Protein AF-A0A127HU32-F1 (afdb_monomer_lite)

Radius of gyration: 41.6 Å; chains: 1; bounding box: 88×93×128 Å

Sequence (769 aa):
MFDSFRLHVCQQFALRPTLQSLGISQTQVDQQYQDVLEHYAEQLIRFFAGPPAHRGGPWRQLAQSLAQRLRVARRSLAQASLRAMVDTVLDYPDSGARDKRLGERSPQVYVTTRYGCLALVISRDGDTPLVFTVSHGLEAFDDVPALADAERLEHNVFEGWALAALDQALLRVARVDPSRFPVLDDLDRQLMWASQLSGFVQTGRPQDNLRQELEQQLPSWLKGASPAWRLAYSQWLETMARFHEKSEGVGTRGPELDVETEAGAAAQVIFARQLALNLRRLTLECCLQGRCNVTYEGYRVMRAAVKVYKNQRRLRGVAMTFRPLAQGSGYLVGSSTGTPGPWLVVRPEASEVIEQVETAPQVRASLIDPFMTFYRAGITRWLPLLEHPLHTLARLKQVGGNLEGDCEATPTWKCETHLLHNLALLLVCTGAESPVDALDTLPRVKRMDSDWAGASGDLSVVQDRRLQALRRPSSALGQLIQSGVHKGLHLLDDAVVYNKDENHFNVLSNNRVSLNINIIEHQLVDTAQQPTQFGPHVAPDARDHWQLQRTPRVRRDLARLNSAVRAGNTLSATAPALLRDASRQAQTPGALPVDVEERLERSARSFEAAALNIRASGGNDPQVDVLYSQARQLRDYGSALRMDMTRHTARPTVGDMVYLLEQNAIRIRRLNGRVKETIDGREDYLQEYEVQDLTDASKPLWYAHFHYPTLQMADDQPTKAHLKTAAQRRLGRVFEQSERAAGRSTQVYRGPITNAAGRELFLKVKSPT

Foldseek 3Di:
DDDPLQLVLLLLCLPQDFCVNVVNDLVCCVPPVLLSLQVSLFSNLCQQLPAQDVHFGNLVVQLVVVLVLLVVLLVPDPDPVVSVLSVLCSVCLAQVSQCVVQPLQRWWWWWDDDPQAIWIWTDGPPDFIWIAASVPGIDGDDPVVVCVVTHTDNGRNSSVSSVVLQLQLSVLSLPDDCVVVSDSVQNRVSNLQSRRSCRRPDDDPVVLVLLQVLLVLFDPLLNPDDSVLLSLVLVLLLLVLVLLVVCQNPLLVAADLDCPDPSNVVNLLSQLSLLLSLQLVLLSVCCSVVHQVRHPQNSVQSNLCSDPDQVSSDDPNFHWFWWAAPPDAWTKTGGPPPDFDQIWIAHLQDPNRIHTDRDDHHTHDTDPDVSVCCSVVDVPSNSVSRDDLVNVCVVRSNPPRDDDDDCPPPGGSVNSSVSSNVSSSSSSNHRHDDDDPRPVVDDPDGQKAQVQADSVLDGRPVQVVLVVLQWDPDQDFACQDCDDQLHRWGQDPNFTWDDDPSTIFTWDWDWDARPNDIDTWIWTASDRPDGPGTHFIWDADPVRHIDGDNRMRGPQLVSQLVVLVVVLVVLLVCLVVLLVVLVVLLPDPPRQLVVSLVSLLVSLVVLQVSLVSNVVSPDPDVSSVSSNVSSVVSNVSSLVSSLVSLLPDQAHALVSVVSCVVVVQWDKAWDDAWDWDQDPNATKTWTKIFIFGPVPVRHGSKIKIFIDNDRPDDLLDGPFIWIFGPVCPPPDPVNCVVCVVVVHRDDGHTHGQPDSVSSVSHVPHDHDD

Organism: Pseudomonas azotoformans (NCBI:txid47878)

Secondary structure (DSSP, 8-state):
---HHHHHHHHHTTT---TTTTT--HHHHHHHHHHHHHHHHHHHHHHHHPPPPTT--HHHHHHHHHHHHHHHHGGG---HHHHHHHHHHHH--BHHHHHHHHGGGPPEEEEEEETTEEEEEEE-TTS--EEEETTTEEEE---GGGGTTSEE--SBHHHHHHHHHHHHHHHHHTT--GGG--SHHHHHHHHHHHTS-GGGS---HHHHHHHHHHHHHS-HHHHT--HHHHHHHHHHHHHHHHHHHHTTTGGGS---S-TTSHHHHHHHHHHHHHHHHHHHHHHHHHHHTT-TT--HHHHHHHHHHT-SSGGG-EETTEEEEEEEBSSSS-EEEEESS--S--EEEE-TTSSS-EEEESSPPPB-PPPSSHHHHHHHTTGGGTGGG---HHHHHHHTT-TT--SSS---SS--HHHHHHHHHHHHHHHHS---------GGGS----SEE-TT--SSSSPPHHHHHHHHHTB-S----PEEP-SSTTTTSEEETTEEEEEETTEEEEEEE--EEETTEEE--EEEES-SSS--SEEEEEEE-TTS-EEE--S-EE-HHHHHHHHHHHHHHHHHTTHHHHHHHHHHHHTSTT--HHHHHHHHHHHHHHHHHHHHHHHHTT---HHHHHHHHHHHHHHHHHHHHHHHHHHT-SS--HHHHHHHHHTT-EEEEEEEEEEEEEETTEEEEEEEEEEEETTTTTEEEEEEEEEESSTTS-TT--SEEEEEEGGGTT--HHHHHHHHHTT-------EE--SHHHHHHHHT-PPP-

pLDDT: mean 85.21, std 11.89, range [36.69, 97.94]

Structure (mmCIF, N/CA/C/O backbone):
data_AF-A0A127HU32-F1
#
_entry.id   AF-A0A127HU32-F1
#
loop_
_atom_site.group_PDB
_atom_site.id
_atom_site.type_symbol
_atom_site.label_atom_id
_atom_site.label_alt_id
_atom_site.label_comp_id
_atom_site.label_asym_id
_atom_site.label_entity_id
_atom_site.label_seq_id
_atom_site.pdbx_PDB_ins_code
_atom_site.Cartn_x
_atom_site.Cartn_y
_atom_site.Cartn_z
_atom_site.occupancy
_atom_site.B_iso_or_equiv
_atom_site.auth_seq_id
_atom_site.auth_comp_id
_atom_site.auth_asym_id
_atom_site.auth_atom_id
_atom_site.pdbx_PDB_model_num
ATOM 1 N N . MET A 1 1 ? 8.599 -2.832 26.240 1.00 47.50 1 MET A N 1
ATOM 2 C CA . MET A 1 1 ? 7.660 -1.738 26.629 1.00 47.50 1 MET A CA 1
ATOM 3 C C . MET A 1 1 ? 6.621 -1.527 25.524 1.00 47.50 1 MET A C 1
ATOM 5 O O . MET A 1 1 ? 7.007 -1.405 24.368 1.00 47.50 1 MET A O 1
ATOM 9 N N . PHE A 1 2 ? 5.320 -1.507 25.840 1.00 66.94 2 PHE A N 1
ATOM 10 C CA . PHE A 1 2 ? 4.256 -1.289 24.845 1.00 66.94 2 PHE A CA 1
ATOM 11 C C . PHE A 1 2 ? 4.280 0.120 24.237 1.00 66.94 2 PHE A C 1
ATOM 13 O O . PHE A 1 2 ? 4.310 1.118 24.955 1.00 66.94 2 PHE A O 1
ATOM 20 N N . ASP A 1 3 ? 4.188 0.189 22.907 1.00 74.50 3 ASP A N 1
ATOM 21 C CA . ASP A 1 3 ? 4.066 1.440 22.162 1.00 74.50 3 ASP A CA 1
ATOM 22 C C . ASP A 1 3 ? 2.612 1.692 21.727 1.00 74.50 3 ASP A C 1
ATOM 24 O O . ASP A 1 3 ? 2.070 1.049 20.822 1.00 74.50 3 ASP A O 1
ATOM 28 N N . SER A 1 4 ? 1.986 2.693 22.350 1.00 82.12 4 SER A N 1
ATOM 29 C CA . SER A 1 4 ? 0.629 3.146 22.024 1.00 82.12 4 SER A CA 1
ATOM 30 C C . SER A 1 4 ? 0.486 3.687 20.600 1.00 82.12 4 SER A C 1
ATOM 32 O O . SER A 1 4 ? -0.612 3.641 20.042 1.00 82.12 4 SER A O 1
ATOM 34 N N . PHE A 1 5 ? 1.568 4.187 19.988 1.00 86.38 5 PHE A N 1
ATOM 35 C CA . PHE A 1 5 ? 1.554 4.608 18.589 1.00 86.38 5 PHE A CA 1
ATOM 36 C C . PHE A 1 5 ? 1.293 3.414 17.676 1.00 86.38 5 PHE A C 1
ATOM 38 O O . PHE A 1 5 ? 0.394 3.475 16.838 1.00 86.38 5 PHE A O 1
ATOM 45 N N . ARG A 1 6 ? 2.009 2.306 17.893 1.00 86.12 6 ARG A N 1
ATOM 46 C CA . ARG A 1 6 ? 1.838 1.075 17.118 1.00 86.12 6 ARG A CA 1
ATOM 47 C C . ARG A 1 6 ? 0.398 0.581 17.129 1.00 86.12 6 ARG A C 1
ATOM 49 O O . ARG A 1 6 ? -0.160 0.328 16.065 1.00 86.12 6 ARG A O 1
ATOM 56 N N . LEU A 1 7 ? -0.210 0.466 18.313 1.00 88.44 7 LEU A N 1
ATOM 57 C CA . LEU A 1 7 ? -1.601 0.020 18.433 1.00 88.44 7 LEU A CA 1
ATOM 58 C C . LEU A 1 7 ? -2.541 0.924 17.637 1.00 88.44 7 LEU A C 1
ATOM 60 O O . LEU A 1 7 ? -3.376 0.425 16.887 1.00 88.44 7 LEU A O 1
ATOM 64 N N . HIS A 1 8 ? -2.372 2.240 17.763 1.00 89.00 8 HIS A N 1
ATOM 65 C CA . HIS A 1 8 ? -3.201 3.204 17.052 1.00 89.00 8 HIS A CA 1
ATOM 66 C C . HIS A 1 8 ? -3.099 3.050 15.527 1.00 89.00 8 HIS A C 1
ATOM 68 O O . HIS A 1 8 ? -4.124 2.977 14.848 1.00 89.00 8 HIS A O 1
ATOM 74 N N . VAL A 1 9 ? -1.877 2.936 14.996 1.00 89.06 9 VAL A N 1
ATOM 75 C CA . VAL A 1 9 ? -1.640 2.739 13.558 1.00 89.06 9 VAL A CA 1
ATOM 76 C C . VAL A 1 9 ? -2.226 1.407 13.083 1.00 89.06 9 VAL A C 1
ATOM 78 O O . VAL A 1 9 ? -2.944 1.372 12.083 1.00 89.06 9 VAL A O 1
ATOM 81 N N . CYS A 1 10 ? -2.006 0.313 13.820 1.00 89.44 10 CYS A N 1
ATOM 82 C CA . CYS A 1 10 ? -2.577 -0.992 13.483 1.00 89.44 10 CYS A CA 1
ATOM 83 C C . CYS A 1 10 ? -4.112 -0.970 13.491 1.00 89.44 10 CYS A C 1
ATOM 85 O O . CYS A 1 10 ? -4.731 -1.528 12.591 1.00 89.44 10 CYS A O 1
ATOM 87 N N . GLN A 1 11 ? -4.745 -0.291 14.452 1.00 91.19 11 GLN A N 1
ATOM 88 C CA . GLN A 1 11 ? -6.200 -0.135 14.485 1.00 91.19 11 GLN A CA 1
ATOM 89 C C . GLN A 1 11 ? -6.735 0.695 13.309 1.00 91.19 11 GLN A C 1
ATOM 91 O O . GLN A 1 11 ? -7.775 0.345 12.752 1.00 91.19 11 GLN A O 1
ATOM 96 N N . GLN A 1 12 ? -6.045 1.771 12.907 1.00 88.00 12 GLN A N 1
ATOM 97 C CA . GLN A 1 12 ? -6.412 2.559 11.720 1.00 88.00 12 GLN A CA 1
ATOM 98 C C . GLN A 1 12 ? -6.359 1.721 10.437 1.00 88.00 12 GLN A C 1
ATOM 100 O O . GLN A 1 12 ? -7.183 1.909 9.545 1.00 88.00 12 GLN A O 1
ATOM 105 N N . PHE A 1 13 ? -5.425 0.772 10.373 1.00 88.25 13 PHE A N 1
ATOM 106 C CA . PHE A 1 13 ? -5.210 -0.118 9.233 1.00 88.25 13 PHE A CA 1
ATOM 107 C C . PHE A 1 13 ? -5.894 -1.481 9.347 1.00 88.25 13 PHE A C 1
ATOM 109 O O . PHE A 1 13 ? -5.772 -2.304 8.440 1.00 88.25 13 PHE A O 1
ATOM 116 N N . ALA A 1 14 ? -6.625 -1.751 10.428 1.00 89.50 14 ALA A N 1
ATOM 117 C CA . ALA A 1 14 ? -7.217 -3.067 10.670 1.00 89.50 14 ALA A CA 1
ATOM 118 C C . ALA A 1 14 ? -8.267 -3.460 9.616 1.00 89.50 14 ALA A C 1
ATOM 120 O O . ALA A 1 14 ? -8.520 -4.643 9.427 1.00 89.50 14 ALA A O 1
ATOM 121 N N . LEU A 1 15 ? -8.852 -2.474 8.928 1.00 90.12 15 LEU A N 1
ATOM 122 C CA . LEU A 1 15 ? -9.852 -2.651 7.867 1.00 90.12 15 LEU A CA 1
ATOM 123 C C . LEU A 1 15 ? -9.289 -2.459 6.452 1.00 90.12 15 LEU A C 1
ATOM 125 O O . LEU A 1 15 ? -10.052 -2.199 5.523 1.00 90.12 15 LEU A O 1
ATOM 129 N N . ARG A 1 16 ? -7.964 -2.537 6.290 1.00 91.44 16 ARG A N 1
ATOM 130 C CA . ARG A 1 16 ? -7.326 -2.544 4.968 1.00 91.44 16 ARG A CA 1
ATOM 131 C C . ARG A 1 16 ? -7.877 -3.695 4.107 1.00 91.44 16 ARG A C 1
ATOM 133 O O . ARG A 1 16 ? -8.340 -4.689 4.674 1.00 91.44 16 ARG A O 1
ATOM 140 N N . PRO A 1 17 ? -7.845 -3.575 2.769 1.00 92.31 17 PRO A N 1
ATOM 141 C CA . PRO A 1 17 ? -8.366 -4.618 1.897 1.00 92.31 17 PRO A CA 1
ATOM 142 C C . PRO A 1 17 ? -7.631 -5.944 2.107 1.00 92.31 17 PRO A C 1
ATOM 144 O O . PRO A 1 17 ? -6.422 -5.978 2.341 1.00 92.31 17 PRO A O 1
ATOM 147 N N . THR A 1 18 ? -8.393 -7.021 1.983 1.00 91.56 18 THR A N 1
ATOM 148 C CA . THR A 1 18 ? -7.940 -8.413 1.912 1.00 91.56 18 THR A CA 1
ATOM 149 C C . THR A 1 18 ? -8.299 -8.977 0.534 1.00 91.56 18 THR A C 1
ATOM 151 O O . THR A 1 18 ? -9.241 -8.480 -0.094 1.00 91.56 18 THR A O 1
ATOM 154 N N . LEU A 1 19 ? -7.602 -10.005 0.050 1.00 92.19 19 LEU A N 1
ATOM 155 C CA . LEU A 1 19 ? -7.919 -10.655 -1.230 1.00 92.19 19 LEU A CA 1
ATOM 156 C C . LEU A 1 19 ? -9.383 -11.111 -1.278 1.00 92.19 19 LEU A C 1
ATOM 158 O O . LEU A 1 19 ? -10.077 -10.842 -2.260 1.00 92.19 19 LEU A O 1
ATOM 162 N N . GLN A 1 20 ? -9.885 -11.688 -0.181 1.00 88.62 20 GLN A N 1
ATOM 163 C CA . GLN A 1 20 ? -11.295 -12.067 -0.062 1.00 88.62 20 GLN A CA 1
ATOM 164 C C . GLN A 1 20 ? -12.239 -10.859 -0.185 1.00 88.62 20 GLN A C 1
ATOM 166 O O . GLN A 1 20 ? -13.225 -10.917 -0.918 1.00 88.62 20 GLN A O 1
ATOM 171 N N . SER A 1 21 ? -11.939 -9.739 0.488 1.00 89.19 21 SER A N 1
ATOM 172 C CA . SER A 1 21 ? -12.774 -8.526 0.418 1.00 89.19 21 SER A CA 1
ATOM 173 C C . SER A 1 21 ? -12.798 -7.883 -0.974 1.00 89.19 21 SER A C 1
ATOM 175 O O . SER A 1 21 ? -13.738 -7.163 -1.302 1.00 89.19 21 SER A O 1
ATOM 177 N N . LEU A 1 22 ? -11.769 -8.153 -1.784 1.00 92.50 22 LEU A N 1
ATOM 178 C CA . LEU A 1 22 ? -11.656 -7.711 -3.171 1.00 92.50 22 LEU A CA 1
ATOM 179 C C . LEU A 1 22 ? -12.303 -8.692 -4.161 1.00 92.50 22 LEU A C 1
ATOM 181 O O . LEU A 1 22 ? -12.309 -8.426 -5.359 1.00 92.50 22 LEU A O 1
ATOM 185 N N . GLY A 1 23 ? -12.851 -9.814 -3.681 1.00 92.50 23 GLY A N 1
ATOM 186 C CA . GLY A 1 23 ? -13.451 -10.842 -4.529 1.00 92.50 23 GLY A CA 1
ATOM 187 C C . GLY A 1 23 ? -12.434 -11.601 -5.384 1.00 92.50 23 GLY A C 1
ATOM 188 O O . GLY A 1 23 ? -12.806 -12.150 -6.418 1.00 92.50 23 GLY A O 1
ATOM 189 N N . ILE A 1 24 ? -11.159 -11.618 -4.980 1.00 92.81 24 ILE A N 1
ATOM 190 C CA . ILE A 1 24 ? -10.108 -12.352 -5.687 1.00 92.81 24 ILE A CA 1
ATOM 191 C C . ILE A 1 24 ? -10.254 -13.847 -5.397 1.00 92.81 24 ILE A C 1
ATOM 193 O O . ILE A 1 24 ? -10.286 -14.272 -4.244 1.00 92.81 24 ILE A O 1
ATOM 197 N N . SER A 1 25 ? -10.328 -14.643 -6.460 1.00 93.06 25 SER A N 1
ATOM 198 C CA . SER A 1 25 ? -10.402 -16.106 -6.403 1.00 93.06 25 SER A CA 1
ATOM 199 C C . SER A 1 25 ? -9.021 -16.764 -6.471 1.00 93.06 25 SER A C 1
ATOM 201 O O . SER A 1 25 ? -8.071 -16.186 -7.002 1.00 93.06 25 SER A O 1
ATOM 203 N N . GLN A 1 26 ? -8.929 -18.020 -6.019 1.00 92.81 26 GLN A N 1
ATOM 204 C CA . GLN A 1 26 ? -7.721 -18.842 -6.171 1.00 92.81 26 GLN A CA 1
ATOM 205 C C . GLN A 1 26 ? -7.270 -18.922 -7.640 1.00 92.81 26 GLN A C 1
ATOM 207 O O . GLN A 1 26 ? -6.099 -18.741 -7.942 1.00 92.81 26 GLN A O 1
ATOM 212 N N . THR A 1 27 ? -8.208 -19.083 -8.578 1.00 90.88 27 THR A N 1
ATOM 213 C CA . THR A 1 27 ? -7.900 -19.153 -10.014 1.00 90.88 27 THR A CA 1
ATOM 214 C C . THR A 1 27 ? -7.222 -17.884 -10.538 1.00 90.88 27 THR A C 1
ATOM 216 O O . THR A 1 27 ? -6.306 -17.973 -11.351 1.00 90.88 27 THR A O 1
ATOM 219 N N . GLN A 1 28 ? -7.630 -16.700 -10.066 1.00 89.38 28 GLN A N 1
ATOM 220 C CA . GLN A 1 28 ? -6.975 -15.440 -10.439 1.00 89.38 28 GLN A CA 1
ATOM 221 C C . GLN A 1 28 ? -5.568 -15.329 -9.847 1.00 89.38 28 GLN A C 1
ATOM 223 O O . GLN A 1 28 ? -4.672 -14.820 -10.516 1.00 89.38 28 GLN A O 1
ATOM 228 N N . VAL A 1 29 ? -5.356 -15.825 -8.624 1.00 89.25 29 VAL A N 1
ATOM 229 C CA . VAL A 1 29 ? -4.018 -15.907 -8.020 1.00 89.25 29 VAL A CA 1
ATOM 230 C C . VAL A 1 29 ? -3.114 -16.807 -8.860 1.00 89.25 29 VAL A C 1
ATOM 232 O O . VAL A 1 29 ? -2.024 -16.382 -9.235 1.00 89.25 29 VAL A O 1
ATOM 235 N N . ASP A 1 30 ? -3.587 -17.999 -9.225 1.00 86.12 30 ASP A N 1
ATOM 236 C CA . ASP A 1 30 ? -2.795 -18.991 -9.958 1.00 86.12 30 ASP A CA 1
ATOM 237 C C . ASP A 1 30 ? -2.439 -18.527 -11.383 1.00 86.12 30 ASP A C 1
ATOM 239 O O . ASP A 1 30 ? -1.355 -18.821 -11.886 1.00 86.12 30 ASP A O 1
ATOM 243 N N . GLN A 1 31 ? -3.342 -17.795 -12.048 1.00 84.25 31 GLN A N 1
ATOM 244 C CA . GLN A 1 31 ? -3.186 -17.397 -13.454 1.00 84.25 31 GLN A CA 1
ATOM 245 C C . GLN A 1 31 ? -2.615 -15.983 -13.648 1.00 84.25 31 GLN A C 1
ATOM 247 O O . GLN A 1 31 ? -1.984 -15.716 -14.669 1.00 84.25 31 GLN A O 1
ATOM 252 N N . GLN A 1 32 ? -2.864 -15.060 -12.713 1.00 83.25 32 GLN A N 1
ATOM 253 C CA . GLN A 1 32 ? -2.632 -13.616 -12.880 1.00 83.25 32 GLN A CA 1
ATOM 254 C C . GLN A 1 32 ? -2.027 -12.973 -11.619 1.00 83.25 32 GLN A C 1
ATOM 256 O O . GLN A 1 32 ? -2.328 -11.829 -11.279 1.00 83.25 32 GLN A O 1
ATOM 261 N N . TYR A 1 33 ? -1.140 -13.685 -10.917 1.00 83.81 33 TYR A N 1
ATOM 262 C CA . TYR A 1 33 ? -0.592 -13.253 -9.625 1.00 83.81 33 TYR A CA 1
ATOM 263 C C . TYR A 1 33 ? -0.051 -11.811 -9.588 1.00 83.81 33 TYR A C 1
ATOM 265 O O . TYR A 1 33 ? -0.302 -11.075 -8.634 1.00 83.81 33 TYR A O 1
ATOM 273 N N . GLN A 1 34 ? 0.692 -11.379 -10.614 1.00 79.25 34 GLN A N 1
ATOM 274 C CA . GLN A 1 34 ? 1.249 -10.019 -10.634 1.00 79.25 34 GLN A CA 1
ATOM 275 C C . GLN A 1 34 ? 0.154 -8.950 -10.738 1.00 79.25 34 GLN A C 1
ATOM 277 O O . GLN A 1 34 ? 0.233 -7.946 -10.032 1.00 79.25 34 GLN A O 1
ATOM 282 N N . ASP A 1 35 ? -0.884 -9.190 -11.544 1.00 81.69 35 ASP A N 1
ATOM 283 C CA . ASP A 1 35 ? -2.038 -8.293 -11.634 1.00 81.69 35 ASP A CA 1
ATOM 284 C C . ASP A 1 35 ? -2.823 -8.276 -10.311 1.00 81.69 35 ASP A C 1
ATOM 286 O O . ASP A 1 35 ? -3.281 -7.218 -9.882 1.00 81.69 35 ASP A O 1
ATOM 290 N N . VAL A 1 36 ? -2.925 -9.418 -9.615 1.00 88.00 36 VAL A N 1
ATOM 291 C CA . VAL A 1 36 ? -3.525 -9.499 -8.271 1.00 88.00 36 VAL A CA 1
ATOM 292 C C . VAL A 1 36 ? -2.750 -8.644 -7.266 1.00 88.00 36 VAL A C 1
ATOM 294 O O . VAL A 1 36 ? -3.364 -7.878 -6.523 1.00 88.00 36 VAL A O 1
ATOM 297 N N . LEU A 1 37 ? -1.414 -8.724 -7.244 1.00 87.56 37 LEU A N 1
ATOM 298 C CA . LEU A 1 37 ? -0.591 -7.898 -6.353 1.00 87.56 37 LEU A CA 1
ATOM 299 C C . LEU A 1 37 ? -0.663 -6.406 -6.696 1.00 87.56 37 LEU A C 1
ATOM 301 O O . LEU A 1 37 ? -0.705 -5.580 -5.784 1.00 87.56 37 LEU A O 1
ATOM 305 N N . GLU A 1 38 ? -0.673 -6.050 -7.983 1.00 83.31 38 GLU A N 1
ATOM 306 C CA . GLU A 1 38 ? -0.836 -4.661 -8.431 1.00 83.31 38 GLU A CA 1
ATOM 307 C C . GLU A 1 38 ? -2.208 -4.127 -8.007 1.00 83.31 38 GLU A C 1
ATOM 309 O O . GLU A 1 38 ? -2.289 -3.068 -7.383 1.00 83.31 38 GLU A O 1
ATOM 314 N N . HIS A 1 39 ? -3.273 -4.899 -8.230 1.00 88.25 39 HIS A N 1
ATOM 315 C CA . HIS A 1 39 ? -4.617 -4.548 -7.789 1.00 88.25 39 HIS A CA 1
ATOM 316 C C . HIS A 1 39 ? -4.696 -4.394 -6.265 1.00 88.25 39 HIS A C 1
ATOM 318 O O . HIS A 1 39 ? -5.214 -3.391 -5.776 1.00 88.25 39 HIS A O 1
ATOM 324 N N . TYR A 1 40 ? -4.133 -5.335 -5.503 1.00 92.69 40 TYR A N 1
ATOM 325 C CA . TYR A 1 40 ? -4.070 -5.257 -4.043 1.00 92.69 40 TYR A CA 1
ATOM 326 C C . TYR A 1 40 ? -3.330 -3.995 -3.573 1.00 92.69 40 TYR A C 1
ATOM 328 O O . TYR A 1 40 ? -3.834 -3.266 -2.718 1.00 92.69 40 TYR A O 1
ATOM 336 N N . ALA A 1 41 ? -2.169 -3.694 -4.164 1.00 92.06 41 ALA A N 1
ATOM 337 C CA . ALA A 1 41 ? -1.394 -2.487 -3.880 1.00 92.06 41 ALA A CA 1
ATOM 338 C C . ALA A 1 41 ? -2.189 -1.205 -4.179 1.00 92.06 41 ALA A C 1
ATOM 340 O O . ALA A 1 41 ? -2.200 -0.281 -3.364 1.00 92.06 41 ALA A O 1
ATOM 341 N N . GLU A 1 42 ? -2.904 -1.152 -5.304 1.00 89.50 42 GLU A N 1
ATOM 342 C CA . GLU A 1 42 ? -3.776 -0.028 -5.652 1.00 89.50 42 GLU A CA 1
ATOM 343 C C . GLU A 1 42 ? -4.918 0.152 -4.652 1.00 89.50 42 GLU A C 1
ATOM 345 O O . GLU A 1 42 ? -5.186 1.276 -4.220 1.00 89.50 42 GLU A O 1
ATOM 350 N N . GLN A 1 43 ? -5.582 -0.936 -4.249 1.00 91.81 43 GLN A N 1
ATOM 351 C CA . GLN A 1 43 ? -6.646 -0.858 -3.248 1.00 91.81 43 GLN A CA 1
ATOM 352 C C . GLN A 1 43 ? -6.098 -0.469 -1.873 1.00 91.81 43 GLN A C 1
ATOM 354 O O . GLN A 1 43 ? -6.751 0.283 -1.151 1.00 91.81 43 GLN A O 1
ATOM 359 N N . LEU A 1 44 ? -4.887 -0.907 -1.516 1.00 93.81 44 LEU A N 1
ATOM 360 C CA . LEU A 1 44 ? -4.225 -0.501 -0.278 1.00 93.81 44 LEU A CA 1
ATOM 361 C C . LEU A 1 44 ? -3.893 0.998 -0.281 1.00 93.81 44 LEU A C 1
ATOM 363 O O . LEU A 1 44 ? -4.159 1.687 0.706 1.00 93.81 44 LEU A O 1
ATOM 367 N N . ILE A 1 45 ? -3.382 1.525 -1.399 1.00 92.88 45 ILE A N 1
ATOM 368 C CA . ILE A 1 45 ? -3.159 2.964 -1.576 1.00 92.88 45 ILE A CA 1
ATOM 369 C C . ILE A 1 45 ? -4.481 3.728 -1.463 1.00 92.88 45 ILE A C 1
ATOM 371 O O . ILE A 1 45 ? -4.558 4.699 -0.713 1.00 92.88 45 ILE A O 1
ATOM 375 N N . ARG A 1 46 ? -5.537 3.284 -2.156 1.00 90.31 46 ARG A N 1
ATOM 376 C CA . ARG A 1 46 ? -6.868 3.911 -2.083 1.00 90.31 46 ARG A CA 1
ATOM 377 C C . ARG A 1 46 ? -7.448 3.876 -0.676 1.00 90.31 46 ARG A C 1
ATOM 379 O O . ARG A 1 46 ? -8.075 4.842 -0.263 1.00 90.31 46 ARG A O 1
ATOM 386 N N . PHE A 1 47 ? -7.238 2.794 0.067 1.00 91.50 47 PHE A N 1
ATOM 387 C CA . PHE A 1 47 ? -7.652 2.698 1.462 1.00 91.50 47 PHE A CA 1
ATOM 388 C C . PHE A 1 47 ? -6.917 3.729 2.329 1.00 91.50 47 PHE A C 1
ATOM 390 O O . PHE A 1 47 ? -7.546 4.449 3.105 1.00 91.50 47 PHE A O 1
ATOM 397 N N . PHE A 1 48 ? -5.596 3.844 2.175 1.00 92.12 48 PHE A N 1
ATOM 398 C CA . PHE A 1 48 ? -4.788 4.765 2.971 1.00 92.12 48 PHE A CA 1
ATOM 399 C C . PHE A 1 48 ? -5.034 6.241 2.634 1.00 92.12 48 PHE A C 1
ATOM 401 O O . PHE A 1 48 ? -5.201 7.070 3.533 1.00 92.12 48 PHE A O 1
ATOM 408 N N . ALA A 1 49 ? -5.049 6.554 1.338 1.00 88.81 49 ALA A N 1
ATOM 409 C CA . ALA A 1 49 ? -5.159 7.901 0.787 1.00 88.81 49 ALA A CA 1
ATOM 410 C C . ALA A 1 49 ? -6.602 8.296 0.430 1.00 88.81 49 ALA A C 1
ATOM 412 O O . ALA A 1 49 ? -6.820 9.357 -0.152 1.00 88.81 49 ALA A O 1
ATOM 413 N N . GLY A 1 50 ? -7.582 7.448 0.752 1.00 80.19 50 GLY A N 1
ATOM 414 C CA . GLY A 1 50 ? -8.989 7.670 0.441 1.00 80.19 50 GLY A CA 1
ATOM 415 C C . GLY A 1 50 ? -9.517 8.989 1.011 1.00 80.19 50 GLY A C 1
ATOM 416 O O . GLY A 1 50 ? -8.959 9.520 1.981 1.00 80.19 50 GLY A O 1
ATOM 417 N N . PRO A 1 51 ? -10.599 9.532 0.420 1.00 63.88 51 PRO A N 1
ATOM 418 C CA . PRO A 1 51 ? -11.111 10.842 0.780 1.00 63.88 51 PRO A CA 1
ATOM 419 C C . PRO A 1 51 ? -11.387 10.915 2.284 1.00 63.88 51 PRO A C 1
ATOM 421 O O . PRO A 1 51 ? -11.859 9.945 2.889 1.00 63.88 51 PRO A O 1
ATOM 424 N N . PRO A 1 52 ? -11.089 12.056 2.919 1.00 54.00 52 PRO A N 1
ATOM 425 C CA . PRO A 1 52 ? -11.252 12.183 4.348 1.00 54.00 52 PRO A CA 1
ATOM 426 C C . PRO A 1 52 ? -12.720 11.976 4.732 1.00 54.00 52 PRO A C 1
ATOM 428 O O . PRO A 1 52 ? -13.596 12.747 4.344 1.00 54.00 52 PRO A O 1
ATOM 431 N N . ALA A 1 53 ? -12.992 10.981 5.583 1.00 50.78 53 ALA A N 1
ATOM 432 C CA . ALA A 1 53 ? -14.180 11.030 6.431 1.00 50.78 53 ALA A CA 1
ATOM 433 C C . ALA A 1 53 ? -14.150 12.346 7.240 1.00 50.78 53 ALA A C 1
ATOM 435 O O . ALA A 1 53 ? -13.104 12.988 7.324 1.00 50.78 53 ALA A O 1
ATOM 436 N N . HIS A 1 54 ? -15.239 12.736 7.914 1.00 45.03 54 HIS A N 1
ATOM 437 C CA . HIS A 1 54 ? -15.339 13.980 8.713 1.00 45.03 54 HIS A CA 1
ATOM 438 C C . HIS A 1 54 ? -14.190 14.257 9.730 1.00 45.03 54 HIS A C 1
ATOM 440 O O . HIS A 1 54 ? -14.202 15.290 10.392 1.00 45.03 54 HIS A O 1
ATOM 446 N N . ARG A 1 55 ? -13.214 13.350 9.896 1.00 55.44 55 ARG A N 1
ATOM 447 C CA . ARG A 1 55 ? -12.016 13.455 10.745 1.00 55.44 55 ARG A CA 1
ATOM 448 C C . ARG A 1 55 ? -10.662 13.375 10.001 1.00 55.44 55 ARG A C 1
ATOM 450 O O . ARG A 1 55 ? -9.644 13.228 10.666 1.00 55.44 55 ARG A O 1
ATOM 457 N N . GLY A 1 56 ? -10.617 13.456 8.668 1.00 69.31 56 GLY A N 1
ATOM 458 C CA . GLY A 1 56 ? -9.392 13.199 7.887 1.00 69.31 56 GLY A CA 1
ATOM 459 C C . GLY A 1 56 ? -9.228 11.710 7.542 1.00 69.31 56 GLY A C 1
ATOM 460 O O . GLY A 1 56 ? -9.642 10.863 8.330 1.00 69.31 56 GLY A O 1
ATOM 461 N N . GLY A 1 57 ? -8.671 11.370 6.373 1.00 83.69 57 GLY A N 1
ATOM 462 C CA . GLY A 1 57 ? -8.390 9.977 5.977 1.00 83.69 57 GLY A CA 1
ATOM 463 C C . GLY A 1 57 ? -7.215 9.374 6.769 1.00 83.69 57 GLY A C 1
ATOM 464 O O . GLY A 1 57 ? -6.524 10.130 7.463 1.00 83.69 57 GLY A O 1
ATOM 465 N N . PRO A 1 58 ? -6.959 8.052 6.688 1.00 89.69 58 PRO A N 1
ATOM 466 C CA . PRO A 1 58 ? -5.877 7.391 7.429 1.00 89.69 58 PRO A CA 1
ATOM 467 C C . PRO A 1 58 ? -4.514 8.065 7.242 1.00 89.69 58 PRO A C 1
ATOM 469 O O . PRO A 1 58 ? -3.804 8.297 8.219 1.00 89.69 58 PRO A O 1
ATOM 472 N N . TRP A 1 59 ? -4.194 8.480 6.014 1.00 92.00 59 TRP A N 1
ATOM 473 C CA . TRP A 1 59 ? -2.960 9.199 5.706 1.00 92.00 59 TRP A CA 1
ATOM 474 C C . TRP A 1 59 ? -2.802 10.504 6.494 1.00 92.00 59 TRP A C 1
ATOM 476 O O . TRP A 1 59 ? -1.793 10.713 7.170 1.00 92.00 59 TRP A O 1
ATOM 486 N N . ARG A 1 60 ? -3.829 11.361 6.484 1.00 90.75 60 ARG A N 1
ATOM 487 C CA . ARG A 1 60 ? -3.800 12.642 7.202 1.00 90.75 60 ARG A CA 1
ATOM 488 C C . ARG A 1 60 ? -3.739 12.443 8.715 1.00 90.75 60 ARG A C 1
ATOM 490 O O . ARG A 1 60 ? -3.036 13.185 9.398 1.00 90.75 60 ARG A O 1
ATOM 497 N N . GLN A 1 61 ? -4.459 11.451 9.240 1.00 90.69 61 GLN A N 1
ATOM 498 C CA . GLN A 1 61 ? -4.423 11.140 10.670 1.00 90.69 61 GLN A CA 1
ATOM 499 C C . GLN A 1 61 ? -3.030 10.659 11.098 1.00 90.69 61 GLN A C 1
ATOM 501 O O . GLN A 1 61 ? -2.512 11.143 12.102 1.00 90.69 61 GLN A O 1
ATOM 506 N N . LEU A 1 62 ? -2.394 9.780 10.315 1.00 92.50 62 LEU A N 1
ATOM 507 C CA . LEU A 1 62 ? -1.037 9.311 10.588 1.00 92.50 62 LEU A CA 1
ATOM 508 C C . LEU A 1 62 ? -0.026 10.464 10.574 1.00 92.50 62 LEU A C 1
ATOM 510 O O . LEU A 1 62 ? 0.741 10.608 11.524 1.00 92.50 62 LEU A O 1
ATOM 514 N N . ALA A 1 63 ? -0.072 11.331 9.558 1.00 93.44 63 ALA A N 1
ATOM 515 C CA . ALA A 1 63 ? 0.788 12.514 9.480 1.00 93.44 63 ALA A CA 1
ATOM 516 C C . ALA A 1 63 ? 0.631 13.423 10.718 1.00 93.44 63 ALA A C 1
ATOM 518 O O . ALA A 1 63 ? 1.616 13.859 11.316 1.00 93.44 63 ALA A O 1
ATOM 519 N N . GLN A 1 64 ? -0.606 13.655 11.172 1.00 93.44 64 GLN A N 1
ATOM 520 C CA . GLN A 1 64 ? -0.876 14.428 12.390 1.00 93.44 64 GLN A CA 1
ATOM 521 C C . GLN A 1 64 ? -0.331 13.749 13.653 1.00 93.44 64 GLN A C 1
ATOM 523 O O . GLN A 1 64 ? 0.220 14.427 14.523 1.00 93.44 64 GLN A O 1
ATOM 528 N N . SER A 1 65 ? -0.459 12.424 13.762 1.00 92.75 65 SER A N 1
ATOM 529 C CA . SER A 1 65 ? 0.104 11.659 14.877 1.00 92.75 65 SER A CA 1
ATOM 530 C C . SER A 1 65 ? 1.633 11.714 14.898 1.00 92.75 65 SER A C 1
ATOM 532 O O . SER A 1 65 ? 2.207 11.909 15.970 1.00 92.75 65 SER A O 1
ATOM 534 N N . LEU A 1 66 ? 2.292 11.611 13.740 1.00 94.88 66 LEU A N 1
ATOM 535 C CA . LEU A 1 66 ? 3.748 11.739 13.611 1.00 94.88 66 LEU A CA 1
ATOM 536 C C . LEU A 1 66 ? 4.224 13.139 14.024 1.00 94.88 66 LEU A C 1
ATOM 538 O O . LEU A 1 66 ? 5.131 13.260 14.850 1.00 94.88 66 LEU A O 1
ATOM 542 N N . ALA A 1 67 ? 3.551 14.192 13.550 1.00 96.56 67 ALA A N 1
ATOM 543 C CA . ALA A 1 67 ? 3.831 15.565 13.969 1.00 96.56 67 ALA A CA 1
ATOM 544 C C . ALA A 1 67 ? 3.677 15.734 15.487 1.00 96.56 67 ALA A C 1
ATOM 546 O O . ALA A 1 67 ? 4.525 16.330 16.149 1.00 96.56 67 ALA A O 1
ATOM 547 N N . GLN A 1 68 ? 2.617 15.166 16.069 1.00 95.62 68 GLN A N 1
ATOM 548 C CA . GLN A 1 68 ? 2.392 15.233 17.509 1.00 95.62 68 GLN A CA 1
ATOM 549 C C . GLN A 1 68 ? 3.475 14.499 18.308 1.00 95.62 68 GLN A C 1
ATOM 551 O O . GLN A 1 68 ? 3.871 14.979 19.371 1.00 95.62 68 GLN A O 1
ATOM 556 N N . ARG A 1 69 ? 3.982 13.368 17.808 1.00 94.00 69 ARG A N 1
ATOM 557 C CA . ARG A 1 69 ? 5.095 12.643 18.436 1.00 94.00 69 ARG A CA 1
ATOM 558 C C . ARG A 1 69 ? 6.375 13.476 18.419 1.00 94.00 69 ARG A C 1
ATOM 560 O O . ARG A 1 69 ? 7.005 13.599 19.468 1.00 94.00 69 ARG A O 1
ATOM 567 N N . LEU A 1 70 ? 6.692 14.133 17.301 1.00 97.06 70 LEU A N 1
ATOM 568 C CA . LEU A 1 70 ? 7.833 15.048 17.232 1.00 97.06 70 LEU A CA 1
ATOM 569 C C . LEU A 1 70 ? 7.666 16.248 18.185 1.00 97.06 70 LEU A C 1
ATOM 571 O O . LEU A 1 70 ? 8.614 16.596 18.881 1.00 97.06 70 LEU A O 1
ATOM 575 N N . ARG A 1 71 ? 6.458 16.827 18.317 1.00 97.19 71 ARG A N 1
ATOM 576 C CA . ARG A 1 71 ? 6.181 17.895 19.311 1.00 97.19 71 ARG A CA 1
ATOM 577 C C . ARG A 1 71 ? 6.457 17.460 20.746 1.00 97.19 71 ARG A C 1
ATOM 579 O O . ARG A 1 71 ? 6.918 18.262 21.555 1.00 97.19 71 ARG A O 1
ATOM 586 N N . VAL A 1 72 ? 6.118 16.217 21.085 1.00 95.31 72 VAL A N 1
ATOM 587 C CA . VAL A 1 72 ? 6.380 15.670 22.421 1.00 95.31 72 VAL A CA 1
ATOM 588 C C . VAL A 1 72 ? 7.879 15.447 22.606 1.00 95.31 72 VAL A C 1
ATOM 590 O O . VAL A 1 72 ? 8.426 15.926 23.596 1.00 95.31 72 VAL A O 1
ATOM 593 N N . ALA A 1 73 ? 8.549 14.812 21.639 1.00 95.50 73 ALA A N 1
ATOM 594 C CA . ALA A 1 73 ? 9.990 14.564 21.682 1.00 95.50 73 ALA A CA 1
ATOM 595 C C . ALA A 1 73 ? 10.802 15.864 21.761 1.00 95.50 73 ALA A C 1
ATOM 597 O O . ALA A 1 73 ? 11.755 15.948 22.522 1.00 95.50 73 ALA A O 1
ATOM 598 N N . ARG A 1 74 ? 10.372 16.929 21.074 1.00 96.31 74 ARG A N 1
ATOM 599 C CA . ARG A 1 74 ? 11.000 18.261 21.121 1.00 96.31 74 ARG A CA 1
ATOM 600 C C . ARG A 1 74 ? 11.184 18.796 22.548 1.00 96.31 74 ARG A C 1
ATOM 602 O O . ARG A 1 74 ? 12.065 19.620 22.779 1.00 96.31 74 ARG A O 1
ATOM 609 N N . ARG A 1 75 ? 10.372 18.362 23.521 1.00 95.12 75 ARG A N 1
ATOM 610 C CA . ARG A 1 75 ? 10.474 18.800 24.926 1.00 95.12 75 ARG A CA 1
ATOM 611 C C . ARG A 1 75 ? 11.737 18.300 25.634 1.00 95.12 75 ARG A C 1
ATOM 613 O O . ARG A 1 75 ? 12.123 18.932 26.611 1.00 95.12 75 ARG A O 1
ATOM 620 N N . SER A 1 76 ? 12.373 17.225 25.160 1.00 93.44 76 SER A N 1
ATOM 621 C CA . SER A 1 76 ? 13.620 16.712 25.749 1.00 93.44 76 SER A CA 1
ATOM 622 C C . SER A 1 76 ? 14.866 17.492 25.314 1.00 93.44 76 SER A C 1
ATOM 624 O O . SER A 1 76 ? 15.912 17.367 25.945 1.00 93.44 76 SER A O 1
ATOM 626 N N . LEU A 1 77 ? 14.775 18.318 24.265 1.00 94.88 77 LEU A N 1
ATOM 627 C CA . LEU A 1 77 ? 15.912 19.091 23.771 1.00 94.88 77 LEU A CA 1
ATOM 628 C C . LEU A 1 77 ? 16.283 20.224 24.742 1.00 94.88 77 LEU A C 1
ATOM 630 O O . LEU A 1 77 ? 15.492 21.138 25.006 1.00 94.88 77 LEU A O 1
ATOM 634 N N . ALA A 1 78 ? 17.525 20.193 25.229 1.00 92.38 78 ALA A N 1
ATOM 635 C CA . ALA A 1 78 ? 18.064 21.219 26.120 1.00 92.38 78 ALA A CA 1
ATOM 636 C C . ALA A 1 78 ? 18.404 22.524 25.374 1.00 92.38 78 ALA A C 1
ATOM 638 O O . ALA A 1 78 ? 18.052 23.613 25.832 1.00 92.38 78 ALA A O 1
ATOM 639 N N . GLN A 1 79 ? 19.053 22.423 24.207 1.00 94.38 79 GLN A N 1
ATOM 640 C CA . GLN A 1 79 ? 19.552 23.577 23.453 1.00 94.38 79 GLN A CA 1
ATOM 641 C C . GLN A 1 79 ? 18.422 24.344 22.749 1.00 94.38 79 GLN A C 1
ATOM 643 O O . GLN A 1 79 ? 17.579 23.767 22.058 1.00 94.38 79 GLN A O 1
ATOM 648 N N . ALA A 1 80 ? 18.415 25.672 22.897 1.00 94.50 80 ALA A N 1
ATOM 649 C CA . ALA A 1 80 ? 17.379 26.530 22.323 1.00 94.50 80 ALA A CA 1
ATOM 650 C C . ALA A 1 80 ? 17.416 26.581 20.784 1.00 94.50 80 ALA A C 1
ATOM 652 O O . ALA A 1 80 ? 16.351 26.584 20.167 1.00 94.50 80 ALA A O 1
ATOM 653 N N . SER A 1 81 ? 18.606 26.569 20.171 1.00 93.62 81 SER A N 1
ATOM 654 C CA . SER A 1 81 ? 18.771 26.573 18.707 1.00 93.62 81 SER A CA 1
ATOM 655 C C . SER A 1 81 ? 18.172 25.321 18.061 1.00 93.62 81 SER A C 1
ATOM 657 O O . SER A 1 81 ? 17.389 25.433 17.114 1.00 93.62 81 SER A O 1
ATOM 659 N N . LEU A 1 82 ? 18.457 24.148 18.635 1.00 95.94 82 LEU A N 1
ATOM 660 C CA . LEU A 1 82 ? 17.920 22.854 18.213 1.00 95.94 82 LEU A CA 1
ATOM 661 C C . LEU A 1 82 ? 16.397 22.785 18.378 1.00 95.94 82 LEU A C 1
ATOM 663 O O . LEU A 1 82 ? 15.693 22.339 17.474 1.00 95.94 82 LEU A O 1
ATOM 667 N N . ARG A 1 83 ? 15.858 23.302 19.492 1.00 96.38 83 ARG A N 1
ATOM 668 C CA . ARG A 1 83 ? 14.401 23.428 19.672 1.00 96.38 83 ARG A CA 1
ATOM 669 C C . ARG A 1 83 ? 13.766 24.293 18.588 1.00 96.38 83 ARG A C 1
ATOM 671 O O . ARG A 1 83 ? 12.786 23.867 17.991 1.00 96.38 83 ARG A O 1
ATOM 678 N N . ALA A 1 84 ? 14.350 25.455 18.297 1.00 95.25 84 ALA A N 1
ATOM 679 C CA . ALA A 1 84 ? 13.855 26.353 17.258 1.00 95.25 84 ALA A CA 1
ATOM 680 C C . ALA A 1 84 ? 13.917 25.723 15.855 1.00 95.25 84 ALA A C 1
ATOM 682 O O . ALA A 1 84 ? 13.038 25.972 15.030 1.00 95.25 84 ALA A O 1
ATOM 683 N N . MET A 1 85 ? 14.928 24.891 15.578 1.00 96.69 85 MET A N 1
ATOM 684 C CA . MET A 1 85 ? 15.016 24.125 14.331 1.00 96.69 85 MET A CA 1
ATOM 685 C C . MET A 1 85 ? 13.828 23.166 14.177 1.00 96.69 85 MET A C 1
ATOM 687 O O . MET A 1 85 ? 13.174 23.159 13.136 1.00 96.69 85 MET A O 1
ATOM 691 N N . VAL A 1 86 ? 13.508 22.402 15.226 1.00 97.75 86 VAL A N 1
ATOM 692 C CA . VAL A 1 86 ? 12.374 21.464 15.221 1.00 97.75 86 VAL A CA 1
ATOM 693 C C . VAL A 1 86 ? 11.031 22.201 15.181 1.00 97.75 86 VAL A C 1
ATOM 695 O O . VAL A 1 86 ? 10.150 21.811 14.416 1.00 97.75 86 VAL A O 1
ATOM 698 N N . ASP A 1 87 ? 10.881 23.288 15.944 1.00 97.31 87 ASP A N 1
ATOM 699 C CA . ASP A 1 87 ? 9.672 24.126 15.946 1.00 97.31 87 ASP A CA 1
ATOM 700 C C . ASP A 1 87 ? 9.394 24.689 14.542 1.00 97.31 87 ASP A C 1
ATOM 702 O O . ASP A 1 87 ? 8.269 24.628 14.056 1.00 97.31 87 ASP A O 1
ATOM 706 N N . THR A 1 88 ? 10.438 25.107 13.822 1.00 97.12 88 THR A N 1
ATOM 707 C CA . THR A 1 88 ? 10.321 25.578 12.435 1.00 97.12 88 THR A CA 1
ATOM 708 C C . THR A 1 88 ? 9.714 24.523 11.503 1.00 97.12 88 THR A C 1
ATOM 710 O O . THR A 1 88 ? 8.855 24.843 10.682 1.00 97.12 88 THR A O 1
ATOM 713 N N . VAL A 1 89 ? 10.146 23.262 11.614 1.00 97.94 89 VAL A N 1
ATOM 714 C CA . VAL A 1 89 ? 9.608 22.151 10.809 1.00 97.94 89 VAL A CA 1
ATOM 715 C C . VAL A 1 89 ? 8.159 21.836 11.197 1.00 97.94 89 VAL A C 1
ATOM 717 O O . VAL A 1 89 ? 7.347 21.496 10.339 1.00 97.94 89 VAL A O 1
ATOM 720 N N . LEU A 1 90 ? 7.819 21.955 12.481 1.00 97.81 90 LEU A N 1
ATOM 721 C CA . LEU A 1 90 ? 6.464 21.734 12.989 1.00 97.81 90 LEU A CA 1
ATOM 722 C C . LEU A 1 90 ? 5.474 22.821 12.554 1.00 97.81 90 LEU A C 1
ATOM 724 O O . LEU A 1 90 ? 4.315 22.496 12.282 1.00 97.81 90 LEU A O 1
ATOM 728 N N . ASP A 1 91 ? 5.926 24.073 12.497 1.00 96.69 91 ASP A N 1
ATOM 729 C CA . ASP A 1 91 ? 5.122 25.237 12.116 1.00 96.69 91 ASP A CA 1
ATOM 730 C C . ASP A 1 91 ? 4.990 25.364 10.591 1.00 96.69 91 ASP A C 1
ATOM 732 O O . ASP A 1 91 ? 3.916 25.693 10.083 1.00 96.69 91 ASP A O 1
ATOM 736 N N . TYR A 1 92 ? 6.058 25.041 9.853 1.00 96.19 92 TYR A N 1
ATOM 737 C CA . TYR A 1 92 ? 6.111 25.064 8.388 1.00 96.19 92 TYR A CA 1
ATOM 738 C C . TYR A 1 92 ? 6.511 23.685 7.845 1.00 96.19 92 TYR A C 1
ATOM 740 O O . TYR A 1 92 ? 7.644 23.494 7.388 1.00 96.19 92 TYR A O 1
ATOM 748 N N . PRO A 1 93 ? 5.597 22.697 7.880 1.00 96.00 93 PRO A N 1
ATOM 749 C CA . PRO A 1 93 ? 5.903 21.345 7.429 1.00 96.00 93 PRO A CA 1
ATOM 750 C C . PRO A 1 93 ? 6.136 21.262 5.919 1.00 96.00 93 PRO A C 1
ATOM 752 O O . PRO A 1 93 ? 6.864 20.381 5.480 1.00 96.00 93 PRO A O 1
ATOM 755 N N . ASP A 1 94 ? 5.560 22.165 5.122 1.00 95.62 94 ASP A N 1
ATOM 756 C CA . ASP A 1 94 ? 5.836 22.279 3.687 1.00 95.62 94 ASP A CA 1
ATOM 757 C C . ASP A 1 94 ? 7.209 22.922 3.446 1.00 95.62 94 ASP A C 1
ATOM 759 O O . ASP A 1 94 ? 7.445 24.048 3.892 1.00 95.62 94 ASP A O 1
ATOM 763 N N . SER A 1 95 ? 8.121 22.225 2.756 1.00 93.94 95 SER A N 1
ATOM 764 C CA . SER A 1 95 ? 9.481 22.744 2.552 1.00 93.94 95 SER A CA 1
ATOM 765 C C . SER A 1 95 ? 9.503 24.040 1.747 1.00 93.94 95 SER A C 1
ATOM 767 O O . SER A 1 95 ? 10.220 24.957 2.119 1.00 93.94 95 SER A O 1
ATOM 769 N N . GLY A 1 96 ? 8.678 24.179 0.706 1.00 92.94 96 GLY A N 1
ATOM 770 C CA . GLY A 1 96 ? 8.653 25.398 -0.100 1.00 92.94 96 GLY A CA 1
ATOM 771 C C . GLY A 1 96 ? 8.112 26.608 0.670 1.00 92.94 96 GLY A C 1
ATOM 772 O O . GLY A 1 96 ? 8.637 27.714 0.524 1.00 92.94 96 GLY A O 1
ATOM 773 N N . ALA A 1 97 ? 7.112 26.416 1.536 1.00 94.06 97 ALA A N 1
ATOM 774 C CA . ALA A 1 97 ? 6.637 27.461 2.445 1.00 94.06 97 ALA A CA 1
ATOM 775 C C . ALA A 1 97 ? 7.707 27.850 3.478 1.00 94.06 97 ALA A C 1
ATOM 777 O O . ALA A 1 97 ? 7.898 29.037 3.761 1.00 94.06 97 ALA A O 1
ATOM 778 N N . ARG A 1 98 ? 8.428 26.857 4.009 1.00 95.50 98 ARG A N 1
ATOM 779 C CA . ARG A 1 98 ? 9.523 27.048 4.966 1.00 95.50 98 ARG A CA 1
ATOM 780 C C . ARG A 1 98 ? 10.710 27.785 4.338 1.00 95.50 98 ARG A C 1
ATOM 782 O O . ARG A 1 98 ? 11.162 28.786 4.893 1.00 95.50 98 ARG A O 1
ATOM 789 N N . ASP A 1 99 ? 11.132 27.374 3.144 1.00 94.44 99 ASP A N 1
ATOM 790 C CA . ASP A 1 99 ? 12.209 27.996 2.366 1.00 94.44 99 ASP A CA 1
ATOM 791 C C . ASP A 1 99 ? 11.857 29.443 2.002 1.00 94.44 99 ASP A C 1
ATOM 793 O O . ASP A 1 99 ? 12.668 30.347 2.191 1.00 94.44 99 ASP A O 1
ATOM 797 N N . LYS A 1 100 ? 10.612 29.706 1.575 1.00 92.94 100 LYS A N 1
ATOM 798 C CA . LYS A 1 100 ? 10.128 31.071 1.299 1.00 92.94 100 LYS A CA 1
ATOM 799 C C . LYS A 1 100 ? 10.225 31.984 2.527 1.00 92.94 100 LYS A C 1
ATOM 801 O O . LYS A 1 100 ? 10.403 33.191 2.379 1.00 92.94 100 LYS A O 1
ATOM 806 N N . ARG A 1 101 ? 10.074 31.432 3.734 1.00 93.31 101 ARG A N 1
ATOM 807 C CA . ARG A 1 101 ? 10.106 32.197 4.986 1.00 93.31 101 ARG A CA 1
ATOM 808 C C . ARG A 1 101 ? 11.525 32.444 5.500 1.00 93.31 101 ARG A C 1
ATOM 810 O O . ARG A 1 101 ? 11.743 33.479 6.127 1.00 93.31 101 ARG A O 1
ATOM 817 N N . LEU A 1 102 ? 12.447 31.504 5.284 1.00 92.94 102 LEU A N 1
ATOM 818 C CA . LEU A 1 102 ? 13.737 31.457 5.987 1.00 92.94 102 LEU A CA 1
ATOM 819 C C . LEU A 1 102 ? 14.976 31.489 5.084 1.00 92.94 102 LEU A C 1
ATOM 821 O O . LEU A 1 102 ? 16.071 31.723 5.597 1.00 92.94 102 LEU A O 1
ATOM 825 N N . GLY A 1 103 ? 14.829 31.274 3.775 1.00 91.38 103 GLY A N 1
ATOM 826 C CA . GLY A 1 103 ? 15.948 31.211 2.834 1.00 91.38 103 GLY A CA 1
ATOM 827 C C . GLY A 1 103 ? 16.969 30.141 3.230 1.00 91.38 103 GLY A C 1
ATOM 828 O O . GLY A 1 103 ? 16.598 29.027 3.592 1.00 91.38 103 GLY A O 1
ATOM 829 N N . GLU A 1 104 ? 18.251 30.503 3.228 1.00 86.31 104 GLU A N 1
ATOM 830 C CA . GLU A 1 104 ? 19.383 29.621 3.568 1.00 86.31 104 GLU A CA 1
ATOM 831 C C . GLU A 1 104 ? 19.329 29.069 5.003 1.00 86.31 104 GLU A C 1
ATOM 833 O O . GLU A 1 104 ? 19.915 28.036 5.301 1.00 86.31 104 GLU A O 1
ATOM 838 N N . ARG A 1 105 ? 18.570 29.706 5.907 1.00 89.69 105 ARG A N 1
ATOM 839 C CA . ARG A 1 105 ? 18.377 29.218 7.285 1.00 89.69 105 ARG A CA 1
ATOM 840 C C . ARG A 1 105 ? 17.276 28.160 7.406 1.00 89.69 105 ARG A C 1
ATOM 842 O O . ARG A 1 105 ? 16.934 27.760 8.522 1.00 89.69 105 ARG A O 1
ATOM 849 N N . SER A 1 106 ? 16.662 27.755 6.296 1.00 94.38 106 SER A N 1
ATOM 850 C CA . SER A 1 106 ? 15.584 26.769 6.281 1.00 94.38 106 SER A CA 1
ATOM 851 C C . SER A 1 106 ? 16.118 25.369 6.599 1.00 94.38 106 SER A C 1
ATOM 853 O O . SER A 1 106 ? 16.977 24.866 5.868 1.00 94.38 106 SER A O 1
ATOM 855 N N . PRO A 1 107 ? 15.615 24.699 7.655 1.00 96.06 107 PRO A N 1
ATOM 856 C CA . PRO A 1 107 ? 16.010 23.330 7.931 1.00 96.06 107 PRO A CA 1
ATOM 857 C C . PRO A 1 107 ? 15.516 22.391 6.823 1.00 96.06 107 PRO A C 1
ATOM 859 O O . PRO A 1 107 ? 14.349 22.420 6.406 1.00 96.06 107 PRO A O 1
ATOM 862 N N . GLN A 1 108 ? 16.420 21.526 6.382 1.00 95.62 108 GLN A N 1
ATOM 863 C CA . GLN A 1 108 ? 16.174 20.456 5.429 1.00 95.62 108 GLN A CA 1
ATOM 864 C C . GLN A 1 108 ? 15.809 19.177 6.177 1.00 95.62 108 GLN A C 1
ATOM 866 O O . GLN A 1 108 ? 16.341 18.896 7.253 1.00 95.62 108 GLN A O 1
ATOM 871 N N . VAL A 1 109 ? 14.869 18.415 5.620 1.00 97.56 109 VAL A N 1
ATOM 872 C CA . VAL A 1 109 ? 14.336 17.212 6.263 1.00 97.56 109 VAL A CA 1
ATOM 873 C C . VAL A 1 109 ? 14.443 16.032 5.313 1.00 97.56 109 VAL A C 1
ATOM 875 O O . VAL A 1 109 ? 14.012 16.122 4.163 1.00 97.56 109 VAL A O 1
ATOM 878 N N . TYR A 1 110 ? 14.993 14.930 5.813 1.00 95.88 110 TYR A N 1
ATOM 879 C CA . TYR A 1 110 ? 15.263 13.717 5.050 1.00 95.88 110 TYR A CA 1
ATOM 880 C C . TYR A 1 110 ? 14.617 12.503 5.710 1.00 95.88 110 TYR A C 1
ATOM 882 O O . TYR A 1 110 ? 14.533 12.431 6.939 1.00 95.88 110 TYR A O 1
ATOM 890 N N . VAL A 1 111 ? 14.201 11.529 4.902 1.00 92.44 111 VAL A N 1
ATOM 891 C CA . VAL A 1 111 ? 13.817 10.196 5.378 1.00 92.44 111 VAL A CA 1
ATOM 892 C C . VAL A 1 111 ? 15.000 9.252 5.239 1.00 92.44 111 VAL A C 1
ATOM 894 O O . VAL A 1 111 ? 15.613 9.146 4.177 1.00 92.44 111 VAL A O 1
ATOM 897 N N . THR A 1 112 ? 15.293 8.531 6.317 1.00 89.25 112 THR A N 1
ATOM 898 C CA . THR A 1 112 ? 16.307 7.473 6.351 1.00 89.25 112 THR A CA 1
ATOM 899 C C . THR A 1 112 ? 15.839 6.308 7.227 1.00 89.25 112 THR A C 1
ATOM 901 O O . THR A 1 112 ? 14.697 6.285 7.692 1.00 89.25 112 THR A O 1
ATOM 904 N N . THR A 1 113 ? 16.713 5.329 7.453 1.00 86.06 113 THR A N 1
ATOM 905 C CA . THR A 1 113 ? 16.506 4.240 8.412 1.00 86.06 113 THR A CA 1
ATOM 906 C C . THR A 1 113 ? 17.512 4.357 9.555 1.00 86.06 113 THR A C 1
ATOM 908 O O . THR A 1 113 ? 18.702 4.532 9.315 1.00 86.06 113 THR A O 1
ATOM 911 N N . ARG A 1 114 ? 17.046 4.248 10.803 1.00 86.06 114 ARG A N 1
ATOM 912 C CA . ARG A 1 114 ? 17.884 4.157 12.010 1.00 86.06 114 ARG A CA 1
ATOM 913 C C . ARG A 1 114 ? 17.252 3.157 12.976 1.00 86.06 114 ARG A C 1
ATOM 915 O O . ARG A 1 114 ? 16.036 3.152 13.147 1.00 86.06 114 ARG A O 1
ATOM 922 N N . TYR A 1 115 ? 18.059 2.270 13.559 1.00 84.12 115 TYR A N 1
ATOM 923 C CA . TYR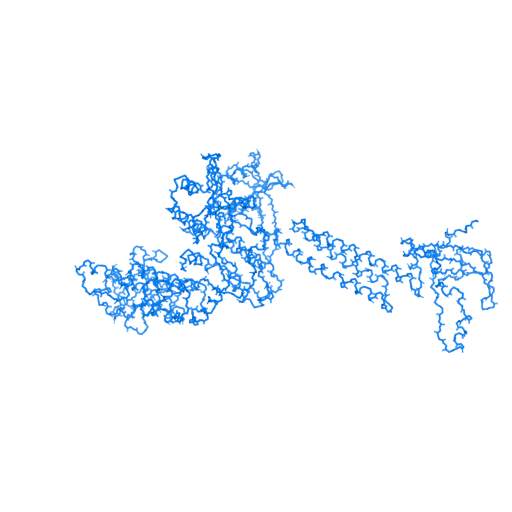 A 1 115 ? 17.589 1.147 14.394 1.00 84.12 115 TYR A CA 1
ATOM 924 C C . TYR A 1 115 ? 16.539 0.248 13.709 1.00 84.12 115 TYR A C 1
ATOM 926 O O . TYR A 1 115 ? 15.604 -0.238 14.345 1.00 84.12 115 TYR A O 1
ATOM 934 N N . GLY A 1 116 ? 16.650 0.069 12.387 1.00 78.94 116 GLY A N 1
ATOM 935 C CA . GLY A 1 116 ? 15.670 -0.682 11.591 1.00 78.94 116 GLY A CA 1
ATOM 936 C C . GLY A 1 116 ? 14.295 -0.010 11.473 1.00 78.94 116 GLY A C 1
ATOM 937 O O . GLY A 1 116 ? 13.338 -0.658 11.058 1.00 78.94 116 GLY A O 1
ATOM 938 N N . CYS A 1 117 ? 14.179 1.268 11.848 1.00 84.12 117 CYS A N 1
ATOM 939 C CA . CYS A 1 117 ? 12.955 2.061 11.765 1.00 84.12 117 CYS A CA 1
ATOM 940 C C . CYS A 1 117 ? 13.143 3.250 10.818 1.00 84.12 117 CYS A C 1
ATOM 942 O O . CYS A 1 117 ? 14.224 3.831 10.734 1.00 84.12 117 CYS A O 1
ATOM 944 N N . LEU A 1 118 ? 12.068 3.667 10.159 1.00 89.44 118 LEU A N 1
ATOM 945 C CA . LEU A 1 118 ? 11.984 4.932 9.446 1.00 89.44 118 LEU A CA 1
ATOM 946 C C . LEU A 1 118 ? 12.238 6.088 10.409 1.00 89.44 118 LEU A C 1
ATOM 948 O O . LEU A 1 118 ? 11.606 6.201 11.463 1.00 89.44 118 LEU A O 1
ATOM 952 N N . ALA A 1 119 ? 13.139 6.967 9.997 1.00 92.25 119 ALA A N 1
ATOM 953 C CA . ALA A 1 119 ? 13.621 8.080 10.787 1.00 92.25 119 ALA A CA 1
ATOM 954 C C . ALA A 1 119 ? 13.548 9.381 9.981 1.00 92.25 119 ALA A C 1
ATOM 956 O O . ALA A 1 119 ? 13.735 9.369 8.762 1.00 92.25 119 ALA A O 1
ATOM 957 N N . LEU A 1 120 ? 13.297 10.495 10.671 1.00 96.12 120 LEU A N 1
ATOM 958 C CA . LEU A 1 120 ? 13.433 11.837 10.106 1.00 96.12 120 LEU A CA 1
ATOM 959 C C . LEU A 1 120 ? 14.754 12.440 10.539 1.00 96.12 120 LEU A C 1
ATOM 961 O O . LEU A 1 120 ? 14.960 12.619 11.736 1.00 96.12 120 LEU A O 1
ATOM 965 N N . VAL A 1 121 ? 15.600 12.814 9.586 1.00 97.50 121 VAL A N 1
ATOM 966 C CA . VAL A 1 121 ? 16.759 13.663 9.871 1.00 97.50 121 VAL A CA 1
ATOM 967 C C . VAL A 1 121 ? 16.388 15.109 9.586 1.00 97.50 121 VAL A C 1
ATOM 969 O O . VAL A 1 121 ? 15.902 15.416 8.501 1.00 97.50 121 VAL A O 1
ATOM 972 N N . ILE A 1 122 ? 16.606 15.988 10.558 1.00 97.44 122 ILE A N 1
ATOM 973 C CA . ILE A 1 122 ? 16.412 17.433 10.455 1.00 97.44 122 ILE A CA 1
ATOM 974 C C . ILE A 1 122 ? 17.795 18.071 10.530 1.00 97.44 122 ILE A C 1
ATOM 976 O O . ILE A 1 122 ? 18.494 17.928 11.532 1.00 97.44 122 ILE A O 1
ATOM 980 N N . SER A 1 123 ? 18.188 18.760 9.465 1.00 95.31 123 SER A N 1
ATOM 981 C CA . SER A 1 123 ? 19.500 19.392 9.339 1.00 95.31 123 SER A CA 1
ATOM 982 C C . SER A 1 123 ? 19.349 20.870 8.998 1.00 95.31 123 SER A C 1
ATOM 984 O O . SER A 1 123 ? 18.497 21.240 8.190 1.00 95.31 123 SER A O 1
ATOM 986 N N . ARG A 1 124 ? 20.168 21.722 9.611 1.00 93.75 124 ARG A N 1
ATOM 987 C CA . ARG A 1 124 ? 20.273 23.152 9.306 1.00 93.75 124 ARG A CA 1
ATOM 988 C C . ARG A 1 124 ? 21.732 23.556 9.426 1.00 93.75 124 ARG A C 1
ATOM 990 O O . ARG A 1 124 ? 22.377 23.198 10.409 1.00 93.75 124 ARG A O 1
ATOM 997 N N . ASP A 1 125 ? 22.220 24.321 8.459 1.00 88.19 125 ASP A N 1
ATOM 998 C CA . ASP A 1 125 ? 23.605 24.783 8.450 1.00 88.19 125 ASP A CA 1
ATOM 999 C C . ASP A 1 125 ? 23.966 25.498 9.759 1.00 88.19 125 ASP A C 1
ATOM 1001 O O . ASP A 1 125 ? 23.239 26.373 10.239 1.00 88.19 125 ASP A O 1
ATOM 1005 N N . GLY A 1 126 ? 25.098 25.101 10.343 1.00 85.38 126 GLY A N 1
ATOM 1006 C CA . GLY A 1 126 ? 25.609 25.641 11.605 1.00 85.38 126 GLY A CA 1
ATOM 1007 C C . GLY A 1 126 ? 25.056 24.992 12.879 1.00 85.38 126 GLY A C 1
ATOM 1008 O O . GLY A 1 126 ? 25.567 25.286 13.957 1.00 85.38 126 GLY A O 1
ATOM 1009 N N . ASP A 1 127 ? 24.075 24.093 12.786 1.00 90.19 127 ASP A N 1
ATOM 1010 C CA . ASP A 1 127 ? 23.600 23.292 13.917 1.00 90.19 127 ASP A CA 1
ATOM 1011 C C . ASP A 1 127 ? 23.974 21.811 13.766 1.00 90.19 127 ASP A C 1
ATOM 1013 O O . ASP A 1 127 ? 24.176 21.302 12.664 1.00 90.19 127 ASP A O 1
ATOM 1017 N N . THR A 1 128 ? 24.005 21.083 14.885 1.00 92.69 128 THR A N 1
ATOM 1018 C CA . THR A 1 128 ? 24.107 19.619 14.870 1.00 92.69 128 THR A CA 1
ATOM 1019 C C . THR A 1 128 ? 22.829 19.014 14.271 1.00 92.69 128 THR A C 1
ATOM 1021 O O . THR A 1 128 ? 21.742 19.287 14.796 1.00 92.69 128 THR A O 1
ATOM 1024 N N . PRO A 1 129 ? 22.920 18.181 13.215 1.00 95.56 129 PRO A N 1
ATOM 1025 C CA . PRO A 1 129 ? 21.765 17.483 12.668 1.00 95.56 129 PRO A CA 1
ATOM 1026 C C . PRO A 1 129 ? 21.116 16.582 13.719 1.00 95.56 129 PRO A C 1
ATOM 1028 O O . PRO A 1 129 ? 21.791 15.961 14.541 1.00 95.56 129 PRO A O 1
ATOM 1031 N N . LEU A 1 130 ? 19.790 16.507 13.689 1.00 97.38 130 LEU A N 1
ATOM 1032 C CA . LEU A 1 130 ? 19.003 15.676 14.592 1.00 97.38 130 LEU A CA 1
ATOM 1033 C C . LEU A 1 130 ? 18.349 14.547 13.824 1.00 97.38 130 LEU A C 1
ATOM 1035 O O . LEU A 1 130 ? 17.875 14.756 12.713 1.00 97.38 130 LEU A O 1
ATOM 1039 N N . VAL A 1 131 ? 18.227 13.382 14.447 1.00 96.62 131 VAL A N 1
ATOM 1040 C CA . VAL A 1 131 ? 17.388 12.297 13.941 1.00 96.62 131 VAL A CA 1
ATOM 1041 C C . VAL A 1 131 ? 16.273 12.005 14.931 1.00 96.62 131 VAL A C 1
ATOM 1043 O O . VAL A 1 131 ? 16.468 11.994 16.145 1.00 96.62 131 VAL A O 1
ATOM 1046 N N . PHE A 1 132 ? 15.077 11.803 14.396 1.00 96.19 132 PHE A N 1
ATOM 1047 C CA . PHE A 1 132 ? 13.894 11.418 15.136 1.00 96.19 132 PHE A CA 1
ATOM 1048 C C . PHE A 1 132 ? 13.421 10.035 14.699 1.00 96.19 132 PHE A C 1
ATOM 1050 O O . PHE A 1 132 ? 13.082 9.830 13.531 1.00 96.19 132 PHE A O 1
ATOM 1057 N N . THR A 1 133 ? 13.321 9.110 15.652 1.00 92.62 133 THR A N 1
ATOM 1058 C CA . THR A 1 133 ? 12.564 7.860 15.492 1.00 92.62 133 THR A CA 1
ATOM 1059 C C . THR A 1 133 ? 11.424 7.827 16.502 1.00 92.62 133 THR A C 1
ATOM 1061 O O . THR A 1 133 ? 11.548 8.337 17.616 1.00 92.62 133 THR A O 1
ATOM 1064 N N . VAL A 1 134 ? 10.293 7.216 16.137 1.00 89.81 134 VAL A N 1
ATOM 1065 C CA . VAL A 1 134 ? 9.125 7.160 17.035 1.00 89.81 134 VAL A CA 1
ATOM 1066 C C . VAL A 1 134 ? 9.448 6.411 18.333 1.00 89.81 134 VAL A C 1
ATOM 1068 O O . VAL A 1 134 ? 8.963 6.808 19.392 1.00 89.81 134 VAL A O 1
ATOM 1071 N N . SER A 1 135 ? 10.287 5.375 18.260 1.00 83.44 135 SER A N 1
ATOM 1072 C CA . SER A 1 135 ? 10.640 4.527 19.399 1.00 83.44 135 SER A CA 1
ATOM 1073 C C . SER A 1 135 ? 11.770 5.075 20.278 1.00 83.44 135 SER A C 1
ATOM 1075 O O . SER A 1 135 ? 11.736 4.828 21.479 1.00 83.44 135 SER A O 1
ATOM 1077 N N . HIS A 1 136 ? 12.743 5.818 19.727 1.00 88.25 136 HIS A N 1
ATOM 1078 C CA . HIS A 1 136 ? 13.904 6.311 20.494 1.00 88.25 136 HIS A CA 1
ATOM 1079 C C . HIS A 1 136 ? 13.897 7.829 20.735 1.00 88.25 136 HIS A C 1
ATOM 1081 O O . HIS A 1 136 ? 14.711 8.334 21.502 1.00 88.25 136 HIS A O 1
ATOM 1087 N N . GLY A 1 137 ? 12.954 8.572 20.150 1.00 92.31 137 GLY A N 1
ATOM 1088 C CA . GLY A 1 137 ? 12.875 10.019 20.329 1.00 92.31 137 GLY A CA 1
ATOM 1089 C C . GLY A 1 137 ? 13.872 10.782 19.455 1.00 92.31 137 GLY A C 1
ATOM 1090 O O . GLY A 1 137 ? 14.200 10.341 18.354 1.00 92.31 137 GLY A O 1
ATOM 1091 N N . LEU A 1 138 ? 14.260 11.976 19.916 1.00 95.56 138 LEU A N 1
ATOM 1092 C CA . LEU A 1 138 ? 15.207 12.873 19.243 1.00 95.56 138 LEU A CA 1
ATOM 1093 C C . LEU A 1 138 ? 16.615 12.689 19.807 1.00 95.56 138 LEU A C 1
ATOM 1095 O O . LEU A 1 138 ? 16.803 12.744 21.021 1.00 95.56 138 LEU A O 1
ATOM 1099 N N . GLU A 1 139 ? 17.592 12.577 18.918 1.00 95.00 139 GLU A N 1
ATOM 1100 C CA . GLU A 1 139 ? 19.013 12.441 19.247 1.00 95.00 139 GLU A CA 1
ATOM 1101 C C . GLU A 1 139 ? 19.893 13.117 18.183 1.00 95.00 139 GLU A C 1
ATOM 1103 O O . GLU A 1 139 ? 19.405 13.518 17.121 1.00 95.00 139 GLU A O 1
ATOM 1108 N N . ALA A 1 140 ? 21.190 13.251 18.470 1.00 94.62 140 ALA A N 1
ATOM 1109 C CA . ALA A 1 140 ? 22.164 13.738 17.498 1.00 94.62 140 ALA A CA 1
ATOM 1110 C C . ALA A 1 140 ? 22.344 12.731 16.350 1.00 94.62 140 ALA A C 1
ATOM 1112 O O . ALA A 1 140 ? 22.333 11.509 16.542 1.00 94.62 140 ALA A O 1
ATOM 1113 N N . PHE A 1 141 ? 22.475 13.256 15.136 1.00 94.12 141 PHE A N 1
ATOM 1114 C CA . PHE A 1 141 ? 22.713 12.463 13.945 1.00 94.12 141 PHE A CA 1
ATOM 1115 C C . PHE A 1 141 ? 24.163 12.612 13.486 1.00 94.12 141 PHE A C 1
ATOM 1117 O O . PHE A 1 141 ? 24.554 13.647 12.950 1.00 94.12 141 PHE A O 1
ATOM 1124 N N . ASP A 1 142 ? 24.934 11.545 13.686 1.00 89.31 142 ASP A N 1
ATOM 1125 C CA . ASP A 1 142 ? 26.392 11.570 13.535 1.00 89.31 142 ASP A CA 1
ATOM 1126 C C . ASP A 1 142 ? 26.871 11.120 12.138 1.00 89.31 142 ASP A C 1
ATOM 1128 O O . ASP A 1 142 ? 28.030 11.318 11.788 1.00 89.31 142 ASP A O 1
ATOM 1132 N N . ASP A 1 143 ? 25.984 10.554 11.311 1.00 86.12 143 ASP A N 1
ATOM 1133 C CA . ASP A 1 143 ? 26.300 10.010 9.980 1.00 86.12 143 ASP A CA 1
ATOM 1134 C C . ASP A 1 143 ? 25.854 10.952 8.850 1.00 86.12 143 ASP A C 1
ATOM 1136 O O . ASP A 1 143 ? 25.057 10.613 7.975 1.00 86.12 143 ASP A O 1
ATOM 1140 N N . VAL A 1 144 ? 26.338 12.196 8.893 1.00 84.00 144 VAL A N 1
ATOM 1141 C CA . VAL A 1 144 ? 26.013 13.231 7.893 1.00 84.00 144 VAL A CA 1
ATOM 1142 C C . VAL A 1 144 ? 26.285 12.784 6.444 1.00 84.00 144 VAL A C 1
ATOM 1144 O O . VAL A 1 144 ? 25.445 13.087 5.592 1.00 84.00 144 VAL A O 1
ATOM 1147 N N . PRO A 1 145 ? 27.371 12.043 6.125 1.00 85.62 145 PRO A N 1
ATOM 1148 C CA . PRO A 1 145 ? 27.597 11.534 4.771 1.00 85.62 145 PRO A CA 1
ATOM 1149 C C . PRO A 1 145 ? 26.444 10.678 4.226 1.00 85.62 145 PRO A C 1
ATOM 1151 O O . PRO A 1 145 ? 26.137 10.779 3.039 1.00 85.62 145 PRO A O 1
ATOM 1154 N N . ALA A 1 146 ? 25.740 9.913 5.071 1.00 82.38 146 ALA A N 1
ATOM 1155 C CA . ALA A 1 146 ? 24.595 9.104 4.645 1.00 82.38 146 ALA A CA 1
ATOM 1156 C C . ALA A 1 146 ? 23.384 9.924 4.156 1.00 82.38 146 ALA A C 1
ATOM 1158 O O . ALA A 1 146 ? 22.459 9.358 3.566 1.00 82.38 146 ALA A O 1
ATOM 1159 N N . LEU A 1 147 ? 23.366 11.249 4.367 1.00 83.94 147 LEU A N 1
ATOM 1160 C CA . LEU A 1 147 ? 22.320 12.124 3.828 1.00 83.94 147 LEU A CA 1
ATOM 1161 C C . LEU A 1 147 ? 22.433 12.356 2.323 1.00 83.94 147 LEU A C 1
ATOM 1163 O O . LEU A 1 147 ? 21.423 12.696 1.714 1.00 83.94 147 LEU A O 1
ATOM 1167 N N . ALA A 1 148 ? 23.607 12.143 1.720 1.00 81.19 148 ALA A N 1
ATOM 1168 C CA . ALA A 1 148 ? 23.783 12.293 0.275 1.00 81.19 148 ALA A CA 1
ATOM 1169 C C . ALA A 1 148 ? 22.842 11.369 -0.523 1.00 81.19 148 ALA A C 1
ATOM 1171 O O . ALA A 1 148 ? 22.315 11.770 -1.557 1.00 81.19 148 ALA A O 1
ATOM 1172 N N . ASP A 1 149 ? 22.572 10.174 0.013 1.00 75.31 149 ASP A N 1
ATOM 1173 C CA . ASP A 1 149 ? 21.694 9.168 -0.594 1.00 75.31 149 ASP A CA 1
ATOM 1174 C C . ASP A 1 149 ? 20.283 9.138 0.027 1.00 75.31 149 ASP A C 1
ATOM 1176 O O . ASP A 1 149 ? 19.454 8.292 -0.332 1.00 75.31 149 ASP A O 1
ATOM 1180 N N . ALA A 1 150 ? 20.008 9.993 1.018 1.00 84.31 150 ALA A N 1
ATOM 1181 C CA . ALA A 1 150 ? 18.729 10.030 1.719 1.00 84.31 150 ALA A CA 1
ATOM 1182 C C . ALA A 1 150 ? 17.684 10.834 0.937 1.00 84.31 150 ALA A C 1
ATOM 1184 O O . ALA A 1 150 ? 17.975 11.848 0.303 1.00 84.31 150 ALA A O 1
ATOM 1185 N N . GLU A 1 151 ? 16.425 10.410 1.018 1.00 87.62 151 GLU A N 1
ATOM 1186 C CA . GLU A 1 151 ? 15.344 11.111 0.334 1.00 87.62 151 GLU A CA 1
ATOM 1187 C C . GLU A 1 151 ? 15.007 12.415 1.062 1.00 87.62 151 GLU A C 1
ATOM 1189 O O . GLU A 1 151 ? 14.544 12.393 2.205 1.00 87.62 151 GLU A O 1
ATOM 1194 N N . ARG A 1 152 ? 15.177 13.554 0.383 1.00 91.88 152 ARG A N 1
ATOM 1195 C CA . ARG A 1 152 ? 14.710 14.852 0.88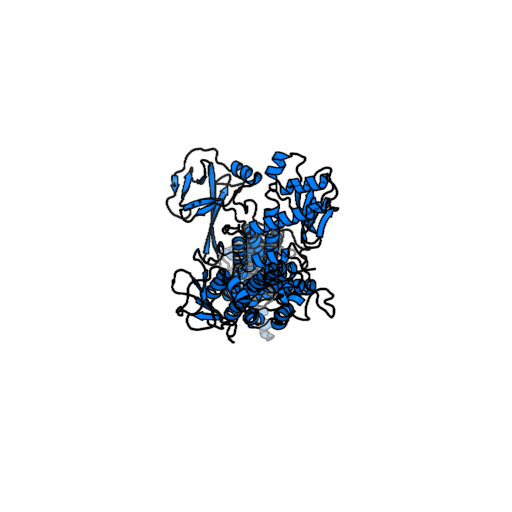0 1.00 91.88 152 ARG A CA 1
ATOM 1196 C C . ARG A 1 152 ? 13.192 14.971 0.739 1.00 91.88 152 ARG A C 1
ATOM 1198 O O . ARG A 1 152 ? 12.638 14.762 -0.336 1.00 91.88 152 ARG A O 1
ATOM 1205 N N . LEU A 1 153 ? 12.518 15.391 1.807 1.00 93.81 153 LEU A N 1
ATOM 1206 C CA . LEU A 1 153 ? 11.077 15.636 1.804 1.00 93.81 153 LEU A CA 1
ATOM 1207 C C . LEU A 1 153 ? 10.758 17.050 1.293 1.00 93.81 153 LEU A C 1
ATOM 1209 O O . LEU A 1 153 ? 10.771 18.016 2.055 1.00 93.81 153 LEU A O 1
ATOM 1213 N N . GLU A 1 154 ? 10.448 17.161 -0.003 1.00 88.94 154 GLU A N 1
ATOM 1214 C CA . GLU A 1 154 ? 10.210 18.438 -0.710 1.00 88.94 154 GLU A CA 1
ATOM 1215 C C . GLU A 1 154 ? 8.781 19.007 -0.578 1.00 88.94 154 GLU A C 1
ATOM 1217 O O . GLU A 1 154 ? 8.429 20.014 -1.198 1.00 88.94 154 GLU A O 1
ATOM 1222 N N . HIS A 1 155 ? 7.911 18.329 0.167 1.00 92.56 155 HIS A N 1
ATOM 1223 C CA . HIS A 1 155 ? 6.512 18.719 0.377 1.00 92.56 155 HIS A CA 1
ATOM 1224 C C . HIS A 1 155 ? 6.231 18.804 1.881 1.00 92.56 155 HIS A C 1
ATOM 1226 O O . HIS A 1 155 ? 7.121 19.152 2.660 1.00 92.56 155 HIS A O 1
ATOM 1232 N N . ASN A 1 156 ? 5.008 18.497 2.319 1.00 95.19 156 ASN A N 1
ATOM 1233 C CA . ASN A 1 156 ? 4.718 18.356 3.740 1.00 95.19 156 ASN A CA 1
ATOM 1234 C C . ASN A 1 156 ? 5.496 17.166 4.325 1.00 95.19 156 ASN A C 1
ATOM 1236 O O . ASN A 1 156 ? 5.239 16.012 3.973 1.00 95.19 156 ASN A O 1
ATOM 1240 N N . VAL A 1 157 ? 6.413 17.447 5.254 1.00 96.38 157 VAL A N 1
ATOM 1241 C CA . VAL A 1 157 ? 7.310 16.437 5.838 1.00 96.38 157 VAL A CA 1
ATOM 1242 C C . VAL A 1 157 ? 6.569 15.267 6.492 1.00 96.38 157 VAL A C 1
ATOM 1244 O O . VAL A 1 157 ? 6.986 14.122 6.366 1.00 96.38 157 VAL A O 1
ATOM 1247 N N . PHE A 1 158 ? 5.442 15.504 7.163 1.00 96.06 158 PHE A N 1
ATOM 1248 C CA . PHE A 1 158 ? 4.736 14.435 7.876 1.00 96.06 158 PHE A CA 1
ATOM 1249 C C . PHE A 1 158 ? 3.867 13.598 6.941 1.00 96.06 158 PHE A C 1
ATOM 1251 O O . PHE A 1 158 ? 3.689 12.403 7.175 1.00 96.06 158 PHE A O 1
ATOM 1258 N N . GLU A 1 159 ? 3.352 14.201 5.869 1.00 94.38 159 GLU A N 1
ATOM 1259 C CA . GLU A 1 159 ? 2.658 13.462 4.814 1.00 94.38 159 GLU A CA 1
ATOM 1260 C C . GLU A 1 159 ? 3.639 12.592 4.024 1.00 94.38 159 GLU A C 1
ATOM 1262 O O . GLU A 1 159 ? 3.358 11.411 3.825 1.00 94.38 159 GLU A O 1
ATOM 1267 N N . GLY A 1 160 ? 4.804 13.138 3.654 1.00 93.50 160 GLY A N 1
ATOM 1268 C CA . GLY A 1 160 ? 5.875 12.401 2.979 1.00 93.50 160 GLY A CA 1
ATOM 1269 C C . GLY A 1 160 ? 6.445 11.266 3.833 1.00 93.50 160 GLY A C 1
ATOM 1270 O O . GLY A 1 160 ? 6.616 10.152 3.345 1.00 93.50 160 GLY A O 1
ATOM 1271 N N . TRP A 1 161 ? 6.639 11.488 5.136 1.00 94.25 161 TRP A N 1
ATOM 1272 C CA . TRP A 1 161 ? 7.101 10.432 6.042 1.00 94.25 161 TRP A CA 1
ATOM 1273 C C . TRP A 1 161 ? 6.078 9.299 6.201 1.00 94.25 161 TRP A C 1
ATOM 1275 O O . TRP A 1 161 ? 6.438 8.122 6.223 1.00 94.25 161 TRP A O 1
ATOM 1285 N N . ALA A 1 162 ? 4.786 9.637 6.245 1.00 93.81 162 ALA A N 1
ATOM 1286 C CA . ALA A 1 162 ? 3.710 8.651 6.240 1.00 93.81 162 ALA A CA 1
ATOM 1287 C C . ALA A 1 162 ? 3.657 7.857 4.917 1.00 93.81 162 ALA A C 1
ATOM 1289 O O . ALA A 1 162 ? 3.428 6.647 4.940 1.00 93.81 162 ALA A O 1
ATOM 1290 N N . LEU A 1 163 ? 3.916 8.508 3.775 1.00 92.69 163 LEU A N 1
ATOM 1291 C CA . LEU A 1 163 ? 4.030 7.844 2.473 1.00 92.69 163 LEU A CA 1
ATOM 1292 C C . LEU A 1 163 ? 5.235 6.902 2.396 1.00 92.69 163 LEU A C 1
ATOM 1294 O O . LEU A 1 163 ? 5.096 5.812 1.849 1.00 92.69 163 LEU A O 1
ATOM 1298 N N . ALA A 1 164 ? 6.376 7.261 2.988 1.00 91.38 164 ALA A N 1
ATOM 1299 C CA . ALA A 1 164 ? 7.542 6.378 3.045 1.00 91.38 164 ALA A CA 1
ATOM 1300 C C . ALA A 1 164 ? 7.233 5.056 3.777 1.00 91.38 164 ALA A C 1
ATOM 1302 O O . ALA A 1 164 ? 7.672 3.986 3.355 1.00 91.38 164 ALA A O 1
ATOM 1303 N N . ALA A 1 165 ? 6.411 5.098 4.832 1.00 90.38 165 ALA A N 1
ATOM 1304 C CA . ALA A 1 165 ? 5.955 3.888 5.519 1.00 90.38 165 ALA A CA 1
ATOM 1305 C C . ALA A 1 165 ? 5.033 3.020 4.657 1.00 90.38 165 ALA A C 1
ATOM 1307 O O . ALA A 1 165 ? 5.142 1.790 4.696 1.00 90.38 165 ALA A O 1
ATOM 1308 N N . LEU A 1 166 ? 4.146 3.641 3.872 1.00 92.19 166 LEU A N 1
ATOM 1309 C CA . LEU A 1 166 ? 3.322 2.913 2.910 1.00 92.19 166 LEU A CA 1
ATOM 1310 C C . LEU A 1 166 ? 4.181 2.302 1.795 1.00 92.19 166 LEU A C 1
ATOM 1312 O O . LEU A 1 166 ? 3.975 1.141 1.455 1.00 92.19 166 LEU A O 1
ATOM 1316 N N . ASP A 1 167 ? 5.169 3.026 1.271 1.00 89.12 167 ASP A N 1
ATOM 1317 C CA . ASP A 1 167 ? 6.070 2.515 0.232 1.00 89.12 167 ASP A CA 1
ATOM 1318 C C . ASP A 1 167 ? 6.853 1.283 0.718 1.00 89.12 167 ASP A C 1
ATOM 1320 O O . ASP A 1 167 ? 6.896 0.263 0.029 1.00 89.12 167 ASP A O 1
ATOM 1324 N N . GLN A 1 168 ? 7.348 1.296 1.964 1.00 85.50 168 GLN A N 1
ATOM 1325 C CA . GLN A 1 168 ? 7.942 0.105 2.584 1.00 85.50 168 GLN A CA 1
ATOM 1326 C C . GLN A 1 168 ? 6.961 -1.075 2.691 1.00 85.50 168 GLN A C 1
ATOM 1328 O O . GLN A 1 168 ? 7.359 -2.228 2.509 1.00 85.50 168 GLN A O 1
ATOM 1333 N N . ALA A 1 169 ? 5.683 -0.819 2.981 1.00 87.88 169 ALA A N 1
ATOM 1334 C CA . ALA A 1 169 ? 4.658 -1.861 3.013 1.00 87.88 169 ALA A CA 1
ATOM 1335 C C . ALA A 1 169 ? 4.398 -2.442 1.613 1.00 87.88 169 ALA A C 1
ATOM 1337 O O . ALA A 1 169 ? 4.345 -3.660 1.443 1.00 87.88 169 ALA A O 1
ATOM 1338 N N . LEU A 1 170 ? 4.335 -1.591 0.587 1.00 88.94 170 LEU A N 1
ATOM 1339 C CA . LEU A 1 170 ? 4.207 -2.011 -0.811 1.00 88.94 170 LEU A CA 1
ATOM 1340 C C . LEU A 1 170 ? 5.432 -2.795 -1.300 1.00 88.94 170 LEU A C 1
ATOM 1342 O O . LEU A 1 170 ? 5.290 -3.744 -2.074 1.00 88.94 170 LEU A O 1
ATOM 1346 N N . LEU A 1 171 ? 6.630 -2.451 -0.824 1.00 82.94 171 LEU A N 1
ATOM 1347 C CA . LEU A 1 171 ? 7.851 -3.217 -1.073 1.00 82.94 171 LEU A CA 1
ATOM 1348 C C . LEU A 1 171 ? 7.791 -4.618 -0.458 1.00 82.94 171 LEU A C 1
ATOM 1350 O O . LEU A 1 171 ? 8.223 -5.569 -1.107 1.00 82.94 171 LEU A O 1
ATOM 1354 N N . ARG A 1 172 ? 7.233 -4.773 0.749 1.00 83.69 172 ARG A N 1
ATOM 1355 C CA . ARG A 1 172 ? 7.004 -6.099 1.352 1.00 83.69 172 ARG A CA 1
ATOM 1356 C C . ARG A 1 172 ? 5.964 -6.900 0.572 1.00 83.69 172 ARG A C 1
ATOM 1358 O O . ARG A 1 172 ? 6.220 -8.054 0.246 1.00 83.69 172 ARG A O 1
ATOM 1365 N N . VAL A 1 173 ? 4.837 -6.282 0.214 1.00 87.31 173 VAL A N 1
ATOM 1366 C CA . VAL A 1 173 ? 3.770 -6.904 -0.597 1.00 87.31 173 VAL A CA 1
ATOM 1367 C C . VAL A 1 173 ? 4.322 -7.432 -1.923 1.00 87.31 173 VAL A C 1
ATOM 1369 O O . VAL A 1 173 ? 4.072 -8.571 -2.296 1.00 87.31 173 VAL A O 1
ATOM 1372 N N . ALA A 1 174 ? 5.150 -6.636 -2.600 1.00 81.31 174 ALA A N 1
ATOM 1373 C CA . ALA A 1 174 ? 5.785 -6.983 -3.871 1.00 81.31 174 ALA A CA 1
ATOM 1374 C C . ALA A 1 174 ? 6.670 -8.239 -3.850 1.00 81.31 174 ALA A C 1
ATOM 1376 O O . ALA A 1 174 ? 7.044 -8.742 -4.912 1.00 81.31 174 ALA A O 1
ATOM 1377 N N . ARG A 1 175 ? 7.080 -8.671 -2.656 1.00 77.88 175 ARG A N 1
ATOM 1378 C CA . ARG A 1 175 ? 8.043 -9.753 -2.427 1.00 77.88 175 ARG A CA 1
ATOM 1379 C C . ARG A 1 175 ? 7.404 -11.016 -1.892 1.00 77.88 175 ARG A C 1
ATOM 1381 O O . ARG A 1 175 ? 8.113 -11.998 -1.707 1.00 77.88 175 ARG A O 1
ATOM 1388 N N . VAL A 1 176 ? 6.103 -10.984 -1.620 1.00 81.81 176 VAL A N 1
ATOM 1389 C CA . VAL A 1 176 ? 5.382 -12.188 -1.234 1.00 81.81 176 VAL A CA 1
ATOM 1390 C C . VAL A 1 176 ? 5.502 -13.192 -2.378 1.00 81.81 176 VAL A C 1
ATOM 1392 O O . VAL A 1 176 ? 5.179 -12.884 -3.528 1.00 81.81 176 VAL A O 1
ATOM 1395 N N . ASP A 1 177 ? 6.035 -14.366 -2.055 1.00 76.00 177 ASP A N 1
ATOM 1396 C CA . ASP A 1 177 ? 6.231 -15.467 -2.989 1.00 76.00 177 ASP A CA 1
ATOM 1397 C C . ASP A 1 177 ? 5.005 -16.393 -2.941 1.00 76.00 177 ASP A C 1
ATOM 1399 O O . ASP A 1 177 ? 4.775 -17.030 -1.907 1.00 76.00 177 ASP A O 1
ATOM 1403 N N . PRO A 1 178 ? 4.210 -16.482 -4.023 1.00 78.31 178 PRO A N 1
ATOM 1404 C CA . PRO A 1 178 ? 2.974 -17.251 -4.015 1.00 78.31 178 PRO A CA 1
ATOM 1405 C C . PRO A 1 178 ? 3.224 -18.752 -3.858 1.00 78.31 178 PRO A C 1
ATOM 1407 O O . PRO A 1 178 ? 2.371 -19.438 -3.306 1.00 78.31 178 PRO A O 1
ATOM 1410 N N . SER A 1 179 ? 4.390 -19.286 -4.257 1.00 79.00 179 SER A N 1
ATOM 1411 C CA . SER A 1 179 ? 4.639 -20.730 -4.125 1.00 79.00 179 SER A CA 1
ATOM 1412 C C . SER A 1 179 ? 4.745 -21.193 -2.673 1.00 79.00 179 SER A C 1
ATOM 1414 O O . SER A 1 179 ? 4.617 -22.381 -2.393 1.00 79.00 179 SER A O 1
ATOM 1416 N N . ARG A 1 180 ? 4.970 -20.261 -1.739 1.00 82.44 180 ARG A N 1
ATOM 1417 C CA . ARG A 1 180 ? 4.994 -20.541 -0.297 1.00 82.44 180 ARG A CA 1
ATOM 1418 C C . ARG A 1 180 ? 3.609 -20.494 0.340 1.00 82.44 180 ARG A C 1
ATOM 1420 O O . ARG A 1 180 ? 3.439 -21.022 1.431 1.00 82.44 180 ARG A O 1
ATOM 1427 N N . PHE A 1 181 ? 2.639 -19.892 -0.343 1.00 86.12 181 PHE A N 1
ATOM 1428 C CA . PHE A 1 181 ? 1.274 -19.700 0.134 1.00 86.12 181 PHE A CA 1
ATOM 1429 C C . PHE A 1 181 ? 0.283 -20.137 -0.956 1.00 86.12 181 PHE A C 1
ATOM 1431 O O . PHE A 1 181 ? -0.399 -19.297 -1.545 1.00 86.12 181 PHE A O 1
ATOM 1438 N N . PRO A 1 182 ? 0.211 -21.449 -1.262 1.00 82.25 182 PRO A N 1
ATOM 1439 C CA . PRO A 1 182 ? -0.623 -21.953 -2.352 1.00 82.25 182 PRO A CA 1
ATOM 1440 C C . PRO A 1 182 ? -2.123 -21.802 -2.068 1.00 82.25 182 PRO A C 1
ATOM 1442 O O . PRO A 1 182 ? -2.925 -21.836 -2.995 1.00 82.25 182 PRO A O 1
ATOM 1445 N N . VAL A 1 183 ? -2.509 -21.638 -0.799 1.00 89.56 183 VAL A N 1
ATOM 1446 C CA . VAL A 1 183 ? -3.896 -21.443 -0.367 1.00 89.56 183 VAL A CA 1
ATOM 1447 C C . VAL A 1 183 ? -4.179 -19.950 -0.204 1.00 89.56 183 VAL A C 1
ATOM 1449 O O . VAL A 1 183 ? -3.458 -19.254 0.515 1.00 89.56 183 VAL A O 1
ATOM 1452 N N . LEU A 1 184 ? -5.266 -19.473 -0.819 1.00 90.31 184 LEU A N 1
ATOM 1453 C CA . LEU A 1 184 ? -5.695 -18.070 -0.797 1.00 90.31 184 LEU A CA 1
ATOM 1454 C C . LEU A 1 184 ? -5.703 -17.455 0.611 1.00 90.31 184 LEU A C 1
ATOM 1456 O O . LEU A 1 184 ? -5.203 -16.350 0.790 1.00 90.31 184 LEU A O 1
ATOM 1460 N N . ASP A 1 185 ? -6.230 -18.165 1.608 1.00 86.88 185 ASP A N 1
ATOM 1461 C CA . ASP A 1 185 ? -6.343 -17.665 2.985 1.00 86.88 185 ASP A CA 1
ATOM 1462 C C . ASP A 1 185 ? -4.978 -17.467 3.665 1.00 86.88 185 ASP A C 1
ATOM 1464 O O . ASP A 1 185 ? -4.815 -16.578 4.506 1.00 86.88 185 ASP A O 1
ATOM 1468 N N . ASP A 1 186 ? -3.982 -18.279 3.308 1.00 85.81 186 ASP A N 1
ATOM 1469 C CA . ASP A 1 186 ? -2.617 -18.153 3.826 1.00 85.81 186 ASP A CA 1
ATOM 1470 C C . ASP A 1 186 ? -1.880 -17.009 3.126 1.00 85.81 186 ASP A C 1
ATOM 1472 O O . ASP A 1 186 ? -1.207 -16.210 3.783 1.00 85.81 186 ASP A O 1
ATOM 1476 N N . LEU A 1 187 ? -2.089 -16.858 1.813 1.00 88.81 187 LEU A N 1
ATOM 1477 C CA . LEU A 1 187 ? -1.582 -15.722 1.047 1.00 88.81 187 LEU A CA 1
ATOM 1478 C C . LEU A 1 187 ? -2.178 -14.399 1.550 1.00 88.81 187 LEU A C 1
ATOM 1480 O O . LEU A 1 187 ? -1.451 -13.422 1.729 1.00 88.81 187 LEU A O 1
ATOM 1484 N N . ASP A 1 188 ? -3.483 -14.363 1.821 1.00 88.62 188 ASP A N 1
ATOM 1485 C CA . ASP A 1 188 ? -4.172 -13.178 2.334 1.00 88.62 188 ASP A CA 1
ATOM 1486 C C . ASP A 1 188 ? -3.644 -12.801 3.730 1.00 88.62 188 ASP A C 1
ATOM 1488 O O . ASP A 1 188 ? -3.329 -11.638 3.993 1.00 88.62 188 ASP A O 1
ATOM 1492 N N . ARG A 1 189 ? -3.415 -13.790 4.610 1.00 84.38 189 ARG A N 1
ATOM 1493 C CA . ARG A 1 189 ? -2.741 -13.573 5.904 1.00 84.38 189 ARG A CA 1
ATOM 1494 C C . ARG A 1 189 ? -1.329 -13.006 5.739 1.00 84.38 189 ARG A C 1
ATOM 1496 O O . ARG A 1 189 ? -0.973 -12.059 6.449 1.00 84.38 189 ARG A O 1
ATOM 1503 N N . GLN A 1 190 ? -0.552 -13.517 4.786 1.00 86.38 190 GLN A N 1
ATOM 1504 C CA . GLN A 1 190 ? 0.790 -13.007 4.508 1.00 86.38 190 GLN A CA 1
ATOM 1505 C C . GLN A 1 190 ? 0.767 -11.571 3.966 1.00 86.38 190 GLN A C 1
ATOM 1507 O O . GLN A 1 190 ? 1.563 -10.731 4.395 1.00 86.38 190 GLN A O 1
ATOM 1512 N N . LEU A 1 191 ? -0.156 -11.249 3.058 1.00 89.56 191 LEU A N 1
ATOM 1513 C CA . LEU A 1 191 ? -0.333 -9.893 2.532 1.00 89.56 191 LEU A CA 1
ATOM 1514 C C . LEU A 1 191 ? -0.797 -8.922 3.617 1.00 89.56 191 LEU A C 1
ATOM 1516 O O . LEU A 1 191 ? -0.327 -7.783 3.675 1.00 89.56 191 LEU A O 1
ATOM 1520 N N . MET A 1 192 ? -1.655 -9.376 4.530 1.00 86.44 192 MET A N 1
ATOM 1521 C CA . MET A 1 192 ? -2.051 -8.610 5.706 1.00 86.44 192 MET A CA 1
ATOM 1522 C C . MET A 1 192 ? -0.853 -8.298 6.603 1.00 86.44 192 MET A C 1
ATOM 1524 O O . MET A 1 192 ? -0.756 -7.172 7.090 1.00 86.44 192 MET A O 1
ATOM 1528 N N . TRP A 1 193 ? 0.074 -9.230 6.811 1.00 85.81 193 TRP A N 1
ATOM 1529 C CA . TRP A 1 193 ? 1.323 -8.942 7.522 1.00 85.81 193 TRP A CA 1
ATOM 1530 C C . TRP A 1 193 ? 2.221 -7.969 6.741 1.00 85.81 193 TRP A C 1
ATOM 1532 O O . TRP A 1 193 ? 2.661 -6.957 7.288 1.00 85.81 193 TRP A O 1
ATOM 1542 N N . ALA A 1 194 ? 2.421 -8.202 5.443 1.00 85.94 194 ALA A N 1
ATOM 1543 C CA . ALA A 1 194 ? 3.292 -7.383 4.600 1.00 85.94 194 ALA A CA 1
ATOM 1544 C C . ALA A 1 194 ? 2.829 -5.915 4.515 1.00 85.94 194 ALA A C 1
ATOM 1546 O O . ALA A 1 194 ? 3.651 -4.995 4.527 1.00 85.94 194 ALA A O 1
ATOM 1547 N N . SER A 1 195 ? 1.511 -5.700 4.489 1.00 89.06 195 SER A N 1
ATOM 1548 C CA . SER A 1 195 ? 0.857 -4.389 4.408 1.00 89.06 195 SER A CA 1
ATOM 1549 C C . SER A 1 195 ? 0.777 -3.625 5.739 1.00 89.06 195 SER A C 1
ATOM 1551 O O . SER A 1 195 ? 0.249 -2.512 5.772 1.00 89.06 195 SER A O 1
ATOM 1553 N N . GLN A 1 196 ? 1.294 -4.174 6.846 1.00 84.62 196 GLN A N 1
ATOM 1554 C CA . GLN A 1 196 ? 1.388 -3.433 8.107 1.00 84.62 196 GLN A CA 1
ATOM 1555 C C . GLN A 1 196 ? 2.300 -2.209 7.943 1.00 84.62 196 GLN A C 1
ATOM 1557 O O . GLN A 1 196 ? 3.363 -2.299 7.332 1.00 84.62 196 GLN A O 1
ATOM 1562 N N . LEU A 1 197 ? 1.946 -1.075 8.556 1.00 84.81 197 LEU A N 1
ATOM 1563 C CA . LEU A 1 197 ? 2.829 0.097 8.648 1.00 84.81 197 LEU A CA 1
ATOM 1564 C C . LEU A 1 197 ? 3.838 -0.033 9.800 1.00 84.81 197 LEU A C 1
ATOM 1566 O O . LEU A 1 197 ? 3.957 0.840 10.659 1.00 84.81 197 LEU A O 1
ATOM 1570 N N . SER A 1 198 ? 4.566 -1.146 9.831 1.00 72.00 198 SER A N 1
ATOM 1571 C CA . SER A 1 198 ? 5.562 -1.436 10.863 1.00 72.00 198 SER A CA 1
ATOM 1572 C C . SER A 1 198 ? 6.838 -0.608 10.740 1.00 72.00 198 SER A C 1
ATOM 1574 O O . SER A 1 198 ? 7.630 -0.625 11.665 1.00 72.00 198 SER A O 1
ATOM 1576 N N . GLY A 1 199 ? 7.033 0.165 9.665 1.00 72.19 199 GLY A N 1
ATOM 1577 C CA . GLY A 1 199 ? 8.270 0.922 9.435 1.00 72.19 199 GLY A CA 1
ATOM 1578 C C . GLY A 1 199 ? 8.664 1.871 10.576 1.00 72.19 199 GLY A C 1
ATOM 1579 O O . GLY A 1 199 ? 9.828 2.215 10.689 1.00 72.19 199 GLY A O 1
ATOM 1580 N N . PHE A 1 200 ? 7.744 2.269 11.456 1.00 79.69 200 PHE A N 1
ATOM 1581 C CA . PHE A 1 200 ? 8.043 3.124 12.616 1.00 79.69 200 PHE A CA 1
ATOM 1582 C C . PHE A 1 200 ? 8.426 2.366 13.893 1.00 79.69 200 PHE A C 1
ATOM 1584 O O . PHE A 1 200 ? 8.760 3.001 14.892 1.00 79.69 200 PHE A O 1
ATOM 1591 N N . VAL A 1 201 ? 8.321 1.036 13.892 1.00 74.00 201 VAL A N 1
ATOM 1592 C CA . VAL A 1 201 ? 8.551 0.197 15.067 1.00 74.00 201 VAL A CA 1
ATOM 1593 C C . VAL A 1 201 ? 9.421 -0.983 14.682 1.00 74.00 201 VAL A C 1
ATOM 1595 O O . VAL A 1 201 ? 9.118 -1.709 13.742 1.00 74.00 201 VAL A O 1
ATOM 1598 N N . GLN A 1 202 ? 10.462 -1.233 15.465 1.00 65.88 202 GLN A N 1
ATOM 1599 C CA . GLN A 1 202 ? 11.341 -2.365 15.234 1.00 65.88 202 GLN A CA 1
ATOM 1600 C C . GLN A 1 202 ? 10.541 -3.677 15.313 1.00 65.88 202 GLN A C 1
ATOM 1602 O O . GLN A 1 202 ? 9.979 -4.028 16.354 1.00 65.88 202 GLN A O 1
ATOM 1607 N N . THR A 1 203 ? 10.458 -4.405 14.201 1.00 60.06 203 THR A N 1
ATOM 1608 C CA . THR A 1 203 ? 9.847 -5.738 14.148 1.00 60.06 203 THR A CA 1
ATOM 1609 C C . THR A 1 203 ? 10.942 -6.790 14.061 1.00 60.06 203 THR A C 1
ATOM 1611 O O . THR A 1 203 ? 11.644 -6.869 13.056 1.00 60.06 203 THR A O 1
ATOM 1614 N N . GLY A 1 204 ? 11.100 -7.591 15.117 1.00 62.50 204 GLY A N 1
ATOM 1615 C CA . GLY A 1 204 ? 12.007 -8.741 15.139 1.00 62.50 204 GLY A CA 1
ATOM 1616 C C . GLY A 1 204 ? 11.258 -10.069 15.000 1.00 62.50 204 GLY A C 1
ATOM 1617 O O . GLY A 1 204 ? 10.174 -10.220 15.567 1.00 62.50 204 GLY A O 1
ATOM 1618 N N . ARG A 1 205 ? 11.871 -11.055 14.321 1.00 61.34 205 ARG A N 1
ATOM 1619 C CA . ARG A 1 205 ? 11.329 -12.422 14.134 1.00 61.34 205 ARG A CA 1
ATOM 1620 C C . ARG A 1 205 ? 10.798 -13.075 15.432 1.00 61.34 205 ARG A C 1
ATOM 1622 O O . ARG A 1 205 ? 9.703 -13.629 15.386 1.00 61.34 205 ARG A O 1
ATOM 1629 N N . PRO A 1 206 ? 11.473 -12.977 16.600 1.00 65.69 206 PRO A N 1
ATOM 1630 C CA . PRO A 1 206 ? 10.974 -13.596 17.835 1.00 65.69 206 PRO A CA 1
ATOM 1631 C C . PRO A 1 206 ? 9.617 -13.053 18.297 1.00 65.69 206 PRO A C 1
ATOM 1633 O O . PRO A 1 206 ? 8.793 -13.801 18.815 1.00 65.69 206 PRO A O 1
ATOM 1636 N N . GLN A 1 207 ? 9.355 -11.759 18.084 1.00 71.31 207 GLN A N 1
ATOM 1637 C CA . GLN A 1 207 ? 8.086 -11.152 18.486 1.00 71.31 207 GLN A CA 1
ATOM 1638 C C . GLN A 1 207 ? 6.925 -11.585 17.586 1.00 71.31 207 GLN A C 1
ATOM 1640 O O . GLN A 1 207 ? 5.796 -11.668 18.063 1.00 71.31 207 GLN A O 1
ATOM 1645 N N . ASP A 1 208 ? 7.177 -11.830 16.298 1.00 72.38 208 ASP A N 1
ATOM 1646 C CA . ASP A 1 208 ? 6.141 -12.280 15.362 1.00 72.38 208 ASP A CA 1
ATOM 1647 C C . ASP A 1 208 ? 5.756 -13.743 15.610 1.00 72.38 208 ASP A C 1
ATOM 1649 O O . ASP A 1 208 ? 4.565 -14.051 15.641 1.00 72.38 208 ASP A O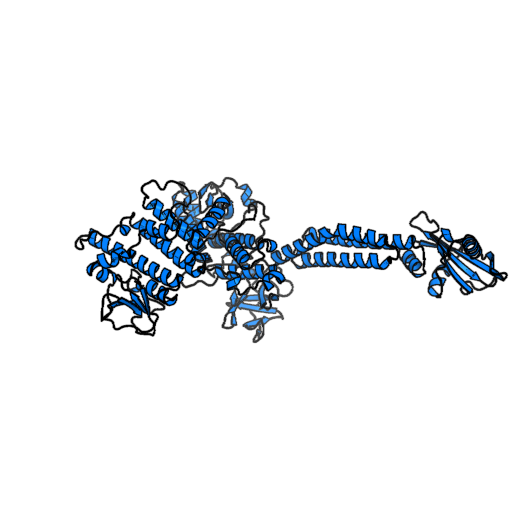 1
ATOM 1653 N N . ASN A 1 209 ? 6.734 -14.608 15.899 1.00 74.00 209 ASN A N 1
ATOM 1654 C CA . ASN A 1 209 ? 6.474 -15.993 16.304 1.00 74.00 209 ASN A CA 1
ATOM 1655 C C . ASN A 1 209 ? 5.642 -16.050 17.590 1.00 74.00 209 ASN A C 1
ATOM 1657 O O . ASN A 1 209 ? 4.652 -16.775 17.661 1.00 74.00 209 ASN A O 1
ATOM 1661 N N . LEU A 1 210 ? 5.998 -15.229 18.583 1.00 77.44 210 LEU A N 1
ATOM 1662 C CA . LEU A 1 210 ? 5.242 -15.147 19.828 1.00 77.44 210 LEU A CA 1
ATOM 1663 C C . LEU A 1 210 ? 3.804 -14.657 19.577 1.00 77.44 210 LEU A C 1
ATOM 1665 O O . LEU A 1 210 ? 2.862 -15.265 20.073 1.00 77.44 210 LEU A O 1
ATOM 1669 N N . ARG A 1 211 ? 3.601 -13.625 18.737 1.00 80.62 211 ARG A N 1
ATOM 1670 C CA . ARG A 1 211 ? 2.253 -13.191 18.300 1.00 80.62 211 ARG A CA 1
ATOM 1671 C C . ARG A 1 211 ? 1.453 -14.338 17.696 1.00 80.62 211 ARG A C 1
ATOM 1673 O O . ARG A 1 211 ? 0.295 -14.518 18.064 1.00 80.62 211 ARG A O 1
ATOM 1680 N N . GLN A 1 212 ? 2.063 -15.113 16.804 1.00 80.25 212 GLN A N 1
ATOM 1681 C CA . GLN A 1 212 ? 1.407 -16.259 16.182 1.00 80.25 212 GLN A CA 1
ATOM 1682 C C . GLN A 1 212 ? 0.992 -17.305 17.226 1.00 80.25 212 GLN A C 1
ATOM 1684 O O . GLN A 1 212 ? -0.146 -17.767 17.185 1.00 80.25 212 GLN A O 1
ATOM 1689 N N . GLU A 1 213 ? 1.868 -17.640 18.177 1.00 82.81 213 GLU A N 1
ATOM 1690 C CA . GLU A 1 213 ? 1.582 -18.591 19.259 1.00 82.81 213 GLU A CA 1
ATOM 1691 C C . GLU A 1 213 ? 0.387 -18.144 20.115 1.00 82.81 213 GLU A C 1
ATOM 1693 O O . GLU A 1 213 ? -0.551 -18.910 20.342 1.00 82.81 213 GLU A O 1
ATOM 1698 N N . LEU A 1 214 ? 0.358 -16.880 20.529 1.00 84.00 214 LEU A N 1
ATOM 1699 C CA . LEU A 1 214 ? -0.729 -16.332 21.350 1.00 84.00 214 LEU A CA 1
ATOM 1700 C C . LEU A 1 214 ? -2.051 -16.258 20.612 1.00 84.00 214 LEU A C 1
ATOM 1702 O O . LEU A 1 214 ? -3.111 -16.448 21.209 1.00 84.00 214 LEU A O 1
ATOM 1706 N N . GLU A 1 215 ? -1.999 -15.962 19.315 1.00 86.31 215 GLU A N 1
ATOM 1707 C CA . GLU A 1 215 ? -3.183 -15.957 18.474 1.00 86.31 215 GLU A CA 1
ATOM 1708 C C . GLU A 1 215 ? -3.823 -17.352 18.429 1.00 86.31 215 GLU A C 1
ATOM 1710 O O . GLU A 1 215 ? -5.051 -17.463 18.399 1.00 86.31 215 GLU A O 1
ATOM 1715 N N . GLN A 1 216 ? -3.024 -18.427 18.505 1.00 85.81 216 GLN A N 1
ATOM 1716 C CA . GLN A 1 216 ? -3.557 -19.788 18.618 1.00 85.81 216 GLN A CA 1
ATOM 1717 C C . GLN A 1 216 ? -4.290 -20.033 19.941 1.00 85.81 216 GLN A C 1
ATOM 1719 O O . GLN A 1 216 ? -5.214 -20.847 19.964 1.00 85.81 216 GLN A O 1
ATOM 1724 N N . GLN A 1 217 ? -3.913 -19.334 21.014 1.00 87.75 217 GLN A N 1
ATOM 1725 C CA . GLN A 1 217 ? -4.525 -19.477 22.337 1.00 87.75 217 GLN A CA 1
ATOM 1726 C C . GLN A 1 217 ? -5.879 -18.757 22.449 1.00 87.75 217 GLN A C 1
ATOM 1728 O O . GLN A 1 217 ? -6.670 -19.084 23.338 1.00 87.75 217 GLN A O 1
ATOM 1733 N N . LEU A 1 218 ? -6.184 -17.810 21.550 1.00 90.12 218 LEU A N 1
ATOM 1734 C CA . LEU A 1 218 ? -7.453 -17.079 21.561 1.00 90.12 218 LEU A CA 1
ATOM 1735 C C . LEU A 1 218 ? -8.667 -18.023 21.442 1.00 90.12 218 LEU A C 1
ATOM 1737 O O . LEU A 1 218 ? -8.613 -19.035 20.735 1.00 90.12 218 LEU A O 1
ATOM 1741 N N . PRO A 1 219 ? -9.814 -17.681 22.063 1.00 92.12 219 PRO A N 1
ATOM 1742 C CA . PRO A 1 219 ? -11.059 -18.413 21.862 1.00 92.12 219 PRO A CA 1
ATOM 1743 C C . PRO A 1 219 ? -11.435 -18.504 20.378 1.00 92.12 219 PRO A C 1
ATOM 1745 O O . PRO A 1 219 ? -11.272 -17.535 19.636 1.00 92.12 219 PRO A O 1
ATOM 1748 N N . SER A 1 220 ? -12.004 -19.638 19.954 1.00 90.44 220 SER A N 1
ATOM 1749 C CA . SER A 1 220 ? -12.338 -19.906 18.544 1.00 90.44 220 SER A CA 1
ATOM 1750 C C . SER A 1 220 ? -13.221 -18.825 17.915 1.00 90.44 220 SER A C 1
ATOM 1752 O O . SER A 1 220 ? -12.968 -18.425 16.783 1.00 90.44 220 SER A O 1
ATOM 1754 N N . TRP A 1 221 ? -14.195 -18.292 18.659 1.00 91.25 221 TRP A N 1
ATOM 1755 C CA . TRP A 1 221 ? -15.076 -17.215 18.194 1.00 91.25 221 TRP A CA 1
ATOM 1756 C C . TRP A 1 221 ? -14.340 -15.892 17.941 1.00 91.25 221 TRP A C 1
ATOM 1758 O O . TRP A 1 221 ? -14.739 -15.140 17.061 1.00 91.25 221 TRP A O 1
ATOM 1768 N N . LEU A 1 222 ? -13.264 -15.596 18.681 1.00 91.94 222 LEU A N 1
ATOM 1769 C CA . LEU A 1 222 ? -12.464 -14.380 18.494 1.00 91.94 222 LEU A CA 1
ATOM 1770 C C . LEU A 1 222 ? -11.379 -14.594 17.434 1.00 91.94 222 LEU A C 1
ATOM 1772 O O . LEU A 1 222 ? -11.113 -13.714 16.618 1.00 91.94 222 LEU A O 1
ATOM 1776 N N . LYS A 1 223 ? -10.794 -15.794 17.410 1.00 88.50 223 LYS A N 1
ATOM 1777 C CA . LYS A 1 223 ? -9.821 -16.220 16.405 1.00 88.50 223 LYS A CA 1
ATOM 1778 C C . LYS A 1 223 ? -10.444 -16.294 15.004 1.00 88.50 223 LYS A C 1
ATOM 1780 O O . LYS A 1 223 ? -9.833 -15.846 14.045 1.00 88.50 223 LYS A O 1
ATOM 1785 N N . GLY A 1 224 ? -11.669 -16.793 14.868 1.00 86.31 224 GLY A N 1
ATOM 1786 C CA . GLY A 1 224 ? -12.398 -16.829 13.592 1.00 86.31 224 GLY A CA 1
ATOM 1787 C C . GLY A 1 224 ? -13.125 -15.527 13.238 1.00 86.31 224 GLY A C 1
ATOM 1788 O O . GLY A 1 224 ? -13.782 -15.458 12.203 1.00 86.31 224 GLY A O 1
ATOM 1789 N N . ALA A 1 225 ? -13.059 -14.501 14.091 1.00 88.88 225 ALA A N 1
ATOM 1790 C CA . ALA A 1 225 ? -13.785 -13.258 13.875 1.00 88.88 225 ALA A CA 1
ATOM 1791 C C . ALA A 1 225 ? -13.221 -12.452 12.695 1.00 88.88 225 ALA A C 1
ATOM 1793 O O . ALA A 1 225 ? -12.005 -12.359 12.514 1.00 88.88 225 ALA A O 1
ATOM 1794 N N . SER A 1 226 ? -14.111 -11.787 11.951 1.00 85.75 226 SER A N 1
ATOM 1795 C CA . SER A 1 226 ? -13.718 -10.882 10.865 1.00 85.75 226 SER A CA 1
ATOM 1796 C C . SER A 1 226 ? -12.851 -9.711 11.368 1.00 85.75 226 SER A C 1
ATOM 1798 O O . SER A 1 226 ? -12.929 -9.336 12.548 1.00 85.75 226 SER A O 1
ATOM 1800 N N . PRO A 1 227 ? -12.072 -9.053 10.486 1.00 87.25 227 PRO A N 1
ATOM 1801 C CA . PRO A 1 227 ? -11.231 -7.915 10.871 1.00 87.25 227 PRO A CA 1
ATOM 1802 C C . PRO A 1 227 ? -12.001 -6.780 11.562 1.00 87.25 227 PRO A C 1
ATOM 1804 O O . PRO A 1 227 ? -11.516 -6.188 12.527 1.00 87.25 227 PRO A O 1
ATOM 1807 N N . ALA A 1 228 ? -13.239 -6.511 11.133 1.00 86.56 228 ALA A N 1
ATOM 1808 C CA . ALA A 1 228 ? -14.088 -5.487 11.744 1.00 86.56 228 ALA A CA 1
ATOM 1809 C C . ALA A 1 228 ? -14.442 -5.798 13.197 1.00 86.56 228 ALA A C 1
ATOM 1811 O O . ALA A 1 228 ? -14.486 -4.896 14.041 1.00 86.56 228 ALA A O 1
ATOM 1812 N N . TRP A 1 229 ? -14.652 -7.073 13.503 1.00 88.25 229 TRP A N 1
ATOM 1813 C CA . TRP A 1 229 ? -14.962 -7.502 14.852 1.00 88.25 229 TRP A CA 1
ATOM 1814 C C . TRP A 1 229 ? -13.750 -7.506 15.765 1.00 88.25 229 TRP A C 1
ATOM 1816 O O . TRP A 1 229 ? -13.825 -6.986 16.880 1.00 88.25 229 TRP A O 1
ATOM 1826 N N . ARG A 1 230 ? -12.618 -8.015 15.274 1.00 91.88 230 ARG A N 1
ATOM 1827 C CA . ARG A 1 230 ? -11.349 -7.955 16.002 1.00 91.88 230 ARG A CA 1
ATOM 1828 C C . ARG A 1 230 ? -10.938 -6.509 16.294 1.00 91.88 230 ARG A C 1
ATOM 1830 O O . ARG A 1 230 ? -10.530 -6.213 17.415 1.00 91.88 230 ARG A O 1
ATOM 1837 N N . LEU A 1 231 ? -11.147 -5.582 15.351 1.00 93.12 231 LEU A N 1
ATOM 1838 C CA . LEU A 1 231 ? -10.951 -4.146 15.576 1.00 93.12 231 LEU A CA 1
ATOM 1839 C C . LEU A 1 231 ? -11.875 -3.599 16.672 1.00 93.12 231 LEU A C 1
ATOM 1841 O O . LEU A 1 231 ? -11.413 -2.891 17.566 1.00 93.12 231 LEU A O 1
ATOM 1845 N N . ALA A 1 232 ? -13.175 -3.907 16.624 1.00 91.81 232 ALA A N 1
ATOM 1846 C CA . ALA A 1 232 ? -14.123 -3.442 17.638 1.00 91.81 232 ALA A CA 1
ATOM 1847 C C . ALA A 1 232 ? -13.738 -3.929 19.046 1.00 91.81 232 ALA A C 1
ATOM 1849 O O . ALA A 1 232 ? -13.840 -3.171 20.015 1.00 91.81 232 ALA A O 1
ATOM 1850 N N . TYR A 1 233 ? -13.249 -5.167 19.144 1.00 95.06 233 TYR A N 1
ATOM 1851 C CA . TYR A 1 233 ? -12.788 -5.762 20.394 1.00 95.06 233 TYR A CA 1
ATOM 1852 C C . TYR A 1 233 ? -11.451 -5.161 20.862 1.00 95.06 233 TYR A C 1
ATOM 1854 O O . TYR A 1 233 ? -11.313 -4.808 22.031 1.00 95.06 233 TYR A O 1
ATOM 1862 N N . SER A 1 234 ? -10.500 -4.935 19.947 1.00 95.19 234 SER A N 1
ATOM 1863 C CA . SER A 1 234 ? -9.239 -4.219 20.210 1.00 95.19 234 SER A CA 1
ATOM 1864 C C . SER A 1 234 ? -9.479 -2.814 20.774 1.00 95.19 234 SER A C 1
ATOM 1866 O O . SER A 1 234 ? -8.901 -2.441 21.793 1.00 95.19 234 SER A O 1
ATOM 1868 N N . GLN A 1 235 ? -10.399 -2.049 20.176 1.00 94.50 235 GLN A N 1
ATOM 1869 C CA . GLN A 1 235 ? -10.771 -0.713 20.661 1.00 94.50 235 GLN A CA 1
ATOM 1870 C C . GLN A 1 235 ? -11.420 -0.756 22.049 1.00 94.50 235 GLN A C 1
ATOM 1872 O O . GLN A 1 235 ? -11.251 0.168 22.851 1.00 94.50 235 GLN A O 1
ATOM 1877 N N . TRP A 1 236 ? -12.190 -1.808 22.341 1.00 94.81 236 TRP A N 1
ATOM 1878 C CA . TRP A 1 236 ? -12.752 -2.010 23.670 1.00 94.81 236 TRP A CA 1
ATOM 1879 C C . TRP A 1 236 ? -11.652 -2.276 24.707 1.00 94.81 236 TRP A C 1
ATOM 1881 O O . TRP A 1 236 ? -11.627 -1.576 25.721 1.00 94.81 236 TRP A O 1
ATOM 1891 N N . LEU A 1 237 ? -10.713 -3.186 24.421 1.00 95.00 237 LEU A N 1
ATOM 1892 C CA . LEU A 1 237 ? -9.564 -3.488 25.286 1.00 95.00 237 LEU A CA 1
ATOM 1893 C C . LEU A 1 237 ? -8.704 -2.249 25.554 1.00 95.00 237 LEU A C 1
ATOM 1895 O O . LEU A 1 237 ? -8.361 -1.974 26.699 1.00 95.00 237 LEU A O 1
ATOM 1899 N N . GLU A 1 238 ? -8.413 -1.451 24.526 1.00 94.75 238 GLU A N 1
ATOM 1900 C CA . GLU A 1 238 ? -7.676 -0.195 24.686 1.00 94.75 238 GLU A CA 1
ATOM 1901 C C . GLU A 1 238 ? -8.441 0.808 25.563 1.00 94.75 238 GLU A C 1
ATOM 1903 O O . GLU A 1 238 ? -7.865 1.481 26.418 1.00 94.75 238 GLU A O 1
ATOM 1908 N N . THR A 1 239 ? -9.763 0.911 25.384 1.00 92.69 239 THR A N 1
ATOM 1909 C CA . THR A 1 239 ? -10.574 1.803 26.222 1.00 92.69 239 THR A CA 1
ATOM 1910 C C . THR A 1 239 ? -10.597 1.324 27.676 1.00 92.69 239 THR A C 1
ATOM 1912 O O . THR A 1 239 ? -10.562 2.153 28.585 1.00 92.69 239 THR A O 1
ATOM 1915 N N . MET A 1 240 ? -10.628 0.007 27.897 1.00 91.44 240 MET A N 1
ATOM 1916 C CA . MET A 1 240 ? -10.538 -0.604 29.221 1.00 91.44 240 MET A CA 1
ATOM 1917 C C . MET A 1 240 ? -9.176 -0.338 29.868 1.00 91.44 240 MET A C 1
ATOM 1919 O O . MET A 1 240 ? -9.140 0.120 31.005 1.00 91.44 240 MET A O 1
ATOM 1923 N N . ALA A 1 241 ? -8.076 -0.523 29.134 1.00 91.50 241 ALA A N 1
ATOM 1924 C CA . ALA A 1 241 ? -6.720 -0.242 29.601 1.00 91.50 241 ALA A CA 1
ATOM 1925 C C . ALA A 1 241 ? -6.560 1.225 30.034 1.00 91.50 241 ALA A C 1
ATOM 1927 O O . ALA A 1 241 ? -6.151 1.503 31.158 1.00 91.50 241 ALA A O 1
ATOM 1928 N N . ARG A 1 242 ? -6.993 2.175 29.194 1.00 91.25 242 ARG A N 1
ATOM 1929 C CA . ARG A 1 242 ? -6.960 3.613 29.521 1.00 91.25 242 ARG A CA 1
ATOM 1930 C C . ARG A 1 242 ? -7.844 3.976 30.712 1.00 91.25 242 ARG A C 1
ATOM 1932 O O . ARG A 1 242 ? -7.531 4.911 31.445 1.00 91.25 242 ARG A O 1
ATOM 1939 N N . PHE A 1 243 ? -8.994 3.318 30.864 1.00 89.19 243 PHE A N 1
ATOM 1940 C CA . PHE A 1 243 ? -9.849 3.521 32.032 1.00 89.19 243 PHE A CA 1
ATOM 1941 C C . PHE A 1 243 ? -9.159 3.013 33.299 1.00 89.19 243 PHE A C 1
ATOM 1943 O O . PHE A 1 243 ? -9.114 3.739 34.288 1.00 89.19 243 PHE A O 1
ATOM 1950 N N . HIS A 1 244 ? -8.576 1.816 33.230 1.00 87.50 244 HIS A N 1
ATOM 1951 C CA . HIS A 1 244 ? -7.861 1.189 34.330 1.00 87.50 244 HIS A CA 1
ATOM 1952 C C . HIS A 1 244 ? -6.687 2.048 34.809 1.00 87.50 244 HIS A C 1
ATOM 1954 O O . HIS A 1 244 ? -6.625 2.376 35.992 1.00 87.50 244 HIS A O 1
ATOM 1960 N N . GLU A 1 245 ? -5.854 2.512 33.871 1.00 89.00 245 GLU A N 1
ATOM 1961 C CA . GLU A 1 245 ? -4.745 3.443 34.104 1.00 89.00 245 GLU A CA 1
ATOM 1962 C C . GLU A 1 245 ? -5.208 4.745 34.764 1.00 89.00 245 GLU A C 1
ATOM 1964 O O . GLU A 1 245 ? -4.693 5.124 35.809 1.00 89.00 245 GLU A O 1
ATOM 1969 N N . LYS A 1 246 ? -6.236 5.408 34.214 1.00 87.38 246 LYS A N 1
ATOM 1970 C CA . LYS A 1 246 ? -6.773 6.660 34.786 1.00 87.38 246 LYS A CA 1
ATOM 1971 C C . LYS A 1 246 ? -7.384 6.501 36.173 1.00 87.38 246 LYS A C 1
ATOM 1973 O O . LYS A 1 246 ? -7.579 7.502 36.854 1.00 87.38 246 LYS A O 1
ATOM 1978 N N . SER A 1 247 ? -7.776 5.285 36.531 1.00 82.38 247 SER A N 1
ATOM 1979 C CA . SER A 1 247 ? -8.345 4.967 37.838 1.00 82.38 247 SER A CA 1
ATOM 1980 C C . SER A 1 247 ? -7.328 4.358 38.799 1.00 82.38 247 SER A C 1
ATOM 1982 O O . SER A 1 247 ? -7.725 3.978 39.891 1.00 82.38 247 SER A O 1
ATOM 1984 N N . GLU A 1 248 ? -6.064 4.199 38.388 1.00 82.62 248 GLU A N 1
ATOM 1985 C CA . GLU A 1 248 ? -5.010 3.533 39.169 1.00 82.62 248 GLU A CA 1
ATOM 1986 C C . GLU A 1 248 ? -5.445 2.161 39.730 1.00 82.62 248 GLU A C 1
ATOM 1988 O O . GLU A 1 248 ? -5.077 1.757 40.831 1.00 82.62 248 GLU A O 1
ATOM 1993 N N . GLY A 1 249 ? -6.285 1.442 38.978 1.00 76.31 249 GLY A N 1
ATOM 1994 C CA . GLY A 1 249 ? -6.874 0.161 39.386 1.00 76.31 249 GLY A CA 1
ATOM 1995 C C . GLY A 1 249 ? -7.986 0.226 40.444 1.00 76.31 249 GLY A C 1
ATOM 1996 O O . GLY A 1 249 ? -8.535 -0.810 40.811 1.00 76.31 249 GLY A O 1
ATOM 1997 N N . VAL A 1 250 ? -8.376 1.411 40.921 1.00 70.75 250 VAL A N 1
ATOM 1998 C CA . VAL A 1 250 ? -9.465 1.581 41.902 1.00 70.75 250 VAL A CA 1
ATOM 1999 C C . VAL A 1 250 ? -10.823 1.253 41.280 1.00 70.75 250 VAL A C 1
ATOM 2001 O O . VAL A 1 250 ? -11.674 0.619 41.903 1.00 70.75 250 VAL A O 1
ATOM 2004 N N . GLY A 1 251 ? -11.029 1.638 40.018 1.00 63.47 251 GLY A N 1
ATOM 2005 C CA . GLY A 1 251 ? -12.343 1.584 39.375 1.00 63.47 251 GLY A CA 1
ATOM 2006 C C . GLY A 1 251 ? -12.913 0.187 39.121 1.00 63.47 251 GLY A C 1
ATOM 2007 O O . GLY A 1 251 ? -14.081 0.062 38.752 1.00 63.47 251 GLY A O 1
ATOM 2008 N N . THR A 1 252 ? -12.109 -0.858 39.312 1.00 56.31 252 THR A N 1
ATOM 2009 C CA . THR A 1 252 ? -12.468 -2.262 39.081 1.00 56.31 252 THR A CA 1
ATOM 2010 C C . THR A 1 252 ? -12.765 -3.032 40.372 1.00 56.31 252 THR A C 1
ATOM 2012 O O . THR A 1 252 ? -13.250 -4.157 40.286 1.00 56.31 252 THR A O 1
ATOM 2015 N N . ARG A 1 253 ? -12.536 -2.435 41.555 1.00 57.62 253 ARG A N 1
ATOM 2016 C CA . ARG A 1 253 ? -12.761 -3.062 42.877 1.00 57.62 253 ARG A CA 1
ATOM 2017 C C . ARG A 1 253 ? -14.173 -2.848 43.452 1.00 57.62 253 ARG A C 1
ATOM 2019 O O . ARG A 1 253 ? -14.494 -3.408 44.493 1.00 57.62 253 ARG A O 1
ATOM 2026 N N . GLY A 1 254 ? -15.026 -2.104 42.742 1.00 55.94 254 GLY A N 1
ATOM 2027 C CA . GLY A 1 254 ? -16.369 -1.711 43.192 1.00 55.94 254 GLY A CA 1
ATOM 2028 C C . GLY A 1 254 ? -16.358 -0.384 43.971 1.00 55.94 254 GLY A C 1
ATOM 2029 O O . GLY A 1 254 ? -15.317 -0.008 44.503 1.00 55.94 254 GLY A O 1
ATOM 2030 N N . PRO A 1 255 ? -17.464 0.381 43.992 1.00 55.25 255 PRO A N 1
ATOM 2031 C CA . PRO A 1 255 ? -17.494 1.679 44.664 1.00 55.25 255 PRO A CA 1
ATOM 2032 C C . PRO A 1 255 ? -17.749 1.569 46.171 1.00 55.25 255 PRO A C 1
ATOM 2034 O O . PRO A 1 255 ? -18.542 0.736 46.610 1.00 55.25 255 PRO A O 1
ATOM 2037 N N . GLU A 1 256 ? -17.140 2.474 46.942 1.00 55.47 256 GLU A N 1
ATOM 2038 C CA . GLU A 1 256 ? -17.626 2.832 48.278 1.00 55.47 256 GLU A CA 1
ATOM 2039 C C . GLU A 1 256 ? -19.041 3.421 48.161 1.00 55.47 256 GLU A C 1
ATOM 2041 O O . GLU A 1 256 ? -19.345 4.201 47.257 1.00 55.47 256 GLU A O 1
ATOM 2046 N N . LEU A 1 257 ? -19.933 2.974 49.046 1.00 54.88 257 LEU A N 1
ATOM 2047 C CA . LEU A 1 257 ? -21.388 3.084 48.901 1.00 54.88 257 LEU A CA 1
ATOM 2048 C C . LEU A 1 257 ? -21.975 4.458 49.270 1.00 54.88 257 LEU A C 1
ATOM 2050 O O . LEU A 1 257 ? -23.194 4.614 49.195 1.00 54.88 257 LEU A O 1
ATOM 2054 N N . ASP A 1 258 ? -21.158 5.444 49.650 1.00 55.31 258 ASP A N 1
ATOM 2055 C CA . ASP A 1 258 ? -21.666 6.690 50.229 1.00 55.31 258 ASP A CA 1
ATOM 2056 C C . ASP A 1 258 ? -21.720 7.844 49.214 1.00 55.31 258 ASP A C 1
ATOM 2058 O O . ASP A 1 258 ? -20.697 8.332 48.740 1.00 55.31 258 ASP A O 1
ATOM 2062 N N . VAL A 1 259 ? -22.933 8.257 48.833 1.00 55.50 259 VAL A N 1
ATOM 2063 C CA . VAL A 1 259 ? -23.210 9.112 47.656 1.00 55.50 259 VAL A CA 1
ATOM 2064 C C . VAL A 1 259 ? -23.126 10.612 47.971 1.00 55.50 259 VAL A C 1
ATOM 2066 O O . VAL A 1 259 ? -23.076 11.426 47.051 1.00 55.50 259 VAL A O 1
ATOM 2069 N N . GLU A 1 260 ? -23.107 10.992 49.250 1.00 61.09 260 GLU A N 1
ATOM 2070 C CA . GLU A 1 260 ? -23.182 12.398 49.685 1.00 61.09 260 GLU A CA 1
ATOM 2071 C C . GLU A 1 260 ? -21.815 13.090 49.824 1.00 61.09 260 GLU A C 1
ATOM 2073 O O . GLU A 1 260 ? -21.742 14.288 50.092 1.00 61.09 260 GLU A O 1
ATOM 2078 N N . THR A 1 261 ? -20.722 12.365 49.587 1.00 68.00 261 THR A N 1
ATOM 2079 C CA . THR A 1 261 ? -19.348 12.881 49.665 1.00 68.00 261 THR A CA 1
ATOM 2080 C C . THR A 1 261 ? -18.754 13.137 48.273 1.00 68.00 261 THR A C 1
ATOM 2082 O O . THR A 1 261 ? -19.209 12.583 47.268 1.00 68.00 261 THR A O 1
ATOM 2085 N N . GLU A 1 262 ? -17.680 13.934 48.185 1.00 68.25 262 GLU A N 1
ATOM 2086 C CA . GLU A 1 262 ? -16.893 14.059 46.941 1.00 68.25 262 GLU A CA 1
ATOM 2087 C C . GLU A 1 262 ? -16.387 12.692 46.440 1.00 68.25 262 GLU A C 1
ATOM 2089 O O . GLU A 1 262 ? -16.359 12.439 45.230 1.00 68.25 262 GLU A O 1
ATOM 2094 N N . ALA A 1 263 ? -16.070 11.777 47.365 1.00 67.69 263 ALA A N 1
ATOM 2095 C CA . ALA A 1 263 ? -15.709 10.395 47.059 1.00 67.69 263 ALA A CA 1
ATOM 2096 C C . ALA A 1 263 ? -16.867 9.635 46.383 1.00 67.69 263 ALA A C 1
ATOM 2098 O O . ALA A 1 263 ? -16.655 8.958 45.374 1.00 67.69 263 ALA A O 1
ATOM 2099 N N . GLY A 1 264 ? -18.104 9.829 46.849 1.00 71.06 264 GLY A N 1
ATOM 2100 C CA . GLY A 1 264 ? -19.318 9.288 46.230 1.00 71.06 264 GLY A CA 1
ATOM 2101 C C . GLY A 1 264 ? -19.551 9.771 44.798 1.00 71.06 264 GLY A C 1
ATOM 2102 O O . GLY A 1 264 ? -19.858 8.978 43.902 1.00 71.06 264 GLY A O 1
ATOM 2103 N N . ALA A 1 265 ? -19.342 11.065 44.540 1.00 74.50 265 ALA A N 1
ATOM 2104 C CA . ALA A 1 265 ? -19.459 11.633 43.196 1.00 74.50 265 ALA A CA 1
ATOM 2105 C C . ALA A 1 265 ? -18.399 11.063 42.229 1.00 74.50 265 ALA A C 1
ATOM 2107 O O . ALA A 1 265 ? -18.702 10.765 41.066 1.00 74.50 265 ALA A O 1
ATOM 2108 N N . ALA A 1 266 ? -17.166 10.857 42.701 1.00 76.25 266 ALA A N 1
ATOM 2109 C CA . ALA A 1 266 ? -16.112 10.205 41.925 1.00 76.25 266 ALA A CA 1
ATOM 2110 C C . ALA A 1 266 ? -16.440 8.726 41.640 1.00 76.25 266 ALA A C 1
ATOM 2112 O O . ALA A 1 266 ? -16.352 8.279 40.489 1.00 76.25 266 ALA A O 1
ATOM 2113 N N . ALA A 1 267 ? -16.898 7.987 42.655 1.00 77.56 267 ALA A N 1
ATOM 2114 C CA . ALA A 1 267 ? -17.306 6.586 42.562 1.00 77.56 267 ALA A CA 1
ATOM 2115 C C . ALA A 1 267 ? -18.432 6.369 41.536 1.00 77.56 267 ALA A C 1
ATOM 2117 O O . ALA A 1 267 ? -18.399 5.437 40.728 1.00 77.56 267 ALA A O 1
ATOM 2118 N N . GLN A 1 268 ? -19.386 7.292 41.482 1.00 79.50 268 GLN A N 1
ATOM 2119 C CA . GLN A 1 268 ? -20.480 7.293 40.518 1.00 79.50 268 GLN A CA 1
ATOM 2120 C C . GLN A 1 268 ? -19.998 7.450 39.063 1.00 79.50 268 GLN A C 1
ATOM 2122 O O . GLN A 1 268 ? -20.469 6.746 38.164 1.00 79.50 268 GLN A O 1
ATOM 2127 N N . VAL A 1 269 ? -19.048 8.357 38.800 1.00 82.38 269 VAL A N 1
ATOM 2128 C CA . VAL A 1 269 ? -18.471 8.544 37.454 1.00 82.38 269 VAL A CA 1
ATOM 2129 C C . VAL A 1 269 ? -17.693 7.304 37.018 1.00 82.38 269 VAL A C 1
ATOM 2131 O O . VAL A 1 269 ? -17.779 6.891 35.855 1.00 82.38 269 VAL A O 1
ATOM 2134 N N . ILE A 1 270 ? -16.947 6.706 37.946 1.00 82.75 270 ILE A N 1
ATOM 2135 C CA . ILE A 1 270 ? -16.206 5.460 37.744 1.00 82.75 270 ILE A CA 1
ATOM 2136 C C . ILE A 1 270 ? -17.174 4.321 37.401 1.00 82.75 270 ILE A C 1
ATOM 2138 O O . ILE A 1 270 ? -17.010 3.689 36.354 1.00 82.75 270 ILE A O 1
ATOM 2142 N N . PHE A 1 271 ? -18.231 4.126 38.196 1.00 84.31 271 PHE A N 1
ATOM 2143 C CA . PHE A 1 271 ? -19.265 3.122 37.941 1.00 84.31 271 PHE A CA 1
ATOM 2144 C C . PHE A 1 271 ? -19.911 3.300 36.565 1.00 84.31 271 PHE A C 1
ATOM 2146 O O . PHE A 1 271 ? -19.980 2.351 35.786 1.00 84.31 271 PHE A O 1
ATOM 2153 N N . ALA A 1 272 ? -20.344 4.520 36.229 1.00 86.06 272 ALA A N 1
ATOM 2154 C CA . ALA A 1 272 ? -21.000 4.798 34.955 1.00 86.06 272 ALA A CA 1
ATOM 2155 C C . ALA A 1 272 ? -20.107 4.431 33.759 1.00 86.06 272 ALA A C 1
ATOM 2157 O O . ALA A 1 272 ? -20.572 3.838 32.782 1.00 86.06 272 ALA A O 1
ATOM 2158 N N . ARG A 1 273 ? -18.809 4.753 33.836 1.00 88.00 273 ARG A N 1
ATOM 2159 C CA . ARG A 1 273 ? -17.828 4.418 32.794 1.00 88.00 273 ARG A CA 1
ATOM 2160 C C . ARG A 1 273 ? -17.573 2.914 32.717 1.00 88.00 273 ARG A C 1
ATOM 2162 O O . ARG A 1 273 ? -17.604 2.372 31.611 1.00 88.00 273 ARG A O 1
ATOM 2169 N N . GLN A 1 274 ? -17.381 2.246 33.853 1.00 86.81 274 GLN A N 1
ATOM 2170 C CA . GLN A 1 274 ? -17.127 0.805 33.904 1.00 86.81 274 GLN A CA 1
ATOM 2171 C C . GLN A 1 274 ? -18.336 0.006 33.401 1.00 86.81 274 GLN A C 1
ATOM 2173 O O . GLN A 1 274 ? -18.184 -0.898 32.576 1.00 86.81 274 GLN A O 1
ATOM 2178 N N . LEU A 1 275 ? -19.552 0.374 33.810 1.00 88.88 275 LEU A N 1
ATOM 2179 C CA . LEU A 1 275 ? -20.775 -0.269 33.336 1.00 88.88 275 LEU A CA 1
ATOM 2180 C C . LEU A 1 275 ? -20.983 -0.041 31.834 1.00 88.88 275 LEU A C 1
ATOM 2182 O O . LEU A 1 275 ? -21.274 -0.983 31.098 1.00 88.88 275 LEU A O 1
ATOM 2186 N N . ALA A 1 276 ? -20.772 1.185 31.344 1.00 91.44 276 ALA A N 1
ATOM 2187 C CA . ALA A 1 276 ? -20.837 1.477 29.914 1.00 91.44 276 ALA A CA 1
ATOM 2188 C C . ALA A 1 276 ? -19.850 0.626 29.095 1.00 91.44 276 ALA A C 1
ATOM 2190 O O . ALA A 1 276 ? -20.195 0.158 28.008 1.00 91.44 276 ALA A O 1
ATOM 2191 N N . LEU A 1 277 ? -18.629 0.415 29.599 1.00 91.69 277 LEU A N 1
ATOM 2192 C CA . LEU A 1 277 ? -17.629 -0.442 28.958 1.00 91.69 277 LEU A CA 1
ATOM 2193 C C . LEU A 1 277 ? -18.057 -1.909 28.938 1.00 91.69 277 LEU A C 1
ATOM 2195 O O . LEU A 1 277 ? -17.927 -2.561 27.902 1.00 91.69 277 LEU A O 1
ATOM 2199 N N . ASN A 1 278 ? -18.606 -2.413 30.039 1.00 90.94 278 ASN A N 1
ATOM 2200 C CA . ASN A 1 278 ? -19.022 -3.807 30.141 1.00 90.94 278 ASN A CA 1
ATOM 2201 C C . ASN A 1 278 ? -20.281 -4.116 29.325 1.00 90.94 278 ASN A C 1
ATOM 2203 O O . ASN A 1 278 ? -20.335 -5.158 28.681 1.00 90.94 278 ASN A O 1
ATOM 2207 N N . LEU A 1 279 ? -21.245 -3.197 29.238 1.00 93.75 279 LEU A N 1
ATOM 2208 C CA . LEU A 1 279 ? -22.400 -3.361 28.348 1.00 93.75 279 LEU A CA 1
ATOM 2209 C C . LEU A 1 279 ? -21.983 -3.420 26.871 1.00 93.75 279 LEU A C 1
ATOM 2211 O O . LEU A 1 279 ? -22.531 -4.214 26.105 1.00 93.75 279 LEU A O 1
ATOM 2215 N N . ARG A 1 280 ? -20.973 -2.633 26.465 1.00 94.19 280 ARG A N 1
ATOM 2216 C CA . ARG A 1 280 ? -20.388 -2.731 25.114 1.00 94.19 280 ARG A CA 1
ATOM 2217 C C . ARG A 1 280 ? -19.742 -4.089 24.879 1.00 94.19 280 ARG A C 1
ATOM 2219 O O . ARG A 1 280 ? -20.000 -4.672 23.832 1.00 94.19 280 ARG A O 1
ATOM 2226 N N . ARG A 1 281 ? -18.930 -4.567 25.831 1.00 93.50 281 ARG A N 1
ATOM 2227 C CA . ARG A 1 281 ? -18.290 -5.891 25.785 1.00 93.50 281 ARG A CA 1
ATOM 2228 C C . ARG A 1 281 ? -19.328 -6.992 25.618 1.00 93.50 281 ARG A C 1
ATOM 2230 O O . ARG A 1 281 ? -19.274 -7.715 24.636 1.00 93.50 281 ARG A O 1
ATOM 2237 N N . LEU A 1 282 ? -20.294 -7.069 26.534 1.00 93.38 282 LEU A N 1
ATOM 2238 C CA . LEU A 1 282 ? -21.318 -8.114 26.543 1.00 93.38 282 LEU A CA 1
ATOM 2239 C C . LEU A 1 282 ? -22.086 -8.146 25.220 1.00 93.38 282 LEU A C 1
ATOM 2241 O O . LEU A 1 282 ? -22.261 -9.208 24.636 1.00 93.38 282 LEU A O 1
ATOM 2245 N N . THR A 1 283 ? -22.466 -6.977 24.695 1.00 95.06 283 THR A N 1
ATOM 2246 C CA . THR A 1 283 ? -23.171 -6.896 23.405 1.00 95.06 283 THR A CA 1
ATOM 2247 C C . THR A 1 283 ? -22.281 -7.345 22.246 1.00 95.06 283 THR A C 1
ATOM 2249 O O . THR A 1 283 ? -22.746 -8.039 21.346 1.00 95.06 283 THR A O 1
ATOM 2252 N N . LEU A 1 284 ? -21.003 -6.949 22.255 1.00 93.94 284 LEU A N 1
ATOM 2253 C CA . LEU A 1 284 ? -20.034 -7.343 21.233 1.00 93.94 284 LEU A CA 1
ATOM 2254 C C . LEU A 1 284 ? -19.796 -8.856 21.240 1.00 93.94 284 LEU A C 1
ATOM 2256 O O . LEU A 1 284 ? -19.783 -9.470 20.181 1.00 93.94 284 LEU A O 1
ATOM 2260 N N . GLU A 1 285 ? -19.639 -9.449 22.421 1.00 92.62 285 GLU A N 1
ATOM 2261 C CA . GLU A 1 285 ? -19.427 -10.886 22.594 1.00 92.62 285 GLU A CA 1
ATOM 2262 C C . GLU A 1 285 ? -20.658 -11.702 22.208 1.00 92.62 285 GLU A C 1
ATOM 2264 O O . GLU A 1 285 ? -20.508 -12.690 21.494 1.00 92.62 285 GLU A O 1
ATOM 2269 N N . CYS A 1 286 ? -21.866 -11.263 22.587 1.00 92.50 286 CYS A N 1
ATOM 2270 C CA . CYS A 1 286 ? -23.107 -11.894 22.127 1.00 92.50 286 CYS A CA 1
ATOM 2271 C C . CYS A 1 286 ? -23.161 -11.919 20.596 1.00 92.50 286 CYS A C 1
ATOM 2273 O O . CYS A 1 286 ? -23.392 -12.966 19.999 1.00 92.50 286 CYS A O 1
ATOM 2275 N N . CYS A 1 287 ? -22.857 -10.782 19.961 1.00 90.69 287 CYS A N 1
ATOM 2276 C CA . CYS A 1 287 ? -22.835 -10.678 18.506 1.00 90.69 287 CYS A CA 1
ATOM 2277 C C . CYS A 1 287 ? -21.782 -11.597 17.866 1.00 90.69 287 CYS A C 1
ATOM 2279 O O . CYS A 1 287 ? -22.067 -12.265 16.876 1.00 90.69 287 CYS A O 1
ATOM 2281 N N . LEU A 1 288 ? -20.570 -11.636 18.424 1.00 91.56 288 LEU A N 1
ATOM 2282 C CA . LEU A 1 288 ? -19.455 -12.445 17.924 1.00 91.56 288 LEU A CA 1
ATOM 2283 C C . LEU A 1 288 ? -19.696 -13.950 18.047 1.00 91.56 288 LEU A C 1
ATOM 2285 O O . LEU A 1 288 ? -19.251 -14.718 17.201 1.00 91.56 288 LEU A O 1
ATOM 2289 N N . GLN A 1 289 ? -20.387 -14.364 19.103 1.00 91.75 289 GLN A N 1
ATOM 2290 C CA . GLN A 1 289 ? -20.679 -15.767 19.390 1.00 91.75 289 GLN A CA 1
ATOM 2291 C C . GLN A 1 289 ? -21.988 -16.245 18.742 1.00 91.75 289 GLN A C 1
ATOM 2293 O O . GLN A 1 289 ? -22.367 -17.395 18.943 1.00 91.75 289 GLN A O 1
ATOM 2298 N N . GLY A 1 290 ? -22.697 -15.383 17.999 1.00 89.81 290 GLY A N 1
ATOM 2299 C CA . GLY A 1 290 ? -24.003 -15.714 17.421 1.00 89.81 290 GLY A CA 1
ATOM 2300 C C . GLY A 1 290 ? -25.092 -15.949 18.475 1.00 89.81 290 GLY A C 1
ATOM 2301 O O . GLY A 1 290 ? -26.022 -16.717 18.247 1.00 89.81 290 GLY A O 1
ATOM 2302 N N . ARG A 1 291 ? -24.965 -15.317 19.646 1.00 92.44 291 ARG A N 1
ATOM 2303 C CA . ARG A 1 291 ? -25.886 -15.446 20.780 1.00 92.44 291 ARG A CA 1
ATOM 2304 C C . ARG A 1 291 ? -26.835 -14.255 20.878 1.00 92.44 291 ARG A C 1
ATOM 2306 O O . ARG A 1 291 ? -26.566 -13.161 20.375 1.00 92.44 291 ARG A O 1
ATOM 2313 N N . CYS A 1 292 ? -27.943 -14.466 21.585 1.00 91.69 292 CYS A N 1
ATOM 2314 C CA . CYS A 1 292 ? -28.881 -13.413 21.985 1.00 91.69 292 CYS A CA 1
ATOM 2315 C C . CYS A 1 292 ? -29.517 -12.627 20.828 1.00 91.69 292 CYS A C 1
ATOM 2317 O O . CYS A 1 292 ? -29.987 -11.505 21.031 1.00 91.69 292 CYS A O 1
ATOM 2319 N N . ASN A 1 293 ? -29.483 -13.185 19.613 1.00 92.06 293 ASN A N 1
ATOM 2320 C CA . ASN A 1 293 ? -29.922 -12.555 18.364 1.00 92.06 293 ASN A CA 1
ATOM 2321 C C . ASN A 1 293 ? -29.256 -11.195 18.073 1.00 92.06 293 ASN A C 1
ATOM 2323 O O . ASN A 1 293 ? -29.756 -10.410 17.264 1.00 92.06 293 ASN A O 1
ATOM 2327 N N . VAL A 1 294 ? -28.135 -10.882 18.735 1.00 92.62 294 VAL A N 1
ATOM 2328 C CA . VAL A 1 294 ? -27.489 -9.576 18.601 1.00 92.62 294 VAL A CA 1
ATOM 2329 C C . VAL A 1 294 ? -26.772 -9.501 17.261 1.00 92.62 294 VAL A C 1
ATOM 2331 O O . VAL A 1 294 ? -25.882 -10.287 16.958 1.00 92.62 294 VAL A O 1
ATOM 2334 N N . THR A 1 295 ? -27.143 -8.498 16.475 1.00 91.00 295 THR A N 1
ATOM 2335 C CA . THR A 1 295 ? -26.525 -8.167 15.188 1.00 91.00 295 THR A CA 1
ATOM 2336 C C . THR A 1 295 ? -25.506 -7.038 15.341 1.00 91.00 295 THR A C 1
ATOM 2338 O O . THR A 1 295 ? -25.442 -6.361 16.374 1.00 91.00 295 THR A O 1
ATOM 2341 N N . TYR A 1 296 ? -24.751 -6.742 14.276 1.00 87.38 296 TYR A N 1
ATOM 2342 C CA . TYR A 1 296 ? -23.868 -5.572 14.268 1.00 87.38 296 TYR A CA 1
ATOM 2343 C C . TYR A 1 296 ? -24.605 -4.259 14.496 1.00 87.38 296 TYR A C 1
ATOM 2345 O O . TYR A 1 296 ? -24.113 -3.399 15.227 1.00 87.38 296 TYR A O 1
ATOM 2353 N N . GLU A 1 297 ? -25.801 -4.103 13.930 1.00 88.88 297 GLU A N 1
ATOM 2354 C CA . GLU A 1 297 ? -26.613 -2.916 14.187 1.00 88.88 297 GLU A CA 1
ATOM 2355 C C . GLU A 1 297 ? -27.054 -2.849 15.656 1.00 88.88 297 GLU A C 1
ATOM 2357 O O . GLU A 1 297 ? -26.963 -1.779 16.259 1.00 88.88 297 GLU A O 1
ATOM 2362 N N . GLY A 1 298 ? -27.392 -3.982 16.282 1.00 92.31 298 GLY A N 1
ATOM 2363 C CA . GLY A 1 298 ? -27.614 -4.068 17.729 1.00 92.31 298 GLY A CA 1
ATOM 2364 C C . GLY A 1 298 ? -26.398 -3.594 18.535 1.00 92.31 298 GLY A C 1
ATOM 2365 O O . GLY A 1 298 ? -26.504 -2.688 19.365 1.00 92.31 298 GLY A O 1
ATOM 2366 N N . TYR A 1 299 ? -25.201 -4.102 18.231 1.00 93.00 299 TYR A N 1
ATOM 2367 C CA . TYR A 1 299 ? -23.962 -3.625 18.859 1.00 93.00 299 TYR A CA 1
ATOM 2368 C C . TYR A 1 299 ? -23.750 -2.110 18.689 1.00 93.00 299 TYR A C 1
ATOM 2370 O O . TYR A 1 299 ? -23.395 -1.411 19.648 1.00 93.00 299 TYR A O 1
ATOM 2378 N N . ARG A 1 300 ? -24.012 -1.564 17.494 1.00 91.31 300 ARG A N 1
ATOM 2379 C CA . ARG A 1 300 ? -23.916 -0.119 17.226 1.00 91.31 300 ARG A CA 1
ATOM 2380 C C . ARG A 1 300 ? -24.914 0.686 18.057 1.00 91.31 300 ARG A C 1
ATOM 2382 O O . ARG A 1 300 ? -24.538 1.754 18.553 1.00 91.31 300 ARG A O 1
ATOM 2389 N N . VAL A 1 301 ? -26.133 0.175 18.249 1.00 93.12 301 VAL A N 1
ATOM 2390 C CA . VAL A 1 301 ? -27.150 0.761 19.136 1.00 93.12 301 VAL A CA 1
ATOM 2391 C C . VAL A 1 301 ? -26.632 0.834 20.571 1.00 93.12 301 VAL A C 1
ATOM 2393 O O . VAL A 1 301 ? -26.588 1.934 21.128 1.00 93.12 301 VAL A O 1
ATOM 2396 N N . MET A 1 302 ? -26.148 -0.274 21.150 1.00 95.62 302 MET A N 1
ATOM 2397 C CA . MET A 1 302 ? -25.594 -0.258 22.514 1.00 95.62 302 MET A CA 1
ATOM 2398 C C . MET A 1 302 ? -24.426 0.723 22.634 1.00 95.62 302 MET A C 1
ATOM 2400 O O . MET A 1 302 ? -24.394 1.569 23.530 1.00 95.62 302 MET A O 1
ATOM 2404 N N . ARG A 1 303 ? -23.461 0.647 21.708 1.00 93.88 303 ARG A N 1
ATOM 2405 C CA . ARG A 1 303 ? -22.264 1.499 21.713 1.00 93.88 303 ARG A CA 1
ATOM 2406 C C . ARG A 1 303 ? -22.621 2.985 21.684 1.00 93.88 303 ARG A C 1
ATOM 2408 O O . ARG A 1 303 ? -21.955 3.779 22.352 1.00 93.88 303 ARG A O 1
ATOM 2415 N N . ALA A 1 304 ? -23.649 3.362 20.925 1.00 93.38 304 ALA A N 1
ATOM 2416 C CA . ALA A 1 304 ? -24.167 4.723 20.896 1.00 93.38 304 ALA A CA 1
ATOM 2417 C C . ALA A 1 304 ? -24.901 5.087 22.197 1.00 93.38 304 ALA A C 1
ATOM 2419 O O . ALA A 1 304 ? -24.634 6.149 22.757 1.00 93.38 304 ALA A O 1
ATOM 2420 N N . ALA A 1 305 ? -25.770 4.213 22.707 1.00 94.75 305 ALA A N 1
ATOM 2421 C CA . ALA A 1 305 ? -26.571 4.461 23.904 1.00 94.75 305 ALA A CA 1
ATOM 2422 C C . ALA A 1 305 ? -25.726 4.666 25.170 1.00 94.75 305 ALA A C 1
ATOM 2424 O O . ALA A 1 305 ? -26.042 5.517 25.997 1.00 94.75 305 ALA A O 1
ATOM 2425 N N . VAL A 1 306 ? -24.618 3.939 25.307 1.00 94.06 306 VAL A N 1
ATOM 2426 C CA . VAL A 1 306 ? -23.757 3.989 26.500 1.00 94.06 306 VAL A CA 1
ATOM 2427 C C . VAL A 1 306 ? -22.629 5.021 26.400 1.00 94.06 306 VAL A C 1
ATOM 2429 O O . VAL A 1 306 ? -21.590 4.894 27.050 1.00 94.06 306 VAL A O 1
ATOM 2432 N N . LYS A 1 307 ? -22.739 6.031 25.531 1.00 89.62 307 LYS A N 1
ATOM 2433 C CA . LYS A 1 307 ? -21.786 7.150 25.569 1.00 89.62 307 LYS A CA 1
ATOM 2434 C C . LYS A 1 307 ? -21.991 7.980 26.834 1.00 89.62 307 LYS A C 1
ATOM 2436 O O . LYS A 1 307 ? -23.120 8.181 27.272 1.00 89.62 307 LYS A O 1
ATOM 2441 N N . VAL A 1 308 ? -20.887 8.479 27.393 1.00 78.38 308 VAL A N 1
ATOM 2442 C CA . VAL A 1 308 ? -20.883 9.226 28.662 1.00 78.38 308 VAL A CA 1
ATOM 2443 C C . VAL A 1 308 ? -21.793 10.451 28.559 1.00 78.38 308 VAL A C 1
ATOM 2445 O O . VAL A 1 308 ? -22.737 10.584 29.332 1.00 78.38 308 VAL A O 1
ATOM 2448 N N . TYR A 1 309 ? -21.583 11.288 27.540 1.00 81.75 309 TYR A N 1
ATOM 2449 C CA . TYR A 1 309 ? -22.345 12.520 27.352 1.00 81.75 309 TYR A CA 1
ATOM 2450 C C . TYR A 1 309 ? -23.656 12.288 26.593 1.00 81.75 309 TYR A C 1
ATOM 2452 O O . TYR A 1 309 ? -23.664 11.722 25.497 1.00 81.75 309 TYR A O 1
ATOM 2460 N N . LYS A 1 310 ? -24.767 12.788 27.152 1.00 83.19 310 LYS A N 1
ATOM 2461 C CA . LYS A 1 310 ? -26.130 12.646 26.606 1.00 83.19 310 LYS A CA 1
ATOM 2462 C C . LYS A 1 310 ? -26.244 13.106 25.149 1.00 83.19 310 LYS A C 1
ATOM 2464 O O . LYS A 1 310 ? -26.836 12.405 24.335 1.00 83.19 310 LYS A O 1
ATOM 2469 N N . ASN A 1 311 ? -25.641 14.242 24.797 1.00 86.62 311 ASN A N 1
ATOM 2470 C CA . ASN A 1 311 ? -25.660 14.786 23.431 1.00 86.62 311 ASN A CA 1
ATOM 2471 C C . ASN A 1 311 ? -24.970 13.874 22.399 1.00 86.62 311 ASN A C 1
ATOM 2473 O O . ASN A 1 311 ? -25.290 13.941 21.214 1.00 86.62 311 ASN A O 1
ATOM 2477 N N . GLN A 1 312 ? -24.067 12.995 22.841 1.00 89.25 312 GLN A N 1
ATOM 2478 C CA . GLN A 1 312 ? -23.352 12.060 21.978 1.00 89.25 312 GLN A CA 1
ATOM 2479 C C . GLN A 1 312 ? -24.068 10.713 21.817 1.00 89.25 312 GLN A C 1
ATOM 2481 O O . GLN A 1 312 ? -23.662 9.940 20.942 1.00 89.25 312 GLN A O 1
ATOM 2486 N N . ARG A 1 313 ? -25.105 10.420 22.622 1.00 91.88 313 ARG A N 1
ATOM 2487 C CA . ARG A 1 313 ? -25.888 9.171 22.572 1.00 91.88 313 ARG A CA 1
ATOM 2488 C C . ARG A 1 313 ? -26.806 9.143 21.356 1.00 91.88 313 ARG A C 1
ATOM 2490 O O . ARG A 1 313 ? -28.027 9.174 21.467 1.00 91.88 313 ARG A O 1
ATOM 2497 N N . ARG A 1 314 ? -26.202 9.156 20.172 1.00 91.00 314 ARG A N 1
ATOM 2498 C CA . ARG A 1 314 ? -26.887 9.195 18.886 1.00 91.00 314 ARG A CA 1
ATOM 2499 C C . ARG A 1 314 ? -26.293 8.173 17.930 1.00 91.00 314 ARG A C 1
ATOM 2501 O O . ARG A 1 314 ? -25.072 8.018 17.867 1.00 91.00 314 ARG A O 1
ATOM 2508 N N . LEU A 1 315 ? -27.158 7.526 17.160 1.00 90.44 315 LEU A N 1
ATOM 2509 C CA . LEU A 1 315 ? -26.800 6.658 16.043 1.00 90.44 315 LEU A CA 1
ATOM 2510 C C . LEU A 1 315 ? -27.483 7.204 14.788 1.00 90.44 315 LEU A C 1
ATOM 2512 O O . LEU A 1 315 ? -28.696 7.372 14.784 1.00 90.44 315 LEU A O 1
ATOM 2516 N N . ARG A 1 316 ? -26.701 7.537 13.749 1.00 88.81 316 ARG A N 1
ATOM 2517 C CA . ARG A 1 316 ? -27.206 8.170 12.509 1.00 88.81 316 ARG A CA 1
ATOM 2518 C C . ARG A 1 316 ? -28.117 9.386 12.788 1.00 88.81 316 ARG A C 1
ATOM 2520 O O . ARG A 1 316 ? -29.177 9.536 12.202 1.00 88.81 316 ARG A O 1
ATOM 2527 N N . GLY A 1 317 ? -27.722 10.227 13.749 1.00 87.62 317 GLY A N 1
ATOM 2528 C CA . GLY A 1 317 ? -28.478 11.417 14.167 1.00 87.62 317 GLY A CA 1
ATOM 2529 C C . GLY A 1 317 ? -29.629 11.156 15.150 1.00 87.62 317 GLY A C 1
ATOM 2530 O O . GLY A 1 317 ? -30.006 12.071 15.881 1.00 87.62 317 GLY A O 1
ATOM 2531 N N . VAL A 1 318 ? -30.120 9.921 15.265 1.00 89.81 318 VAL A N 1
ATOM 2532 C CA . VAL A 1 318 ? -31.245 9.548 16.138 1.00 89.81 318 VAL A CA 1
ATOM 2533 C C . VAL A 1 318 ? -30.770 9.319 17.571 1.00 89.81 318 VAL A C 1
ATOM 2535 O O . VAL A 1 318 ? -29.755 8.657 17.786 1.00 89.81 318 VAL A O 1
ATOM 2538 N N . ALA A 1 319 ? -31.487 9.861 18.559 1.00 91.50 319 ALA A N 1
ATOM 2539 C CA . ALA A 1 319 ? -31.144 9.707 19.971 1.00 91.50 319 ALA A CA 1
ATOM 2540 C C . ALA A 1 319 ? -31.401 8.276 20.461 1.00 91.50 319 ALA A C 1
ATOM 2542 O O . ALA A 1 319 ? -32.484 7.726 20.270 1.00 91.50 319 ALA A O 1
ATOM 2543 N N . MET A 1 320 ? -30.395 7.689 21.106 1.00 93.50 320 MET A N 1
ATOM 2544 C CA . MET A 1 320 ? -30.470 6.375 21.735 1.00 93.50 320 MET A CA 1
ATOM 2545 C C . MET A 1 320 ? -30.763 6.547 23.225 1.00 93.50 320 MET A C 1
ATOM 2547 O O . MET A 1 320 ? -30.102 7.331 23.911 1.00 93.50 320 MET A O 1
ATOM 2551 N N . THR A 1 321 ? -31.762 5.827 23.725 1.00 92.75 321 THR A N 1
ATOM 2552 C CA . THR A 1 321 ? -32.309 6.000 25.076 1.00 92.75 321 THR A CA 1
ATOM 2553 C C . THR A 1 321 ? -32.400 4.676 25.818 1.00 92.75 321 THR A C 1
ATOM 2555 O O . THR A 1 321 ? -32.474 3.619 25.196 1.00 92.75 321 THR A O 1
ATOM 2558 N N . PHE A 1 322 ? -32.397 4.756 27.149 1.00 94.25 322 PHE A N 1
ATOM 2559 C CA . PHE A 1 322 ? -32.747 3.651 28.035 1.00 94.25 322 PHE A CA 1
ATOM 2560 C C . PHE A 1 322 ? -34.157 3.894 28.563 1.00 94.25 322 PHE A C 1
ATOM 2562 O O . PHE A 1 322 ? -34.426 4.954 29.134 1.00 94.25 322 PHE A O 1
ATOM 2569 N N . ARG A 1 323 ? -35.047 2.922 28.374 1.00 93.31 323 ARG A N 1
ATOM 2570 C CA . ARG A 1 323 ? -36.439 2.967 28.835 1.00 93.31 323 ARG A CA 1
ATOM 2571 C C . ARG A 1 323 ? -36.709 1.773 29.750 1.00 93.31 323 ARG A C 1
ATOM 2573 O O . ARG A 1 323 ? -36.468 0.651 29.311 1.00 93.31 323 ARG A O 1
ATOM 2580 N N . PRO A 1 324 ? -37.178 1.958 30.993 1.00 94.19 324 PRO A N 1
ATOM 2581 C CA . PRO A 1 324 ? -37.493 0.836 31.876 1.00 94.19 324 PRO A CA 1
ATOM 2582 C C . PRO A 1 324 ? -38.596 -0.038 31.273 1.00 94.19 324 PRO A C 1
ATOM 2584 O O . PRO A 1 324 ? -39.550 0.496 30.705 1.00 94.19 324 PRO A O 1
ATOM 2587 N N . LEU A 1 325 ? -38.497 -1.359 31.404 1.00 93.62 325 LEU A N 1
ATOM 2588 C CA . LEU A 1 325 ? -39.570 -2.268 30.991 1.00 93.62 325 LEU A CA 1
ATOM 2589 C C . LEU A 1 325 ? -40.810 -2.098 31.886 1.00 93.62 325 LEU A C 1
ATOM 2591 O O . LEU A 1 325 ? -40.693 -1.835 33.082 1.00 93.62 325 LEU A O 1
ATOM 2595 N N . ALA A 1 326 ? -42.010 -2.257 31.322 1.00 91.62 326 ALA A N 1
ATOM 2596 C CA . ALA A 1 326 ? -43.255 -2.103 32.076 1.00 91.62 326 ALA A CA 1
ATOM 2597 C C . ALA A 1 326 ? -43.475 -3.231 33.103 1.00 91.62 326 ALA A C 1
ATOM 2599 O O . ALA A 1 326 ? -43.931 -2.951 34.211 1.00 91.62 326 ALA A O 1
ATOM 2600 N N . GLN A 1 327 ? -43.116 -4.472 32.744 1.00 81.75 327 GLN A N 1
ATOM 2601 C CA . GLN A 1 327 ? -43.438 -5.700 33.488 1.00 81.75 327 GLN A CA 1
ATOM 2602 C C . GLN A 1 327 ? -42.280 -6.290 34.327 1.00 81.75 327 GLN A C 1
ATOM 2604 O O . GLN A 1 327 ? -42.420 -7.399 34.829 1.00 81.75 327 GLN A O 1
ATOM 2609 N N . GLY A 1 328 ? -41.126 -5.625 34.495 1.00 71.94 328 GLY A N 1
ATOM 2610 C CA . GLY A 1 328 ? -40.032 -6.256 35.254 1.00 71.94 328 GLY A CA 1
ATOM 2611 C C . GLY A 1 328 ? -38.705 -5.500 35.355 1.00 71.94 328 GLY A C 1
ATOM 2612 O O . GLY A 1 328 ? -38.613 -4.306 35.070 1.00 71.94 328 GLY A O 1
ATOM 2613 N N . SER A 1 329 ? -37.665 -6.228 35.779 1.00 78.88 329 SER A N 1
ATOM 2614 C CA . SER A 1 329 ? -36.292 -5.772 36.023 1.00 78.88 329 SER A CA 1
ATOM 2615 C C . SER A 1 329 ? -35.453 -5.679 34.742 1.00 78.88 329 SER A C 1
ATOM 2617 O O . SER A 1 329 ? -34.655 -6.558 34.420 1.00 78.88 329 SER A O 1
ATOM 2619 N N . GLY A 1 330 ? -35.599 -4.588 33.991 1.00 90.44 330 GLY A N 1
ATOM 2620 C CA . GLY A 1 330 ? -34.741 -4.360 32.832 1.00 90.44 330 GLY A CA 1
ATOM 2621 C C . GLY A 1 330 ? -35.009 -3.067 32.082 1.00 90.44 330 GLY A C 1
ATOM 2622 O O . GLY A 1 330 ? -35.877 -2.269 32.447 1.00 90.44 330 GLY A O 1
ATOM 2623 N N . TYR A 1 331 ? -34.253 -2.881 31.005 1.00 93.94 331 TYR A N 1
ATOM 2624 C CA . TYR A 1 331 ? -34.289 -1.677 30.187 1.00 93.94 331 TYR A CA 1
ATOM 2625 C C . TYR A 1 331 ? -34.293 -2.029 28.707 1.00 93.94 331 TYR A C 1
ATOM 2627 O O . TYR A 1 331 ? -33.519 -2.867 28.257 1.00 93.94 331 TYR A O 1
ATOM 2635 N N . LEU A 1 332 ? -35.129 -1.341 27.941 1.00 94.12 332 LEU A N 1
ATOM 2636 C CA . LEU A 1 332 ? -35.054 -1.316 26.494 1.00 94.12 332 LEU A CA 1
ATOM 2637 C C . LEU A 1 332 ? -34.093 -0.209 26.058 1.00 94.12 332 LEU A C 1
ATOM 2639 O O . LEU A 1 332 ? -34.254 0.956 26.434 1.00 94.12 332 LEU A O 1
ATOM 2643 N N . VAL A 1 333 ? -33.122 -0.575 25.236 1.00 95.31 333 VAL A N 1
ATOM 2644 C CA . VAL A 1 333 ? -32.110 0.304 24.665 1.00 95.31 333 VAL A CA 1
ATOM 2645 C C . VAL A 1 333 ? -32.343 0.421 23.167 1.00 95.31 333 VAL A C 1
ATOM 2647 O O . VAL A 1 333 ? -32.398 -0.578 22.452 1.00 95.31 333 VAL A O 1
ATOM 2650 N N . GLY A 1 334 ? -32.476 1.653 22.685 1.00 91.94 334 GLY A N 1
ATOM 2651 C CA . GLY A 1 334 ? -32.605 1.932 21.257 1.00 91.94 334 GLY A CA 1
ATOM 2652 C C . GLY A 1 334 ? -33.157 3.319 20.962 1.00 91.94 334 GLY A C 1
ATOM 2653 O O . GLY A 1 334 ? -33.095 4.217 21.807 1.00 91.94 334 GLY A O 1
ATOM 2654 N N . SER A 1 335 ? -33.685 3.492 19.752 1.00 89.06 335 SER A N 1
ATOM 2655 C CA . SER A 1 335 ? -34.225 4.760 19.254 1.00 89.06 335 SER A CA 1
ATOM 2656 C C . SER A 1 335 ? -35.263 5.403 20.191 1.00 89.06 335 SER A C 1
ATOM 2658 O O . SER A 1 335 ? -36.118 4.740 20.769 1.00 89.06 335 SER A O 1
ATOM 2660 N N . SER A 1 336 ? -35.237 6.728 20.329 1.00 79.62 336 SER A N 1
ATOM 2661 C CA . SER A 1 336 ? -36.307 7.461 21.016 1.00 79.62 336 SER A CA 1
ATOM 2662 C C . SER A 1 336 ? -37.585 7.601 20.180 1.00 79.62 336 SER A C 1
ATOM 2664 O O . SER A 1 336 ? -38.614 7.968 20.732 1.00 79.62 336 SER A O 1
ATOM 2666 N N . THR A 1 337 ? -37.528 7.359 18.864 1.00 73.56 337 THR A N 1
ATOM 2667 C CA . THR A 1 337 ? -38.601 7.700 17.907 1.00 73.56 337 THR A CA 1
ATOM 2668 C C . THR A 1 337 ? -39.482 6.521 17.487 1.00 73.56 337 THR A C 1
ATOM 2670 O O . THR A 1 337 ? -40.368 6.703 16.662 1.00 73.56 337 THR A O 1
ATOM 2673 N N . GLY A 1 338 ? -39.263 5.317 18.028 1.00 61.59 338 GLY A N 1
ATOM 2674 C CA . GLY A 1 338 ? -40.143 4.164 17.776 1.00 61.59 338 GLY A CA 1
ATOM 2675 C C . GLY A 1 338 ? -40.064 3.550 16.369 1.00 61.59 338 GLY A C 1
ATOM 2676 O O . GLY A 1 338 ? -40.910 2.731 16.033 1.00 61.59 338 GLY A O 1
ATOM 2677 N N . THR A 1 339 ? -39.061 3.900 15.555 1.00 64.81 339 THR A N 1
ATOM 2678 C CA . THR A 1 339 ? -38.777 3.217 14.276 1.00 64.81 339 THR A CA 1
ATOM 2679 C C . THR A 1 339 ? -38.538 1.719 14.502 1.00 64.81 339 THR A C 1
ATOM 2681 O O . THR A 1 339 ? -37.958 1.381 15.541 1.00 64.81 339 THR A O 1
ATOM 2684 N N . PRO A 1 340 ? -38.925 0.818 13.574 1.00 67.88 340 PRO A N 1
ATOM 2685 C CA . PRO A 1 340 ? -38.634 -0.603 13.739 1.00 67.88 340 PRO A CA 1
ATOM 2686 C C . PRO A 1 340 ? -37.128 -0.817 13.948 1.00 67.88 340 PRO A C 1
ATOM 2688 O O . PRO A 1 340 ? -36.313 -0.028 13.464 1.00 67.88 340 PRO A O 1
ATOM 2691 N N . GLY A 1 341 ? -36.813 -1.808 14.789 1.00 67.25 341 GLY A N 1
ATOM 2692 C CA . GLY A 1 341 ? -35.528 -1.992 15.468 1.00 67.25 341 GLY A CA 1
ATOM 2693 C C . GLY A 1 341 ? -34.299 -2.179 14.558 1.00 67.25 341 GLY A C 1
ATOM 2694 O O . GLY A 1 341 ? -34.386 -2.086 13.337 1.00 67.25 341 GLY A O 1
ATOM 2695 N N . PRO A 1 342 ? -33.122 -2.437 15.155 1.00 88.31 342 PRO A N 1
ATOM 2696 C CA . PRO A 1 342 ? -32.989 -3.329 16.307 1.00 88.31 342 PRO A CA 1
ATOM 2697 C C . PRO A 1 342 ? -33.117 -2.642 17.670 1.00 88.31 342 PRO A C 1
ATOM 2699 O O . PRO A 1 342 ? -32.595 -1.547 17.891 1.00 88.31 342 PRO A O 1
ATOM 2702 N N . TRP A 1 343 ? -33.776 -3.331 18.604 1.00 92.12 343 TRP A N 1
ATOM 2703 C CA . TRP A 1 343 ? -33.854 -2.959 20.016 1.00 92.12 343 TRP A CA 1
ATOM 2704 C C . TRP A 1 343 ? -33.076 -3.953 20.867 1.00 92.12 343 TRP A C 1
ATOM 2706 O O . TRP A 1 343 ? -33.082 -5.144 20.572 1.00 92.12 343 TRP A O 1
ATOM 2716 N N . LEU A 1 344 ? -32.451 -3.481 21.944 1.00 95.81 344 LEU A N 1
ATOM 2717 C CA . LEU A 1 344 ? -31.776 -4.351 22.905 1.00 95.81 344 LEU A CA 1
ATOM 2718 C C . LEU A 1 344 ? -32.494 -4.313 24.245 1.00 95.81 344 LEU A C 1
ATOM 2720 O O . LEU A 1 344 ? -32.682 -3.243 24.820 1.00 95.81 344 LEU A O 1
ATOM 2724 N N . VAL A 1 345 ? -32.859 -5.472 24.764 1.00 94.75 345 VAL A N 1
ATOM 2725 C CA . VAL A 1 345 ? -33.349 -5.625 26.127 1.00 94.75 345 VAL A CA 1
ATOM 2726 C C . VAL A 1 345 ? -32.169 -5.970 27.030 1.00 94.75 345 VAL A C 1
ATOM 2728 O O . VAL A 1 345 ? -31.414 -6.891 26.737 1.00 94.75 345 VAL A O 1
ATOM 2731 N N . VAL A 1 346 ? -32.003 -5.218 28.118 1.00 94.88 346 VAL A N 1
ATOM 2732 C CA . VAL A 1 346 ? -30.937 -5.394 29.112 1.00 94.88 346 VAL A CA 1
ATOM 2733 C C . VAL A 1 346 ? -31.550 -5.790 30.450 1.00 94.88 346 VAL A C 1
ATOM 2735 O O . VAL A 1 346 ? -32.316 -5.012 31.025 1.00 94.88 346 VAL A O 1
ATOM 2738 N N . ARG A 1 347 ? -31.198 -6.973 30.957 1.00 93.00 347 ARG A N 1
ATOM 2739 C CA . ARG A 1 347 ? -31.679 -7.548 32.222 1.00 93.00 347 ARG A CA 1
ATOM 2740 C C . ARG A 1 347 ? -30.475 -7.947 33.091 1.00 93.00 347 ARG A C 1
ATOM 2742 O O . ARG A 1 347 ? -29.913 -9.011 32.869 1.00 93.00 347 ARG A O 1
ATOM 2749 N N . PRO A 1 348 ? -30.053 -7.120 34.065 1.00 88.19 348 PRO A N 1
ATOM 2750 C CA . PRO A 1 348 ? -28.786 -7.319 34.786 1.00 88.19 348 PRO A CA 1
ATOM 2751 C C . PRO A 1 348 ? -28.675 -8.642 35.552 1.00 88.19 348 PRO A C 1
ATOM 2753 O O . PRO A 1 348 ? -27.582 -9.164 35.721 1.00 88.19 348 PRO A O 1
ATOM 2756 N N . GLU A 1 349 ? -29.812 -9.173 36.001 1.00 86.12 349 GLU A N 1
ATOM 2757 C CA . GLU A 1 349 ? -29.910 -10.385 36.826 1.00 86.12 349 GLU A CA 1
ATOM 2758 C C . GLU A 1 349 ? -30.256 -11.635 36.002 1.00 86.12 349 GLU A C 1
ATOM 2760 O O . GLU A 1 349 ? -30.388 -12.723 36.555 1.00 86.12 349 GLU A O 1
ATOM 2765 N N . ALA A 1 350 ? -30.441 -11.492 34.686 1.00 87.81 350 ALA A N 1
ATOM 2766 C CA . ALA A 1 350 ? -30.698 -12.626 33.809 1.00 87.81 350 ALA A CA 1
ATOM 2767 C C . ALA A 1 350 ? -29.395 -13.358 33.464 1.00 87.81 350 ALA A C 1
ATOM 2769 O O . ALA A 1 350 ? -28.329 -12.749 33.375 1.00 87.81 350 ALA A O 1
ATOM 2770 N N . SER A 1 351 ? -29.501 -14.661 33.192 1.00 83.44 351 SER A N 1
ATOM 2771 C CA . SER A 1 351 ? -28.400 -15.449 32.624 1.00 83.44 351 SER A CA 1
ATOM 2772 C C . SER A 1 351 ? -27.943 -14.889 31.272 1.00 83.44 351 SER A C 1
ATOM 2774 O O . SER A 1 351 ? -26.745 -14.785 31.018 1.00 83.44 351 SER A O 1
ATOM 2776 N N . GLU A 1 352 ? -28.899 -14.470 30.438 1.00 88.12 352 GLU A N 1
ATOM 2777 C CA . GLU A 1 352 ? -28.667 -13.689 29.224 1.00 88.12 352 GLU A CA 1
ATOM 2778 C C . GLU A 1 352 ? -28.979 -12.216 29.489 1.00 88.12 352 GLU A C 1
ATOM 2780 O O . GLU A 1 352 ? -30.124 -11.761 29.432 1.00 88.12 352 GLU A O 1
ATOM 2785 N N . VAL A 1 353 ? -27.929 -11.460 29.806 1.00 92.25 353 VAL A N 1
ATOM 2786 C CA . VAL A 1 353 ? -28.038 -10.053 30.215 1.00 92.25 353 VAL A CA 1
ATOM 2787 C C . VAL A 1 353 ? -28.562 -9.171 29.086 1.00 92.25 353 VAL A C 1
ATOM 2789 O O . VAL A 1 353 ? -29.201 -8.153 29.350 1.00 92.25 353 VAL A O 1
ATOM 2792 N N . ILE A 1 354 ? -28.265 -9.525 27.835 1.00 95.12 354 ILE A N 1
ATOM 2793 C CA . ILE A 1 354 ? -28.590 -8.737 26.647 1.00 95.12 354 ILE A CA 1
ATOM 2794 C C . ILE A 1 354 ? -29.298 -9.637 25.651 1.00 95.12 354 ILE A C 1
ATOM 2796 O O . ILE A 1 354 ? -28.837 -10.740 25.398 1.00 95.12 354 ILE A O 1
ATOM 2800 N N . GLU A 1 355 ? -30.375 -9.133 25.062 1.00 94.38 355 GLU A N 1
ATOM 2801 C CA . GLU A 1 355 ? -31.152 -9.805 24.025 1.00 94.38 355 GLU A CA 1
ATOM 2802 C C . GLU A 1 355 ? -31.583 -8.778 22.979 1.00 94.38 355 GLU A C 1
ATOM 2804 O O . GLU A 1 355 ? -32.099 -7.715 23.329 1.00 94.38 355 GLU A O 1
ATOM 2809 N N . GLN A 1 356 ? -31.370 -9.063 21.695 1.00 94.75 356 GLN A N 1
ATOM 2810 C CA . GLN A 1 356 ? -31.934 -8.244 20.628 1.00 94.75 356 GLN A CA 1
ATOM 2811 C C . GLN A 1 356 ? -33.341 -8.725 20.281 1.00 94.75 356 GLN A C 1
ATOM 2813 O O . GLN A 1 356 ? -33.562 -9.911 20.050 1.00 94.75 356 GLN A O 1
ATOM 2818 N N . VAL A 1 357 ? -34.274 -7.779 20.184 1.00 91.62 357 VAL A N 1
ATOM 2819 C CA . VAL A 1 357 ? -35.668 -8.036 19.815 1.00 91.62 357 VAL A CA 1
ATOM 2820 C C . VAL A 1 357 ? -36.077 -7.172 18.626 1.00 91.62 357 VAL A C 1
ATOM 2822 O O . VAL A 1 357 ? -35.668 -6.012 18.498 1.00 91.62 357 VAL A O 1
ATOM 2825 N N . GLU A 1 358 ? -36.899 -7.736 17.747 1.00 84.94 358 GLU A N 1
ATOM 2826 C CA . GLU A 1 358 ? -37.444 -7.022 16.586 1.00 84.94 358 GLU A CA 1
ATOM 2827 C C . GLU A 1 358 ? -38.639 -6.147 16.978 1.00 84.94 358 GLU A C 1
ATOM 2829 O O . GLU A 1 358 ? -38.758 -5.003 16.534 1.00 84.94 358 GLU A O 1
ATOM 2834 N N . THR A 1 359 ? -39.478 -6.657 17.886 1.00 86.88 359 THR A N 1
ATOM 2835 C CA . THR A 1 359 ? -40.646 -5.949 18.419 1.00 86.88 359 THR A CA 1
ATOM 2836 C C . THR A 1 359 ? -40.327 -5.369 19.792 1.00 86.88 359 THR A C 1
ATOM 2838 O O . THR A 1 359 ? -39.914 -6.085 20.703 1.00 86.88 359 THR A O 1
ATOM 2841 N N . ALA A 1 360 ? -40.515 -4.057 19.949 1.00 86.06 360 ALA A N 1
ATOM 2842 C CA . ALA A 1 360 ? -40.257 -3.381 21.213 1.00 86.06 360 ALA A CA 1
ATOM 2843 C C . ALA A 1 360 ? -41.276 -3.817 22.291 1.00 86.06 360 ALA A C 1
ATOM 2845 O O . ALA A 1 360 ? -42.480 -3.675 22.068 1.00 86.06 360 ALA A O 1
ATOM 2846 N N . PRO A 1 361 ? -40.831 -4.295 23.469 1.00 88.88 361 PRO A N 1
ATOM 2847 C CA . PRO A 1 361 ? -41.719 -4.586 24.590 1.00 88.88 361 PRO A CA 1
ATOM 2848 C C . PRO A 1 361 ? -42.337 -3.304 25.166 1.00 88.88 361 PRO A C 1
ATOM 2850 O O . PRO A 1 361 ? -41.864 -2.192 24.916 1.00 88.88 361 PRO A O 1
ATOM 2853 N N . GLN A 1 362 ? -43.370 -3.457 26.000 1.00 90.38 362 GLN A N 1
ATOM 2854 C CA . GLN A 1 362 ? -43.956 -2.333 26.733 1.00 90.38 362 GLN A CA 1
ATOM 2855 C C . GLN A 1 362 ? -42.926 -1.703 27.684 1.00 90.38 362 GLN A C 1
ATOM 2857 O O . GLN A 1 362 ? -42.254 -2.397 28.453 1.00 90.38 362 GLN A O 1
ATOM 2862 N N . VAL A 1 363 ? -42.819 -0.374 27.645 1.00 92.12 363 VAL A N 1
ATOM 2863 C CA . VAL A 1 363 ? -41.801 0.402 28.365 1.00 92.12 363 VAL A CA 1
ATOM 2864 C C . VAL A 1 363 ? -42.371 1.669 28.992 1.00 92.12 363 VAL A C 1
ATOM 2866 O O . VAL A 1 363 ? -43.379 2.205 28.539 1.00 92.12 363 VAL A O 1
ATOM 2869 N N . ARG A 1 364 ? -41.692 2.167 30.026 1.00 92.38 364 ARG A N 1
ATOM 2870 C CA . ARG A 1 364 ? -41.945 3.462 30.670 1.00 92.38 364 ARG A CA 1
ATOM 2871 C C . ARG A 1 364 ? -41.164 4.587 29.974 1.00 92.38 364 ARG A C 1
ATOM 2873 O O . ARG A 1 364 ? -40.429 4.358 29.011 1.00 92.38 364 ARG A O 1
ATOM 2880 N N . ALA A 1 365 ? -41.319 5.812 30.481 1.00 91.00 365 ALA A N 1
ATOM 2881 C CA . ALA A 1 365 ? -40.618 6.991 29.978 1.00 91.00 365 ALA A CA 1
ATOM 2882 C C . ALA A 1 365 ? -39.087 6.817 29.985 1.00 91.00 365 ALA A C 1
ATOM 2884 O O . ALA A 1 365 ? -38.515 6.163 30.860 1.00 91.00 365 ALA A O 1
ATOM 2885 N N . SER A 1 366 ? -38.422 7.426 29.000 1.00 91.75 366 SER A N 1
ATOM 2886 C CA . SER A 1 366 ? -36.964 7.390 28.867 1.00 91.75 366 SER A CA 1
ATOM 2887 C C . SER A 1 366 ? -36.258 8.017 30.063 1.00 91.75 366 SER A C 1
ATOM 2889 O O . SER A 1 366 ? -36.621 9.099 30.522 1.00 91.75 366 SER A O 1
ATOM 2891 N N . LEU A 1 367 ? -35.189 7.367 30.519 1.00 91.31 367 LEU A N 1
ATOM 2892 C CA . LEU A 1 367 ? -34.346 7.879 31.591 1.00 91.31 367 LEU A CA 1
ATOM 2893 C C . LEU A 1 367 ? -33.541 9.093 31.109 1.00 91.31 367 LEU A C 1
ATOM 2895 O O . LEU A 1 367 ? -32.877 9.044 30.069 1.00 91.31 367 LEU A O 1
ATOM 2899 N N . ILE A 1 368 ? -33.568 10.174 31.894 1.00 87.38 368 ILE A N 1
ATOM 2900 C CA . ILE A 1 368 ? -32.778 11.388 31.633 1.00 87.38 368 ILE A CA 1
ATOM 2901 C C . ILE A 1 368 ? -31.286 11.088 31.812 1.00 87.38 368 ILE A C 1
ATOM 2903 O O . ILE A 1 368 ? -30.482 11.424 30.937 1.00 87.38 368 ILE A O 1
ATOM 2907 N N . ASP A 1 369 ? -30.943 10.411 32.911 1.00 88.00 369 ASP A N 1
ATOM 2908 C CA . ASP A 1 369 ? -29.598 9.926 33.200 1.00 88.00 369 ASP A CA 1
ATOM 2909 C C . ASP A 1 369 ? -29.634 8.449 33.642 1.00 88.00 369 ASP A C 1
ATOM 2911 O O . ASP A 1 369 ? -29.787 8.149 34.826 1.00 88.00 369 ASP A O 1
ATOM 2915 N N . PRO A 1 370 ? -29.519 7.507 32.686 1.00 89.88 370 PRO A N 1
ATOM 2916 C CA . PRO A 1 370 ? -29.617 6.078 32.950 1.00 89.88 370 PRO A CA 1
ATOM 2917 C C . PRO A 1 370 ? -28.594 5.596 33.975 1.00 89.88 370 PRO A C 1
ATOM 2919 O O . PRO A 1 370 ? -28.956 4.875 34.893 1.00 89.88 370 PRO A O 1
ATOM 2922 N N . PHE A 1 371 ? -27.332 6.020 33.865 1.00 88.25 371 PHE A N 1
ATOM 2923 C CA . PHE A 1 371 ? -26.266 5.527 34.741 1.00 88.25 371 PHE A CA 1
ATOM 2924 C C . PHE A 1 371 ? -26.429 6.030 36.173 1.00 88.25 371 PHE A C 1
ATOM 2926 O O . PHE A 1 371 ? -26.167 5.280 37.110 1.00 88.25 371 PHE A O 1
ATOM 2933 N N . MET A 1 372 ? -26.948 7.248 36.339 1.00 85.38 372 MET A N 1
ATOM 2934 C CA . MET A 1 372 ? -27.370 7.751 37.646 1.00 85.38 372 MET A CA 1
ATOM 2935 C C . MET A 1 372 ? -28.497 6.939 38.252 1.00 85.38 372 MET A C 1
ATOM 2937 O O . MET A 1 372 ? -28.451 6.585 39.430 1.00 85.38 372 MET A O 1
ATOM 2941 N N . THR A 1 373 ? -29.509 6.628 37.446 1.00 87.31 373 THR A N 1
ATOM 2942 C CA . THR A 1 373 ? -30.602 5.764 37.885 1.00 87.31 373 THR A CA 1
ATOM 2943 C C . THR A 1 373 ? -30.075 4.383 38.275 1.00 87.31 373 THR A C 1
ATOM 2945 O O . THR A 1 373 ? -30.473 3.867 39.311 1.00 87.31 373 THR A O 1
ATOM 2948 N N . PHE A 1 374 ? -29.147 3.807 37.508 1.00 87.56 374 PHE A N 1
ATOM 2949 C CA . PHE A 1 374 ? -28.568 2.487 37.785 1.00 87.56 374 PHE A CA 1
ATOM 2950 C C . PHE A 1 374 ? -27.745 2.465 39.071 1.00 87.56 374 PHE A C 1
ATOM 2952 O O . PHE A 1 374 ? -27.855 1.511 39.833 1.00 87.56 374 PHE A O 1
ATOM 2959 N N . TYR A 1 375 ? -26.972 3.523 39.325 1.00 80.62 375 TYR A N 1
ATOM 2960 C CA . TYR A 1 375 ? -26.195 3.673 40.552 1.00 80.62 375 TYR A CA 1
ATOM 2961 C C . TYR A 1 375 ? -27.113 3.738 41.786 1.00 80.62 375 TYR A C 1
ATOM 2963 O O . TYR A 1 375 ? -26.935 2.978 42.733 1.00 80.62 375 TYR A O 1
ATOM 2971 N N . ARG A 1 376 ? -28.157 4.583 41.740 1.00 78.44 376 ARG A N 1
ATOM 2972 C CA . ARG A 1 376 ? -29.105 4.783 42.856 1.00 78.44 376 ARG A CA 1
ATOM 2973 C C . ARG A 1 376 ? -30.062 3.611 43.082 1.00 78.44 376 ARG A C 1
ATOM 2975 O O . ARG A 1 376 ? -30.459 3.367 44.212 1.00 78.44 376 ARG A O 1
ATOM 2982 N N . ALA A 1 377 ? -30.447 2.891 42.028 1.00 71.38 377 ALA A N 1
ATOM 2983 C CA . ALA A 1 377 ? -31.415 1.791 42.101 1.00 71.38 377 ALA A CA 1
ATOM 2984 C C . ALA A 1 377 ? -30.823 0.456 42.609 1.00 71.38 377 ALA A C 1
ATOM 2986 O O . ALA A 1 377 ? -31.495 -0.574 42.529 1.00 71.38 377 ALA A O 1
ATOM 2987 N N . GLY A 1 378 ? -29.581 0.464 43.107 1.00 69.19 378 GLY A N 1
ATOM 2988 C CA . GLY A 1 378 ? -28.894 -0.699 43.670 1.00 69.19 378 GLY A CA 1
ATOM 2989 C C . GLY A 1 378 ? -27.727 -1.158 42.801 1.00 69.19 378 GLY A C 1
ATOM 2990 O O . GLY A 1 378 ? -27.895 -1.956 41.877 1.00 69.19 378 GLY A O 1
ATOM 2991 N N . ILE A 1 379 ? -26.522 -0.690 43.138 1.00 70.62 379 ILE A N 1
ATOM 2992 C CA . ILE A 1 379 ? -25.274 -1.050 42.451 1.00 70.62 379 ILE A CA 1
ATOM 2993 C C . ILE A 1 379 ? -24.998 -2.556 42.440 1.00 70.62 379 ILE A C 1
ATOM 2995 O O . ILE A 1 379 ? -24.444 -3.085 41.477 1.00 70.62 379 ILE A O 1
ATOM 2999 N N . THR A 1 380 ? -25.446 -3.259 43.481 1.00 74.38 380 THR A N 1
ATOM 3000 C CA . THR A 1 380 ? -25.287 -4.706 43.663 1.00 74.38 380 THR A CA 1
ATOM 3001 C C . THR A 1 380 ? -25.846 -5.509 42.492 1.00 74.38 380 THR A C 1
ATOM 3003 O O . THR A 1 380 ? -25.265 -6.523 42.125 1.00 74.38 380 THR A O 1
ATOM 3006 N N . ARG A 1 381 ? -26.901 -5.015 41.832 1.00 82.62 381 ARG A N 1
ATOM 3007 C CA . ARG A 1 381 ? -27.530 -5.667 40.668 1.00 82.62 381 ARG A CA 1
ATOM 3008 C C . ARG A 1 381 ? -26.664 -5.622 39.409 1.00 82.62 381 ARG A C 1
ATOM 3010 O O . ARG A 1 381 ? -26.848 -6.421 38.500 1.00 82.62 381 ARG A O 1
ATOM 3017 N N . TRP A 1 382 ? -25.740 -4.668 39.340 1.00 84.19 382 TRP A N 1
ATOM 3018 C CA . TRP A 1 382 ? -24.853 -4.451 38.195 1.00 84.19 382 TRP A CA 1
ATOM 3019 C C . TRP A 1 382 ? -23.425 -4.928 38.458 1.00 84.19 382 TRP A C 1
ATOM 3021 O O . TRP A 1 382 ? -22.678 -5.139 37.504 1.00 84.19 382 TRP A O 1
ATOM 3031 N N . LEU A 1 383 ? -23.054 -5.107 39.730 1.00 78.50 383 LEU A N 1
ATOM 3032 C CA . LEU A 1 383 ? -21.717 -5.509 40.162 1.00 78.50 383 LEU A CA 1
ATOM 3033 C C . LEU A 1 383 ? -21.206 -6.788 39.465 1.00 78.50 383 LEU A C 1
ATOM 3035 O O . LEU A 1 383 ? -20.066 -6.758 39.003 1.00 78.50 383 LEU A O 1
ATOM 3039 N N . PRO A 1 384 ? -22.017 -7.854 39.260 1.00 83.75 384 PRO A N 1
ATOM 3040 C CA . PRO A 1 384 ? -21.563 -9.064 38.562 1.00 83.75 384 PRO A CA 1
ATOM 3041 C C . PRO A 1 384 ? -21.140 -8.837 37.104 1.00 83.75 384 PRO A C 1
ATOM 3043 O O . PRO A 1 384 ? -20.433 -9.657 36.525 1.00 83.75 384 PRO A O 1
ATOM 3046 N N . LEU A 1 385 ? -21.572 -7.731 36.488 1.00 84.75 385 LEU A N 1
ATOM 3047 C CA . LEU A 1 385 ? -21.254 -7.405 35.098 1.00 84.75 385 LEU A CA 1
ATOM 3048 C C . LEU A 1 385 ? -19.943 -6.630 34.953 1.00 84.75 385 LEU A C 1
ATOM 3050 O O . LEU A 1 385 ? -19.454 -6.491 33.829 1.00 84.75 385 LEU A O 1
ATOM 3054 N N . LEU A 1 386 ? -19.397 -6.095 36.050 1.00 84.38 386 LEU A N 1
ATOM 3055 C CA . LEU A 1 386 ? -18.184 -5.285 36.038 1.00 84.38 386 LEU A CA 1
ATOM 3056 C C . LEU A 1 386 ? -16.956 -6.207 36.036 1.00 84.38 386 LEU A C 1
ATOM 3058 O O . LEU A 1 386 ? -16.536 -6.710 37.071 1.00 84.38 386 LEU A O 1
ATOM 3062 N N . GLU A 1 387 ? -16.375 -6.439 34.857 1.00 83.00 387 GLU A N 1
ATOM 3063 C CA . GLU A 1 387 ? -15.222 -7.334 34.712 1.00 83.00 387 GLU A CA 1
ATOM 3064 C C . GLU A 1 387 ? -13.895 -6.619 35.040 1.00 83.00 387 GLU A C 1
ATOM 3066 O O . GLU A 1 387 ? -13.633 -5.508 34.568 1.00 83.00 387 GLU A O 1
ATOM 3071 N N . HIS A 1 388 ? -13.044 -7.280 35.833 1.00 83.69 388 HIS A N 1
ATOM 3072 C CA . HIS A 1 388 ? -11.663 -6.871 36.104 1.00 83.69 388 HIS A CA 1
ATOM 3073 C C . HIS A 1 388 ? -10.742 -7.227 34.913 1.00 83.69 388 HIS A C 1
ATOM 3075 O O . HIS A 1 388 ? -10.962 -8.266 34.280 1.00 83.69 388 HIS A O 1
ATOM 3081 N N . PRO A 1 389 ? -9.685 -6.446 34.606 1.00 85.69 389 PRO A N 1
ATOM 3082 C CA . PRO A 1 389 ? -8.712 -6.767 33.555 1.00 85.69 389 PRO A CA 1
ATOM 3083 C C . PRO A 1 389 ? -8.193 -8.208 33.578 1.00 85.69 389 PRO A C 1
ATOM 3085 O O . PRO A 1 389 ? -8.235 -8.891 32.559 1.00 85.69 389 PRO A O 1
ATOM 3088 N N . LEU A 1 390 ? -7.776 -8.712 34.742 1.00 82.12 390 LEU A N 1
ATOM 3089 C CA . LEU A 1 390 ? -7.301 -10.096 34.884 1.00 82.12 390 LEU A CA 1
ATOM 3090 C C . LEU A 1 390 ? -8.365 -11.143 34.527 1.00 82.12 390 LEU A C 1
ATOM 3092 O O . LEU A 1 390 ? -8.041 -12.130 33.874 1.00 82.12 390 LEU A O 1
ATOM 3096 N N . HIS A 1 391 ? -9.634 -10.920 34.883 1.00 85.31 391 HIS A N 1
ATOM 3097 C CA . HIS A 1 391 ? -10.725 -11.816 34.486 1.00 85.31 391 HIS A CA 1
ATOM 3098 C C . HIS A 1 391 ? -10.942 -11.790 32.969 1.00 85.31 391 HIS A C 1
ATOM 3100 O O . HIS A 1 391 ? -11.102 -12.845 32.356 1.00 85.31 391 HIS A O 1
ATOM 3106 N N . THR A 1 392 ? -10.846 -10.605 32.352 1.00 88.19 392 THR A N 1
ATOM 3107 C CA . THR A 1 392 ? -10.883 -10.462 30.886 1.00 88.19 392 THR A CA 1
ATOM 3108 C C . THR A 1 392 ? -9.769 -11.280 30.238 1.00 88.19 392 THR A C 1
ATOM 3110 O O . THR A 1 392 ? -10.025 -12.074 29.335 1.00 88.19 392 THR A O 1
ATOM 3113 N N . LEU A 1 393 ? -8.532 -11.116 30.710 1.00 85.88 393 LEU A N 1
ATOM 3114 C CA . LEU A 1 393 ? -7.369 -11.827 30.182 1.00 85.88 393 LEU A CA 1
ATOM 3115 C C . LEU A 1 393 ? -7.506 -13.343 30.378 1.00 85.88 393 LEU A C 1
ATOM 3117 O O . LEU A 1 393 ? -7.231 -14.101 29.449 1.00 85.88 393 LEU A O 1
ATOM 3121 N N . ALA A 1 394 ? -7.970 -13.792 31.547 1.00 84.25 394 ALA A N 1
ATOM 3122 C CA . ALA A 1 394 ? -8.142 -15.210 31.859 1.00 84.25 394 ALA A CA 1
ATOM 3123 C C . ALA A 1 394 ? -9.180 -15.859 30.938 1.00 84.25 394 ALA A C 1
ATOM 3125 O O . ALA A 1 394 ? -8.921 -16.894 30.325 1.00 84.25 394 ALA A O 1
ATOM 3126 N N . ARG A 1 395 ? -10.331 -15.203 30.765 1.00 87.12 395 ARG A N 1
ATOM 3127 C CA . ARG A 1 395 ? -11.409 -15.651 29.876 1.00 87.12 395 ARG A CA 1
ATOM 3128 C C . ARG A 1 395 ? -10.972 -15.729 28.414 1.00 87.12 395 ARG A C 1
ATOM 3130 O O . ARG A 1 395 ? -11.419 -16.609 27.681 1.00 87.12 395 ARG A O 1
ATOM 3137 N N . LEU A 1 396 ? -10.085 -14.829 27.995 1.00 88.38 396 LEU A N 1
ATOM 3138 C CA . LEU A 1 396 ? -9.499 -14.822 26.654 1.00 88.38 396 LEU A CA 1
ATOM 3139 C C . LEU A 1 396 ? -8.279 -15.743 26.524 1.00 88.38 396 LEU A C 1
ATOM 3141 O O . LEU A 1 396 ? -7.686 -15.791 25.449 1.00 88.38 396 LEU A O 1
ATOM 3145 N N . LYS A 1 397 ? -7.937 -16.498 27.579 1.00 83.69 397 LYS A N 1
ATOM 3146 C CA . LYS A 1 397 ? -6.791 -17.416 27.633 1.00 83.69 397 LYS A CA 1
ATOM 3147 C C . LYS A 1 397 ? -5.462 -16.711 27.345 1.00 83.69 397 LYS A C 1
ATOM 3149 O O . LYS A 1 397 ? -4.646 -17.203 26.581 1.00 83.69 397 LYS A O 1
ATOM 3154 N N . GLN A 1 398 ? -5.278 -15.524 27.921 1.00 81.00 398 GLN A N 1
ATOM 3155 C CA . GLN A 1 398 ? -4.086 -14.681 27.739 1.00 81.00 398 GLN A CA 1
ATOM 3156 C C . GLN A 1 398 ? -3.334 -14.424 29.054 1.00 81.00 398 GLN A C 1
ATOM 3158 O O . GLN A 1 398 ? -2.475 -13.547 29.124 1.00 81.00 398 GLN A O 1
ATOM 3163 N N . VAL A 1 399 ? -3.655 -15.168 30.116 1.00 61.03 399 VAL A N 1
ATOM 3164 C CA . VAL A 1 399 ? -2.923 -15.118 31.390 1.00 61.03 399 VAL A CA 1
ATOM 3165 C C . VAL A 1 399 ? -1.759 -16.104 31.319 1.00 61.03 399 VAL A C 1
ATOM 3167 O O . VAL A 1 399 ? -1.984 -17.290 31.103 1.00 61.03 399 VAL A O 1
ATOM 3170 N N . GLY A 1 400 ? -0.530 -15.606 31.502 1.00 54.62 400 GLY A N 1
ATOM 3171 C CA . GLY A 1 400 ? 0.687 -16.428 31.583 1.00 54.62 400 GLY A CA 1
ATOM 3172 C C . GLY A 1 400 ? 1.530 -16.537 30.305 1.00 54.62 400 GLY A C 1
ATOM 3173 O O . GLY A 1 400 ? 2.433 -17.364 30.275 1.00 54.62 400 GLY A O 1
ATOM 3174 N N . GLY A 1 401 ? 1.266 -15.725 29.269 1.00 49.19 401 GLY A N 1
ATOM 3175 C CA . GLY A 1 401 ? 1.878 -15.910 27.945 1.00 49.19 401 GLY A CA 1
ATOM 3176 C C . GLY A 1 401 ? 2.681 -14.760 27.322 1.00 49.19 401 GLY A C 1
ATOM 3177 O O . GLY A 1 401 ? 3.131 -14.962 26.205 1.00 49.19 401 GLY A O 1
ATOM 3178 N N . ASN A 1 402 ? 2.882 -13.571 27.929 1.00 44.84 402 ASN A N 1
ATOM 3179 C CA . ASN A 1 402 ? 3.397 -12.435 27.136 1.00 44.84 402 ASN A CA 1
ATOM 3180 C C . ASN A 1 402 ? 4.396 -11.420 27.711 1.00 44.84 402 ASN A C 1
ATOM 3182 O O . ASN A 1 402 ? 4.061 -10.663 28.614 1.00 44.84 402 ASN A O 1
ATOM 3186 N N . LEU A 1 403 ? 5.506 -11.305 26.956 1.00 45.12 403 LEU A N 1
ATOM 3187 C CA . LEU A 1 403 ? 6.242 -10.098 26.535 1.00 45.12 403 LEU A CA 1
ATOM 3188 C C . LEU A 1 403 ? 6.850 -9.218 27.645 1.00 45.12 403 LEU A C 1
ATOM 3190 O O . LEU A 1 403 ? 6.232 -8.260 28.095 1.00 45.12 403 LEU A O 1
ATOM 3194 N N . GLU A 1 404 ? 8.125 -9.492 27.952 1.00 37.50 404 GLU A N 1
ATOM 3195 C CA . GLU A 1 404 ? 9.042 -8.677 28.774 1.00 37.50 404 GLU A CA 1
ATOM 3196 C C . GLU A 1 404 ? 8.583 -8.400 30.222 1.00 37.50 404 GLU A C 1
ATOM 3198 O O . GLU A 1 404 ? 8.062 -7.328 30.513 1.00 37.50 404 GLU A O 1
ATOM 3203 N N . GLY A 1 405 ? 8.900 -9.330 31.134 1.00 43.56 405 GLY A N 1
ATOM 3204 C CA . GLY A 1 405 ? 9.285 -9.020 32.523 1.00 43.56 405 GLY A CA 1
ATOM 3205 C C . GLY A 1 405 ? 8.182 -8.721 33.553 1.00 43.56 405 GLY A C 1
ATOM 3206 O O . GLY A 1 405 ? 7.323 -7.866 33.364 1.00 43.56 405 GLY A O 1
ATOM 3207 N N . ASP A 1 406 ? 8.297 -9.400 34.697 1.00 39.66 406 ASP A N 1
ATOM 3208 C CA . ASP A 1 406 ? 7.918 -8.942 36.042 1.00 39.66 406 ASP A CA 1
ATOM 3209 C C . ASP A 1 406 ? 6.453 -8.565 36.318 1.00 39.66 406 ASP A C 1
ATOM 3211 O O . ASP A 1 406 ? 6.153 -7.517 36.892 1.00 39.66 406 ASP A O 1
ATOM 3215 N N . CYS A 1 407 ? 5.506 -9.457 36.028 1.00 46.22 407 CYS A N 1
ATOM 3216 C CA . CYS A 1 407 ? 4.279 -9.462 36.828 1.00 46.22 407 CYS A CA 1
ATOM 3217 C C . CYS A 1 407 ? 4.541 -10.337 38.065 1.00 46.22 407 CYS A C 1
ATOM 3219 O O . CYS A 1 407 ? 4.355 -11.552 38.024 1.00 46.22 407 CYS A O 1
ATOM 3221 N N . GLU A 1 408 ? 5.054 -9.715 39.136 1.00 47.56 408 GLU A N 1
ATOM 3222 C CA . GLU A 1 408 ? 5.225 -10.337 40.458 1.00 47.56 408 GLU A CA 1
ATOM 3223 C C . GLU A 1 408 ? 3.911 -10.962 40.971 1.00 47.56 408 GLU A C 1
ATOM 3225 O O . GLU A 1 408 ? 2.822 -10.681 40.463 1.00 47.56 408 GLU A O 1
ATOM 3230 N N . ALA A 1 409 ? 4.007 -11.784 42.025 1.00 49.50 409 ALA A N 1
ATOM 3231 C CA . ALA A 1 409 ? 2.909 -12.541 42.641 1.00 49.50 409 ALA A CA 1
ATOM 3232 C C . ALA A 1 409 ? 1.644 -11.717 42.994 1.00 49.50 409 ALA A C 1
ATOM 3234 O O . ALA A 1 409 ? 0.573 -12.295 43.179 1.00 49.50 409 ALA A O 1
ATOM 3235 N N . THR A 1 410 ? 1.738 -10.382 43.036 1.00 54.09 410 THR A N 1
ATOM 3236 C CA . THR A 1 410 ? 0.601 -9.450 43.038 1.00 54.09 410 THR A CA 1
ATOM 3237 C C . THR A 1 410 ? 0.664 -8.520 41.814 1.00 54.09 410 THR A C 1
ATOM 3239 O O . THR A 1 410 ? 1.446 -7.565 41.821 1.00 54.09 410 THR A O 1
ATOM 3242 N N . PRO A 1 411 ? -0.157 -8.742 40.769 1.00 62.53 411 PRO A N 1
ATOM 3243 C CA . PRO A 1 411 ? -0.176 -7.893 39.581 1.00 62.53 411 PRO A CA 1
ATOM 3244 C C . PRO A 1 411 ? -0.514 -6.440 39.935 1.00 62.53 411 PRO A C 1
ATOM 3246 O O . PRO A 1 411 ? -1.511 -6.156 40.598 1.00 62.53 411 PRO A O 1
ATOM 3249 N N . THR A 1 412 ? 0.314 -5.497 39.486 1.00 80.31 412 THR A N 1
ATOM 3250 C CA . THR A 1 412 ? 0.003 -4.066 39.594 1.00 80.31 412 THR A CA 1
ATOM 3251 C C . THR A 1 412 ? -0.919 -3.640 38.457 1.00 80.31 412 THR A C 1
ATOM 3253 O O . THR A 1 412 ? -0.882 -4.205 37.359 1.00 80.31 412 THR A O 1
ATOM 3256 N N . TRP A 1 413 ? -1.682 -2.561 38.655 1.00 82.38 413 TRP A N 1
ATOM 3257 C CA . TRP A 1 413 ? -2.548 -2.033 37.597 1.00 82.38 413 TRP A CA 1
ATOM 3258 C C . TRP A 1 413 ? -1.777 -1.650 36.322 1.00 82.38 413 TRP A C 1
ATOM 3260 O O . TRP A 1 413 ? -2.341 -1.673 35.224 1.00 82.38 413 TRP A O 1
ATOM 3270 N N . LYS A 1 414 ? -0.475 -1.345 36.447 1.00 84.94 414 LYS A N 1
ATOM 3271 C CA . LYS A 1 414 ? 0.441 -1.076 35.331 1.00 84.94 414 LYS A CA 1
ATOM 3272 C C . LYS A 1 414 ? 0.710 -2.334 34.496 1.00 84.94 414 LYS A C 1
ATOM 3274 O O . LYS A 1 414 ? 0.577 -2.266 33.275 1.00 84.94 414 LYS A O 1
ATOM 3279 N N . CYS A 1 415 ? 1.016 -3.471 35.136 1.00 82.69 415 CYS A N 1
ATOM 3280 C CA . CYS A 1 415 ? 1.178 -4.767 34.452 1.00 82.69 415 CYS A CA 1
ATOM 3281 C C . CYS A 1 415 ? -0.113 -5.139 33.700 1.00 82.69 415 CYS A C 1
ATOM 3283 O O . CYS A 1 415 ? -0.085 -5.440 32.508 1.00 82.69 415 CYS A O 1
ATOM 3285 N N . GLU A 1 416 ? -1.273 -5.021 34.346 1.00 85.00 416 GLU A N 1
ATOM 3286 C CA . GLU A 1 416 ? -2.561 -5.357 33.726 1.00 85.00 416 GLU A CA 1
ATOM 3287 C C . GLU A 1 416 ? -2.894 -4.471 32.520 1.00 85.00 416 GLU A C 1
ATOM 3289 O O . GLU A 1 416 ? -3.362 -4.951 31.487 1.00 85.00 416 GLU A O 1
ATOM 3294 N N . THR A 1 417 ? -2.606 -3.173 32.630 1.00 88.50 417 THR A N 1
ATOM 3295 C CA . THR A 1 417 ? -2.763 -2.210 31.532 1.00 88.50 417 THR A CA 1
ATOM 3296 C C . THR A 1 417 ? -1.874 -2.587 30.347 1.00 88.50 417 THR A C 1
ATOM 3298 O O . THR A 1 417 ? -2.321 -2.540 29.200 1.00 88.50 417 THR A O 1
ATOM 3301 N N . HIS A 1 418 ? -0.631 -3.002 30.605 1.00 85.12 418 HIS A N 1
ATOM 3302 C CA . HIS A 1 418 ? 0.292 -3.466 29.570 1.00 85.12 418 HIS A CA 1
ATOM 3303 C C . HIS A 1 418 ? -0.233 -4.731 28.866 1.00 85.12 418 HIS A C 1
ATOM 3305 O O . HIS A 1 418 ? -0.262 -4.781 27.635 1.00 85.12 418 HIS A O 1
ATOM 3311 N N . LEU A 1 419 ? -0.732 -5.713 29.621 1.00 85.19 419 LEU A N 1
ATOM 3312 C CA . LEU A 1 419 ? -1.302 -6.946 29.066 1.00 85.19 419 LEU A CA 1
ATOM 3313 C C . LEU A 1 419 ? -2.537 -6.680 28.191 1.00 85.19 419 LEU A C 1
ATOM 3315 O O . LEU A 1 419 ? -2.637 -7.220 27.088 1.00 85.19 419 LEU A O 1
ATOM 3319 N N . LEU A 1 420 ? -3.452 -5.810 28.634 1.00 90.06 420 LEU A N 1
ATOM 3320 C CA . LEU A 1 420 ? -4.621 -5.411 27.840 1.00 90.06 420 LEU A CA 1
ATOM 3321 C C . LEU A 1 420 ? -4.218 -4.744 26.520 1.00 90.06 420 LEU A C 1
ATOM 3323 O O . LEU A 1 420 ? -4.803 -5.031 25.476 1.00 90.06 420 LEU A O 1
ATOM 3327 N N . HIS A 1 421 ? -3.214 -3.870 26.554 1.00 90.19 421 HIS A N 1
ATOM 3328 C CA . HIS A 1 421 ? -2.686 -3.201 25.371 1.00 90.19 421 HIS A CA 1
ATOM 3329 C C . HIS A 1 421 ? -2.018 -4.173 24.383 1.00 90.19 421 HIS A C 1
ATOM 3331 O O . HIS A 1 421 ? -2.246 -4.071 23.175 1.00 90.19 421 HIS A O 1
ATOM 3337 N N . ASN A 1 422 ? -1.254 -5.150 24.879 1.00 86.75 422 ASN A N 1
ATOM 3338 C CA . ASN A 1 422 ? -0.645 -6.189 24.046 1.00 86.75 422 ASN A CA 1
ATOM 3339 C C . ASN A 1 422 ? -1.705 -7.083 23.395 1.00 86.75 422 ASN A C 1
ATOM 3341 O O . ASN A 1 422 ? -1.620 -7.358 22.198 1.00 86.75 422 ASN A O 1
ATOM 3345 N N . LEU A 1 423 ? -2.749 -7.463 24.137 1.00 90.25 423 LEU A N 1
ATOM 3346 C CA . LEU A 1 423 ? -3.874 -8.203 23.572 1.00 90.25 423 LEU A CA 1
ATOM 3347 C C . LEU A 1 423 ? -4.649 -7.365 22.546 1.00 90.25 423 LEU A C 1
ATOM 3349 O O . LEU A 1 423 ? -5.004 -7.861 21.480 1.00 90.25 423 LEU A O 1
ATOM 3353 N N . ALA A 1 424 ? -4.869 -6.077 22.821 1.00 93.12 424 ALA A N 1
ATOM 3354 C CA . ALA A 1 424 ? -5.491 -5.172 21.860 1.00 93.12 424 ALA A CA 1
ATOM 3355 C C . ALA A 1 424 ? -4.688 -5.105 20.553 1.00 93.12 424 ALA A C 1
ATOM 3357 O O . ALA A 1 424 ? -5.290 -5.103 19.478 1.00 93.12 424 ALA A O 1
ATOM 3358 N N . LEU A 1 425 ? -3.353 -5.081 20.638 1.00 89.31 425 LEU A N 1
ATOM 3359 C CA . LEU A 1 425 ? -2.463 -5.091 19.478 1.00 89.31 425 LEU A CA 1
ATOM 3360 C C . LEU A 1 425 ? -2.539 -6.422 18.726 1.00 89.31 425 LEU A C 1
ATOM 3362 O O . LEU A 1 425 ? -2.702 -6.394 17.510 1.00 89.31 425 LEU A O 1
ATOM 3366 N N . LEU A 1 426 ? -2.496 -7.556 19.431 1.00 88.50 426 LEU A N 1
ATOM 3367 C CA . LEU A 1 426 ? -2.594 -8.901 18.850 1.00 88.50 426 LEU A CA 1
ATOM 3368 C C . LEU A 1 426 ? -3.829 -9.054 17.948 1.00 88.50 426 LEU A C 1
ATOM 3370 O O . LEU A 1 426 ? -3.745 -9.617 16.861 1.00 88.50 426 LEU A O 1
ATOM 3374 N N . LEU A 1 427 ? -4.974 -8.499 18.359 1.00 91.12 427 LEU A N 1
ATOM 3375 C CA . LEU A 1 427 ? -6.219 -8.614 17.592 1.00 91.12 427 LEU A CA 1
ATOM 3376 C C . LEU A 1 427 ? -6.197 -7.877 16.243 1.00 91.12 427 LEU A C 1
ATOM 3378 O O . LEU A 1 427 ? -6.954 -8.244 15.348 1.00 91.12 427 LEU A O 1
ATOM 3382 N N . VAL A 1 428 ? -5.356 -6.853 16.076 1.00 90.44 428 VAL A N 1
ATOM 3383 C CA . VAL A 1 428 ? -5.275 -6.040 14.841 1.00 90.44 428 VAL A CA 1
ATOM 3384 C C . VAL A 1 428 ? -3.935 -6.169 14.110 1.00 90.44 428 VAL A C 1
ATOM 3386 O O . VAL A 1 428 ? -3.757 -5.601 13.031 1.00 90.44 428 VAL A O 1
ATOM 3389 N N . CYS A 1 429 ? -2.996 -6.911 14.691 1.00 85.06 429 CYS A N 1
ATOM 3390 C CA . CYS A 1 429 ? -1.632 -7.100 14.223 1.00 85.06 429 CYS A CA 1
ATOM 3391 C C . CYS A 1 429 ? -1.268 -8.580 14.387 1.00 85.06 429 CYS A C 1
ATOM 3393 O O . CYS A 1 429 ? -0.756 -9.001 15.425 1.00 85.06 429 CYS A O 1
ATOM 3395 N N . THR A 1 430 ? -1.596 -9.369 13.366 1.00 72.44 430 THR A N 1
ATOM 3396 C CA . THR A 1 430 ? -1.376 -10.819 13.335 1.00 72.44 430 THR A CA 1
ATOM 3397 C C . THR A 1 430 ? 0.104 -11.139 13.118 1.00 72.44 430 THR A C 1
ATOM 3399 O O . THR A 1 430 ? 0.820 -10.384 12.447 1.00 72.44 430 THR A O 1
ATOM 3402 N N . GLY A 1 431 ? 0.558 -12.266 13.672 1.00 68.19 431 GLY A N 1
ATOM 3403 C CA . GLY A 1 431 ? 1.837 -12.873 13.287 1.00 68.19 431 GLY A CA 1
ATOM 3404 C C . GLY A 1 431 ? 1.732 -13.545 11.912 1.00 68.19 431 GLY A C 1
ATOM 3405 O O . GLY A 1 431 ? 0.626 -13.817 11.442 1.00 68.19 431 GLY A O 1
ATOM 3406 N N . ALA A 1 432 ? 2.863 -13.807 11.258 1.00 65.62 432 ALA A N 1
ATOM 3407 C CA . ALA A 1 432 ? 2.917 -14.559 10.004 1.00 65.62 432 ALA A CA 1
ATOM 3408 C C . ALA A 1 432 ? 4.195 -15.406 9.917 1.00 65.62 432 ALA A C 1
ATOM 3410 O O . ALA A 1 432 ? 5.201 -15.077 10.550 1.00 65.62 432 ALA A O 1
ATOM 3411 N N . GLU A 1 433 ? 4.161 -16.476 9.115 1.00 59.53 433 GLU A N 1
ATOM 3412 C CA . GLU A 1 433 ? 5.344 -17.287 8.808 1.00 59.53 433 GLU A CA 1
ATOM 3413 C C . GLU A 1 433 ? 6.323 -16.462 7.957 1.00 59.53 433 GLU A C 1
ATOM 3415 O O . GLU A 1 433 ? 6.066 -16.132 6.800 1.00 59.53 433 GLU A O 1
ATOM 3420 N N . SER A 1 434 ? 7.448 -16.064 8.556 1.00 54.66 434 SER A N 1
ATOM 3421 C CA . SER A 1 434 ? 8.418 -15.159 7.928 1.00 54.66 434 SER A CA 1
ATOM 3422 C C . SER A 1 434 ? 9.154 -15.818 6.758 1.00 54.66 434 SER A C 1
ATOM 3424 O O . SER A 1 434 ? 9.655 -16.940 6.891 1.00 54.66 434 SER A O 1
ATOM 3426 N N . PRO A 1 435 ? 9.317 -15.085 5.639 1.00 52.03 435 PRO A N 1
ATOM 3427 C CA . PRO A 1 435 ? 10.658 -14.930 5.077 1.00 52.03 435 PRO A CA 1
ATOM 3428 C C . PRO A 1 435 ? 10.774 -13.658 4.221 1.00 52.03 435 PRO A C 1
ATOM 3430 O O . PRO A 1 435 ? 10.470 -13.675 3.032 1.00 52.03 435 PRO A O 1
ATOM 3433 N N . VAL A 1 436 ? 11.280 -12.560 4.773 1.00 49.44 436 VAL A N 1
ATOM 3434 C CA . VAL A 1 436 ? 12.080 -11.637 3.956 1.00 49.44 436 VAL A CA 1
ATOM 3435 C C . VAL A 1 436 ? 13.252 -11.210 4.823 1.00 49.44 436 VAL A C 1
ATOM 3437 O O . VAL A 1 436 ? 13.062 -10.714 5.934 1.00 49.44 436 VAL A O 1
ATOM 3440 N N . ASP A 1 437 ? 14.461 -11.500 4.353 1.00 46.59 437 ASP A N 1
ATOM 3441 C CA . ASP A 1 437 ? 15.696 -11.025 4.967 1.00 46.59 437 ASP A CA 1
ATOM 3442 C C . ASP A 1 437 ? 15.698 -9.501 5.100 1.00 46.59 437 ASP A C 1
ATOM 3444 O O . ASP A 1 437 ? 14.927 -8.804 4.433 1.00 46.59 437 ASP A O 1
ATOM 3448 N N . ALA A 1 438 ? 16.527 -9.018 6.029 1.00 46.34 438 ALA A N 1
ATOM 3449 C CA . ALA A 1 438 ? 16.600 -7.632 6.471 1.00 46.34 438 ALA A CA 1
ATOM 3450 C C . ALA A 1 438 ? 16.340 -6.642 5.325 1.00 46.34 438 ALA A C 1
ATOM 3452 O O . ALA A 1 438 ? 17.020 -6.672 4.292 1.00 46.34 438 ALA A O 1
ATOM 3453 N N . LEU A 1 439 ? 15.364 -5.749 5.543 1.00 47.16 439 LEU A N 1
ATOM 3454 C CA . LEU A 1 439 ? 15.036 -4.629 4.651 1.00 47.16 439 LEU A CA 1
ATOM 3455 C C . LEU A 1 439 ? 16.287 -3.815 4.250 1.00 47.16 439 LEU A C 1
ATOM 3457 O O . LEU A 1 439 ? 16.283 -3.151 3.217 1.00 47.16 439 LEU A O 1
ATOM 3461 N N . ASP A 1 440 ? 17.354 -3.931 5.040 1.00 42.75 440 ASP A N 1
ATOM 3462 C CA . ASP A 1 440 ? 18.654 -3.281 4.898 1.00 42.75 440 ASP A CA 1
ATOM 3463 C C . ASP A 1 440 ? 19.469 -3.727 3.666 1.00 42.75 440 ASP A C 1
ATOM 3465 O O . ASP A 1 440 ? 20.388 -3.023 3.263 1.00 42.75 440 ASP A O 1
ATOM 3469 N N . THR A 1 441 ? 19.146 -4.860 3.027 1.00 40.38 441 THR A N 1
ATOM 3470 C CA . THR A 1 441 ? 19.920 -5.396 1.878 1.00 40.38 441 THR A CA 1
ATOM 3471 C C . THR A 1 441 ? 19.388 -4.979 0.500 1.00 40.38 441 THR A C 1
ATOM 3473 O O . THR A 1 441 ? 19.811 -5.510 -0.526 1.00 40.38 441 THR A O 1
ATOM 3476 N N . LEU A 1 442 ? 18.413 -4.069 0.444 1.00 44.78 442 LEU A N 1
ATOM 3477 C CA . LEU A 1 442 ? 17.536 -3.934 -0.720 1.00 44.78 442 LEU A CA 1
ATOM 3478 C C . LEU A 1 442 ? 17.770 -2.644 -1.507 1.00 44.78 442 LEU A C 1
ATOM 3480 O O . LEU A 1 442 ? 17.915 -1.581 -0.902 1.00 44.78 442 LEU A O 1
ATOM 3484 N N . PRO A 1 443 ? 17.714 -2.693 -2.853 1.00 43.25 443 PRO A N 1
ATOM 3485 C CA . PRO A 1 443 ? 17.754 -1.480 -3.655 1.00 43.25 443 PRO A CA 1
ATOM 3486 C C . PRO A 1 443 ? 16.538 -0.603 -3.323 1.00 43.25 443 PRO A C 1
ATOM 3488 O O . PRO A 1 443 ? 15.397 -1.076 -3.311 1.00 43.25 443 PRO A O 1
ATOM 3491 N N . ARG A 1 444 ? 16.797 0.680 -3.037 1.00 56.78 444 ARG A N 1
ATOM 3492 C CA . ARG A 1 444 ? 15.824 1.714 -2.638 1.00 56.78 444 ARG A CA 1
ATOM 3493 C C . ARG A 1 444 ? 14.935 2.145 -3.810 1.00 56.78 444 ARG A C 1
ATOM 3495 O O . ARG A 1 444 ? 14.926 3.311 -4.193 1.00 56.78 444 ARG A O 1
ATOM 3502 N N . VAL A 1 445 ? 14.216 1.214 -4.432 1.00 66.00 445 VAL A N 1
ATOM 3503 C CA . VAL A 1 445 ? 13.344 1.554 -5.559 1.00 66.00 445 VAL A CA 1
ATOM 3504 C C . VAL A 1 445 ? 11.925 1.799 -5.069 1.00 66.00 445 VAL A C 1
ATOM 3506 O O . VAL A 1 445 ? 11.243 0.864 -4.653 1.00 66.00 445 VAL A O 1
ATOM 3509 N N . LYS A 1 446 ? 11.479 3.058 -5.136 1.00 76.75 446 LYS A N 1
ATOM 3510 C CA . LYS A 1 446 ? 10.107 3.437 -4.782 1.00 76.75 446 LYS A CA 1
ATOM 3511 C C . LYS A 1 446 ? 9.092 2.634 -5.594 1.00 76.75 446 LYS A C 1
ATOM 3513 O O . LYS A 1 446 ? 9.199 2.537 -6.818 1.00 76.75 446 LYS A O 1
ATOM 3518 N N . ARG A 1 447 ? 8.081 2.087 -4.920 1.00 81.56 447 ARG A N 1
ATOM 3519 C CA . ARG A 1 447 ? 6.933 1.394 -5.539 1.00 81.56 447 ARG A CA 1
ATOM 3520 C C . ARG A 1 447 ? 5.764 2.336 -5.780 1.00 81.56 447 ARG A C 1
ATOM 3522 O O . ARG A 1 447 ? 4.804 1.944 -6.443 1.00 81.56 447 ARG A O 1
ATOM 3529 N N . MET A 1 448 ? 5.852 3.552 -5.264 1.00 88.44 448 MET A N 1
ATOM 3530 C CA . MET A 1 448 ? 4.813 4.559 -5.330 1.00 88.44 448 MET A CA 1
ATOM 3531 C C . MET A 1 448 ? 5.294 5.817 -6.061 1.00 88.44 448 MET A C 1
ATOM 3533 O O . MET A 1 448 ? 6.386 6.319 -5.802 1.00 88.44 448 MET A O 1
ATOM 3537 N N . ASP A 1 449 ? 4.468 6.314 -6.979 1.00 86.06 449 ASP A N 1
ATOM 3538 C CA . ASP A 1 449 ? 4.563 7.666 -7.519 1.00 86.06 449 ASP A CA 1
ATOM 3539 C C . ASP A 1 449 ? 3.768 8.574 -6.581 1.00 86.06 449 ASP A C 1
ATOM 3541 O O . ASP A 1 449 ? 2.557 8.405 -6.387 1.00 86.06 449 ASP A O 1
ATOM 3545 N N . SER A 1 450 ? 4.484 9.492 -5.942 1.00 89.25 450 SER A N 1
ATOM 3546 C CA . SER A 1 450 ? 3.958 10.400 -4.931 1.00 89.25 450 SER A CA 1
ATOM 3547 C C . SER A 1 450 ? 4.221 11.870 -5.242 1.00 89.25 450 SER A C 1
ATOM 3549 O O . SER A 1 450 ? 3.922 12.714 -4.399 1.00 89.25 450 SER A O 1
ATOM 3551 N N . ASP A 1 451 ? 4.758 12.195 -6.419 1.00 87.25 451 ASP A N 1
ATOM 3552 C CA . ASP A 1 451 ? 5.268 13.541 -6.728 1.00 87.25 451 ASP A CA 1
ATOM 3553 C C . ASP A 1 451 ? 4.166 14.607 -6.679 1.00 87.25 451 ASP A C 1
ATOM 3555 O O . ASP A 1 451 ? 4.386 15.762 -6.315 1.00 87.25 451 ASP A O 1
ATOM 3559 N N . TRP A 1 452 ? 2.938 14.192 -6.982 1.00 90.25 452 TRP A N 1
ATOM 3560 C CA . TRP A 1 452 ? 1.744 15.033 -6.966 1.00 90.25 452 TRP A CA 1
ATOM 3561 C C . TRP A 1 452 ? 0.774 14.693 -5.834 1.00 90.25 452 TRP A C 1
ATOM 3563 O O . TRP A 1 452 ? -0.332 15.235 -5.768 1.00 90.25 452 TRP A O 1
ATOM 3573 N N . ALA A 1 453 ? 1.160 13.803 -4.922 1.00 91.44 453 ALA A N 1
ATOM 3574 C CA . ALA A 1 453 ? 0.292 13.379 -3.838 1.00 91.44 453 ALA A CA 1
ATOM 3575 C C . ALA A 1 453 ? 0.188 14.462 -2.742 1.00 91.44 453 ALA A C 1
ATOM 3577 O O . ALA A 1 453 ? 1.126 15.228 -2.516 1.00 91.44 453 ALA A O 1
ATOM 3578 N N . GLY A 1 454 ? -0.960 14.547 -2.062 1.00 90.12 454 GLY A N 1
ATOM 3579 C CA . GLY A 1 454 ? -1.119 15.364 -0.848 1.00 90.12 454 GLY A CA 1
ATOM 3580 C C . GLY A 1 454 ? -2.363 14.989 -0.040 1.00 90.12 454 GLY A C 1
ATOM 3581 O O . GLY A 1 454 ? -3.460 14.907 -0.593 1.00 90.12 454 GLY A O 1
ATOM 3582 N N . ALA A 1 455 ? -2.214 14.778 1.271 1.00 87.94 455 ALA A N 1
ATOM 3583 C CA . ALA A 1 455 ? -3.292 14.318 2.155 1.00 87.94 455 ALA A CA 1
ATOM 3584 C C . ALA A 1 455 ? -4.291 15.432 2.506 1.00 87.94 455 ALA A C 1
ATOM 3586 O O . ALA A 1 455 ? -5.439 15.159 2.876 1.00 87.94 455 ALA A O 1
ATOM 3587 N N . SER A 1 456 ? -3.854 16.693 2.441 1.00 81.12 456 SER A N 1
ATOM 3588 C CA . SER A 1 456 ? -4.702 17.871 2.646 1.00 81.12 456 SER A CA 1
ATOM 3589 C C . SER A 1 456 ? -5.641 18.148 1.469 1.00 81.12 456 SER A C 1
ATOM 3591 O O . SER A 1 456 ? -6.695 18.743 1.684 1.00 81.12 456 SER A O 1
ATOM 3593 N N . GLY A 1 457 ? -5.278 17.696 0.263 1.00 78.06 457 GLY A N 1
ATOM 3594 C CA . GLY A 1 457 ? -5.898 18.082 -1.009 1.00 78.06 457 GLY A CA 1
ATOM 3595 C C . GLY A 1 457 ? -5.267 19.326 -1.655 1.00 78.06 457 GLY A C 1
ATOM 3596 O O . GLY A 1 457 ? -5.388 19.502 -2.868 1.00 78.06 457 GLY A O 1
ATOM 3597 N N . ASP A 1 458 ? -4.527 20.130 -0.887 1.00 84.75 458 ASP A N 1
ATOM 3598 C CA . ASP A 1 458 ? -3.875 21.363 -1.345 1.00 84.75 458 ASP A CA 1
ATOM 3599 C C . ASP A 1 458 ? -2.503 21.077 -1.963 1.00 84.75 458 ASP A C 1
ATOM 3601 O O . ASP A 1 458 ? -1.818 20.121 -1.594 1.00 84.75 458 ASP A O 1
ATOM 3605 N N . LEU A 1 459 ? -2.105 21.838 -2.987 1.00 90.94 459 LEU A N 1
ATOM 3606 C CA . LEU A 1 459 ? -0.773 21.705 -3.597 1.00 90.94 459 LEU A CA 1
ATOM 3607 C C . LEU A 1 459 ? 0.284 22.280 -2.649 1.00 90.94 459 LEU A C 1
ATOM 3609 O O . LEU A 1 459 ? 0.078 23.342 -2.061 1.00 90.94 459 LEU A O 1
ATOM 3613 N N . SER A 1 460 ? 1.418 21.588 -2.513 1.00 92.94 460 SER A N 1
ATOM 3614 C CA . SER A 1 460 ? 2.608 22.189 -1.904 1.00 92.94 460 SER A CA 1
ATOM 3615 C C . SER A 1 460 ? 3.080 23.379 -2.735 1.00 92.94 460 SER A C 1
ATOM 3617 O O . SER A 1 460 ? 2.792 23.469 -3.930 1.00 92.94 460 SER A O 1
ATOM 3619 N N . VAL A 1 461 ? 3.882 24.267 -2.144 1.00 93.44 461 VAL A N 1
ATOM 3620 C CA . VAL A 1 461 ? 4.469 25.396 -2.891 1.00 93.44 461 VAL A CA 1
ATOM 3621 C C . VAL A 1 461 ? 5.315 24.901 -4.074 1.00 93.44 461 VAL A C 1
ATOM 3623 O O . VAL A 1 461 ? 5.356 25.532 -5.130 1.00 93.44 461 VAL A O 1
ATOM 3626 N N . VAL A 1 462 ? 5.980 23.752 -3.914 1.00 90.81 462 VAL A N 1
ATOM 3627 C CA . VAL A 1 462 ? 6.774 23.116 -4.975 1.00 90.81 462 VAL A CA 1
ATOM 3628 C C . VAL A 1 462 ? 5.875 22.534 -6.068 1.00 90.81 462 VAL A C 1
ATOM 3630 O O . VAL A 1 462 ? 6.142 22.758 -7.247 1.00 90.81 462 VAL A O 1
ATOM 3633 N N . GLN A 1 463 ? 4.806 21.822 -5.698 1.00 93.81 463 GLN A N 1
ATOM 3634 C CA . GLN A 1 463 ? 3.846 21.261 -6.653 1.00 93.81 463 GLN A CA 1
ATOM 3635 C C . GLN A 1 463 ? 3.127 22.361 -7.432 1.00 93.81 463 GLN A C 1
ATOM 3637 O O . GLN A 1 463 ? 3.024 22.266 -8.649 1.00 93.81 463 GLN A O 1
ATOM 3642 N N . ASP A 1 464 ? 2.685 23.428 -6.766 1.00 93.50 464 ASP A N 1
ATOM 3643 C CA . ASP A 1 464 ? 2.037 24.562 -7.426 1.00 93.50 464 ASP A CA 1
ATOM 3644 C C . ASP A 1 464 ? 2.967 25.204 -8.464 1.00 93.50 464 ASP A C 1
ATOM 3646 O O . ASP A 1 464 ? 2.599 25.336 -9.629 1.00 93.50 464 ASP A O 1
ATOM 3650 N N . ARG A 1 465 ? 4.230 25.472 -8.100 1.00 91.69 465 ARG A N 1
ATOM 3651 C CA . ARG A 1 465 ? 5.233 25.986 -9.047 1.00 91.69 465 ARG A CA 1
ATOM 3652 C C . ARG A 1 465 ? 5.439 25.051 -10.243 1.00 91.69 465 ARG A C 1
ATOM 3654 O O . ARG A 1 465 ? 5.491 25.526 -11.375 1.00 91.69 465 ARG A O 1
ATOM 3661 N N . ARG A 1 466 ? 5.562 23.739 -10.002 1.00 92.31 466 ARG A N 1
ATOM 3662 C CA . ARG A 1 466 ? 5.689 22.735 -11.073 1.00 92.31 466 ARG A CA 1
ATOM 3663 C C . ARG A 1 466 ? 4.445 22.714 -11.961 1.00 92.31 466 ARG A C 1
ATOM 3665 O O . ARG A 1 466 ? 4.578 22.567 -13.166 1.00 92.31 466 ARG A O 1
ATOM 3672 N N . LEU A 1 467 ? 3.252 22.901 -11.394 1.00 93.56 467 LEU A N 1
ATOM 3673 C CA . LEU A 1 467 ? 2.004 22.886 -12.152 1.00 93.56 467 LEU A CA 1
ATOM 3674 C C . LEU A 1 467 ? 1.930 24.118 -13.048 1.00 93.56 467 LEU A C 1
ATOM 3676 O O . LEU A 1 467 ? 1.638 23.986 -14.229 1.00 93.56 467 LEU A O 1
ATOM 3680 N N . GLN A 1 468 ? 2.270 25.295 -12.519 1.00 91.88 468 GLN A N 1
ATOM 3681 C CA . GLN A 1 468 ? 2.314 26.536 -13.295 1.00 91.88 468 GLN A CA 1
ATOM 3682 C C . GLN A 1 468 ? 3.289 26.455 -14.479 1.00 91.88 468 GLN A C 1
ATOM 3684 O O . GLN A 1 468 ? 3.010 27.028 -15.528 1.00 91.88 468 GLN A O 1
ATOM 3689 N N . ALA A 1 469 ? 4.390 25.706 -14.357 1.00 91.25 469 ALA A N 1
ATOM 3690 C CA . ALA A 1 469 ? 5.332 25.492 -15.458 1.00 91.25 469 ALA A CA 1
ATOM 3691 C C . ALA A 1 469 ? 4.743 24.680 -16.632 1.00 91.25 469 ALA A C 1
ATOM 3693 O O . ALA A 1 469 ? 5.226 24.803 -17.753 1.00 91.25 469 ALA A O 1
ATOM 3694 N N . LEU A 1 470 ? 3.686 23.893 -16.396 1.00 91.31 470 LEU A N 1
ATOM 3695 C CA . LEU A 1 470 ? 2.978 23.123 -17.429 1.00 91.31 470 LEU A CA 1
ATOM 3696 C C . LEU A 1 470 ? 1.859 23.924 -18.111 1.00 91.31 470 LEU A C 1
ATOM 3698 O O . LEU A 1 470 ? 1.196 23.418 -19.019 1.00 91.31 470 LEU A O 1
ATOM 3702 N N . ARG A 1 471 ? 1.582 25.146 -17.641 1.00 91.50 471 ARG A N 1
ATOM 3703 C CA . ARG A 1 471 ? 0.474 25.960 -18.141 1.00 91.50 471 ARG A CA 1
ATOM 3704 C C . ARG A 1 471 ? 0.709 26.323 -19.609 1.00 91.50 471 ARG A C 1
ATOM 3706 O O . ARG A 1 471 ? 1.755 26.857 -19.972 1.00 91.50 471 ARG A O 1
ATOM 3713 N N . ARG A 1 472 ? -0.304 26.108 -20.452 1.00 88.25 472 ARG A N 1
ATOM 3714 C CA . ARG A 1 472 ? -0.304 26.583 -21.841 1.00 88.25 472 ARG A CA 1
ATOM 3715 C C . ARG A 1 472 ? -0.327 28.120 -21.857 1.00 88.25 472 ARG A C 1
ATOM 3717 O O . ARG A 1 472 ? -1.107 28.722 -21.119 1.00 88.25 472 ARG A O 1
ATOM 3724 N N . PRO A 1 473 ? 0.434 28.766 -22.754 1.00 81.12 473 PRO A N 1
ATOM 3725 C CA . PRO A 1 473 ? 0.458 30.226 -22.872 1.00 81.12 473 PRO A CA 1
ATOM 3726 C C . PRO A 1 473 ? -0.814 30.830 -23.503 1.00 81.12 473 PRO A C 1
ATOM 3728 O O . PRO A 1 473 ? -0.968 32.046 -23.508 1.00 81.12 473 PRO A O 1
ATOM 3731 N N . SER A 1 474 ? -1.725 30.010 -24.043 1.00 70.94 474 SER A N 1
ATOM 3732 C CA . SER A 1 474 ? -2.945 30.469 -24.724 1.00 70.94 474 SER A CA 1
ATOM 3733 C C . SER A 1 474 ? -4.119 30.697 -23.762 1.00 70.94 474 SER A C 1
ATOM 3735 O O . SER A 1 474 ? -4.354 29.905 -22.844 1.00 70.94 474 SER A O 1
ATOM 3737 N N . SER A 1 475 ? -4.893 31.755 -24.017 1.00 64.94 475 SER A N 1
ATOM 3738 C CA . SER A 1 475 ? -6.161 32.075 -23.346 1.00 64.94 475 SER A CA 1
ATOM 3739 C C . SER A 1 475 ? -7.402 31.580 -24.106 1.00 64.94 475 SER A C 1
ATOM 3741 O O . SER A 1 475 ? -8.519 31.776 -23.631 1.00 64.94 475 SER A O 1
ATOM 3743 N N . ALA A 1 476 ? -7.235 30.944 -25.272 1.00 71.31 476 ALA A N 1
ATOM 3744 C CA . ALA A 1 476 ? -8.355 30.450 -26.067 1.00 71.31 476 ALA A CA 1
ATOM 3745 C C . ALA A 1 476 ? -9.031 29.245 -25.393 1.00 71.31 476 ALA A C 1
ATOM 3747 O O . ALA A 1 476 ? -8.385 28.236 -25.105 1.00 71.31 476 ALA A O 1
ATOM 3748 N N . LEU A 1 477 ? -10.346 29.334 -25.186 1.00 67.88 477 LEU A N 1
ATOM 3749 C CA . LEU A 1 477 ? -11.165 28.198 -24.773 1.00 67.88 477 LEU A CA 1
ATOM 3750 C C . LEU A 1 477 ? -11.338 27.253 -25.969 1.00 67.88 477 LEU A C 1
ATOM 3752 O O . LEU A 1 477 ? -11.952 27.617 -26.970 1.00 67.88 477 LEU A O 1
ATOM 3756 N N . GLY A 1 478 ? -10.777 26.045 -25.867 1.00 80.12 478 GLY A N 1
ATOM 3757 C CA . GLY A 1 478 ? -11.034 24.962 -26.821 1.00 80.12 478 GLY A CA 1
ATOM 3758 C C . GLY A 1 478 ? -12.503 24.526 -26.845 1.00 80.12 478 GLY A C 1
ATOM 3759 O O . GLY A 1 478 ? -13.310 24.940 -26.013 1.00 80.12 478 GLY A O 1
ATOM 3760 N N . GLN A 1 479 ? -12.865 23.641 -27.771 1.00 90.50 479 GLN A N 1
ATOM 3761 C CA . GLN A 1 479 ? -14.216 23.081 -27.858 1.00 90.50 479 GLN A CA 1
ATOM 3762 C C . GLN A 1 479 ? -14.457 22.052 -26.742 1.00 90.50 479 GLN A C 1
ATOM 3764 O O . GLN A 1 479 ? -13.707 21.088 -26.625 1.00 90.50 479 GLN A O 1
ATOM 3769 N N . LEU A 1 480 ? -15.522 22.205 -25.946 1.00 92.00 480 LEU A N 1
ATOM 3770 C CA . LEU A 1 480 ? -15.886 21.239 -24.898 1.00 92.00 480 LEU A CA 1
ATOM 3771 C C . LEU A 1 480 ? -16.297 19.879 -25.496 1.00 92.00 480 LEU A C 1
ATOM 3773 O O . LEU A 1 480 ? -17.212 19.799 -26.319 1.00 92.00 480 LEU A O 1
ATOM 3777 N N . ILE A 1 481 ? -15.666 18.804 -25.027 1.00 92.88 481 ILE A N 1
ATOM 3778 C CA . ILE A 1 481 ? -15.926 17.423 -25.440 1.00 92.88 481 ILE A CA 1
ATOM 3779 C C . ILE A 1 481 ? -17.155 16.886 -24.692 1.00 92.88 481 ILE A C 1
ATOM 3781 O O . ILE A 1 481 ? -17.181 16.832 -23.463 1.00 92.88 481 ILE A O 1
ATOM 3785 N N . GLN A 1 482 ? -18.174 16.450 -25.438 1.00 93.50 482 GLN A N 1
ATOM 3786 C CA . GLN A 1 482 ? -19.490 16.067 -24.894 1.00 93.50 482 GLN A CA 1
ATOM 3787 C C . GLN A 1 482 ? -19.668 14.558 -24.646 1.00 93.50 482 GLN A C 1
ATOM 3789 O O . GLN A 1 482 ? -20.629 14.145 -23.995 1.00 93.50 482 GLN A O 1
ATOM 3794 N N . SER A 1 483 ? -18.763 13.713 -25.148 1.00 91.12 483 SER A N 1
ATOM 3795 C CA . SER A 1 483 ? -18.911 12.253 -25.108 1.00 91.12 483 SER A CA 1
ATOM 3796 C C . SER A 1 483 ? -17.574 11.513 -25.071 1.00 91.12 483 SER A C 1
ATOM 3798 O O . SER A 1 483 ? -16.541 12.057 -25.453 1.00 91.12 483 SER A O 1
ATOM 3800 N N . GLY A 1 484 ? -17.613 10.238 -24.675 1.00 88.44 484 GLY A N 1
ATOM 3801 C CA . GLY A 1 484 ? -16.442 9.361 -24.630 1.00 88.44 484 GLY A CA 1
ATOM 3802 C C . GLY A 1 484 ? -15.579 9.558 -23.382 1.00 88.44 484 GLY A C 1
ATOM 3803 O O . GLY A 1 484 ? -15.977 10.219 -22.427 1.00 88.44 484 GLY A O 1
ATOM 3804 N N . VAL A 1 485 ? -14.380 8.971 -23.397 1.00 86.94 485 VAL A N 1
ATOM 3805 C CA . VAL A 1 485 ? -13.453 8.959 -22.246 1.00 86.94 485 VAL A CA 1
ATOM 3806 C C . VAL A 1 485 ? -12.886 10.340 -21.889 1.00 86.94 485 VAL A C 1
ATOM 3808 O O . VAL A 1 485 ? -12.412 10.527 -20.775 1.00 86.94 485 VAL A O 1
ATOM 3811 N N . HIS A 1 486 ? -12.987 11.310 -22.807 1.00 91.06 486 HIS A N 1
ATOM 3812 C CA . HIS A 1 486 ? -12.557 12.702 -22.620 1.00 91.06 486 HIS A CA 1
ATOM 3813 C C . HIS A 1 486 ? -13.720 13.664 -22.317 1.00 91.06 486 HIS A C 1
ATOM 3815 O O . HIS A 1 486 ? -13.524 14.879 -22.335 1.00 91.06 486 HIS A O 1
ATOM 3821 N N . LYS A 1 487 ? -14.942 13.162 -22.080 1.00 92.19 487 LYS A N 1
ATOM 3822 C CA . LYS A 1 487 ? -16.111 14.005 -21.786 1.00 92.19 487 LYS A CA 1
ATOM 3823 C C . LYS A 1 487 ? -15.809 14.973 -20.634 1.00 92.19 487 LYS A C 1
ATOM 3825 O O . LYS A 1 487 ? -15.352 14.548 -19.578 1.00 92.19 487 LYS A O 1
ATOM 3830 N N . GLY A 1 488 ? -16.069 16.264 -20.840 1.00 90.50 488 GLY A N 1
ATOM 3831 C CA . GLY A 1 488 ? -15.791 17.332 -19.870 1.00 90.50 488 GLY A CA 1
ATOM 3832 C C . GLY A 1 488 ? -14.421 18.015 -20.019 1.00 90.50 488 GLY A C 1
ATOM 3833 O O . GLY A 1 488 ? -14.196 19.041 -19.381 1.00 90.50 488 GLY A O 1
ATOM 3834 N N . LEU A 1 489 ? -13.522 17.501 -20.869 1.00 92.12 489 LEU A N 1
ATOM 3835 C CA . LEU A 1 489 ? -12.288 18.187 -21.286 1.00 92.12 489 LEU A CA 1
ATOM 3836 C C . LEU A 1 489 ? -12.521 19.017 -22.555 1.00 92.12 489 LEU A C 1
ATOM 3838 O O . LEU A 1 489 ? -13.583 18.941 -23.167 1.00 92.12 489 LEU A O 1
ATOM 3842 N N . HIS A 1 490 ? -11.529 19.805 -22.968 1.00 91.56 490 HIS A N 1
ATOM 3843 C CA . HIS A 1 490 ? -11.604 20.632 -24.174 1.00 91.56 490 HIS A CA 1
ATOM 3844 C C . HIS A 1 490 ? -10.673 20.104 -25.270 1.00 91.56 490 HIS A C 1
ATOM 3846 O O . HIS A 1 490 ? -9.622 19.549 -24.971 1.00 91.56 490 HIS A O 1
ATOM 3852 N N . LEU A 1 491 ? -11.037 20.294 -26.535 1.00 91.12 491 LEU A N 1
ATOM 3853 C CA . LEU A 1 491 ? -10.180 20.062 -27.694 1.00 91.12 491 LEU A CA 1
ATOM 3854 C C . LEU A 1 491 ? -9.674 21.412 -28.214 1.00 91.12 491 LEU A C 1
ATOM 3856 O O . LEU A 1 491 ? -10.478 22.290 -28.531 1.00 91.12 491 LEU A O 1
ATOM 3860 N N . LEU A 1 492 ? -8.356 21.591 -28.278 1.00 89.12 492 LEU A N 1
ATOM 3861 C CA . LEU A 1 492 ? -7.717 22.817 -28.761 1.00 89.12 492 LEU A CA 1
ATOM 3862 C C . LEU A 1 492 ? -6.423 22.477 -29.502 1.00 89.12 492 LEU A C 1
ATOM 3864 O O . LEU A 1 492 ? -5.512 21.902 -28.902 1.00 89.12 492 LEU A O 1
ATOM 3868 N N . ASP A 1 493 ? -6.332 22.880 -30.771 1.00 85.88 493 ASP A N 1
ATOM 3869 C CA . ASP A 1 493 ? -5.196 22.600 -31.663 1.00 85.88 493 ASP A CA 1
ATOM 3870 C C . ASP A 1 493 ? -4.875 21.093 -31.742 1.00 85.88 493 ASP A C 1
ATOM 3872 O O . ASP A 1 493 ? -3.740 20.674 -31.525 1.00 85.88 493 ASP A O 1
ATOM 3876 N N . ASP A 1 494 ? -5.909 20.266 -31.946 1.00 85.38 494 ASP A N 1
ATOM 3877 C CA . ASP A 1 494 ? -5.851 18.792 -31.955 1.00 85.38 494 ASP A CA 1
ATOM 3878 C C . ASP A 1 494 ? -5.326 18.134 -30.662 1.00 85.38 494 ASP A C 1
ATOM 3880 O O . ASP A 1 494 ? -5.111 16.923 -30.607 1.00 85.38 494 ASP A O 1
ATOM 3884 N N . ALA A 1 495 ? -5.177 18.905 -29.582 1.00 89.00 495 ALA A N 1
ATOM 3885 C CA . ALA A 1 495 ? -4.780 18.415 -28.269 1.00 89.00 495 ALA A CA 1
ATOM 3886 C C . ALA A 1 495 ? -5.950 18.434 -27.278 1.00 89.00 495 ALA A C 1
ATOM 3888 O O . ALA A 1 495 ? -6.771 19.354 -27.261 1.00 89.00 495 ALA A O 1
ATOM 3889 N N . VAL A 1 496 ? -5.991 17.431 -26.398 1.00 91.81 496 VAL A N 1
ATOM 3890 C CA . VAL A 1 496 ? -6.920 17.403 -25.263 1.00 91.81 496 VAL A CA 1
ATOM 3891 C C . VAL A 1 496 ? -6.394 18.328 -24.167 1.00 91.81 496 VAL A C 1
ATOM 3893 O O . VAL A 1 496 ? -5.214 18.290 -23.819 1.00 91.81 496 VAL A O 1
ATOM 3896 N N . VAL A 1 497 ? -7.274 19.163 -23.621 1.00 92.31 497 VAL A N 1
ATOM 3897 C CA . VAL A 1 497 ? -6.943 20.227 -22.675 1.00 92.31 497 VAL A CA 1
ATOM 3898 C C . VAL A 1 497 ? -7.800 20.145 -21.423 1.00 92.31 497 VAL A C 1
ATOM 3900 O O . VAL A 1 497 ? -9.033 20.114 -21.474 1.00 92.31 497 VAL A O 1
ATOM 3903 N N . TYR A 1 498 ? -7.123 20.183 -20.281 1.00 92.50 498 TYR A N 1
ATOM 3904 C CA . TYR A 1 498 ? -7.722 20.421 -18.979 1.00 92.50 498 TYR A CA 1
ATOM 3905 C C . TYR A 1 498 ? -7.785 21.926 -18.720 1.00 92.50 498 TYR A C 1
ATOM 3907 O O . TYR A 1 498 ? -6.766 22.610 -18.820 1.00 92.50 498 TYR A O 1
ATOM 3915 N N . ASN A 1 499 ? -8.977 22.433 -18.398 1.00 86.56 499 ASN A N 1
ATOM 3916 C CA . ASN A 1 499 ? -9.196 23.832 -18.042 1.00 86.56 499 ASN A CA 1
ATOM 3917 C C . ASN A 1 499 ? -9.665 23.926 -16.588 1.00 86.56 499 ASN A C 1
ATOM 3919 O O . ASN A 1 499 ? -10.688 23.337 -16.233 1.00 86.56 499 ASN A O 1
ATOM 3923 N N . LYS A 1 500 ? -8.926 24.671 -15.764 1.00 82.00 500 LYS A N 1
ATOM 3924 C CA . LYS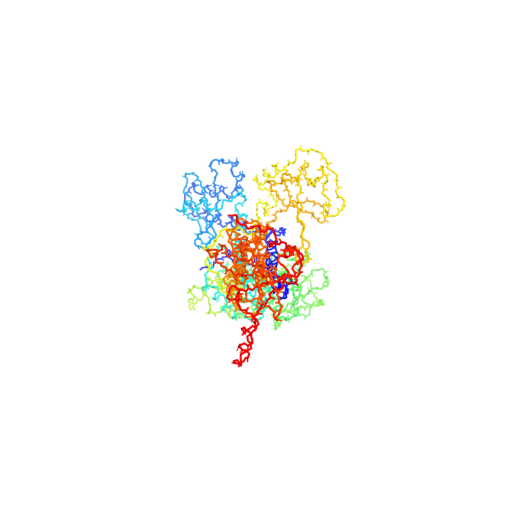 A 1 500 ? -9.320 25.000 -14.393 1.00 82.00 500 LYS A CA 1
ATOM 3925 C C . LYS A 1 500 ? -8.904 26.425 -14.051 1.00 82.00 500 LYS A C 1
ATOM 3927 O O . LYS A 1 500 ? -7.728 26.763 -14.175 1.00 82.00 500 LYS A O 1
ATOM 3932 N N . ASP A 1 501 ? -9.853 27.228 -13.572 1.00 77.44 501 ASP A N 1
ATOM 3933 C CA . ASP A 1 501 ? -9.615 28.603 -13.114 1.00 77.44 501 ASP A CA 1
ATOM 3934 C C . ASP A 1 501 ? -8.861 29.450 -14.165 1.00 77.44 501 ASP A C 1
ATOM 3936 O O . ASP A 1 501 ? -7.884 30.120 -13.845 1.00 77.44 501 ASP A O 1
ATOM 3940 N N . GLU A 1 502 ? -9.263 29.351 -15.440 1.00 73.75 502 GLU A N 1
ATOM 3941 C CA . GLU A 1 502 ? -8.632 30.041 -16.588 1.00 73.75 502 GLU A CA 1
ATOM 3942 C C . GLU A 1 502 ? -7.173 29.615 -16.881 1.00 73.75 502 GLU A C 1
ATOM 3944 O O . GLU A 1 502 ? -6.420 30.288 -17.598 1.00 73.75 502 GLU A O 1
ATOM 3949 N N . ASN A 1 503 ? -6.755 28.463 -16.350 1.00 82.38 503 ASN A N 1
ATOM 3950 C CA . ASN A 1 503 ? -5.493 27.813 -16.681 1.00 82.38 503 ASN A CA 1
ATOM 3951 C C . ASN A 1 503 ? -5.745 26.612 -17.592 1.00 82.38 503 ASN A C 1
ATOM 3953 O O . ASN A 1 503 ? -6.540 25.729 -17.267 1.00 82.38 503 ASN A O 1
ATOM 3957 N N . HIS A 1 504 ? -5.021 26.563 -18.708 1.00 88.94 504 HIS A N 1
ATOM 3958 C CA . HIS A 1 504 ? -5.105 25.496 -19.699 1.00 88.94 504 HIS A CA 1
ATOM 3959 C C . HIS A 1 504 ? -3.872 24.593 -19.610 1.00 88.94 504 HIS A C 1
ATOM 3961 O O . HIS A 1 504 ? -2.748 25.092 -19.585 1.00 88.94 504 HIS A O 1
ATOM 3967 N N . PHE A 1 505 ? -4.064 23.276 -19.621 1.00 93.00 505 PHE A N 1
ATOM 3968 C CA . PHE A 1 505 ? -2.986 22.281 -19.564 1.00 93.00 505 PHE A CA 1
ATOM 3969 C C . PHE A 1 505 ? -3.203 21.196 -20.614 1.00 93.00 505 PHE A C 1
ATOM 3971 O O . PHE A 1 505 ? -4.338 20.764 -20.811 1.00 93.00 505 PHE A O 1
ATOM 3978 N N . ASN A 1 506 ? -2.136 20.734 -21.270 1.00 92.12 506 ASN A N 1
ATOM 3979 C CA . ASN A 1 506 ? -2.230 19.593 -22.183 1.00 92.12 506 ASN A CA 1
ATOM 3980 C C . ASN A 1 506 ? -2.486 18.305 -21.395 1.00 92.12 506 ASN A C 1
ATOM 3982 O O . ASN A 1 506 ? -1.961 18.144 -20.295 1.00 92.12 506 ASN A O 1
ATOM 3986 N N . VAL A 1 507 ? -3.276 17.392 -21.960 1.00 91.88 507 VAL A N 1
ATOM 3987 C CA . VAL A 1 507 ? -3.617 16.103 -21.349 1.00 91.88 507 VAL A CA 1
ATOM 3988 C C . VAL A 1 507 ? -3.142 14.965 -22.240 1.00 91.88 507 VAL A C 1
ATOM 3990 O O . VAL A 1 507 ? -3.591 14.820 -23.376 1.00 91.88 507 VAL A O 1
ATOM 3993 N N . LEU A 1 508 ? -2.273 14.122 -21.692 1.00 87.38 508 LEU A N 1
ATOM 3994 C CA . LEU A 1 508 ? -1.917 12.830 -22.262 1.00 87.38 508 LEU A CA 1
ATOM 3995 C C . LEU A 1 508 ? -2.872 11.759 -21.726 1.00 87.38 508 LEU A C 1
ATOM 3997 O O . LEU A 1 508 ? -3.124 11.710 -20.521 1.00 87.38 508 LEU A O 1
ATOM 4001 N N . SER A 1 509 ? -3.376 10.892 -22.606 1.00 83.00 509 SER A N 1
ATOM 4002 C CA . SER A 1 509 ? -4.329 9.833 -22.248 1.00 83.00 509 SER A CA 1
ATOM 4003 C C . SER A 1 509 ? -3.730 8.449 -22.503 1.00 83.00 509 SER A C 1
ATOM 4005 O O . SER A 1 509 ? -3.420 8.117 -23.644 1.00 83.00 509 SER A O 1
ATOM 4007 N N . ASN A 1 510 ? -3.592 7.637 -21.453 1.00 72.00 510 ASN A N 1
ATOM 4008 C CA . ASN A 1 510 ? -3.003 6.296 -21.487 1.00 72.00 510 ASN A CA 1
ATOM 4009 C C . ASN A 1 510 ? -4.027 5.256 -21.008 1.00 72.00 510 ASN A C 1
ATOM 4011 O O . ASN A 1 510 ? -4.108 4.934 -19.823 1.00 72.00 510 ASN A O 1
ATOM 4015 N N . ASN A 1 511 ? -4.816 4.715 -21.938 1.00 68.62 511 ASN A N 1
ATOM 4016 C CA . ASN A 1 511 ? -5.928 3.814 -21.624 1.00 68.62 511 ASN A CA 1
ATOM 4017 C C . ASN A 1 511 ? -5.561 2.349 -21.920 1.00 68.62 511 ASN A C 1
ATOM 4019 O O . ASN A 1 511 ? -5.041 2.042 -22.991 1.00 68.62 511 ASN A O 1
ATOM 4023 N N . ARG A 1 512 ? -5.838 1.432 -20.985 1.00 63.75 512 ARG A N 1
ATOM 4024 C CA . ARG A 1 512 ? -5.531 -0.011 -21.089 1.00 63.75 512 ARG A CA 1
ATOM 4025 C C . ARG A 1 512 ? -6.595 -0.877 -20.403 1.00 63.75 512 ARG A C 1
ATOM 4027 O O . ARG A 1 512 ? -7.452 -0.354 -19.702 1.00 63.75 512 ARG A O 1
ATOM 4034 N N . VAL A 1 513 ? -6.502 -2.201 -20.534 1.00 61.75 513 VAL A N 1
ATOM 4035 C CA . VAL A 1 513 ? -7.359 -3.174 -19.823 1.00 61.75 513 VAL A CA 1
ATOM 4036 C C . VAL A 1 513 ? -6.491 -4.092 -18.952 1.00 61.75 513 VAL A C 1
ATOM 4038 O O . VAL A 1 513 ? -5.457 -4.562 -19.420 1.00 61.75 513 VAL A O 1
ATOM 4041 N N . SER A 1 514 ? -6.874 -4.338 -17.694 1.00 62.62 514 SER A N 1
ATOM 4042 C CA . SER A 1 514 ? -6.225 -5.299 -16.774 1.00 62.62 514 SER A CA 1
ATOM 4043 C C . SER A 1 514 ? -7.277 -5.933 -15.860 1.00 62.62 514 SER A C 1
ATOM 4045 O O . SER A 1 514 ? -8.183 -5.233 -15.418 1.00 62.62 514 SER A O 1
ATOM 4047 N N . LEU A 1 515 ? -7.207 -7.249 -15.615 1.00 65.75 515 LEU A N 1
ATOM 4048 C CA . LEU A 1 515 ? -8.226 -8.014 -14.866 1.00 65.75 515 LEU A CA 1
ATOM 4049 C C . LEU A 1 515 ? -9.673 -7.775 -15.357 1.00 65.75 515 LEU A C 1
ATOM 4051 O O . LEU A 1 515 ? -10.606 -7.726 -14.561 1.00 65.75 515 LEU A O 1
ATOM 4055 N N . ASN A 1 516 ? -9.869 -7.595 -16.670 1.00 66.38 516 ASN A N 1
ATOM 4056 C CA . ASN A 1 516 ? -11.147 -7.196 -17.291 1.00 66.38 516 ASN A CA 1
ATOM 4057 C C . ASN A 1 516 ? -11.683 -5.817 -16.849 1.00 66.38 516 ASN A C 1
ATOM 4059 O O . ASN A 1 516 ? -12.862 -5.516 -17.029 1.00 66.38 516 ASN A O 1
ATOM 4063 N N . ILE A 1 517 ? -10.820 -4.960 -16.301 1.00 62.25 517 ILE A N 1
ATOM 4064 C CA . ILE A 1 517 ? -11.126 -3.586 -15.904 1.00 62.25 517 ILE A CA 1
ATOM 4065 C C . ILE A 1 517 ? -10.427 -2.625 -16.867 1.00 62.25 517 ILE A C 1
ATOM 4067 O O . ILE A 1 517 ? -9.213 -2.696 -17.069 1.00 62.25 517 ILE A O 1
ATOM 4071 N N . ASN A 1 518 ? -11.188 -1.688 -17.433 1.00 69.69 518 ASN A N 1
ATOM 4072 C CA . ASN A 1 518 ? -10.631 -0.577 -18.200 1.00 69.69 518 ASN A CA 1
ATOM 4073 C C . ASN A 1 518 ? -9.937 0.402 -17.245 1.00 69.69 518 ASN A C 1
ATOM 4075 O O . ASN A 1 518 ? -10.571 1.036 -16.404 1.00 69.69 518 ASN A O 1
ATOM 4079 N N . ILE A 1 519 ? -8.626 0.531 -17.393 1.00 68.31 519 ILE A N 1
ATOM 4080 C CA . ILE A 1 519 ? -7.796 1.516 -16.715 1.00 68.31 519 ILE A CA 1
ATOM 4081 C C . ILE A 1 519 ? -7.664 2.706 -17.658 1.00 68.31 519 ILE A C 1
ATOM 4083 O O . ILE A 1 519 ? -7.003 2.620 -18.690 1.00 68.31 519 ILE A O 1
ATOM 4087 N N . ILE A 1 520 ? -8.316 3.804 -17.296 1.00 77.81 520 ILE A N 1
ATOM 4088 C CA . ILE A 1 520 ? -8.306 5.058 -18.045 1.00 77.81 520 ILE A CA 1
ATOM 4089 C C . ILE A 1 520 ? -7.468 6.060 -17.252 1.00 77.81 520 ILE A C 1
ATOM 4091 O O . ILE A 1 520 ? -7.778 6.340 -16.090 1.00 77.81 520 ILE A O 1
ATOM 4095 N N . GLU A 1 521 ? -6.407 6.587 -17.858 1.00 83.69 521 GLU A N 1
ATOM 4096 C CA . GLU A 1 521 ? -5.495 7.524 -17.200 1.00 83.69 521 GLU A CA 1
ATOM 4097 C C . GLU A 1 521 ? -5.303 8.772 -18.037 1.00 83.69 521 GLU A C 1
ATOM 4099 O O . GLU A 1 521 ? -4.998 8.696 -19.221 1.00 83.69 521 GLU A O 1
ATOM 4104 N N . HIS A 1 522 ? -5.444 9.916 -17.379 1.00 89.25 522 HIS A N 1
ATOM 4105 C CA . HIS A 1 522 ? -5.228 11.224 -17.965 1.00 89.25 522 HIS A CA 1
ATOM 4106 C C . HIS A 1 522 ? -4.206 11.952 -17.111 1.00 89.25 522 HIS A C 1
ATOM 4108 O O . HIS A 1 522 ? -4.370 12.038 -15.889 1.00 89.25 522 HIS A O 1
ATOM 4114 N N . GLN A 1 523 ? -3.158 12.463 -17.739 1.00 90.62 523 GLN A N 1
ATOM 4115 C CA . GLN A 1 523 ? -2.071 13.142 -17.055 1.00 90.62 523 GLN A CA 1
ATOM 4116 C C . GLN A 1 523 ? -1.785 14.480 -17.713 1.00 90.62 523 GLN A C 1
ATOM 4118 O O . GLN A 1 523 ? -1.764 14.581 -18.938 1.00 90.62 523 GLN A O 1
ATOM 4123 N N . LEU A 1 524 ? -1.577 15.509 -16.892 1.00 93.19 524 LEU A N 1
ATOM 4124 C CA . LEU A 1 524 ? -1.167 16.807 -17.406 1.00 93.19 524 LEU A CA 1
ATOM 4125 C C . LEU A 1 524 ? 0.269 16.731 -17.922 1.00 93.19 524 LEU A C 1
ATOM 4127 O O . LEU A 1 524 ? 1.107 16.076 -17.309 1.00 93.19 524 LEU A O 1
ATOM 4131 N N . VAL A 1 525 ? 0.555 17.406 -19.026 1.00 88.06 525 VAL A N 1
ATOM 4132 C CA . VAL A 1 525 ? 1.884 17.437 -19.646 1.00 88.06 525 VAL A CA 1
ATOM 4133 C C . VAL A 1 525 ? 2.200 18.830 -20.182 1.00 88.06 525 VAL A C 1
ATOM 4135 O O . VAL A 1 525 ? 1.300 19.645 -20.395 1.00 88.06 525 VAL A O 1
ATOM 4138 N N . ASP A 1 526 ? 3.481 19.108 -20.400 1.00 86.00 526 ASP A N 1
ATOM 4139 C CA . ASP A 1 526 ? 3.951 20.347 -21.024 1.00 86.00 526 ASP A CA 1
ATOM 4140 C C . ASP A 1 526 ? 3.504 20.455 -22.490 1.00 86.00 526 ASP A C 1
ATOM 4142 O O . ASP A 1 526 ? 2.985 21.492 -22.906 1.00 86.00 526 ASP A O 1
ATOM 4146 N N . THR A 1 527 ? 3.630 19.377 -23.272 1.00 83.00 527 THR A N 1
ATOM 4147 C CA . THR A 1 527 ? 3.258 19.332 -24.698 1.00 83.00 527 THR A CA 1
ATOM 4148 C C . THR A 1 527 ? 2.453 18.077 -25.042 1.00 83.00 527 THR A C 1
ATOM 4150 O O . THR A 1 527 ? 2.623 17.028 -24.428 1.00 83.00 527 THR A O 1
ATOM 4153 N N . ALA A 1 528 ? 1.570 18.165 -26.043 1.00 76.06 528 ALA A N 1
ATOM 4154 C CA . ALA A 1 528 ? 0.709 17.047 -26.443 1.00 76.06 528 ALA A CA 1
ATOM 4155 C C . ALA A 1 528 ? 1.402 16.001 -27.340 1.00 76.06 528 ALA A C 1
ATOM 4157 O O . ALA A 1 528 ? 0.971 14.853 -27.385 1.00 76.06 528 ALA A O 1
ATOM 4158 N N . GLN A 1 529 ? 2.449 16.388 -28.075 1.00 74.38 529 GLN A N 1
ATOM 4159 C CA . GLN A 1 529 ? 3.058 15.553 -29.121 1.00 74.38 529 GLN A CA 1
ATOM 4160 C C . GLN A 1 529 ? 4.305 14.812 -28.623 1.00 74.38 529 GLN A C 1
ATOM 4162 O O . GLN A 1 529 ? 4.515 13.655 -28.980 1.00 74.38 529 GLN A O 1
ATOM 4167 N N . GLN A 1 530 ? 5.127 15.470 -27.798 1.00 74.94 530 GLN A N 1
ATOM 4168 C CA . GLN A 1 530 ? 6.349 14.916 -27.208 1.00 74.94 530 GLN A CA 1
ATOM 4169 C C . GLN A 1 530 ? 6.520 15.491 -25.794 1.00 74.94 530 GLN A C 1
ATOM 4171 O O . GLN A 1 530 ? 7.212 16.496 -25.615 1.00 74.94 530 GLN A O 1
ATOM 4176 N N . PRO A 1 531 ? 5.820 14.932 -24.796 1.00 73.50 531 PRO A N 1
ATOM 4177 C CA . PRO A 1 531 ? 5.874 15.446 -23.436 1.00 73.50 531 PRO A CA 1
ATOM 4178 C C . PRO A 1 531 ? 7.256 15.204 -22.816 1.00 73.50 531 PRO A C 1
ATOM 4180 O O . PRO A 1 531 ? 7.766 14.083 -22.857 1.00 73.50 531 PRO A O 1
ATOM 4183 N N . THR A 1 532 ? 7.855 16.242 -22.226 1.00 74.75 532 THR A N 1
ATOM 4184 C CA . THR A 1 532 ? 9.128 16.132 -21.481 1.00 74.75 532 THR A CA 1
ATOM 4185 C C . THR A 1 532 ? 8.955 16.366 -19.985 1.00 74.75 532 THR A C 1
ATOM 4187 O O . THR A 1 532 ? 9.776 15.911 -19.187 1.00 74.75 532 THR A O 1
ATOM 4190 N N . GLN A 1 533 ? 7.862 17.023 -19.590 1.00 79.00 533 GLN A N 1
ATOM 4191 C CA . GLN A 1 533 ? 7.486 17.245 -18.200 1.00 79.00 533 GLN A CA 1
ATOM 4192 C C . GLN A 1 533 ? 6.081 16.713 -17.941 1.00 79.00 533 GLN A C 1
ATOM 4194 O O . GLN A 1 533 ? 5.142 16.970 -18.695 1.00 79.00 533 GLN A O 1
ATOM 4199 N N . PHE A 1 534 ? 5.940 15.996 -16.829 1.00 86.06 534 PHE A N 1
ATOM 4200 C CA . PHE A 1 534 ? 4.702 15.338 -16.440 1.00 86.06 534 PHE A CA 1
ATOM 4201 C C . PHE A 1 534 ? 4.140 15.961 -15.165 1.00 86.06 534 PHE A C 1
ATOM 4203 O O . PHE A 1 534 ? 4.817 16.121 -14.147 1.00 86.06 534 PHE A O 1
ATOM 4210 N N . GLY A 1 535 ? 2.868 16.315 -15.243 1.00 88.94 535 GLY A N 1
ATOM 4211 C CA . GLY A 1 535 ? 2.079 16.894 -14.177 1.00 88.94 535 GLY A CA 1
ATOM 4212 C C . GLY A 1 535 ? 1.241 15.875 -13.414 1.00 88.94 535 GLY A C 1
ATOM 4213 O O . GLY A 1 535 ? 1.398 14.658 -13.575 1.00 88.94 535 GLY A O 1
ATOM 4214 N N . PRO A 1 536 ? 0.316 16.371 -12.576 1.00 91.75 536 PRO A N 1
ATOM 4215 C CA . PRO A 1 536 ? -0.602 15.518 -11.846 1.00 91.75 536 PRO A CA 1
ATOM 4216 C C . PRO A 1 536 ? -1.535 14.782 -12.809 1.00 91.75 536 PRO A C 1
ATOM 4218 O O . PRO A 1 536 ? -1.867 15.258 -13.897 1.00 91.75 536 PRO A O 1
ATOM 4221 N N . HIS A 1 537 ? -2.010 13.622 -12.370 1.00 91.00 537 HIS A N 1
ATOM 4222 C CA . HIS A 1 537 ? -3.111 12.951 -13.047 1.00 91.00 537 HIS A CA 1
ATOM 4223 C C . HIS A 1 537 ? -4.418 13.711 -12.809 1.00 91.00 537 HIS A C 1
ATOM 4225 O O . HIS A 1 537 ? -4.590 14.351 -11.772 1.00 91.00 537 HIS A O 1
ATOM 4231 N N . VAL A 1 538 ? -5.363 13.602 -13.736 1.00 92.69 538 VAL A N 1
ATOM 4232 C CA . VAL A 1 538 ? -6.705 14.185 -13.630 1.00 92.69 538 VAL A CA 1
ATOM 4233 C C . VAL A 1 538 ? -7.769 13.119 -13.864 1.00 92.69 538 VAL A C 1
ATOM 4235 O O . VAL A 1 538 ? -7.543 12.145 -14.580 1.00 92.69 538 VAL A O 1
ATOM 4238 N N . ALA A 1 539 ? -8.926 13.268 -13.224 1.00 90.75 539 ALA A N 1
ATOM 4239 C CA . ALA A 1 539 ? -10.081 12.408 -13.471 1.00 90.75 539 ALA A CA 1
ATOM 4240 C C . ALA A 1 539 ? -11.390 13.177 -13.233 1.00 90.75 539 ALA A C 1
ATOM 4242 O O . ALA A 1 539 ? -11.393 14.105 -12.414 1.00 90.75 539 ALA A O 1
ATOM 4243 N N . PRO A 1 540 ? -12.486 12.808 -13.919 1.00 91.12 540 PRO A N 1
ATOM 4244 C CA . PRO A 1 540 ? -13.799 13.387 -13.678 1.00 91.12 540 PRO A CA 1
ATOM 4245 C C . PRO A 1 540 ? -14.384 12.894 -12.351 1.00 91.12 540 PRO A C 1
ATOM 4247 O O . PRO A 1 540 ? -14.187 11.744 -11.949 1.00 91.12 540 PRO A O 1
ATOM 4250 N N . ASP A 1 541 ? -15.128 13.761 -11.673 1.00 85.31 541 ASP A N 1
ATOM 4251 C CA . ASP A 1 541 ? -16.016 13.370 -10.584 1.00 85.31 541 ASP A CA 1
ATOM 4252 C C . ASP A 1 541 ? -17.371 12.854 -11.111 1.00 85.31 541 ASP A C 1
ATOM 4254 O O . ASP A 1 541 ? -17.606 12.755 -12.314 1.00 85.31 541 ASP A O 1
ATOM 4258 N N . ALA A 1 542 ? -18.294 12.520 -10.202 1.00 82.19 542 ALA A N 1
ATOM 4259 C CA . ALA A 1 542 ? -19.621 12.002 -10.556 1.00 82.19 542 ALA A CA 1
ATOM 4260 C C . ALA A 1 542 ? -20.507 12.992 -11.347 1.00 82.19 542 ALA A C 1
ATOM 4262 O O . ALA A 1 542 ? -21.600 12.621 -11.770 1.00 82.19 542 ALA A O 1
ATOM 4263 N N . ARG A 1 543 ? -20.078 14.249 -11.502 1.00 85.06 543 ARG A N 1
ATOM 4264 C CA . ARG A 1 543 ? -20.748 15.298 -12.280 1.00 85.06 543 ARG A CA 1
ATOM 4265 C C . ARG A 1 543 ? -19.948 15.680 -13.530 1.00 85.06 543 ARG A C 1
ATOM 4267 O O . ARG A 1 543 ? -20.200 16.736 -14.097 1.00 85.06 543 ARG A O 1
ATOM 4274 N N . ASP A 1 544 ? -18.997 14.842 -13.945 1.00 82.50 544 ASP A N 1
ATOM 4275 C CA . ASP A 1 544 ? -18.081 15.086 -15.064 1.00 82.50 544 ASP A CA 1
ATOM 4276 C C . ASP A 1 544 ? -17.168 16.317 -14.870 1.00 82.50 544 ASP A C 1
ATOM 4278 O O . ASP A 1 544 ? -16.599 16.837 -15.833 1.00 82.50 544 ASP A O 1
ATOM 4282 N N . HIS A 1 545 ? -16.974 16.789 -13.632 1.00 86.19 545 HIS A N 1
ATOM 4283 C CA . HIS A 1 545 ? -16.012 17.855 -13.354 1.00 86.19 545 HIS A CA 1
ATOM 4284 C C . HIS A 1 545 ? -14.628 17.264 -13.105 1.00 86.19 545 HIS A C 1
ATOM 4286 O O . HIS A 1 545 ? -14.427 16.453 -12.200 1.00 86.19 545 HIS A O 1
ATOM 4292 N N . TRP A 1 546 ? -13.649 17.699 -13.891 1.00 91.25 546 TRP A N 1
ATOM 4293 C CA . TRP A 1 546 ? -12.292 17.170 -13.830 1.00 91.25 546 TRP A CA 1
ATOM 4294 C C . TRP A 1 546 ? -11.484 17.777 -12.687 1.00 91.25 546 TRP A C 1
ATOM 4296 O O . TRP A 1 546 ? -11.376 18.997 -12.537 1.00 91.25 546 TRP A O 1
ATOM 4306 N N . GLN A 1 547 ? -10.865 16.912 -11.888 1.00 90.62 547 GLN A N 1
ATOM 4307 C CA . GLN A 1 547 ? -10.089 17.307 -10.717 1.00 90.62 547 GLN A CA 1
ATOM 4308 C C . GLN A 1 547 ? -8.701 16.668 -10.730 1.00 90.62 547 GLN A C 1
ATOM 4310 O O . GLN A 1 547 ? -8.533 15.515 -11.146 1.00 90.62 547 GLN A O 1
ATOM 4315 N N . LEU A 1 548 ? -7.716 17.414 -10.218 1.00 91.31 548 LEU A N 1
ATOM 4316 C CA . LEU A 1 548 ? -6.377 16.895 -9.948 1.00 91.31 548 LEU A CA 1
ATOM 4317 C C . LEU A 1 548 ? -6.467 15.724 -8.964 1.00 91.31 548 LEU A C 1
ATOM 4319 O O . LEU A 1 548 ? -7.033 15.844 -7.878 1.00 91.31 548 LEU A O 1
ATOM 4323 N N . GLN A 1 549 ? -5.874 14.600 -9.334 1.00 88.62 549 GLN A N 1
ATOM 4324 C CA . GLN A 1 549 ? -5.773 13.418 -8.495 1.00 88.62 549 GLN A CA 1
ATOM 4325 C C . GLN A 1 549 ? -4.599 13.592 -7.533 1.00 88.62 549 GLN A C 1
ATOM 4327 O O . GLN A 1 549 ? -3.450 13.702 -7.953 1.00 88.62 549 GLN A O 1
ATOM 4332 N N . ARG A 1 550 ? -4.902 13.625 -6.232 1.00 88.94 550 ARG A N 1
ATOM 4333 C CA . ARG A 1 550 ? -3.920 13.835 -5.149 1.00 88.94 550 ARG A CA 1
ATOM 4334 C C . ARG A 1 550 ? -3.578 12.564 -4.377 1.00 88.94 550 ARG A C 1
ATOM 4336 O O . ARG A 1 550 ? -2.801 12.605 -3.425 1.00 88.94 550 ARG A O 1
ATOM 4343 N N . THR A 1 551 ? -4.150 11.434 -4.777 1.00 89.06 551 THR A N 1
ATOM 4344 C CA . THR A 1 551 ? -3.758 10.122 -4.268 1.00 89.06 551 THR A CA 1
ATOM 4345 C C . THR A 1 551 ? -2.480 9.674 -4.970 1.00 89.06 551 THR A C 1
ATOM 4347 O O . THR A 1 551 ? -2.413 9.793 -6.199 1.00 89.06 551 THR A O 1
ATOM 4350 N N . PRO A 1 552 ? -1.499 9.122 -4.243 1.00 91.31 552 PRO A N 1
ATOM 4351 C CA . PRO A 1 552 ? -0.348 8.514 -4.888 1.00 91.31 552 PRO A CA 1
ATOM 4352 C C . PRO A 1 552 ? -0.780 7.301 -5.729 1.00 91.31 552 PRO A C 1
ATOM 4354 O O . PRO A 1 552 ? -1.912 6.818 -5.618 1.00 91.31 552 PRO A O 1
ATOM 4357 N N . ARG A 1 553 ? 0.109 6.810 -6.591 1.00 85.12 553 ARG A N 1
ATOM 4358 C CA . ARG A 1 553 ? -0.165 5.688 -7.502 1.00 85.12 553 ARG A CA 1
ATOM 4359 C C . ARG A 1 553 ? 0.925 4.635 -7.413 1.00 85.12 553 ARG A C 1
ATOM 4361 O O . ARG A 1 553 ? 2.046 4.933 -7.022 1.00 85.12 553 ARG A O 1
ATOM 4368 N N . VAL A 1 554 ? 0.615 3.397 -7.789 1.00 83.38 554 VAL A N 1
ATOM 4369 C CA . VAL A 1 554 ? 1.651 2.371 -7.963 1.00 83.38 554 VAL A CA 1
ATOM 4370 C C . VAL A 1 554 ? 2.547 2.781 -9.138 1.00 83.38 554 VAL A C 1
ATOM 4372 O O . VAL A 1 554 ? 2.040 3.154 -10.195 1.00 83.38 554 VAL A O 1
ATOM 4375 N N . ARG A 1 555 ? 3.871 2.689 -8.979 1.00 76.06 555 ARG A N 1
ATOM 4376 C CA . ARG A 1 555 ? 4.840 2.783 -10.081 1.00 76.06 555 ARG A CA 1
ATOM 4377 C C . ARG A 1 555 ? 4.764 1.522 -10.932 1.00 76.06 555 ARG A C 1
ATOM 4379 O O . ARG A 1 555 ? 5.403 0.501 -10.659 1.00 76.06 555 ARG A O 1
ATOM 4386 N N . ARG A 1 556 ? 3.876 1.575 -11.922 1.00 62.00 556 ARG A N 1
ATOM 4387 C CA . ARG A 1 556 ? 3.548 0.461 -12.823 1.00 62.00 556 ARG A CA 1
ATOM 4388 C C . ARG A 1 556 ? 4.662 0.162 -13.825 1.00 62.00 556 ARG A C 1
ATOM 4390 O O . ARG A 1 556 ? 4.812 -0.989 -14.225 1.00 62.00 556 ARG A O 1
ATOM 4397 N N . ASP A 1 557 ? 5.454 1.172 -14.177 1.00 54.97 557 ASP A N 1
ATOM 4398 C CA . ASP A 1 557 ? 6.736 1.057 -14.885 1.00 54.97 557 ASP A CA 1
ATOM 4399 C C . ASP A 1 557 ? 7.647 0.039 -14.181 1.00 54.97 557 ASP A C 1
ATOM 4401 O O . ASP A 1 557 ? 8.120 -0.924 -14.778 1.00 54.97 557 ASP A O 1
ATOM 4405 N N . LEU A 1 558 ? 7.778 0.160 -12.863 1.00 50.81 558 LEU A N 1
ATOM 4406 C CA . LEU A 1 558 ? 8.732 -0.620 -12.088 1.00 50.81 558 LEU A CA 1
ATOM 4407 C C . LEU A 1 558 ? 8.284 -2.059 -11.789 1.00 50.81 558 LEU A C 1
ATOM 4409 O O . LEU A 1 558 ? 9.101 -2.973 -11.704 1.00 50.81 558 LEU A O 1
ATOM 4413 N N . ALA A 1 559 ? 6.980 -2.288 -11.604 1.00 51.81 559 ALA A N 1
ATOM 4414 C CA . ALA A 1 559 ? 6.432 -3.634 -11.414 1.00 51.81 559 ALA A CA 1
ATOM 4415 C C . ALA A 1 559 ? 6.504 -4.467 -12.699 1.00 51.81 559 ALA A C 1
ATOM 4417 O O . ALA A 1 559 ? 6.919 -5.628 -12.652 1.00 51.81 559 ALA A O 1
ATOM 4418 N N . ARG A 1 560 ? 6.176 -3.850 -13.840 1.00 55.47 560 ARG A N 1
ATOM 4419 C CA . ARG A 1 560 ? 6.334 -4.460 -15.162 1.00 55.47 560 ARG A CA 1
ATOM 4420 C C . ARG A 1 560 ? 7.797 -4.729 -15.471 1.00 55.47 560 ARG A C 1
ATOM 4422 O O . ARG A 1 560 ? 8.111 -5.852 -15.854 1.00 55.47 560 ARG A O 1
ATOM 4429 N N . LEU A 1 561 ? 8.685 -3.767 -15.203 1.00 61.09 561 LEU A N 1
ATOM 4430 C CA . LEU A 1 561 ? 10.124 -3.948 -15.376 1.00 61.09 561 LEU A CA 1
ATOM 4431 C C . LEU A 1 561 ? 10.643 -5.111 -14.527 1.00 61.09 561 LEU A C 1
ATOM 4433 O O . LEU A 1 561 ? 11.225 -6.042 -15.069 1.00 61.09 561 LEU A O 1
ATOM 4437 N N . ASN A 1 562 ? 10.353 -5.132 -13.224 1.00 60.72 562 ASN A N 1
ATOM 4438 C CA . ASN A 1 562 ? 10.804 -6.208 -12.335 1.00 60.72 562 ASN A CA 1
ATOM 4439 C C . ASN A 1 562 ? 10.252 -7.582 -12.746 1.00 60.72 562 ASN A C 1
ATOM 4441 O O . ASN A 1 562 ? 10.954 -8.588 -12.648 1.00 60.72 562 ASN A O 1
ATOM 4445 N N . SER A 1 563 ? 9.000 -7.652 -13.206 1.00 63.78 563 SER A N 1
ATOM 4446 C CA . SER A 1 563 ? 8.424 -8.897 -13.721 1.00 63.78 563 SER A CA 1
ATOM 4447 C C . SER A 1 563 ? 9.100 -9.342 -15.020 1.00 63.78 563 SER A C 1
ATOM 4449 O O . SER A 1 563 ? 9.469 -10.510 -15.143 1.00 63.78 563 SER A O 1
ATOM 4451 N N . ALA A 1 564 ? 9.315 -8.418 -15.959 1.00 64.88 564 ALA A N 1
ATOM 4452 C CA . ALA A 1 564 ? 9.991 -8.681 -17.225 1.00 64.88 564 ALA A CA 1
ATOM 4453 C C . ALA A 1 564 ? 11.451 -9.115 -17.013 1.00 64.88 564 ALA A C 1
ATOM 4455 O O . ALA A 1 564 ? 11.891 -10.082 -17.628 1.00 64.88 564 ALA A O 1
ATOM 4456 N N . VAL A 1 565 ? 12.173 -8.475 -16.087 1.00 71.12 565 VAL A N 1
ATOM 4457 C CA . VAL A 1 565 ? 13.551 -8.834 -15.716 1.00 71.12 565 VAL A CA 1
ATOM 4458 C C . VAL A 1 565 ? 13.598 -10.217 -15.065 1.00 71.12 565 VAL A C 1
ATOM 4460 O O . VAL A 1 565 ? 14.416 -11.041 -15.461 1.00 71.12 565 VAL A O 1
ATOM 4463 N N . ARG A 1 566 ? 12.688 -10.550 -14.135 1.00 71.94 566 ARG A N 1
ATOM 4464 C CA . ARG A 1 566 ? 12.616 -11.907 -13.548 1.00 71.94 566 ARG A CA 1
ATOM 4465 C C . ARG A 1 566 ? 12.326 -12.987 -14.592 1.00 71.94 566 ARG A C 1
ATOM 4467 O O . ARG A 1 566 ? 12.962 -14.042 -14.570 1.00 71.94 566 ARG A O 1
ATOM 4474 N N . ALA A 1 567 ? 11.393 -12.727 -15.507 1.00 69.81 567 ALA A N 1
ATOM 4475 C CA . ALA A 1 567 ? 11.109 -13.628 -16.620 1.00 69.81 567 ALA A CA 1
ATOM 4476 C C . ALA A 1 567 ? 12.338 -13.782 -17.535 1.00 69.81 567 ALA A C 1
ATOM 4478 O O . ALA A 1 567 ? 12.707 -14.903 -17.880 1.00 69.81 567 ALA A O 1
ATOM 4479 N N . GLY A 1 568 ? 13.026 -12.678 -17.843 1.00 77.31 568 GLY A N 1
ATOM 4480 C CA . GLY A 1 568 ? 14.277 -12.663 -18.601 1.00 77.31 568 GLY A CA 1
ATOM 4481 C C . GLY A 1 568 ? 15.405 -13.449 -17.929 1.00 77.31 568 GLY A C 1
ATOM 4482 O O . GLY A 1 568 ? 16.094 -14.212 -18.599 1.00 77.31 568 GLY A O 1
ATOM 4483 N N . ASN A 1 569 ? 15.561 -13.338 -16.609 1.00 77.69 569 ASN A N 1
ATOM 4484 C CA . ASN A 1 569 ? 16.546 -14.103 -15.836 1.00 77.69 569 ASN A CA 1
ATOM 4485 C C . ASN A 1 569 ? 16.240 -15.604 -15.865 1.00 77.69 569 ASN A C 1
ATOM 4487 O O . ASN A 1 569 ? 17.134 -16.422 -16.079 1.00 77.69 569 ASN A O 1
ATOM 4491 N N . THR A 1 570 ? 14.965 -15.963 -15.698 1.00 78.19 570 THR A N 1
ATOM 4492 C CA . THR A 1 570 ? 14.507 -17.358 -15.768 1.00 78.19 570 THR A CA 1
ATOM 4493 C C . THR A 1 570 ? 14.771 -17.947 -17.153 1.00 78.19 570 THR A C 1
ATOM 4495 O O . THR A 1 570 ? 15.302 -19.050 -17.260 1.00 78.19 570 THR A O 1
ATOM 4498 N N . LEU A 1 571 ? 14.465 -17.197 -18.217 1.00 87.69 571 LEU A N 1
ATOM 4499 C CA . LEU A 1 571 ? 14.733 -17.608 -19.594 1.00 87.69 571 LEU A CA 1
ATOM 4500 C C . LEU A 1 571 ? 16.240 -17.730 -19.867 1.00 87.69 571 LEU A C 1
ATOM 4502 O O . LEU A 1 571 ? 16.678 -18.745 -20.406 1.00 87.69 571 LEU A O 1
ATOM 4506 N N . SER A 1 572 ? 17.043 -16.757 -19.429 1.00 89.06 572 SER A N 1
ATOM 4507 C CA . SER A 1 572 ? 18.507 -16.769 -19.562 1.00 89.06 572 SER A CA 1
ATOM 4508 C C . SER A 1 572 ? 19.138 -18.018 -18.940 1.00 89.06 572 SER A C 1
ATOM 4510 O O . SER A 1 572 ? 20.002 -18.649 -19.555 1.00 89.06 572 SER A O 1
ATOM 4512 N N . ALA A 1 573 ? 18.641 -18.459 -17.779 1.00 87.50 573 ALA A N 1
ATOM 4513 C CA . ALA A 1 573 ? 19.113 -19.678 -17.123 1.00 87.50 573 ALA A CA 1
ATOM 4514 C C . ALA A 1 573 ? 18.913 -20.956 -17.970 1.00 87.50 573 ALA A C 1
ATOM 4516 O O . ALA A 1 573 ? 19.611 -21.950 -17.756 1.00 87.50 573 ALA A O 1
ATOM 4517 N N . THR A 1 574 ? 18.009 -20.945 -18.959 1.00 92.25 574 THR A N 1
ATOM 4518 C CA . THR A 1 574 ? 17.766 -22.092 -19.855 1.00 92.25 574 THR A CA 1
ATOM 4519 C C . THR A 1 574 ? 18.759 -22.195 -21.018 1.00 92.25 574 THR A C 1
ATOM 4521 O O . THR A 1 574 ? 18.910 -23.279 -21.588 1.00 92.25 574 THR A O 1
ATOM 4524 N N . ALA A 1 575 ? 19.481 -21.117 -21.359 1.00 93.94 575 ALA A N 1
ATOM 4525 C CA . ALA A 1 575 ? 20.334 -21.064 -22.552 1.00 93.94 575 ALA A CA 1
ATOM 4526 C C . ALA A 1 575 ? 21.371 -22.207 -22.638 1.00 93.94 575 ALA A C 1
ATOM 4528 O O . ALA A 1 575 ? 21.465 -22.843 -23.694 1.00 93.94 575 ALA A O 1
ATOM 4529 N N . PRO A 1 576 ? 22.095 -22.577 -21.557 1.00 94.44 576 PRO A N 1
ATOM 4530 C CA . PRO A 1 576 ? 23.049 -23.684 -21.616 1.00 94.44 576 PRO A CA 1
ATOM 4531 C C . PRO A 1 576 ? 22.398 -25.041 -21.914 1.00 94.44 576 PRO A C 1
ATOM 4533 O O . PRO A 1 576 ? 23.028 -25.903 -22.526 1.00 94.44 576 PRO A O 1
ATOM 4536 N N . ALA A 1 577 ? 21.155 -25.260 -21.471 1.00 93.19 577 ALA A N 1
ATOM 4537 C CA . ALA A 1 577 ? 20.431 -26.499 -21.744 1.00 93.19 577 ALA A CA 1
ATOM 4538 C C . ALA A 1 577 ? 20.018 -26.583 -23.219 1.00 93.19 577 ALA A C 1
ATOM 4540 O O . ALA A 1 577 ? 20.258 -27.611 -23.847 1.00 93.19 577 ALA A O 1
ATOM 4541 N N . LEU A 1 578 ? 19.518 -25.483 -23.791 1.00 95.88 578 LEU A N 1
ATOM 4542 C CA . LEU A 1 578 ? 19.133 -25.404 -25.205 1.00 95.88 578 LEU A CA 1
ATOM 4543 C C . LEU A 1 578 ? 20.304 -25.714 -26.151 1.00 95.88 578 LEU A C 1
ATOM 4545 O O . LEU A 1 578 ? 20.136 -26.469 -27.108 1.00 95.88 578 LEU A O 1
ATOM 4549 N N . LEU A 1 579 ? 21.500 -25.188 -25.861 1.00 95.50 579 LEU A N 1
ATOM 4550 C CA . LEU A 1 579 ? 22.709 -25.475 -26.644 1.00 95.50 579 LEU A CA 1
ATOM 4551 C C . LEU A 1 579 ? 23.106 -26.961 -26.564 1.00 95.50 579 LEU A C 1
ATOM 4553 O O . LEU A 1 579 ? 23.404 -27.581 -27.586 1.00 95.50 579 LEU A O 1
ATOM 4557 N N . ARG A 1 580 ? 23.064 -27.564 -25.364 1.00 95.88 580 ARG A N 1
ATOM 4558 C CA . ARG A 1 580 ? 23.338 -29.004 -25.184 1.00 95.88 580 ARG A CA 1
ATOM 4559 C C . ARG A 1 580 ? 22.317 -29.876 -25.911 1.00 95.88 580 ARG A C 1
ATOM 4561 O O . ARG A 1 580 ? 22.697 -30.874 -26.518 1.00 95.88 580 ARG A O 1
ATOM 4568 N N . ASP A 1 581 ? 21.042 -29.507 -25.864 1.00 93.25 581 ASP A N 1
ATOM 4569 C CA . ASP A 1 581 ? 19.964 -30.232 -26.539 1.00 93.25 581 ASP A CA 1
ATOM 4570 C C . ASP A 1 581 ? 20.127 -30.200 -28.055 1.00 93.25 581 ASP A C 1
ATOM 4572 O O . ASP A 1 581 ? 20.032 -31.245 -28.697 1.00 93.25 581 ASP A O 1
ATOM 4576 N N . ALA A 1 582 ? 20.447 -29.032 -28.618 1.00 94.00 582 ALA A N 1
ATOM 4577 C CA . ALA A 1 582 ? 20.718 -28.892 -30.044 1.00 94.00 582 ALA A CA 1
ATOM 4578 C C . ALA A 1 582 ? 21.929 -29.729 -30.482 1.00 94.00 582 ALA A C 1
ATOM 4580 O O . ALA A 1 582 ? 21.855 -30.422 -31.494 1.00 94.00 582 ALA A O 1
ATOM 4581 N N . SER A 1 583 ? 23.005 -29.747 -29.688 1.00 94.50 583 SER A N 1
ATOM 4582 C CA . SER A 1 583 ? 24.176 -30.594 -29.952 1.00 94.50 583 SER A CA 1
ATOM 4583 C C . SER A 1 583 ? 23.830 -32.089 -29.942 1.00 94.50 583 SER A C 1
ATOM 4585 O O . SER A 1 583 ? 24.219 -32.826 -30.847 1.00 94.50 583 SER A O 1
ATOM 4587 N N . ARG A 1 584 ? 23.033 -32.547 -28.966 1.00 93.56 584 ARG A N 1
ATOM 4588 C CA . ARG A 1 584 ? 22.554 -33.941 -28.915 1.00 93.56 584 ARG A CA 1
ATOM 4589 C C . ARG A 1 584 ?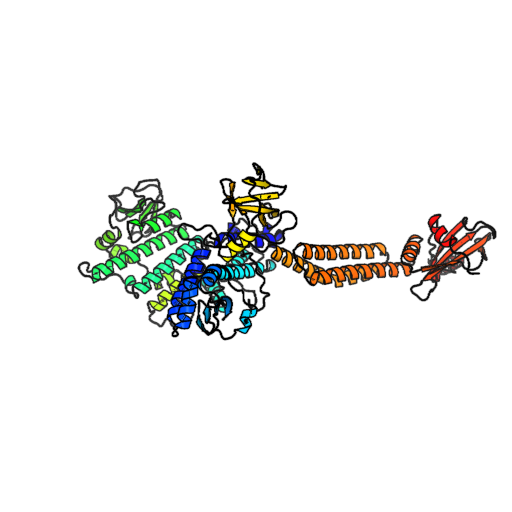 21.662 -34.289 -30.103 1.00 93.56 584 ARG A C 1
ATOM 4591 O O . ARG A 1 584 ? 21.793 -35.367 -30.680 1.00 93.56 584 ARG A O 1
ATOM 4598 N N . GLN A 1 585 ? 20.770 -33.379 -30.487 1.00 91.19 585 GLN A N 1
ATOM 4599 C CA . GLN A 1 585 ? 19.900 -33.575 -31.641 1.00 91.19 585 GLN A CA 1
ATOM 4600 C C . GLN A 1 585 ? 20.710 -33.649 -32.941 1.00 91.19 585 GLN A C 1
ATOM 4602 O O . GLN A 1 585 ? 20.449 -34.528 -33.756 1.00 91.19 585 GLN A O 1
ATOM 4607 N N . ALA A 1 586 ? 21.729 -32.802 -33.107 1.00 91.94 586 ALA A N 1
ATOM 4608 C CA . ALA A 1 586 ? 22.627 -32.826 -34.262 1.00 91.94 586 ALA A CA 1
ATOM 4609 C C . ALA A 1 586 ? 23.363 -34.170 -34.429 1.00 91.94 586 ALA A C 1
ATOM 4611 O O . ALA A 1 586 ? 23.646 -34.590 -35.546 1.00 91.94 586 ALA A O 1
ATOM 4612 N N . GLN A 1 587 ? 23.627 -34.874 -33.325 1.00 90.25 587 GLN A N 1
ATOM 4613 C CA . GLN A 1 587 ? 24.255 -36.202 -33.322 1.00 90.25 587 GLN A CA 1
ATOM 4614 C C . GLN A 1 587 ? 23.257 -37.351 -33.546 1.00 90.25 587 GLN A C 1
ATOM 4616 O O . GLN A 1 587 ? 23.662 -38.506 -33.687 1.00 90.25 587 GLN A O 1
ATOM 4621 N N . THR A 1 588 ? 21.951 -37.071 -33.561 1.00 90.38 588 THR A N 1
ATOM 4622 C CA . THR A 1 588 ? 20.923 -38.106 -33.703 1.00 90.38 588 THR A CA 1
ATOM 4623 C C . THR A 1 588 ? 20.831 -38.573 -35.163 1.00 90.38 588 THR A C 1
ATOM 4625 O O . THR A 1 588 ? 20.669 -37.739 -36.059 1.00 90.38 588 THR A O 1
ATOM 4628 N N . PRO A 1 589 ? 20.881 -39.891 -35.443 1.00 85.25 589 PRO A N 1
ATOM 4629 C CA . PRO A 1 589 ? 20.749 -40.403 -36.803 1.00 85.25 589 PRO A CA 1
ATOM 4630 C C . PRO A 1 589 ? 19.452 -39.934 -37.474 1.00 85.25 589 PRO A C 1
ATOM 4632 O O . PRO A 1 589 ? 18.361 -40.138 -36.949 1.00 85.25 589 PRO A O 1
ATOM 4635 N N . GLY A 1 590 ? 19.574 -39.326 -38.655 1.00 84.69 590 GLY A N 1
ATOM 4636 C CA . GLY A 1 590 ? 18.432 -38.834 -39.431 1.00 84.69 590 GLY A CA 1
ATOM 4637 C C . GLY A 1 590 ? 17.924 -37.442 -39.044 1.00 84.69 590 GLY A C 1
ATOM 4638 O O . GLY A 1 590 ? 16.961 -36.984 -39.655 1.00 84.69 590 GLY A O 1
ATOM 4639 N N . ALA A 1 591 ? 18.554 -36.751 -38.088 1.00 88.38 591 ALA A N 1
ATOM 4640 C CA . ALA A 1 591 ? 18.245 -35.351 -37.812 1.00 88.38 591 ALA A CA 1
ATOM 4641 C C . ALA A 1 591 ? 18.556 -34.465 -39.030 1.00 88.38 591 ALA A C 1
ATOM 4643 O O . ALA A 1 591 ? 19.620 -34.580 -39.642 1.00 88.38 591 ALA A O 1
ATOM 4644 N N . LEU A 1 592 ? 17.632 -33.565 -39.371 1.00 90.81 592 LEU A N 1
ATOM 4645 C CA . LEU A 1 592 ? 17.831 -32.607 -40.453 1.00 90.81 592 LEU A CA 1
ATOM 4646 C C . LEU A 1 592 ? 18.598 -31.378 -39.932 1.00 90.81 592 LEU A C 1
ATOM 4648 O O . LEU A 1 592 ? 18.189 -30.804 -38.920 1.00 90.81 592 LEU A O 1
ATOM 4652 N N . PRO A 1 593 ? 19.670 -30.933 -40.617 1.00 92.31 593 PRO A N 1
ATOM 4653 C CA . PRO A 1 593 ? 20.450 -29.763 -40.200 1.00 92.31 593 PRO A CA 1
ATOM 4654 C C . PRO A 1 593 ? 19.610 -28.487 -40.042 1.00 92.31 593 PRO A C 1
ATOM 4656 O O . PRO A 1 593 ? 19.801 -27.727 -39.095 1.00 92.31 593 PRO A O 1
ATOM 4659 N N . VAL A 1 594 ? 18.651 -28.278 -40.950 1.00 91.81 594 VAL A N 1
ATOM 4660 C CA . VAL A 1 594 ? 17.756 -27.112 -40.936 1.00 91.81 594 VAL A CA 1
ATOM 4661 C C . VAL A 1 594 ? 16.838 -27.099 -39.710 1.00 91.81 594 VAL A C 1
ATOM 4663 O O . VAL A 1 594 ? 16.681 -26.057 -39.087 1.00 91.81 594 VAL A O 1
ATOM 4666 N N . ASP A 1 595 ? 16.316 -28.251 -39.281 1.00 92.25 595 ASP A N 1
ATOM 4667 C CA . ASP A 1 595 ? 15.410 -28.330 -38.127 1.00 92.25 595 ASP A CA 1
ATOM 4668 C C . ASP A 1 595 ? 16.111 -27.954 -36.811 1.00 92.25 595 ASP A C 1
ATOM 4670 O O . ASP A 1 595 ? 15.493 -27.398 -35.894 1.00 92.25 595 ASP A O 1
ATOM 4674 N N . VAL A 1 596 ? 17.403 -28.289 -36.693 1.00 92.62 596 VAL A N 1
ATOM 4675 C CA . VAL A 1 596 ? 18.230 -27.953 -35.523 1.00 92.62 596 VAL A CA 1
ATOM 4676 C C . VAL A 1 596 ? 18.474 -26.445 -35.466 1.00 92.62 596 VAL A C 1
ATOM 4678 O O . VAL A 1 596 ? 18.283 -25.837 -34.409 1.00 92.62 596 VAL A O 1
ATOM 4681 N N . GLU A 1 597 ? 18.824 -25.830 -36.598 1.00 95.94 597 GLU A N 1
ATOM 4682 C CA . GLU A 1 597 ? 18.977 -24.376 -36.709 1.00 95.94 597 GLU A CA 1
ATOM 4683 C C . GLU A 1 597 ? 17.655 -23.649 -36.435 1.00 95.94 597 GLU A C 1
ATOM 4685 O O . GLU A 1 597 ? 17.611 -22.759 -35.590 1.00 95.94 597 GLU A O 1
ATOM 4690 N N . GLU A 1 598 ? 16.547 -24.061 -37.058 1.00 93.00 598 GLU A N 1
ATOM 4691 C CA . GLU A 1 598 ? 15.236 -23.425 -36.872 1.00 93.00 598 GLU A CA 1
ATOM 4692 C C . GLU A 1 598 ? 14.733 -23.499 -35.427 1.00 93.00 598 GLU A C 1
ATOM 4694 O O . GLU A 1 598 ? 14.031 -22.600 -34.947 1.00 93.00 598 GLU A O 1
ATOM 4699 N N . ARG A 1 599 ? 15.065 -24.573 -34.700 1.00 93.25 599 ARG A N 1
ATOM 4700 C CA . ARG A 1 599 ? 14.774 -24.673 -33.266 1.00 93.25 599 ARG A CA 1
ATOM 4701 C C . ARG A 1 599 ? 15.545 -23.615 -32.479 1.00 93.25 599 ARG A C 1
ATOM 4703 O O . ARG A 1 599 ? 14.937 -22.931 -31.657 1.00 93.25 599 ARG A O 1
ATOM 4710 N N . LEU A 1 600 ? 16.844 -23.470 -32.735 1.00 93.75 600 LEU A N 1
ATOM 4711 C CA . LEU A 1 600 ? 17.667 -22.456 -32.079 1.00 93.75 600 LEU A CA 1
ATOM 4712 C C . LEU A 1 600 ? 17.253 -21.036 -32.481 1.00 93.75 600 LEU A C 1
ATOM 4714 O O . LEU A 1 600 ? 17.201 -20.172 -31.613 1.00 93.75 600 LEU A O 1
ATOM 4718 N N . GLU A 1 601 ? 16.840 -20.811 -33.728 1.00 96.00 601 GLU A N 1
ATOM 4719 C CA . GLU A 1 601 ? 16.300 -19.527 -34.193 1.00 96.00 601 GLU A CA 1
ATOM 4720 C C . GLU A 1 601 ? 14.977 -19.175 -33.494 1.00 96.00 601 GLU A C 1
ATOM 4722 O O . GLU A 1 601 ? 14.753 -18.033 -33.091 1.00 96.00 601 GLU A O 1
ATOM 4727 N N . ARG A 1 602 ? 14.074 -20.147 -33.293 1.00 92.50 602 ARG A N 1
ATOM 4728 C CA . ARG A 1 602 ? 12.855 -19.932 -32.489 1.00 92.50 602 ARG A CA 1
ATOM 4729 C C . ARG A 1 602 ? 13.188 -19.557 -31.046 1.00 92.50 602 ARG A C 1
ATOM 4731 O O . ARG A 1 602 ? 12.582 -18.625 -30.517 1.00 92.50 602 ARG A O 1
ATOM 4738 N N . SER A 1 603 ? 14.164 -20.226 -30.435 1.00 93.62 603 SER A N 1
ATOM 4739 C CA . SER A 1 603 ? 14.645 -19.860 -29.102 1.00 93.62 603 SER A CA 1
ATOM 4740 C C . SER A 1 603 ? 15.272 -18.464 -29.100 1.00 93.62 603 SER A C 1
ATOM 4742 O O . SER A 1 603 ? 14.881 -17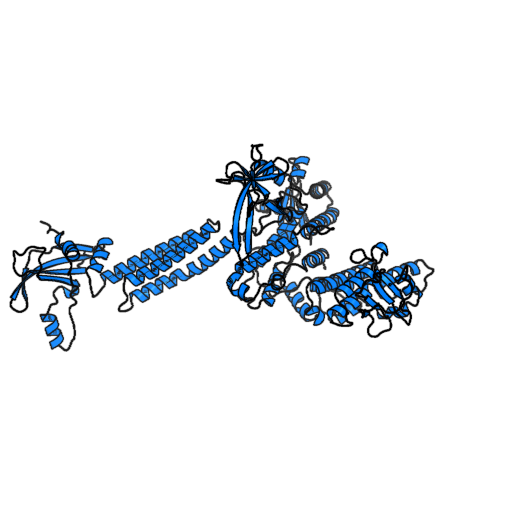.645 -28.277 1.00 93.62 603 SER A O 1
ATOM 4744 N N . ALA A 1 604 ? 16.146 -18.130 -30.050 1.00 94.19 604 ALA A N 1
ATOM 4745 C CA . ALA A 1 604 ? 16.757 -16.804 -30.161 1.00 94.19 604 ALA A CA 1
ATOM 4746 C C . ALA A 1 604 ? 15.698 -15.690 -30.231 1.00 94.19 604 ALA A C 1
ATOM 4748 O O . ALA A 1 604 ? 15.764 -14.728 -29.467 1.00 94.19 604 ALA A O 1
ATOM 4749 N N . ARG A 1 605 ? 14.647 -15.875 -31.042 1.00 90.94 605 ARG A N 1
ATOM 4750 C CA . ARG A 1 605 ? 13.508 -14.942 -31.112 1.00 90.94 605 ARG A CA 1
ATOM 4751 C C . ARG A 1 605 ? 12.783 -14.763 -29.777 1.00 90.94 605 ARG A C 1
ATOM 4753 O O . ARG A 1 605 ? 12.376 -13.649 -29.459 1.00 90.94 605 ARG A O 1
ATOM 4760 N N . SER A 1 606 ? 12.632 -15.817 -28.971 1.00 86.12 606 SER A N 1
ATOM 4761 C CA . SER A 1 606 ? 12.043 -15.681 -27.628 1.00 86.12 606 SER A CA 1
ATOM 4762 C C . SER A 1 606 ? 12.917 -14.868 -26.663 1.00 86.12 606 SER A C 1
ATOM 4764 O O . SER A 1 606 ? 12.380 -14.113 -25.854 1.00 86.12 606 SER A O 1
ATOM 4766 N N . PHE A 1 607 ? 14.247 -14.960 -26.780 1.00 94.62 607 PHE A N 1
ATOM 4767 C CA . PHE A 1 607 ? 15.186 -14.172 -25.972 1.00 94.62 607 PHE A CA 1
ATOM 4768 C C . PHE A 1 607 ? 15.140 -12.692 -26.375 1.00 94.62 607 PHE A C 1
ATOM 4770 O O . PHE A 1 607 ? 15.069 -11.821 -25.510 1.00 94.62 607 PHE A O 1
ATOM 4777 N N . GLU A 1 608 ? 15.080 -12.398 -27.676 1.00 87.88 608 GLU A N 1
ATOM 4778 C CA . GLU A 1 608 ? 14.899 -11.030 -28.181 1.00 87.88 608 GLU A CA 1
ATOM 4779 C C . GLU A 1 608 ? 13.549 -10.437 -27.777 1.00 87.88 608 GLU A C 1
ATOM 4781 O O . GLU A 1 608 ? 13.485 -9.291 -27.341 1.00 87.88 608 GLU A O 1
ATOM 4786 N N . ALA A 1 609 ? 12.469 -11.219 -27.856 1.00 73.81 609 ALA A N 1
ATOM 4787 C CA . ALA A 1 609 ? 11.154 -10.791 -27.393 1.00 73.81 609 ALA A CA 1
ATOM 4788 C C . ALA A 1 609 ? 11.159 -10.472 -25.887 1.00 73.81 609 ALA A C 1
ATOM 4790 O O . ALA A 1 609 ? 10.579 -9.471 -25.465 1.00 73.81 609 ALA A O 1
ATOM 4791 N N . ALA A 1 610 ? 11.855 -11.273 -25.072 1.00 77.38 610 ALA A N 1
ATOM 4792 C CA . ALA A 1 610 ? 12.040 -10.985 -23.652 1.00 77.38 610 ALA A CA 1
ATOM 4793 C C . ALA A 1 610 ? 12.840 -9.687 -23.427 1.00 77.38 610 ALA A C 1
ATOM 4795 O O . ALA A 1 610 ? 12.438 -8.861 -22.607 1.00 77.38 610 ALA A O 1
ATOM 4796 N N . ALA A 1 611 ? 13.910 -9.457 -24.194 1.00 78.81 611 ALA A N 1
ATOM 4797 C CA . ALA A 1 611 ? 14.698 -8.225 -24.135 1.00 78.81 611 ALA A CA 1
ATOM 4798 C C . ALA A 1 611 ? 13.869 -6.986 -24.530 1.00 78.81 611 ALA A C 1
ATOM 4800 O O . ALA A 1 611 ? 13.914 -5.956 -23.853 1.00 78.81 611 ALA A O 1
ATOM 4801 N N . LEU A 1 612 ? 13.057 -7.090 -25.587 1.00 76.50 612 LEU A N 1
ATOM 4802 C CA . LEU A 1 612 ? 12.129 -6.040 -26.016 1.00 76.50 612 LEU A CA 1
ATOM 4803 C C . LEU A 1 612 ? 11.070 -5.742 -24.950 1.00 76.50 612 LEU A C 1
ATOM 4805 O O . LEU A 1 612 ? 10.797 -4.573 -24.686 1.00 76.50 612 LEU A O 1
ATOM 4809 N N . ASN A 1 613 ? 10.527 -6.768 -24.291 1.00 69.31 613 ASN A N 1
ATOM 4810 C CA . ASN A 1 613 ? 9.574 -6.594 -23.192 1.00 69.31 613 ASN A CA 1
ATOM 4811 C C . ASN A 1 613 ? 10.189 -5.859 -21.990 1.00 69.31 613 ASN A C 1
ATOM 4813 O O . ASN A 1 613 ? 9.513 -5.029 -21.378 1.00 69.31 613 ASN A O 1
ATOM 4817 N N . ILE A 1 614 ? 11.464 -6.111 -21.666 1.00 69.69 614 ILE A N 1
ATOM 4818 C CA . ILE A 1 614 ? 12.189 -5.370 -20.618 1.00 69.69 614 ILE A CA 1
ATOM 4819 C C . ILE A 1 614 ? 12.328 -3.891 -21.008 1.00 69.69 614 ILE A C 1
ATOM 4821 O O . ILE A 1 614 ? 11.980 -3.016 -20.213 1.00 69.69 614 ILE A O 1
ATOM 4825 N N . ARG A 1 615 ? 12.742 -3.594 -22.249 1.00 70.88 615 ARG A N 1
ATOM 4826 C CA . ARG A 1 615 ? 12.858 -2.206 -22.741 1.00 70.88 615 ARG A CA 1
ATOM 4827 C C . ARG A 1 615 ? 11.512 -1.482 -22.765 1.00 70.88 615 ARG A C 1
ATOM 4829 O O . ARG A 1 615 ? 11.418 -0.350 -22.300 1.00 70.88 615 ARG A O 1
ATOM 4836 N N . ALA A 1 616 ? 10.460 -2.143 -23.249 1.00 60.94 616 ALA A N 1
ATOM 4837 C CA . ALA A 1 616 ? 9.099 -1.604 -23.285 1.00 60.94 616 ALA A CA 1
ATOM 4838 C C . ALA A 1 616 ? 8.521 -1.351 -21.881 1.00 60.94 616 ALA A C 1
ATOM 4840 O O . ALA A 1 616 ? 7.621 -0.530 -21.719 1.00 60.94 616 ALA A O 1
ATOM 4841 N N . SER A 1 617 ? 9.058 -2.028 -20.863 1.00 59.09 617 SER A N 1
ATOM 4842 C CA . SER A 1 617 ? 8.692 -1.832 -19.459 1.00 59.09 617 SER A CA 1
ATOM 4843 C C . SER A 1 617 ? 9.485 -0.711 -18.769 1.00 59.09 617 SER A C 1
ATOM 4845 O O . SER A 1 617 ? 9.329 -0.525 -17.568 1.00 59.09 617 SER A O 1
ATOM 4847 N N . GLY A 1 618 ? 10.298 0.059 -19.503 1.00 55.28 618 GLY A N 1
ATOM 4848 C CA . GLY A 1 618 ? 10.931 1.286 -19.005 1.00 55.28 618 GLY A CA 1
ATOM 4849 C C . GLY A 1 618 ? 12.354 1.132 -18.458 1.00 55.28 618 GLY A C 1
ATOM 4850 O O . GLY A 1 618 ? 12.791 1.994 -17.700 1.00 55.28 618 GLY A O 1
ATOM 4851 N N . GLY A 1 619 ? 13.084 0.065 -18.810 1.00 59.69 619 GLY A N 1
ATOM 4852 C CA . GLY A 1 619 ? 14.441 -0.186 -18.301 1.00 59.69 619 GLY A CA 1
ATOM 4853 C C . GLY A 1 619 ? 15.553 -0.187 -19.357 1.00 59.69 619 GLY A C 1
ATOM 4854 O O . GLY A 1 619 ? 15.419 -0.813 -20.408 1.00 59.69 619 GLY A O 1
ATOM 4855 N N . ASN A 1 620 ? 16.689 0.431 -19.014 1.00 62.50 620 ASN A N 1
ATOM 4856 C CA . ASN A 1 620 ? 18.026 0.104 -19.536 1.00 62.50 620 ASN A CA 1
ATOM 4857 C C . ASN A 1 620 ? 18.695 -0.900 -18.573 1.00 62.50 620 ASN A C 1
ATOM 4859 O O . ASN A 1 620 ? 19.675 -0.581 -17.904 1.00 62.50 620 ASN A O 1
ATOM 4863 N N . ASP A 1 621 ? 18.093 -2.080 -18.420 1.00 75.00 621 ASP A N 1
ATOM 4864 C CA . ASP A 1 621 ? 18.604 -3.129 -17.530 1.00 75.00 621 ASP A CA 1
ATOM 4865 C C . ASP A 1 621 ? 19.742 -3.915 -18.222 1.00 75.00 621 ASP A C 1
ATOM 4867 O O . ASP A 1 621 ? 19.563 -4.294 -19.385 1.00 75.00 621 ASP A O 1
ATOM 4871 N N . PRO A 1 622 ? 20.880 -4.210 -17.555 1.00 79.38 622 PRO A N 1
ATOM 4872 C CA . PRO A 1 622 ? 21.975 -5.001 -18.134 1.00 79.38 622 PRO A CA 1
ATOM 4873 C C . PRO A 1 622 ? 21.540 -6.369 -18.681 1.00 79.38 622 PRO A C 1
ATOM 4875 O O . PRO A 1 622 ? 22.166 -6.911 -19.594 1.00 79.38 622 PRO A O 1
ATOM 4878 N N . GLN A 1 623 ? 20.441 -6.926 -18.165 1.00 85.12 623 GLN A N 1
ATOM 4879 C CA . GLN A 1 623 ? 19.862 -8.178 -18.637 1.00 85.12 623 GLN A CA 1
ATOM 4880 C C . GLN A 1 623 ? 19.404 -8.110 -20.102 1.00 85.12 623 GLN A C 1
ATOM 4882 O O . GLN A 1 623 ? 19.355 -9.140 -20.774 1.00 85.12 623 GLN A O 1
ATOM 4887 N N . VAL A 1 624 ? 19.097 -6.919 -20.627 1.00 81.31 624 VAL A N 1
ATOM 4888 C CA . VAL A 1 624 ? 18.774 -6.714 -22.049 1.00 81.31 624 VAL A CA 1
ATOM 4889 C C . VAL A 1 624 ? 19.957 -7.122 -22.927 1.00 81.31 624 VAL A C 1
ATOM 4891 O O . VAL A 1 624 ? 19.781 -7.892 -23.873 1.00 81.31 624 VAL A O 1
ATOM 4894 N N . ASP A 1 625 ? 21.164 -6.671 -22.581 1.00 86.50 625 ASP A N 1
ATOM 4895 C CA . ASP A 1 625 ? 22.382 -6.988 -23.331 1.00 86.50 625 ASP A CA 1
ATOM 4896 C C . ASP A 1 625 ? 22.738 -8.472 -23.205 1.00 86.50 625 ASP A C 1
ATOM 4898 O O . ASP A 1 625 ? 23.118 -9.115 -24.188 1.00 86.50 625 ASP A O 1
ATOM 4902 N N . VAL A 1 626 ? 22.531 -9.056 -22.018 1.00 91.38 626 VAL A N 1
ATOM 4903 C CA . VAL A 1 626 ? 22.697 -10.500 -21.796 1.00 91.38 626 VAL A CA 1
ATOM 4904 C C . VAL A 1 626 ? 21.769 -11.294 -22.717 1.00 91.38 626 VAL A C 1
ATOM 4906 O O . VAL A 1 626 ? 22.241 -12.176 -23.433 1.00 91.38 626 VAL A O 1
ATOM 4909 N N . LEU A 1 627 ? 20.478 -10.963 -22.774 1.00 92.25 627 LEU A N 1
ATOM 4910 C CA . LEU A 1 627 ? 19.506 -11.676 -23.608 1.00 92.25 627 LEU A CA 1
ATOM 4911 C C . LEU A 1 627 ? 19.803 -11.540 -25.107 1.00 92.25 627 LEU A C 1
ATOM 4913 O O . LEU A 1 627 ? 19.738 -12.540 -25.823 1.00 92.25 627 LEU A O 1
ATOM 4917 N N . TYR A 1 628 ? 20.181 -10.350 -25.588 1.00 95.12 628 TYR A N 1
ATOM 4918 C CA . TYR A 1 628 ? 20.594 -10.177 -26.986 1.00 95.12 628 TYR A CA 1
ATOM 4919 C C . TYR A 1 628 ? 21.879 -10.945 -27.312 1.00 95.12 628 TYR A C 1
ATOM 4921 O O . TYR A 1 628 ? 21.970 -11.566 -28.374 1.00 95.12 628 TYR A O 1
ATOM 4929 N N . SER A 1 629 ? 22.860 -10.958 -26.404 1.00 95.31 629 SER A N 1
ATOM 4930 C CA . SER A 1 629 ? 24.096 -11.724 -26.604 1.00 95.31 629 SER A CA 1
ATOM 4931 C C . SER A 1 629 ? 23.834 -13.234 -26.654 1.00 95.31 629 SER A C 1
ATOM 4933 O O . SER A 1 629 ? 24.365 -13.919 -27.527 1.00 95.31 629 SER A O 1
ATOM 4935 N N . GLN A 1 630 ? 22.947 -13.750 -25.798 1.00 96.75 630 GLN A N 1
ATOM 4936 C CA . GLN A 1 630 ? 22.523 -15.151 -25.810 1.00 96.75 630 GLN A CA 1
ATOM 4937 C C . GLN A 1 630 ? 21.713 -15.497 -27.064 1.00 96.75 630 GLN A C 1
ATOM 4939 O O . GLN A 1 630 ? 21.936 -16.551 -27.654 1.00 96.75 630 GLN A O 1
ATOM 4944 N N . ALA A 1 631 ? 20.817 -14.614 -27.518 1.00 96.44 631 ALA A N 1
ATOM 4945 C CA . ALA A 1 631 ? 20.094 -14.804 -28.775 1.00 96.44 631 ALA A CA 1
ATOM 4946 C C . ALA A 1 631 ? 21.064 -14.920 -29.959 1.00 96.44 631 ALA A C 1
ATOM 4948 O O . ALA A 1 631 ? 20.951 -15.844 -30.764 1.00 96.44 631 ALA A O 1
ATOM 4949 N N . ARG A 1 632 ? 22.068 -14.037 -30.025 1.00 97.19 632 ARG A N 1
ATOM 4950 C CA . ARG A 1 632 ? 23.136 -14.114 -31.028 1.00 97.19 632 ARG A CA 1
ATOM 4951 C C . ARG A 1 632 ? 23.924 -15.419 -30.918 1.00 97.19 632 ARG A C 1
ATOM 4953 O O . ARG A 1 632 ? 24.112 -16.086 -31.926 1.00 97.19 632 ARG A O 1
ATOM 4960 N N . GLN A 1 633 ? 24.307 -15.829 -29.709 1.00 97.38 633 GLN A N 1
ATOM 4961 C CA . GLN A 1 633 ? 25.010 -17.094 -29.486 1.00 97.38 633 GLN A CA 1
ATOM 4962 C C . GLN A 1 633 ? 24.200 -18.301 -29.982 1.00 97.38 633 GLN A C 1
ATOM 4964 O O . GLN A 1 633 ? 24.768 -19.200 -30.597 1.00 97.38 633 GLN A O 1
ATOM 4969 N N . LEU A 1 634 ? 22.885 -18.331 -29.738 1.00 96.88 634 LEU A N 1
ATOM 4970 C CA . LEU A 1 634 ? 22.002 -19.397 -30.221 1.00 96.88 634 LEU A CA 1
ATOM 4971 C C . LEU A 1 634 ? 21.977 -19.452 -31.757 1.00 96.88 634 LEU A C 1
ATOM 4973 O O . LEU A 1 634 ? 22.038 -20.547 -32.313 1.00 96.88 634 LEU A O 1
ATOM 4977 N N . ARG A 1 635 ? 21.939 -18.296 -32.436 1.00 97.62 635 ARG A N 1
ATOM 4978 C CA . ARG A 1 635 ? 21.994 -18.221 -33.908 1.00 97.62 635 ARG A CA 1
ATOM 4979 C C . ARG A 1 635 ? 23.332 -18.663 -34.467 1.00 97.62 635 ARG A C 1
ATOM 4981 O O . ARG A 1 635 ? 23.370 -19.523 -35.341 1.00 97.62 635 ARG A O 1
ATOM 4988 N N . ASP A 1 636 ? 24.415 -18.108 -33.933 1.00 96.00 636 ASP A N 1
ATOM 4989 C CA . ASP A 1 636 ? 25.772 -18.411 -34.381 1.00 96.00 636 ASP A CA 1
ATOM 4990 C C . ASP A 1 636 ? 26.061 -19.908 -34.192 1.00 96.00 636 ASP A C 1
ATOM 4992 O O . ASP A 1 636 ? 26.577 -20.569 -35.093 1.00 96.00 636 ASP A O 1
ATOM 4996 N N . TYR A 1 637 ? 25.641 -20.481 -33.057 1.00 96.88 637 TYR A N 1
ATOM 4997 C CA . TYR A 1 637 ? 25.770 -21.912 -32.797 1.00 96.88 637 TYR A CA 1
ATOM 4998 C C . TYR A 1 637 ? 24.871 -22.764 -33.700 1.00 96.88 637 TYR A C 1
ATOM 5000 O O . TYR A 1 637 ? 25.309 -23.806 -34.180 1.00 96.88 637 TYR A O 1
ATOM 5008 N N . GLY A 1 638 ? 23.633 -22.334 -33.963 1.00 96.38 638 GLY A N 1
ATOM 5009 C CA . GLY A 1 638 ? 22.713 -23.036 -34.859 1.00 96.38 638 GLY A CA 1
ATOM 5010 C C . GLY A 1 638 ? 23.207 -23.082 -36.301 1.00 96.38 638 GLY A C 1
ATOM 5011 O O . GLY A 1 638 ? 23.225 -24.158 -36.898 1.00 96.38 638 GLY A O 1
ATOM 5012 N N . SER A 1 639 ? 23.690 -21.955 -36.824 1.00 94.38 639 SER A N 1
ATOM 5013 C CA . SER A 1 639 ? 24.300 -21.877 -38.154 1.00 94.38 639 SER A CA 1
ATOM 5014 C C . SER A 1 639 ? 25.578 -22.717 -38.230 1.00 94.38 639 SER A C 1
ATOM 5016 O O . SER A 1 639 ? 25.746 -23.511 -39.156 1.00 94.38 639 SER A O 1
ATOM 5018 N N . ALA A 1 640 ? 26.440 -22.650 -37.206 1.00 94.31 640 ALA A N 1
ATOM 5019 C CA . ALA A 1 640 ? 27.636 -23.486 -37.133 1.00 94.31 640 ALA A CA 1
ATOM 5020 C C . ALA A 1 640 ? 27.299 -24.986 -37.110 1.00 94.31 640 ALA A C 1
ATOM 5022 O O . ALA A 1 640 ? 27.921 -25.756 -37.840 1.00 94.31 640 ALA A O 1
ATOM 5023 N N . LEU A 1 641 ? 26.295 -25.404 -36.328 1.00 95.06 641 LEU A N 1
ATOM 5024 C CA . LEU A 1 641 ? 25.820 -26.789 -36.303 1.00 95.06 641 LEU A CA 1
ATOM 5025 C C . LEU A 1 641 ? 25.246 -27.212 -37.653 1.00 95.06 641 LEU A C 1
ATOM 5027 O O . LEU A 1 641 ? 25.575 -28.293 -38.134 1.00 95.06 641 LEU A O 1
ATOM 5031 N N . ARG A 1 642 ? 24.424 -26.375 -38.294 1.00 95.50 642 ARG A N 1
ATOM 5032 C CA . ARG A 1 642 ? 23.876 -26.683 -39.617 1.00 95.50 642 ARG A CA 1
ATOM 5033 C C . ARG A 1 642 ? 24.989 -26.839 -40.644 1.00 95.50 642 ARG A C 1
ATOM 5035 O O . ARG A 1 642 ? 24.981 -27.821 -41.387 1.00 95.50 642 ARG A O 1
ATOM 5042 N N . MET A 1 643 ? 25.951 -25.921 -40.678 1.00 93.56 643 MET A N 1
ATOM 5043 C CA . MET A 1 643 ? 27.117 -26.005 -41.556 1.00 93.56 643 MET A CA 1
ATOM 5044 C C . MET A 1 643 ? 27.929 -27.270 -41.277 1.00 93.56 643 MET A C 1
ATOM 5046 O O . MET A 1 643 ? 28.286 -27.986 -42.210 1.00 93.56 643 MET A O 1
ATOM 5050 N N . ASP A 1 644 ? 28.167 -27.599 -40.011 1.00 93.06 644 ASP A N 1
ATOM 5051 C CA . ASP A 1 644 ? 28.893 -28.802 -39.623 1.00 93.06 644 ASP A CA 1
ATOM 5052 C C . ASP A 1 644 ? 28.181 -30.090 -40.050 1.00 93.06 644 ASP A C 1
ATOM 5054 O O . ASP A 1 644 ? 28.764 -30.912 -40.757 1.00 93.06 644 ASP A O 1
ATOM 5058 N N . MET A 1 645 ? 26.898 -30.231 -39.717 1.00 94.06 645 MET A N 1
ATOM 5059 C CA . MET A 1 645 ? 26.090 -31.385 -40.115 1.00 94.06 645 MET A CA 1
ATOM 5060 C C . MET A 1 645 ? 25.987 -31.508 -41.639 1.00 94.06 645 MET A C 1
ATOM 5062 O O . MET A 1 645 ? 26.030 -32.615 -42.175 1.00 94.06 645 MET A O 1
ATOM 5066 N N . THR A 1 646 ? 25.870 -30.380 -42.347 1.00 94.31 646 THR A N 1
ATOM 5067 C CA . THR A 1 646 ? 25.779 -30.365 -43.812 1.00 94.31 646 THR A CA 1
ATOM 5068 C C . THR A 1 646 ? 27.095 -30.811 -44.439 1.00 94.31 646 THR A C 1
ATOM 5070 O O . THR A 1 646 ? 27.073 -31.672 -45.312 1.00 94.31 646 THR A O 1
ATOM 5073 N N . ARG A 1 647 ? 28.249 -30.314 -43.968 1.00 92.88 647 ARG A N 1
ATOM 5074 C CA . ARG A 1 647 ? 29.573 -30.758 -44.448 1.00 92.88 647 ARG A CA 1
ATOM 5075 C C . ARG A 1 647 ? 29.776 -32.263 -44.250 1.00 92.88 647 ARG A C 1
ATOM 5077 O O . ARG A 1 647 ? 30.282 -32.943 -45.140 1.00 92.88 647 ARG A O 1
ATOM 5084 N N . HIS A 1 648 ? 29.312 -32.798 -43.124 1.00 90.00 648 HIS A N 1
ATOM 5085 C CA . HIS A 1 648 ? 29.471 -34.210 -42.770 1.00 90.00 648 HIS A CA 1
ATOM 5086 C C . HIS A 1 648 ? 28.324 -35.115 -43.245 1.00 90.00 648 HIS A C 1
ATOM 5088 O O . HIS A 1 648 ? 28.276 -36.293 -42.881 1.00 90.00 648 HIS A O 1
ATOM 5094 N N . THR A 1 649 ? 27.404 -34.613 -44.078 1.00 90.25 649 THR A N 1
ATOM 5095 C CA . THR A 1 649 ? 26.297 -35.433 -44.577 1.00 90.25 649 THR A CA 1
ATOM 5096 C C . THR A 1 649 ? 26.808 -36.600 -45.422 1.00 90.25 649 THR A C 1
ATOM 5098 O O . THR A 1 649 ? 27.572 -36.448 -46.378 1.00 90.25 649 THR A O 1
ATOM 5101 N N . ALA A 1 650 ? 26.323 -37.803 -45.116 1.00 88.00 650 ALA A N 1
ATOM 5102 C CA . ALA A 1 650 ? 26.567 -38.982 -45.944 1.00 88.00 650 ALA A CA 1
ATOM 5103 C C . ALA A 1 650 ? 25.730 -38.976 -47.239 1.00 88.00 650 ALA A C 1
ATOM 5105 O O . ALA A 1 650 ? 25.915 -39.841 -48.099 1.00 88.00 650 ALA A O 1
ATOM 5106 N N . ARG A 1 651 ? 24.779 -38.038 -47.367 1.00 90.75 651 ARG A N 1
ATOM 5107 C CA . ARG A 1 651 ? 23.809 -37.969 -48.465 1.00 90.75 651 ARG A CA 1
ATOM 5108 C C . ARG A 1 651 ? 23.761 -36.569 -49.095 1.00 90.75 651 ARG A C 1
ATOM 5110 O O . ARG A 1 651 ? 22.720 -35.925 -49.016 1.00 90.75 651 ARG A O 1
ATOM 5117 N N . PRO A 1 652 ? 24.846 -36.098 -49.734 1.00 92.94 652 PRO A N 1
ATOM 5118 C CA . PRO A 1 652 ? 24.914 -34.741 -50.268 1.00 92.94 652 PRO A CA 1
ATOM 5119 C C . PRO A 1 652 ? 23.868 -34.481 -51.353 1.00 92.94 652 PRO A C 1
ATOM 5121 O O . PRO A 1 652 ? 23.674 -35.287 -52.268 1.00 92.94 652 PRO A O 1
ATOM 5124 N N . THR A 1 653 ? 23.212 -33.332 -51.275 1.00 92.75 653 THR A N 1
ATOM 5125 C CA . THR A 1 653 ? 22.214 -32.869 -52.239 1.00 92.75 653 THR A CA 1
ATOM 5126 C C . THR A 1 653 ? 22.629 -31.545 -52.878 1.00 92.75 653 THR A C 1
ATOM 5128 O O . THR A 1 653 ? 23.531 -30.851 -52.411 1.00 92.75 653 THR A O 1
ATOM 5131 N N . VAL A 1 654 ? 21.945 -31.158 -53.959 1.00 91.38 654 VAL A N 1
ATOM 5132 C CA . VAL A 1 654 ? 22.112 -29.816 -54.541 1.00 91.38 654 VAL A CA 1
ATOM 5133 C C . VAL A 1 654 ? 21.708 -28.728 -53.537 1.00 91.38 654 VAL A C 1
ATOM 5135 O O . VAL A 1 654 ? 22.336 -27.678 -53.515 1.00 91.38 654 VAL A O 1
ATOM 5138 N N . GLY A 1 655 ? 20.710 -28.979 -52.680 1.00 90.44 655 GLY A N 1
ATOM 5139 C CA . GLY A 1 655 ? 20.305 -28.034 -51.632 1.00 90.44 655 GLY A CA 1
ATOM 5140 C C . GLY A 1 655 ? 21.411 -27.791 -50.604 1.00 90.44 655 GLY A C 1
ATOM 5141 O O . GLY A 1 655 ? 21.679 -26.645 -50.256 1.00 90.44 655 GLY A O 1
ATOM 5142 N N . ASP A 1 656 ? 22.117 -28.851 -50.204 1.00 92.81 656 ASP A N 1
ATOM 5143 C CA . ASP A 1 656 ? 23.281 -28.748 -49.316 1.00 92.81 656 ASP A CA 1
ATOM 5144 C C . ASP A 1 656 ? 24.403 -27.923 -49.959 1.00 92.81 656 ASP A C 1
ATOM 5146 O O . ASP A 1 656 ? 25.027 -27.088 -49.308 1.00 92.81 656 ASP A O 1
ATOM 5150 N N . MET A 1 657 ? 24.631 -28.112 -51.263 1.00 91.75 657 MET A N 1
ATOM 5151 C CA . MET A 1 657 ? 25.594 -27.308 -52.014 1.00 91.75 657 MET A CA 1
ATOM 5152 C C . MET A 1 657 ? 25.211 -25.838 -52.105 1.00 91.75 657 MET A C 1
ATOM 5154 O O . MET A 1 657 ? 26.074 -24.988 -51.917 1.00 91.75 657 MET A O 1
ATOM 5158 N N . VAL A 1 658 ? 23.948 -25.536 -52.409 1.00 92.75 658 VAL A N 1
ATOM 5159 C CA . VAL A 1 658 ? 23.459 -24.152 -52.465 1.00 92.75 658 VAL A CA 1
ATOM 5160 C C . VAL A 1 658 ? 23.675 -23.480 -51.115 1.00 92.75 658 VAL A C 1
ATOM 5162 O O . VAL A 1 658 ? 24.306 -22.430 -51.065 1.00 92.75 658 VAL A O 1
ATOM 5165 N N . TYR A 1 659 ? 23.264 -24.134 -50.026 1.00 93.56 659 TYR A N 1
ATOM 5166 C CA . TYR A 1 659 ? 23.469 -23.613 -48.680 1.00 93.56 659 TYR A CA 1
ATOM 5167 C C . TYR A 1 659 ? 24.954 -23.355 -48.379 1.00 93.56 659 TYR A C 1
ATOM 5169 O O . TYR A 1 659 ? 25.312 -22.253 -47.974 1.00 93.56 659 TYR A O 1
ATOM 5177 N N . LEU A 1 660 ? 25.848 -24.322 -48.621 1.00 94.31 660 LEU A N 1
ATOM 5178 C CA . LEU A 1 660 ? 27.279 -24.138 -48.347 1.00 94.31 660 LEU A CA 1
ATOM 5179 C C . LEU A 1 660 ? 27.936 -23.068 -49.242 1.00 94.31 660 LEU A C 1
ATOM 5181 O O . LEU A 1 660 ? 28.869 -22.400 -48.795 1.00 94.31 660 LEU A O 1
ATOM 5185 N N . LEU A 1 661 ? 27.472 -22.889 -50.485 1.00 93.38 661 LEU A N 1
ATOM 5186 C CA . LEU A 1 661 ? 27.919 -21.799 -51.363 1.00 93.38 661 LEU A CA 1
ATOM 5187 C C . LEU A 1 661 ? 27.465 -20.435 -50.834 1.00 93.38 661 LEU A C 1
ATOM 5189 O O . LEU A 1 661 ? 28.271 -19.511 -50.795 1.00 93.38 661 LEU A O 1
ATOM 5193 N N . GLU A 1 662 ? 26.211 -20.314 -50.391 1.00 93.81 662 GLU A N 1
ATOM 5194 C CA . GLU A 1 662 ? 25.682 -19.092 -49.767 1.00 93.81 662 GLU A CA 1
ATOM 5195 C C . GLU A 1 662 ? 26.453 -18.724 -48.492 1.00 93.81 662 GLU A C 1
ATOM 5197 O O . GLU A 1 662 ? 26.689 -17.546 -48.230 1.00 93.81 662 GLU A O 1
ATOM 5202 N N . GLN A 1 663 ? 26.915 -19.726 -47.735 1.00 93.50 663 GLN A N 1
ATOM 5203 C CA . GLN A 1 663 ? 27.780 -19.525 -46.567 1.00 93.50 663 GLN A CA 1
ATOM 5204 C C . GLN A 1 663 ? 29.255 -19.250 -46.922 1.00 93.50 663 GLN A C 1
ATOM 5206 O O . GLN A 1 663 ? 30.075 -19.092 -46.021 1.00 93.50 663 GLN A O 1
ATOM 5211 N N . ASN A 1 664 ? 29.627 -19.205 -48.209 1.00 93.75 664 ASN A N 1
ATOM 5212 C CA . ASN A 1 664 ? 31.019 -19.134 -48.682 1.00 93.75 664 ASN A CA 1
ATOM 5213 C C . ASN A 1 664 ? 31.927 -20.243 -48.107 1.00 93.75 664 ASN A C 1
ATOM 5215 O O . ASN A 1 664 ? 33.144 -20.081 -48.018 1.00 93.75 664 ASN A O 1
ATOM 5219 N N . ALA A 1 665 ? 31.346 -21.378 -47.714 1.00 93.88 665 ALA A N 1
ATOM 5220 C CA . ALA A 1 665 ? 32.058 -22.479 -47.072 1.00 93.88 665 ALA A CA 1
ATOM 5221 C C . ALA A 1 665 ? 32.703 -23.430 -48.087 1.00 93.88 665 ALA A C 1
ATOM 5223 O O . ALA A 1 665 ? 33.629 -24.163 -47.750 1.00 93.88 665 ALA A O 1
ATOM 5224 N N . ILE A 1 666 ? 32.237 -23.421 -49.338 1.00 95.19 666 ILE A N 1
ATOM 5225 C CA . ILE A 1 666 ? 32.774 -24.268 -50.403 1.00 95.19 666 ILE A CA 1
ATOM 5226 C C . ILE A 1 666 ? 33.094 -23.466 -51.660 1.00 95.19 666 ILE A C 1
ATOM 5228 O O . ILE A 1 666 ? 32.474 -22.444 -51.948 1.00 95.19 666 ILE A O 1
ATOM 5232 N N . ARG A 1 667 ? 34.023 -23.983 -52.466 1.00 94.62 667 ARG A N 1
ATOM 5233 C CA . ARG A 1 667 ? 34.175 -23.594 -53.876 1.00 94.62 667 ARG A CA 1
ATOM 5234 C C . ARG A 1 667 ? 34.075 -24.809 -54.775 1.00 94.62 667 ARG A C 1
ATOM 5236 O O . ARG A 1 667 ? 34.416 -25.921 -54.383 1.00 94.62 667 ARG A O 1
ATOM 5243 N N . ILE A 1 668 ? 33.681 -24.574 -56.016 1.00 95.19 668 ILE A N 1
ATOM 5244 C CA . ILE A 1 668 ? 33.661 -25.597 -57.057 1.00 95.19 668 ILE A CA 1
ATOM 5245 C C . ILE A 1 668 ? 34.879 -25.389 -57.960 1.00 95.19 668 ILE A C 1
ATOM 5247 O O . ILE A 1 668 ? 35.189 -24.267 -58.363 1.00 95.19 668 ILE A O 1
ATOM 5251 N N . ARG A 1 669 ? 35.579 -26.473 -58.290 1.00 93.44 669 ARG A N 1
ATOM 5252 C CA . ARG A 1 669 ? 36.714 -26.491 -59.214 1.00 93.44 669 ARG A CA 1
ATOM 5253 C C . ARG A 1 669 ? 36.481 -27.546 -60.287 1.00 93.44 669 ARG A C 1
ATOM 5255 O O . ARG A 1 669 ? 36.349 -28.725 -59.978 1.00 93.44 669 ARG A O 1
ATOM 5262 N N . ARG A 1 670 ? 36.455 -27.138 -61.556 1.00 93.44 670 ARG A N 1
ATOM 5263 C CA . ARG A 1 670 ? 36.420 -28.079 -62.683 1.00 93.44 670 ARG A CA 1
ATOM 5264 C C . ARG A 1 670 ? 37.752 -28.830 -62.752 1.00 93.44 670 ARG A C 1
ATOM 5266 O O . ARG A 1 670 ? 38.806 -28.195 -62.706 1.00 93.44 670 ARG A O 1
ATOM 5273 N N . LEU A 1 671 ? 37.713 -30.160 -62.823 1.00 91.44 671 LEU A N 1
ATOM 5274 C CA . LEU A 1 671 ? 38.913 -30.993 -62.890 1.00 91.44 671 LEU A CA 1
ATOM 5275 C C . LEU A 1 671 ? 39.123 -31.525 -64.301 1.00 91.44 671 LEU A C 1
ATOM 5277 O O . LEU A 1 671 ? 38.256 -32.222 -64.822 1.00 91.44 671 LEU A O 1
ATOM 5281 N N . ASN A 1 672 ? 40.307 -31.269 -64.862 1.00 86.69 672 ASN A N 1
ATOM 5282 C CA . ASN A 1 672 ? 40.743 -31.794 -66.159 1.00 86.69 672 ASN A CA 1
ATOM 5283 C C . ASN A 1 672 ? 39.712 -31.554 -67.292 1.00 86.69 672 ASN A C 1
ATOM 5285 O O . ASN A 1 672 ? 38.759 -30.782 -67.158 1.00 86.69 672 ASN A O 1
ATOM 5289 N N . GLY A 1 673 ? 39.931 -32.197 -68.440 1.00 85.94 673 GLY A N 1
ATOM 5290 C CA . GLY A 1 673 ? 38.902 -32.379 -69.464 1.00 85.94 673 GLY A CA 1
ATOM 5291 C C . GLY A 1 673 ? 38.064 -33.634 -69.204 1.00 85.94 673 GLY A C 1
ATOM 5292 O O . GLY A 1 673 ? 38.311 -34.376 -68.253 1.00 85.94 673 GLY A O 1
ATOM 5293 N N . ARG A 1 674 ? 37.094 -33.898 -70.083 1.00 92.19 674 ARG A N 1
ATOM 5294 C CA . ARG A 1 674 ? 36.298 -35.130 -70.031 1.00 92.19 674 ARG A CA 1
ATOM 5295 C C . ARG A 1 674 ? 37.184 -36.360 -70.223 1.00 92.19 674 ARG A C 1
ATOM 5297 O O . ARG A 1 674 ? 37.936 -36.436 -71.194 1.00 92.19 674 ARG A O 1
ATOM 5304 N N . VAL A 1 675 ? 37.056 -37.328 -69.323 1.00 91.25 675 VAL A N 1
ATOM 5305 C CA . VAL A 1 675 ? 37.802 -38.592 -69.354 1.00 91.25 675 VAL A CA 1
ATOM 5306 C C . VAL A 1 675 ? 36.892 -39.699 -69.871 1.00 91.25 675 VAL A C 1
ATOM 5308 O O . VAL A 1 675 ? 35.748 -39.810 -69.442 1.00 91.25 675 VAL A O 1
ATOM 5311 N N . LYS A 1 676 ? 37.395 -40.514 -70.802 1.00 91.62 676 LYS A N 1
ATOM 5312 C CA . LYS A 1 676 ? 36.668 -41.675 -71.321 1.00 91.62 676 LYS A CA 1
ATOM 5313 C C . LYS A 1 676 ? 36.634 -42.787 -70.268 1.00 91.62 676 LYS A C 1
ATOM 5315 O O . LYS A 1 676 ? 37.682 -43.252 -69.830 1.00 91.62 676 LYS A O 1
ATOM 5320 N N . GLU A 1 677 ? 35.440 -43.239 -69.919 1.00 86.25 677 GLU A N 1
ATOM 5321 C CA . GLU A 1 677 ? 35.164 -44.391 -69.066 1.00 86.25 677 GLU A CA 1
ATOM 5322 C C . GLU A 1 677 ? 34.368 -45.455 -69.841 1.00 86.25 677 GLU A C 1
ATOM 5324 O O . GLU A 1 677 ? 33.809 -45.205 -70.911 1.00 86.25 677 GLU A O 1
ATOM 5329 N N . THR A 1 678 ? 34.331 -46.680 -69.315 1.00 82.56 678 THR A N 1
ATOM 5330 C CA . THR A 1 678 ? 33.449 -47.743 -69.816 1.00 82.56 678 THR A CA 1
ATOM 5331 C C . THR A 1 678 ? 32.458 -48.109 -68.724 1.00 82.56 678 THR A C 1
ATOM 5333 O O . THR A 1 678 ? 32.837 -48.671 -67.696 1.00 82.56 678 THR A O 1
ATOM 5336 N N . ILE A 1 679 ? 31.184 -47.795 -68.946 1.00 77.56 679 ILE A N 1
ATOM 5337 C CA . ILE A 1 679 ? 30.096 -48.067 -68.003 1.00 77.56 679 ILE A CA 1
ATOM 5338 C C . ILE A 1 679 ? 29.124 -49.028 -68.688 1.00 77.56 679 ILE A C 1
ATOM 5340 O O . ILE A 1 679 ? 28.595 -48.731 -69.755 1.00 77.56 679 ILE A O 1
ATOM 5344 N N . ASP A 1 680 ? 28.919 -50.207 -68.093 1.00 74.88 680 ASP A N 1
ATOM 5345 C CA . ASP A 1 680 ? 28.069 -51.282 -68.636 1.00 74.88 680 ASP A CA 1
ATOM 5346 C C . ASP A 1 680 ? 28.394 -51.663 -70.101 1.00 74.88 680 ASP A C 1
ATOM 5348 O O . ASP A 1 680 ? 27.502 -51.941 -70.902 1.00 74.88 680 ASP A O 1
ATOM 5352 N N . GLY A 1 681 ? 29.679 -51.643 -70.474 1.00 78.06 681 GLY A N 1
ATOM 5353 C CA . GLY A 1 681 ? 30.139 -51.989 -71.826 1.00 78.06 681 GLY A CA 1
ATOM 5354 C C . GLY A 1 681 ? 29.907 -50.909 -72.890 1.00 78.06 681 GLY A C 1
ATOM 5355 O O . GLY A 1 681 ? 30.137 -51.169 -74.068 1.00 78.06 681 GLY A O 1
ATOM 5356 N N . ARG A 1 682 ? 29.468 -49.705 -72.500 1.00 84.06 682 ARG A N 1
ATOM 5357 C CA . ARG A 1 682 ? 29.341 -48.535 -73.383 1.00 84.06 682 ARG A CA 1
ATOM 5358 C C . ARG A 1 682 ? 30.398 -47.490 -73.053 1.00 84.06 682 ARG A C 1
ATOM 5360 O O . ARG A 1 682 ? 30.807 -47.361 -71.899 1.00 84.06 682 ARG A O 1
ATOM 5367 N N . GLU A 1 683 ? 30.814 -46.743 -74.072 1.00 89.19 683 GLU A N 1
ATOM 5368 C CA . GLU A 1 683 ? 31.666 -45.570 -73.884 1.00 89.19 683 GLU A CA 1
ATOM 5369 C C . GLU A 1 683 ? 30.877 -44.463 -73.180 1.00 89.19 683 GLU A C 1
ATOM 5371 O O . GLU A 1 683 ? 29.747 -44.153 -73.560 1.00 89.19 683 GLU A O 1
ATOM 5376 N N . ASP A 1 684 ? 31.481 -43.885 -72.150 1.00 91.38 684 ASP A N 1
ATOM 5377 C CA . ASP A 1 684 ? 30.961 -42.750 -71.399 1.00 91.38 684 ASP A CA 1
ATOM 5378 C C . ASP A 1 684 ? 32.086 -41.728 -71.217 1.00 91.38 684 ASP A C 1
ATOM 5380 O O . ASP A 1 684 ? 33.259 -42.088 -71.141 1.00 91.38 684 ASP A O 1
ATOM 5384 N N . TYR A 1 685 ? 31.751 -40.445 -71.185 1.00 94.25 685 TYR A N 1
ATOM 5385 C CA . TYR A 1 685 ? 32.715 -39.373 -70.980 1.00 94.25 685 TYR A CA 1
ATOM 5386 C C . TYR A 1 685 ? 32.369 -38.629 -69.693 1.00 94.25 685 TYR A C 1
ATOM 5388 O O . TYR A 1 685 ? 31.346 -37.949 -69.622 1.00 94.25 685 TYR A O 1
ATOM 5396 N N . LEU A 1 686 ? 33.237 -38.730 -68.687 1.00 93.56 686 LEU A N 1
ATOM 5397 C CA . LEU A 1 686 ? 33.041 -38.148 -67.365 1.00 93.56 686 LEU A CA 1
ATOM 5398 C C . LEU A 1 686 ? 33.734 -36.784 -67.253 1.00 93.56 686 LEU A C 1
ATOM 5400 O O . LEU A 1 686 ? 34.952 -36.684 -67.396 1.00 93.56 686 LEU A O 1
ATOM 5404 N N . GLN A 1 687 ? 32.971 -35.738 -66.932 1.00 94.75 687 GLN A N 1
ATOM 5405 C CA . GLN A 1 687 ? 33.504 -34.487 -66.387 1.00 94.75 687 GLN A CA 1
ATOM 5406 C C . GLN A 1 687 ? 33.360 -34.497 -64.861 1.00 94.75 687 GLN A C 1
ATOM 5408 O O . GLN A 1 687 ? 32.245 -34.556 -64.338 1.00 94.75 687 GLN A O 1
ATOM 5413 N N . GLU A 1 688 ? 34.485 -34.385 -64.153 1.00 95.31 688 GLU A N 1
ATOM 5414 C CA . GLU A 1 688 ? 34.507 -34.221 -62.698 1.00 95.31 688 GLU A CA 1
ATOM 5415 C C . GLU A 1 688 ? 34.590 -32.737 -62.308 1.00 95.31 688 GLU A C 1
ATOM 5417 O O . GLU A 1 688 ? 35.327 -31.945 -62.909 1.00 95.31 688 GLU A O 1
ATOM 5422 N N . TYR A 1 689 ? 33.869 -32.381 -61.248 1.00 96.12 689 TYR A N 1
ATOM 5423 C CA . TYR A 1 689 ? 34.050 -31.143 -60.500 1.00 96.12 689 TYR A CA 1
ATOM 5424 C C . TYR A 1 689 ? 34.342 -31.485 -59.044 1.00 96.12 689 TYR A C 1
ATOM 5426 O O . TYR A 1 689 ? 33.647 -32.293 -58.431 1.00 96.12 689 TYR A O 1
ATOM 5434 N N . GLU A 1 690 ? 35.363 -30.855 -58.489 1.00 96.00 690 GLU A N 1
ATOM 5435 C CA . GLU A 1 690 ? 35.725 -30.957 -57.086 1.00 96.00 690 GLU A CA 1
ATOM 5436 C C . GLU A 1 690 ? 35.036 -29.851 -56.295 1.00 96.00 690 GLU A C 1
ATOM 5438 O O . GLU A 1 690 ? 35.182 -28.669 -56.611 1.00 96.00 690 GLU A O 1
ATOM 5443 N N . VAL A 1 691 ? 34.294 -30.236 -55.262 1.00 95.81 691 VAL A N 1
ATOM 5444 C CA . VAL A 1 691 ? 33.737 -29.313 -54.276 1.00 95.81 691 VAL A CA 1
ATOM 5445 C C . VAL A 1 691 ? 34.715 -29.267 -53.112 1.00 95.81 691 VAL A C 1
ATOM 5447 O O . VAL A 1 691 ? 34.859 -30.247 -52.384 1.00 95.81 691 VAL A O 1
ATOM 5450 N N . GLN A 1 692 ? 35.430 -28.157 -52.977 1.00 95.69 692 GLN A N 1
ATOM 5451 C CA . GLN A 1 692 ? 36.461 -27.960 -51.963 1.00 95.69 692 GLN A CA 1
ATOM 5452 C C . GLN A 1 692 ? 35.868 -27.255 -50.748 1.00 95.69 692 GLN A C 1
ATOM 5454 O O . GLN A 1 692 ? 35.205 -26.232 -50.909 1.00 95.69 692 GLN A O 1
ATOM 5459 N N . ASP A 1 693 ? 36.145 -27.779 -49.558 1.00 94.50 693 ASP A N 1
ATOM 5460 C CA . ASP A 1 693 ? 35.800 -27.165 -48.282 1.00 94.50 693 ASP A CA 1
ATOM 5461 C C . ASP A 1 693 ? 36.799 -26.057 -47.943 1.00 94.50 693 ASP A C 1
ATOM 5463 O O . ASP A 1 693 ? 37.946 -26.307 -47.566 1.00 94.50 693 ASP A O 1
ATOM 5467 N N . LEU A 1 694 ? 36.363 -24.808 -48.077 1.00 93.56 694 LEU A N 1
ATOM 5468 C CA . LEU A 1 694 ? 37.178 -23.639 -47.763 1.00 93.56 694 LEU A CA 1
ATOM 5469 C C . LEU A 1 694 ? 37.426 -23.487 -46.259 1.00 93.56 694 LEU A C 1
ATOM 5471 O O . LEU A 1 694 ? 38.349 -22.777 -45.868 1.00 93.56 694 LEU A O 1
ATOM 5475 N N . THR A 1 695 ? 36.647 -24.173 -45.424 1.00 89.06 695 THR A N 1
ATOM 5476 C CA . THR A 1 695 ? 36.793 -24.158 -43.966 1.00 89.06 695 THR A CA 1
ATOM 5477 C C . THR A 1 695 ? 37.810 -25.186 -43.452 1.00 89.06 695 THR A C 1
ATOM 5479 O O . THR A 1 695 ? 38.264 -25.067 -42.317 1.00 89.06 695 THR A O 1
ATOM 5482 N N . ASP A 1 696 ? 38.229 -26.146 -44.287 1.00 89.00 696 ASP A N 1
ATOM 5483 C CA . ASP A 1 696 ? 39.272 -27.137 -43.977 1.00 89.00 696 ASP A CA 1
ATOM 5484 C C . ASP A 1 696 ? 40.306 -27.220 -45.110 1.00 89.00 696 ASP A C 1
ATOM 5486 O O . ASP A 1 696 ? 40.343 -28.167 -45.898 1.00 89.00 696 ASP A O 1
ATOM 5490 N N . ALA A 1 697 ? 41.150 -26.189 -45.209 1.00 88.31 697 ALA A N 1
ATOM 5491 C CA . ALA A 1 697 ? 42.316 -26.145 -46.098 1.00 88.31 697 ALA A CA 1
ATOM 5492 C C . ALA A 1 697 ? 42.025 -26.489 -47.578 1.00 88.31 697 ALA A C 1
ATOM 5494 O O . ALA A 1 697 ? 42.891 -27.012 -48.280 1.00 88.31 697 ALA A O 1
ATOM 5495 N N . SER A 1 698 ? 40.815 -26.188 -48.071 1.00 89.81 698 SER A N 1
ATOM 5496 C CA . SER A 1 698 ? 40.360 -26.535 -49.429 1.00 89.81 698 SER A CA 1
ATOM 5497 C C . SER A 1 698 ? 40.381 -28.039 -49.727 1.00 89.81 698 SER A C 1
ATOM 5499 O O . SER A 1 698 ? 40.523 -28.441 -50.887 1.00 89.81 698 SER A O 1
ATOM 5501 N N . LYS A 1 699 ? 40.234 -28.889 -48.702 1.00 92.50 699 LYS A N 1
ATOM 5502 C CA . LYS A 1 699 ? 40.126 -30.336 -48.897 1.00 92.50 699 LYS A CA 1
ATOM 5503 C C . LYS A 1 699 ? 38.870 -30.680 -49.699 1.00 92.50 699 LYS A C 1
ATOM 5505 O O . LYS A 1 699 ? 37.848 -30.008 -49.567 1.00 92.50 699 LYS A O 1
ATOM 5510 N N . PRO A 1 700 ? 38.901 -31.738 -50.523 1.00 93.44 700 PRO A N 1
ATOM 5511 C CA . PRO A 1 700 ? 37.712 -32.170 -51.242 1.00 93.44 700 PRO A CA 1
ATOM 5512 C C . PRO A 1 700 ? 36.635 -32.652 -50.269 1.00 93.44 700 PRO A C 1
ATOM 5514 O O . PRO A 1 700 ? 36.849 -33.615 -49.534 1.00 93.44 700 PRO A O 1
ATOM 5517 N N . LEU A 1 701 ? 35.473 -32.003 -50.302 1.00 94.75 701 LEU A N 1
ATOM 5518 C CA . LEU A 1 701 ? 34.285 -32.401 -49.557 1.00 94.75 701 LEU A CA 1
ATOM 5519 C C . LEU A 1 701 ? 33.493 -33.423 -50.371 1.00 94.75 701 LEU A C 1
ATOM 5521 O O . LEU A 1 701 ? 33.285 -34.563 -49.946 1.00 94.75 701 LEU A O 1
ATOM 5525 N N . TRP A 1 702 ? 33.125 -33.034 -51.594 1.00 96.75 702 TRP A N 1
ATOM 5526 C CA . TRP A 1 702 ? 32.322 -33.818 -52.530 1.00 96.75 702 TRP A CA 1
ATOM 5527 C C . TRP A 1 702 ? 32.897 -33.741 -53.948 1.00 96.75 702 TRP A C 1
ATOM 5529 O O . TRP A 1 702 ? 33.688 -32.857 -54.278 1.00 96.75 702 TRP A O 1
ATOM 5539 N N . TYR A 1 703 ? 32.461 -34.657 -54.806 1.00 96.12 703 TYR A N 1
ATOM 5540 C CA . TYR A 1 703 ? 32.725 -34.625 -56.242 1.00 96.12 703 TYR A CA 1
ATOM 5541 C C . TYR A 1 703 ? 31.411 -34.684 -57.009 1.00 96.12 703 TYR A C 1
ATOM 5543 O O . TYR A 1 703 ? 30.558 -35.529 -56.722 1.00 96.12 703 TYR A O 1
ATOM 5551 N N . ALA A 1 704 ? 31.254 -33.799 -57.992 1.00 96.25 704 ALA A N 1
ATOM 5552 C CA . ALA A 1 704 ? 30.144 -33.842 -58.931 1.00 96.25 704 ALA A CA 1
ATOM 5553 C C . ALA A 1 704 ? 30.590 -34.477 -60.245 1.00 96.25 704 ALA A C 1
ATOM 5555 O O . ALA A 1 704 ? 31.603 -34.091 -60.827 1.00 96.25 704 ALA A O 1
ATOM 5556 N N . HIS A 1 705 ? 29.840 -35.477 -60.687 1.00 95.31 705 HIS A N 1
ATOM 5557 C CA . HIS A 1 705 ? 30.142 -36.311 -61.842 1.00 95.31 705 HIS A CA 1
ATOM 5558 C C . HIS A 1 705 ? 29.083 -36.073 -62.910 1.00 95.31 705 HIS A C 1
ATOM 5560 O O . HIS A 1 705 ? 27.904 -36.355 -62.676 1.00 95.31 705 HIS A O 1
ATOM 5566 N N . PHE A 1 706 ? 29.503 -35.559 -64.063 1.00 95.50 706 PHE A N 1
ATOM 5567 C CA . PHE A 1 706 ? 28.651 -35.286 -65.216 1.00 95.50 706 PHE A CA 1
ATOM 5568 C C . PHE A 1 706 ? 29.030 -36.239 -66.348 1.00 95.50 706 PHE A C 1
ATOM 5570 O O . PHE A 1 706 ? 30.159 -36.209 -66.832 1.00 95.50 706 PHE A O 1
ATOM 5577 N N . HIS A 1 707 ? 28.085 -37.082 -66.745 1.00 94.31 707 HIS A N 1
ATOM 5578 C CA . HIS A 1 707 ? 28.252 -38.107 -67.768 1.00 94.31 707 HIS A CA 1
ATOM 5579 C C . HIS A 1 707 ? 27.761 -37.602 -69.124 1.00 94.31 707 HIS A C 1
ATOM 5581 O O . HIS A 1 707 ? 26.685 -37.000 -69.208 1.00 94.31 707 HIS A O 1
ATOM 5587 N N . TYR A 1 708 ? 28.529 -37.876 -70.176 1.00 94.25 708 TYR A N 1
ATOM 5588 C CA . TYR A 1 708 ? 28.232 -37.486 -71.551 1.00 94.25 708 TYR A CA 1
ATOM 5589 C C . TYR A 1 708 ? 28.411 -38.672 -72.506 1.00 94.25 708 TYR A C 1
ATOM 5591 O O . TYR A 1 708 ? 29.317 -39.483 -72.321 1.00 94.25 708 TYR A O 1
ATOM 5599 N N . PRO A 1 709 ? 27.602 -38.757 -73.575 1.00 91.75 709 PRO A N 1
ATOM 5600 C CA . PRO A 1 709 ? 27.690 -39.851 -74.538 1.00 91.75 709 PRO A CA 1
ATOM 5601 C C . PRO A 1 709 ? 28.886 -39.709 -75.493 1.00 91.75 709 PRO A C 1
ATOM 5603 O O . PRO A 1 709 ? 29.299 -40.688 -76.101 1.00 91.75 709 PRO A O 1
ATOM 5606 N N . THR A 1 710 ? 29.428 -38.496 -75.660 1.00 91.38 710 THR A N 1
ATOM 5607 C CA . THR A 1 710 ? 30.554 -38.201 -76.560 1.00 91.38 710 THR A CA 1
ATOM 5608 C C . THR A 1 710 ? 31.463 -37.126 -75.965 1.00 91.38 710 THR A C 1
ATOM 5610 O O . THR A 1 710 ? 31.032 -36.329 -75.125 1.00 91.38 710 THR A O 1
ATOM 5613 N N . LEU A 1 711 ? 32.709 -37.054 -76.442 1.00 89.62 711 LEU A N 1
ATOM 5614 C CA . LEU A 1 711 ? 33.681 -36.056 -75.994 1.00 89.62 711 LEU A CA 1
ATOM 5615 C C . LEU A 1 711 ? 33.231 -34.614 -76.300 1.00 89.62 711 LEU A C 1
ATOM 5617 O O . LEU A 1 711 ? 33.472 -33.730 -75.482 1.00 89.62 711 LEU A O 1
ATOM 5621 N N . GLN A 1 712 ? 32.545 -34.380 -77.425 1.00 89.75 712 GLN A N 1
ATOM 5622 C CA . GLN A 1 712 ? 32.175 -33.049 -77.935 1.00 89.75 712 GLN A CA 1
ATOM 5623 C C . GLN A 1 712 ? 30.758 -32.578 -77.553 1.00 89.75 712 GLN A C 1
ATOM 5625 O O . GLN A 1 712 ? 30.356 -31.495 -77.969 1.00 89.75 712 GLN A O 1
ATOM 5630 N N . MET A 1 713 ? 29.996 -33.353 -76.769 1.00 91.56 713 MET A N 1
ATOM 5631 C CA . MET A 1 713 ? 28.647 -32.964 -76.317 1.00 91.56 713 MET A CA 1
ATOM 5632 C C . MET A 1 713 ? 28.646 -31.576 -75.642 1.00 91.56 713 MET A C 1
ATOM 5634 O O . MET A 1 713 ? 29.628 -31.219 -74.995 1.00 91.56 713 MET A O 1
ATOM 5638 N N . ALA A 1 714 ? 27.568 -30.797 -75.725 1.00 90.25 714 ALA A N 1
ATOM 5639 C CA . ALA A 1 714 ? 27.489 -29.515 -75.016 1.00 90.25 714 ALA A CA 1
ATOM 5640 C C . ALA A 1 714 ? 27.567 -29.705 -73.482 1.00 90.25 714 ALA A C 1
ATOM 5642 O O . ALA A 1 714 ? 27.020 -30.670 -72.947 1.00 90.25 714 ALA A O 1
ATOM 5643 N N . ASP A 1 715 ? 28.275 -28.809 -72.777 1.00 87.75 715 ASP A N 1
ATOM 5644 C CA . ASP A 1 715 ? 28.503 -28.886 -71.318 1.00 87.75 715 ASP A CA 1
ATOM 5645 C C . ASP A 1 715 ? 27.186 -28.831 -70.506 1.00 87.75 715 ASP A C 1
ATOM 5647 O O . ASP A 1 715 ? 27.107 -29.367 -69.407 1.00 87.75 715 ASP A O 1
ATOM 5651 N N . ASP A 1 716 ? 26.117 -28.242 -71.039 1.00 88.75 716 ASP A N 1
ATOM 5652 C CA . ASP A 1 716 ? 24.801 -28.151 -70.394 1.00 88.75 716 ASP A CA 1
ATOM 5653 C C . ASP A 1 716 ? 23.893 -29.376 -70.616 1.00 88.75 716 ASP A C 1
ATOM 5655 O O . ASP A 1 716 ? 22.819 -29.469 -70.009 1.00 88.75 716 ASP A O 1
ATOM 5659 N N . GLN A 1 717 ? 24.330 -30.353 -71.420 1.00 90.19 717 GLN A N 1
ATOM 5660 C CA . GLN A 1 717 ? 23.541 -31.530 -71.803 1.00 90.19 717 GLN A CA 1
ATOM 5661 C C . GLN A 1 717 ? 24.160 -32.867 -71.340 1.00 90.19 717 GLN A C 1
ATOM 5663 O O . GLN A 1 717 ? 24.417 -33.753 -72.163 1.00 90.19 717 GLN A O 1
ATOM 5668 N N . PRO A 1 718 ? 24.391 -33.072 -70.027 1.00 92.75 718 PRO A N 1
ATOM 5669 C CA . PRO A 1 718 ? 24.796 -34.375 -69.516 1.00 92.75 718 PRO A CA 1
ATOM 5670 C C . PRO A 1 718 ? 23.630 -35.371 -69.582 1.00 92.75 718 PRO A C 1
ATOM 5672 O O . PRO A 1 718 ? 22.476 -35.024 -69.314 1.00 92.75 718 PRO A O 1
ATOM 5675 N N . THR A 1 719 ? 23.930 -36.642 -69.841 1.00 92.00 719 THR A N 1
ATOM 5676 C CA . THR A 1 719 ? 22.950 -37.740 -69.730 1.00 92.00 719 THR A CA 1
ATOM 5677 C C . THR A 1 719 ? 22.595 -38.017 -68.273 1.00 92.00 719 THR A C 1
ATOM 5679 O O . THR A 1 719 ? 21.463 -38.386 -67.958 1.00 92.00 719 THR A O 1
ATOM 5682 N N . LYS A 1 720 ? 23.557 -37.822 -67.364 1.00 93.44 720 LYS A N 1
ATOM 5683 C CA . LYS A 1 720 ? 23.373 -37.968 -65.920 1.00 93.44 720 LYS A CA 1
ATOM 5684 C C . LYS A 1 720 ? 24.357 -37.089 -65.160 1.00 93.44 720 LYS A C 1
ATOM 5686 O O . LYS A 1 720 ? 25.535 -37.055 -65.493 1.00 93.44 720 LYS A O 1
ATOM 5691 N N . ALA A 1 721 ? 23.894 -36.455 -64.086 1.00 95.06 721 ALA A N 1
ATOM 5692 C CA . ALA A 1 721 ? 24.747 -35.703 -63.173 1.00 95.06 721 ALA A CA 1
ATOM 5693 C C . ALA A 1 721 ? 24.430 -36.065 -61.716 1.00 95.06 721 ALA A C 1
ATOM 5695 O O . ALA A 1 721 ? 23.258 -36.209 -61.351 1.00 95.06 721 ALA A O 1
ATOM 5696 N N . HIS A 1 722 ? 25.461 -36.273 -60.896 1.00 95.62 722 HIS A N 1
ATOM 5697 C CA . HIS A 1 722 ? 25.280 -36.612 -59.483 1.00 95.62 722 HIS A CA 1
ATOM 5698 C C . HIS A 1 722 ? 26.463 -36.217 -58.591 1.00 95.62 722 HIS A C 1
ATOM 5700 O O . HIS A 1 722 ? 27.582 -36.062 -59.070 1.00 95.62 722 HIS A O 1
ATOM 5706 N N . LEU A 1 723 ? 26.203 -36.108 -57.287 1.00 95.81 723 LEU A N 1
ATOM 5707 C CA . LEU A 1 723 ? 27.165 -35.862 -56.217 1.00 95.81 723 LEU A CA 1
ATOM 5708 C C . LEU A 1 723 ? 27.559 -37.152 -55.504 1.00 95.81 723 LEU A C 1
ATOM 5710 O O . LEU A 1 723 ? 26.717 -38.018 -55.244 1.00 95.81 723 LEU A O 1
ATOM 5714 N N . LYS A 1 724 ? 28.832 -37.233 -55.130 1.00 94.69 724 LYS A N 1
ATOM 5715 C CA . LYS A 1 724 ? 29.380 -38.235 -54.215 1.00 94.69 724 LYS A CA 1
ATOM 5716 C C . LYS A 1 724 ? 30.215 -37.564 -53.139 1.00 94.69 724 LYS A C 1
ATOM 5718 O O . LYS A 1 724 ? 30.816 -36.520 -53.387 1.00 94.69 724 LYS A O 1
ATOM 5723 N N . THR A 1 725 ? 30.320 -38.197 -51.974 1.00 94.94 725 THR A N 1
ATOM 5724 C CA . THR A 1 725 ? 31.301 -37.767 -50.972 1.00 94.94 725 THR A CA 1
ATOM 5725 C C . THR A 1 725 ? 32.729 -38.002 -51.463 1.00 94.94 725 THR A C 1
ATOM 5727 O O . THR A 1 725 ? 32.958 -38.860 -52.320 1.00 94.94 725 THR A O 1
ATOM 5730 N N . ALA A 1 726 ? 33.710 -37.275 -50.922 1.00 93.75 726 ALA A N 1
ATOM 5731 C CA . ALA A 1 726 ? 35.115 -37.466 -51.285 1.00 93.75 726 ALA A CA 1
ATOM 5732 C C . ALA A 1 726 ? 35.589 -38.916 -51.093 1.00 93.75 726 ALA A C 1
ATOM 5734 O O . ALA A 1 726 ? 36.230 -39.477 -51.983 1.00 93.75 726 ALA A O 1
ATOM 5735 N N . ALA A 1 727 ? 35.178 -39.567 -49.999 1.00 91.75 727 ALA A N 1
ATOM 5736 C CA . ALA A 1 727 ? 35.461 -40.982 -49.745 1.00 91.75 727 ALA A CA 1
ATOM 5737 C C . ALA A 1 727 ? 34.834 -41.921 -50.797 1.00 91.75 727 ALA A C 1
ATOM 5739 O O . ALA A 1 727 ? 35.373 -42.987 -51.087 1.00 91.75 727 ALA A O 1
ATOM 5740 N N . GLN A 1 728 ? 33.710 -41.522 -51.400 1.00 93.06 728 GLN A N 1
ATOM 5741 C CA . GLN A 1 728 ? 33.001 -42.292 -52.423 1.00 93.06 728 GLN A CA 1
ATOM 5742 C C . GLN A 1 728 ? 33.417 -41.956 -53.860 1.00 93.06 728 GLN A C 1
ATOM 5744 O O . GLN A 1 728 ? 32.939 -42.630 -54.775 1.00 93.06 728 GLN A O 1
ATOM 5749 N N . ARG A 1 729 ? 34.297 -40.965 -54.089 1.00 92.56 729 ARG A N 1
ATOM 5750 C CA . ARG A 1 729 ? 34.663 -40.445 -55.425 1.00 92.56 729 ARG A CA 1
ATOM 5751 C C . ARG A 1 729 ? 34.835 -41.556 -56.467 1.00 92.56 729 ARG A C 1
ATOM 5753 O O . ARG A 1 729 ? 34.147 -41.575 -57.488 1.00 92.56 729 ARG A O 1
ATOM 5760 N N . ARG A 1 730 ? 35.698 -42.531 -56.159 1.00 88.81 730 ARG A N 1
ATOM 5761 C CA . ARG A 1 730 ? 36.067 -43.650 -57.047 1.00 88.81 730 ARG A CA 1
ATOM 5762 C C . ARG A 1 730 ? 35.247 -44.928 -56.835 1.00 88.81 730 ARG A C 1
ATOM 5764 O O . ARG A 1 730 ? 35.479 -45.921 -57.515 1.00 88.81 730 ARG A O 1
ATOM 5771 N N . LEU A 1 731 ? 34.286 -44.927 -55.910 1.00 88.50 731 LEU A N 1
ATOM 5772 C CA . LEU A 1 731 ? 33.436 -46.088 -55.657 1.00 88.50 731 LEU A CA 1
ATOM 5773 C C . LEU A 1 731 ? 32.288 -46.114 -56.671 1.00 88.50 731 LEU A C 1
ATOM 5775 O O . LEU A 1 731 ? 31.535 -45.149 -56.825 1.00 88.50 731 LEU A O 1
ATOM 5779 N N . GLY A 1 732 ? 32.169 -47.218 -57.400 1.00 84.19 732 GLY A N 1
ATOM 5780 C CA . GLY A 1 732 ? 31.204 -47.399 -58.484 1.00 84.19 732 GLY A CA 1
ATOM 5781 C C . GLY A 1 732 ? 30.470 -48.735 -58.398 1.00 84.19 732 GLY A C 1
ATOM 5782 O O . GLY A 1 732 ? 30.489 -49.401 -57.368 1.00 84.19 732 GLY A O 1
ATOM 5783 N N . ARG A 1 733 ? 29.834 -49.150 -59.499 1.00 82.56 733 ARG A N 1
ATOM 5784 C CA . ARG A 1 733 ? 29.059 -50.404 -59.540 1.00 82.56 733 ARG A CA 1
ATOM 5785 C C . ARG A 1 733 ? 29.908 -51.649 -59.290 1.00 82.56 733 ARG A C 1
ATOM 5787 O O . ARG A 1 733 ? 29.426 -52.572 -58.650 1.00 82.56 733 ARG A O 1
ATOM 5794 N N . VAL A 1 734 ? 31.162 -51.649 -59.745 1.00 83.12 734 VAL A N 1
ATOM 5795 C CA . VAL A 1 734 ? 32.111 -52.751 -59.508 1.00 83.12 734 VAL A CA 1
ATOM 5796 C C . VAL A 1 734 ? 32.353 -52.950 -58.009 1.00 83.12 734 VAL A C 1
ATOM 5798 O O . VAL A 1 734 ? 32.305 -54.075 -57.528 1.00 83.12 734 VAL A O 1
ATOM 5801 N N . PHE A 1 735 ? 32.514 -51.857 -57.254 1.00 86.44 735 PHE A N 1
ATOM 5802 C CA . PHE A 1 735 ? 32.641 -51.907 -55.795 1.00 86.44 735 PHE A CA 1
ATOM 5803 C C . PHE A 1 735 ? 31.359 -52.431 -55.126 1.00 86.44 735 PHE A C 1
ATOM 5805 O O . PHE A 1 735 ? 31.413 -53.302 -54.263 1.00 86.44 735 PHE A O 1
ATOM 5812 N N . GLU A 1 736 ? 30.186 -51.954 -55.551 1.00 86.56 736 GLU A N 1
ATOM 5813 C CA . GLU A 1 736 ? 28.903 -52.443 -55.022 1.00 86.56 736 GLU A CA 1
ATOM 5814 C C . GLU A 1 736 ? 28.696 -53.942 -55.325 1.00 86.56 736 GLU A C 1
ATOM 5816 O O . GLU A 1 736 ? 28.173 -54.675 -54.489 1.00 86.56 736 GLU A O 1
ATOM 5821 N N . GLN A 1 737 ? 29.129 -54.422 -56.497 1.00 84.69 737 GLN A N 1
ATOM 5822 C CA . GLN A 1 737 ? 29.104 -55.843 -56.865 1.00 84.69 737 GLN A CA 1
ATOM 5823 C C . GLN A 1 737 ? 30.071 -56.674 -56.015 1.00 84.69 737 GLN A C 1
ATOM 5825 O O . GLN A 1 737 ? 29.679 -57.740 -55.544 1.00 84.69 737 GLN A O 1
ATOM 5830 N N . SER A 1 738 ? 31.296 -56.189 -55.771 1.00 85.00 738 SER A N 1
ATOM 5831 C CA . SER A 1 738 ? 32.261 -56.891 -54.916 1.00 85.00 738 SER A CA 1
ATOM 5832 C C . SER A 1 738 ? 31.805 -56.962 -53.458 1.00 85.00 738 SER A C 1
ATOM 5834 O O . SER A 1 738 ? 31.963 -57.998 -52.821 1.00 85.00 738 SER A O 1
ATOM 5836 N N . GLU A 1 739 ? 31.187 -55.900 -52.933 1.00 88.62 739 GLU A N 1
ATOM 5837 C CA . GLU A 1 739 ? 30.619 -55.897 -51.578 1.00 88.62 739 GLU A CA 1
ATOM 5838 C C . GLU A 1 739 ? 29.459 -56.896 -51.458 1.00 88.62 739 GLU A C 1
ATOM 5840 O O . GLU A 1 739 ? 29.427 -57.677 -50.507 1.00 88.62 739 GLU A O 1
ATOM 5845 N N . ARG A 1 740 ? 28.564 -56.944 -52.459 1.00 87.12 740 ARG A N 1
ATOM 5846 C CA . ARG A 1 740 ? 27.469 -57.931 -52.520 1.00 87.12 740 ARG A CA 1
ATOM 5847 C C . ARG A 1 740 ? 27.986 -59.363 -52.594 1.00 87.12 740 ARG A C 1
ATOM 5849 O O . ARG A 1 740 ? 27.467 -60.224 -51.891 1.00 87.12 740 ARG A O 1
ATOM 5856 N N . ALA A 1 741 ? 29.014 -59.614 -53.406 1.00 86.69 741 ALA A N 1
ATOM 5857 C CA . ALA A 1 741 ? 29.669 -60.920 -53.482 1.00 86.69 741 ALA A CA 1
ATOM 5858 C C . ALA A 1 741 ? 30.316 -61.319 -52.141 1.00 86.69 741 ALA A C 1
ATOM 5860 O O . ALA A 1 741 ? 30.343 -62.496 -51.799 1.00 86.69 741 ALA A O 1
ATOM 5861 N N . ALA A 1 742 ? 30.767 -60.339 -51.353 1.00 87.50 742 ALA A N 1
ATOM 5862 C CA . ALA A 1 742 ? 31.283 -60.525 -49.998 1.00 87.50 742 ALA A CA 1
ATOM 5863 C C . ALA A 1 742 ? 30.189 -60.551 -48.904 1.00 87.50 742 ALA A C 1
ATOM 5865 O O . ALA A 1 742 ? 30.509 -60.421 -47.723 1.00 87.50 742 ALA A O 1
ATOM 5866 N N . GLY A 1 743 ? 28.905 -60.666 -49.270 1.00 87.75 743 GLY A N 1
ATOM 5867 C CA . GLY A 1 743 ? 27.779 -60.734 -48.330 1.00 87.75 743 GLY A CA 1
ATOM 5868 C C . GLY A 1 743 ? 27.409 -59.409 -47.650 1.00 87.75 743 GLY A C 1
ATOM 5869 O O . GLY A 1 743 ? 26.599 -59.404 -46.726 1.00 87.75 743 GLY A O 1
ATOM 5870 N N . ARG A 1 744 ? 27.976 -58.276 -48.085 1.00 89.38 744 ARG A N 1
ATOM 5871 C CA . ARG A 1 744 ? 27.699 -56.936 -47.543 1.00 89.38 744 ARG A CA 1
ATOM 5872 C C . ARG A 1 744 ? 26.745 -56.162 -48.453 1.00 89.38 744 ARG A C 1
ATOM 5874 O O . ARG A 1 744 ? 26.860 -56.188 -49.675 1.00 89.38 744 ARG A O 1
ATOM 5881 N N . SER A 1 745 ? 25.812 -55.418 -47.859 1.00 77.44 745 SER A N 1
ATOM 5882 C CA . SER A 1 745 ? 24.861 -54.565 -48.591 1.00 77.44 745 SER A CA 1
ATOM 5883 C C . SER A 1 745 ? 25.285 -53.092 -48.555 1.00 77.44 745 SER A C 1
ATOM 5885 O O . SER A 1 745 ? 24.568 -52.236 -48.035 1.00 77.44 745 SER A O 1
ATOM 5887 N N . THR A 1 746 ? 26.461 -52.790 -49.107 1.00 82.38 746 THR A N 1
ATOM 5888 C CA . THR A 1 746 ? 26.986 -51.419 -49.208 1.00 82.38 746 THR A CA 1
ATOM 5889 C C . THR A 1 746 ? 26.541 -50.786 -50.531 1.00 82.38 746 THR A C 1
ATOM 5891 O O . THR A 1 746 ? 26.872 -51.290 -51.604 1.00 82.38 746 THR A O 1
ATOM 5894 N N . GLN A 1 747 ? 25.800 -49.674 -50.478 1.00 84.81 747 GLN A N 1
ATOM 5895 C CA . GLN A 1 747 ? 25.395 -48.908 -51.664 1.00 84.81 747 GLN A CA 1
ATOM 5896 C C . GLN A 1 747 ? 26.081 -47.539 -51.681 1.00 84.81 747 GLN A C 1
ATOM 5898 O O . GLN A 1 747 ? 26.076 -46.816 -50.685 1.00 84.81 747 GLN A O 1
ATOM 5903 N N . VAL A 1 748 ? 26.648 -47.161 -52.827 1.00 88.75 748 VAL A N 1
ATOM 5904 C CA . VAL A 1 748 ? 27.232 -45.835 -53.039 1.00 88.75 748 VAL A CA 1
ATOM 5905 C C . VAL A 1 748 ? 26.099 -44.840 -53.255 1.00 88.75 748 VAL A C 1
ATOM 5907 O O . VAL A 1 748 ? 25.330 -44.943 -54.219 1.00 88.75 748 VAL A O 1
ATOM 5910 N N . TYR A 1 749 ? 26.003 -43.854 -52.369 1.00 91.44 749 TYR A N 1
ATOM 5911 C CA . TYR A 1 749 ? 25.029 -42.784 -52.519 1.00 91.44 749 TYR A CA 1
ATOM 5912 C C . TYR A 1 749 ? 25.418 -41.875 -53.692 1.00 91.44 749 TYR A C 1
ATOM 5914 O O . TYR A 1 749 ? 26.585 -41.539 -53.886 1.00 91.44 749 TYR A O 1
ATOM 5922 N N . ARG A 1 750 ? 24.431 -41.516 -54.516 1.00 92.88 750 ARG A N 1
ATOM 5923 C CA . ARG A 1 750 ? 24.607 -40.677 -55.707 1.00 92.88 750 ARG A CA 1
ATOM 5924 C C . ARG A 1 750 ? 23.535 -39.595 -55.680 1.00 92.88 750 ARG A C 1
ATOM 5926 O O . ARG A 1 750 ? 22.426 -39.829 -56.156 1.00 92.88 750 ARG A O 1
ATOM 5933 N N . GLY A 1 751 ? 23.859 -38.446 -55.093 1.00 92.25 751 GLY A N 1
ATOM 5934 C CA . GLY A 1 751 ? 22.934 -37.322 -54.943 1.00 92.25 751 GLY A CA 1
ATOM 5935 C C . GLY A 1 751 ? 22.572 -36.737 -56.309 1.00 92.25 751 GLY A C 1
ATOM 5936 O O . GLY A 1 751 ? 23.467 -36.248 -56.990 1.00 92.25 751 GLY A O 1
ATOM 5937 N N . PRO A 1 752 ? 21.320 -36.811 -56.778 1.00 94.00 752 PRO A N 1
ATOM 5938 C CA . PRO A 1 752 ? 20.982 -36.424 -58.146 1.00 94.00 752 PRO A CA 1
ATOM 5939 C C . PRO A 1 752 ? 21.108 -34.907 -58.383 1.00 94.00 752 PRO A C 1
ATOM 5941 O O . PRO A 1 752 ? 20.642 -34.111 -57.573 1.00 94.00 752 PRO A O 1
ATOM 5944 N N . ILE A 1 753 ? 21.672 -34.510 -59.533 1.00 93.88 753 ILE A N 1
ATOM 5945 C CA . ILE A 1 753 ? 21.705 -33.117 -60.022 1.00 93.88 753 ILE A CA 1
ATOM 5946 C C . ILE A 1 753 ? 20.771 -33.018 -61.242 1.00 93.88 753 ILE A C 1
ATOM 5948 O O . ILE A 1 753 ? 21.181 -33.102 -62.405 1.00 93.88 753 ILE A O 1
ATOM 5952 N N . THR A 1 754 ? 19.467 -32.949 -60.977 1.00 85.81 754 THR A N 1
ATOM 5953 C CA . THR A 1 754 ? 18.423 -33.144 -61.998 1.00 85.81 754 THR A CA 1
ATOM 5954 C C . THR A 1 754 ? 17.997 -31.868 -62.709 1.00 85.81 754 THR A C 1
ATOM 5956 O O . THR A 1 754 ? 17.766 -31.918 -63.914 1.00 85.81 754 THR A O 1
ATOM 5959 N N . ASN A 1 755 ? 17.902 -30.742 -62.001 1.00 86.00 755 ASN A N 1
ATOM 5960 C CA . ASN A 1 755 ? 17.401 -29.484 -62.554 1.00 86.00 755 ASN A CA 1
ATOM 5961 C C . ASN A 1 755 ? 18.512 -28.638 -63.208 1.00 86.00 755 ASN A C 1
ATOM 5963 O O . ASN A 1 755 ? 19.695 -28.776 -62.895 1.00 86.00 755 ASN A O 1
ATOM 5967 N N . ALA A 1 756 ? 18.119 -27.752 -64.129 1.00 85.62 756 ALA A N 1
ATOM 5968 C CA . ALA A 1 756 ? 19.051 -26.881 -64.848 1.00 85.62 756 ALA A CA 1
ATOM 5969 C C . ALA A 1 756 ? 19.820 -25.943 -63.898 1.00 85.62 756 ALA A C 1
ATOM 5971 O O . ALA A 1 756 ? 21.039 -25.846 -64.002 1.00 85.62 756 ALA A O 1
ATOM 5972 N N . ALA A 1 757 ? 19.133 -25.351 -62.914 1.00 84.62 757 ALA A N 1
ATOM 5973 C CA . ALA A 1 757 ? 19.735 -24.444 -61.932 1.00 84.62 757 ALA A CA 1
ATOM 5974 C C . ALA A 1 757 ? 20.865 -25.106 -61.119 1.00 84.62 757 ALA A C 1
ATOM 5976 O O . ALA A 1 757 ? 21.927 -24.519 -60.933 1.00 84.62 757 ALA A O 1
ATOM 5977 N N . GLY A 1 758 ? 20.679 -26.355 -60.682 1.00 86.81 758 GLY A N 1
ATOM 5978 C CA . GLY A 1 758 ? 21.702 -27.107 -59.956 1.00 86.81 758 GLY A CA 1
ATOM 5979 C C . GLY A 1 758 ? 22.914 -27.452 -60.819 1.00 86.81 758 GLY A C 1
ATOM 5980 O O . GLY A 1 758 ? 24.037 -27.448 -60.323 1.00 86.81 758 GLY A O 1
ATOM 5981 N N . ARG A 1 759 ? 22.713 -27.715 -62.118 1.00 91.19 759 ARG A N 1
ATOM 5982 C CA . ARG A 1 759 ? 23.820 -27.928 -63.068 1.00 91.19 759 ARG A CA 1
ATOM 5983 C C . ARG A 1 759 ? 24.591 -26.636 -63.307 1.00 91.19 759 ARG A C 1
ATOM 5985 O O . ARG A 1 759 ? 25.817 -26.655 -63.310 1.00 91.19 759 ARG A O 1
ATOM 5992 N N . GLU A 1 760 ? 23.885 -25.519 -63.448 1.00 90.19 760 GLU A N 1
ATOM 5993 C CA . GLU A 1 760 ? 24.461 -24.203 -63.733 1.00 90.19 760 GLU A CA 1
ATOM 5994 C C . GLU A 1 760 ? 25.516 -23.766 -62.699 1.00 90.19 760 GLU A C 1
ATOM 5996 O O . GLU A 1 760 ? 26.508 -23.139 -63.077 1.00 90.19 760 GLU A O 1
ATOM 6001 N N . LEU A 1 761 ? 25.369 -24.177 -61.429 1.00 90.94 761 LEU A N 1
ATOM 6002 C CA . LEU A 1 761 ? 26.373 -23.969 -60.371 1.00 90.94 761 LEU A CA 1
ATOM 6003 C C . LEU A 1 761 ? 27.775 -24.466 -60.770 1.00 90.94 761 LEU A C 1
ATOM 6005 O O . LEU A 1 761 ? 28.777 -23.861 -60.399 1.00 90.94 761 LEU A O 1
ATOM 6009 N N . PHE A 1 762 ? 27.853 -25.547 -61.551 1.00 92.00 762 PHE A N 1
ATOM 6010 C CA . PHE A 1 762 ? 29.107 -26.146 -62.013 1.00 92.00 762 PHE A CA 1
ATOM 6011 C C . PHE A 1 762 ? 29.553 -25.602 -63.368 1.00 92.00 762 PHE A C 1
ATOM 6013 O O . PHE A 1 762 ? 30.743 -25.384 -63.589 1.00 92.00 762 PHE A O 1
ATOM 6020 N N . LEU A 1 763 ? 28.606 -25.362 -64.278 1.00 87.12 763 LEU A N 1
ATOM 6021 C CA . LEU A 1 763 ? 28.892 -24.936 -65.654 1.00 87.12 763 LEU A CA 1
ATOM 6022 C C . LEU A 1 763 ? 29.522 -23.540 -65.724 1.00 87.12 763 LEU A C 1
ATOM 6024 O O . LEU A 1 763 ? 30.288 -23.249 -66.640 1.00 87.12 763 LEU A O 1
ATOM 6028 N N . LYS A 1 764 ? 29.253 -22.689 -64.727 1.00 84.81 764 LYS A N 1
ATOM 6029 C CA . LYS A 1 764 ? 29.870 -21.361 -64.593 1.00 84.81 764 LYS A CA 1
ATOM 6030 C C . LYS A 1 764 ? 31.366 -21.410 -64.257 1.00 84.81 764 LYS A C 1
ATOM 6032 O O . LYS A 1 764 ? 32.065 -20.415 -64.447 1.00 84.81 764 LYS A O 1
ATOM 6037 N N . VAL A 1 765 ? 31.878 -22.548 -63.787 1.00 83.38 765 VAL A N 1
ATOM 6038 C CA . VAL A 1 765 ? 33.282 -22.709 -63.392 1.00 83.38 765 VAL A CA 1
ATOM 6039 C C . VAL A 1 765 ? 34.126 -23.098 -64.608 1.00 83.38 765 VAL A C 1
ATOM 6041 O O . VAL A 1 765 ? 34.139 -24.254 -65.036 1.00 83.38 765 VAL A O 1
ATOM 6044 N N . LYS A 1 766 ? 34.859 -22.130 -65.170 1.00 66.38 766 LYS A N 1
ATOM 6045 C CA . LYS A 1 766 ? 35.846 -22.381 -66.235 1.00 66.38 766 LYS A CA 1
ATOM 6046 C C . LYS A 1 766 ? 37.149 -22.935 -65.645 1.00 66.38 766 LYS A C 1
ATOM 6048 O O . LYS A 1 766 ? 37.511 -22.603 -64.517 1.00 66.38 766 LYS A O 1
ATOM 6053 N N . SER A 1 767 ? 37.841 -23.789 -66.398 1.00 56.81 767 SER A N 1
ATOM 6054 C CA . SER A 1 767 ? 39.149 -24.324 -66.000 1.00 56.81 767 SER A CA 1
ATOM 6055 C C . SER A 1 767 ? 40.149 -23.177 -65.790 1.00 56.81 767 SER A C 1
ATOM 6057 O O . SER A 1 767 ? 40.166 -22.261 -66.615 1.00 56.81 767 SER A O 1
ATOM 6059 N N . PRO A 1 768 ? 40.981 -23.194 -64.733 1.00 48.78 768 PRO A N 1
ATOM 6060 C CA . PRO A 1 768 ? 42.157 -22.335 -64.706 1.00 48.78 768 PRO A CA 1
ATOM 6061 C C . PRO A 1 768 ? 43.072 -22.747 -65.869 1.00 48.78 768 PRO A C 1
ATOM 6063 O O . PRO A 1 768 ? 43.309 -23.942 -66.057 1.00 48.78 768 PRO A O 1
ATOM 6066 N N . THR A 1 769 ? 43.487 -21.770 -66.679 1.00 36.69 769 THR A N 1
ATOM 6067 C CA . THR A 1 769 ? 44.510 -21.928 -67.730 1.00 36.69 769 THR A CA 1
ATOM 6068 C C . THR A 1 769 ? 45.832 -22.395 -67.161 1.00 36.69 769 THR A C 1
ATOM 6070 O O . THR A 1 769 ? 46.196 -21.867 -66.083 1.00 36.69 769 THR A O 1
#